Protein 5KLP (pdb70)

Solvent-accessible surface area: 39748 Å² total

InterPro domains:
  IPR005083 Serine/Threonine acetyltransferase YopJ-like [PF03421] (74-362)

B-factor: mean 31.84, std 14.3, range [10.34, 129.45]

Secondary structure (DSSP, 8-state):
----HHHHHHHHHHHHHH--SHHHHHHHHHHHHHHT---HHHHHHHHTT--HHHHHHSTT--EEE-SSHHHHHHHHTSS--SEEEEE---B-TTT--B------EEE------EEEEEESS-SS-TTSHHHHHHHHHHHHHHHTT--GGGEEEEE----SSSTT---HHHHHHHHHHTHHHHHHHHHHHHTT--TTHHHHGGGSHHHHHHHHH-S---TT-EEEEHHHHS-GGGGTT-S-HHHHHH---TT----B-S-TTSSS--BHHHHHHHTEE---EE-HHHHHHHHHHHHHHHHHT-/---HHHHHHHHHHHHHH--THHHHHHHHHHHHHH----HHHHHHHHTT--HHHHHHSTT--EEE-SSHHHHHHHHTS---SEEEEE---B-TTT--B------EEEEETTEEEEEEEEESS-SS-TTSHHHHHHHHHHHHHHHTT--GGGEEEEE----SSSTT---HHHHHHHHHHTHHHHHHHHHHHHTT--TTHHHHGGGSHHHHHHHHH-S---TT-EEEEHHHHS-GGGGTT-S-HHHHHH---TT------S-TTSSS---HHHHHHHTEEE--EEE-HHHHHHHHHHHHHHHHHH-/-B----HHHHHHHHHHHHHH--THHHHHHHHHHHHHHT----S-HHHHHHHHS---HHHHHHSTT--EEE-SSHHHHHHHHTS---SEEEEE---B-TTT--B------EEE----EEEEEESS-SS-TTSHHHHHHHHHHHHHHHTT--GGGEEEEE----SSSTT---HHHHHHHHHHTHHHHHHHHHHHHTT--TTHHHHGGGSHHHHHHHHH-S---TT-EEEEHHHHS-GGGGTT-S-HHHHHH---TT----B-S-TTSSS--BHHHHHHHTEE-B-----EE-HHHHHHHHHHHHHHHHT-

Organism: Pseudomonas syringae pv. syringae (NCBI:txid321)

Structure (mmCIF, N/CA/C/O backbone):
data_5KLP
#
_entry.id   5KLP
#
_cell.length_a   71.153
_cell.length_b   99.777
_cell.length_c   71.915
_cell.angle_alpha   90.00
_cell.angle_beta   103.44
_cell.angle_gamma   90.00
#
_symmetry.space_group_name_H-M   'P 1 21 1'
#
loop_
_entity.id
_entity.type
_entity.pdbx_description
1 polymer Orf34
2 non-polymer 'INOSITOL HEXAKISPHOSPHATE'
3 non-polymer 'CITRIC ACID'
4 water water
#
loop_
_atom_site.group_PDB
_atom_site.id
_atom_site.type_symbol
_atom_site.label_atom_id
_atom_site.label_alt_id
_atom_site.label_comp_id
_atom_site.label_asym_id
_atom_site.label_entity_id
_atom_site.label_seq_id
_atom_site.pdbx_PDB_ins_code
_atom_site.Cartn_x
_atom_site.Cartn_y
_atom_site.Cartn_z
_atom_site.occupancy
_atom_site.B_iso_or_equiv
_atom_site.auth_seq_id
_atom_site.auth_comp_id
_atom_site.auth_asym_id
_atom_site.auth_atom_id
_atom_site.pdbx_PDB_model_num
ATOM 1 N N . THR A 1 18 ? 13.109 -0.552 -32.524 1.00 80.06 45 THR A N 1
ATOM 2 C CA . THR A 1 18 ? 12.779 -1.881 -32.035 1.00 75.88 45 THR A CA 1
ATOM 3 C C . THR A 1 18 ? 11.337 -2.162 -32.377 1.00 74.72 45 THR A C 1
ATOM 4 O O . THR A 1 18 ? 10.607 -2.742 -31.565 1.00 74.85 45 THR A O 1
ATOM 6 N N . GLN A 1 19 ? 10.938 -1.699 -33.566 1.00 68.45 46 GLN A N 1
ATOM 7 C CA . GLN A 1 19 ? 9.564 -1.770 -34.065 1.00 66.28 46 GLN A CA 1
ATOM 8 C C . GLN A 1 19 ? 8.649 -0.823 -33.270 1.00 59.50 46 GLN A C 1
ATOM 9 O O . GLN A 1 19 ? 7.547 -0.483 -33.701 1.00 60.82 46 GLN A O 1
ATOM 15 N N . SER A 1 20 ? 9.145 -0.390 -32.115 1.00 48.76 47 SER A N 1
ATOM 16 C CA . SER A 1 20 ? 8.450 0.498 -31.200 1.00 38.25 47 SER A CA 1
ATOM 17 C C . SER A 1 20 ? 9.368 1.692 -30.921 1.00 37.96 47 SER A C 1
ATOM 18 O O . SER A 1 20 ? 10.425 1.530 -30.304 1.00 34.66 47 SER A O 1
ATOM 29 N N . ARG A 1 22 ? 9.111 4.236 -28.885 1.00 33.73 49 ARG A N 1
ATOM 30 C CA . ARG A 1 22 ? 9.298 4.487 -27.452 1.00 31.24 49 ARG A CA 1
ATOM 31 C C . ARG A 1 22 ? 10.342 3.560 -26.846 1.00 35.19 49 ARG A C 1
ATOM 32 O O . ARG A 1 22 ? 11.176 3.983 -26.035 1.00 33.07 49 ARG A O 1
ATOM 40 N N . LEU A 1 23 ? 10.297 2.300 -27.256 1.00 30.47 50 LEU A N 1
ATOM 41 C CA . LEU A 1 23 ? 11.244 1.310 -26.768 1.00 30.84 50 LEU A CA 1
ATOM 42 C C . LEU A 1 23 ? 12.638 1.574 -27.323 1.00 30.35 50 LEU A C 1
ATOM 43 O O . LEU A 1 23 ? 13.620 1.500 -26.592 1.00 30.83 50 LEU A O 1
ATOM 48 N N . GLN A 1 24 ? 12.709 1.925 -28.605 1.00 28.81 51 GLN A N 1
ATOM 49 C CA . GLN A 1 24 ? 13.978 2.219 -29.260 1.00 30.14 51 GLN A CA 1
ATOM 50 C C . GLN A 1 24 ? 14.687 3.393 -28.592 1.00 34.10 51 GLN A C 1
ATOM 51 O O . GLN A 1 24 ? 15.916 3.422 -28.505 1.00 36.83 51 GLN A O 1
ATOM 57 N N . GLN A 1 25 ? 13.915 4.364 -28.122 1.00 27.93 52 GLN A N 1
ATOM 58 C CA . GLN A 1 25 ? 14.500 5.516 -27.453 1.00 32.05 52 GLN A CA 1
ATOM 59 C C . GLN A 1 25 ? 15.118 5.061 -26.127 1.00 35.42 52 GLN A C 1
ATOM 60 O O . GLN A 1 25 ? 16.184 5.533 -25.718 1.00 32.12 52 GLN A O 1
ATOM 66 N N . LYS A 1 26 ? 14.456 4.126 -25.455 1.00 24.44 53 LYS A N 1
ATOM 67 C CA . LYS A 1 26 ? 15.020 3.601 -24.218 1.00 28.01 53 LYS A CA 1
ATOM 68 C C . LYS A 1 26 ? 16.264 2.761 -24.510 1.00 28.85 53 LYS A C 1
ATOM 69 O O . LYS A 1 26 ? 17.213 2.772 -23.736 1.00 26.57 53 LYS A O 1
ATOM 75 N N . ILE A 1 27 ? 16.257 2.050 -25.633 1.00 29.73 54 ILE A N 1
ATOM 76 C CA . ILE A 1 27 ? 17.438 1.319 -26.086 1.00 29.73 54 ILE A CA 1
ATOM 77 C C . ILE A 1 27 ? 18.594 2.294 -26.354 1.00 31.01 54 ILE A C 1
ATOM 78 O O . ILE A 1 27 ? 19.713 2.101 -25.869 1.00 29.74 54 ILE A O 1
ATOM 83 N N . ASN A 1 28 ? 18.322 3.337 -27.131 1.00 28.18 55 ASN A N 1
ATOM 84 C CA . ASN A 1 28 ? 19.352 4.319 -27.468 1.00 31.47 55 ASN A CA 1
ATOM 85 C C . ASN A 1 28 ? 19.911 5.067 -26.246 1.00 28.21 55 ASN A C 1
ATOM 86 O O . ASN A 1 28 ? 21.092 5.410 -26.200 1.00 31.08 55 ASN A O 1
ATOM 91 N N . ASP A 1 29 ? 19.055 5.334 -25.268 1.00 30.22 56 ASP A N 1
ATOM 92 C CA . ASP A 1 29 ? 19.486 5.993 -24.044 1.00 35.82 56 ASP A CA 1
ATOM 93 C C . ASP A 1 29 ? 20.421 5.100 -23.225 1.00 37.51 56 ASP A C 1
ATOM 94 O O . ASP A 1 29 ? 21.351 5.591 -22.588 1.00 28.65 56 ASP A O 1
ATOM 99 N N . LEU A 1 30 ? 20.174 3.793 -23.233 1.00 23.45 57 LEU A N 1
ATOM 100 C CA . LEU A 1 30 ? 20.945 2.897 -22.388 1.00 25.30 57 LEU A CA 1
ATOM 101 C C . LEU A 1 30 ? 22.276 2.516 -23.036 1.00 30.97 57 LEU A C 1
ATOM 102 O O . LEU A 1 30 ? 23.291 2.385 -22.348 1.00 30.45 57 LEU A O 1
ATOM 107 N N . LYS A 1 31 ? 22.270 2.380 -24.361 1.00 25.13 58 LYS A N 1
ATOM 108 C CA . LYS A 1 31 ? 23.410 1.851 -25.098 1.00 34.68 58 LYS A CA 1
ATOM 109 C C . LYS A 1 31 ? 24.794 2.435 -24.748 1.00 33.56 58 LYS A C 1
ATOM 110 O O . LYS A 1 31 ? 25.726 1.667 -24.507 1.00 33.45 58 LYS A O 1
ATOM 116 N N . PRO A 1 32 ? 24.942 3.775 -24.711 1.00 31.33 59 PRO A N 1
ATOM 117 C CA . PRO A 1 32 ? 26.281 4.291 -24.381 1.00 38.13 59 PRO A CA 1
ATOM 118 C C . PRO A 1 32 ? 26.738 3.904 -22.975 1.00 32.86 59 PRO A C 1
ATOM 119 O O . PRO A 1 32 ? 27.931 3.697 -22.764 1.00 32.42 59 PRO A O 1
ATOM 123 N N . TYR A 1 33 ? 25.811 3.817 -22.026 1.00 34.59 60 TYR A N 1
ATOM 124 C CA . TYR A 1 33 ? 26.189 3.413 -20.676 1.00 33.14 60 TYR A CA 1
ATOM 125 C C . TYR A 1 33 ? 26.714 1.990 -20.678 1.00 33.74 60 TYR A C 1
ATOM 126 O O . TYR A 1 33 ? 27.713 1.687 -20.019 1.00 28.16 60 TYR A O 1
ATOM 135 N N . VAL A 1 34 ? 26.048 1.124 -21.437 1.00 29.83 61 VAL A N 1
ATOM 136 C CA . VAL A 1 34 ? 26.460 -0.267 -21.533 1.00 30.93 61 VAL A CA 1
ATOM 137 C C . VAL A 1 34 ? 27.837 -0.346 -22.196 1.00 35.29 61 VAL A C 1
ATOM 138 O O . VAL A 1 34 ? 28.683 -1.150 -21.806 1.00 38.81 61 VAL A O 1
ATOM 142 N N . ARG A 1 35 ? 28.071 0.518 -23.177 1.00 29.08 62 ARG A N 1
ATOM 143 C CA . ARG A 1 35 ? 29.349 0.532 -23.858 1.00 34.97 62 ARG A CA 1
ATOM 144 C C . ARG A 1 35 ? 30.478 0.924 -22.913 1.00 35.11 62 ARG A C 1
ATOM 145 O O . ARG A 1 35 ? 31.551 0.349 -22.965 1.00 32.77 62 ARG A O 1
ATOM 153 N N . HIS A 1 36 ? 30.203 1.828 -21.982 1.00 30.79 63 HIS A N 1
ATOM 154 C CA . HIS A 1 36 ? 31.241 2.272 -21.061 1.00 34.56 63 HIS A CA 1
ATOM 155 C C . HIS A 1 36 ? 31.332 1.385 -19.821 1.00 37.98 63 HIS A C 1
ATOM 156 O O . HIS A 1 36 ? 32.289 1.478 -19.060 1.00 37.50 63 HIS A O 1
ATOM 163 N N . ALA A 1 37 ? 30.341 0.522 -19.626 1.00 35.35 64 ALA A N 1
ATOM 164 C CA . ALA A 1 37 ? 30.317 -0.362 -18.464 1.00 39.85 64 ALA A CA 1
ATOM 165 C C . ALA A 1 37 ? 31.289 -1.534 -18.600 1.00 42.39 64 ALA A C 1
ATOM 166 O O . ALA A 1 37 ? 31.762 -1.833 -19.695 1.00 41.30 64 ALA A O 1
ATOM 168 N N . ARG A 1 38 ? 31.576 -2.189 -17.477 1.00 40.00 65 ARG A N 1
ATOM 169 C CA . ARG A 1 38 ? 32.423 -3.374 -17.465 1.00 47.02 65 ARG A CA 1
ATOM 170 C C . ARG A 1 38 ? 31.852 -4.436 -16.531 1.00 47.89 65 ARG A C 1
ATOM 171 O O . ARG A 1 38 ? 31.115 -4.125 -15.596 1.00 48.54 65 ARG A O 1
ATOM 173 N N . GLY A 1 39 ? 32.201 -5.690 -16.791 1.00 48.08 66 GLY A N 1
ATOM 174 C CA . GLY A 1 39 ? 31.837 -6.781 -15.909 1.00 53.70 66 GLY A CA 1
ATOM 175 C C . GLY A 1 39 ? 30.389 -7.226 -16.027 1.00 50.89 66 GLY A C 1
ATOM 176 O O . GLY A 1 39 ? 29.723 -6.917 -17.015 1.00 47.52 66 GLY A O 1
ATOM 177 N N . PRO A 1 40 ? 29.895 -7.951 -15.009 1.00 45.77 67 PRO A N 1
ATOM 178 C CA . PRO A 1 40 ? 28.549 -8.541 -14.991 1.00 42.87 67 PRO A CA 1
ATOM 179 C C . PRO A 1 40 ? 27.432 -7.564 -15.349 1.00 36.32 67 PRO A C 1
ATOM 180 O O . PRO A 1 40 ? 26.508 -7.941 -16.067 1.00 36.13 67 PRO A O 1
ATOM 184 N N . ILE A 1 41 ? 27.510 -6.333 -14.865 1.00 31.77 68 ILE A N 1
ATOM 185 C CA . ILE A 1 41 ? 26.454 -5.374 -15.156 1.00 35.14 68 ILE A CA 1
ATOM 186 C C . ILE A 1 41 ? 26.425 -5.013 -16.649 1.00 34.21 68 ILE A C 1
ATOM 187 O O . ILE A 1 41 ? 25.360 -4.762 -17.200 1.00 26.93 68 ILE A O 1
ATOM 192 N N . LYS A 1 42 ? 27.587 -5.008 -17.301 1.00 28.97 69 LYS A N 1
ATOM 193 C CA . LYS A 1 42 ? 27.642 -4.762 -18.739 1.00 28.11 69 LYS A CA 1
ATOM 194 C C . LYS A 1 42 ? 26.935 -5.885 -19.488 1.00 31.17 69 LYS A C 1
ATOM 195 O O . LYS A 1 42 ? 26.176 -5.633 -20.425 1.00 32.28 69 LYS A O 1
ATOM 197 N N . ALA A 1 43 ? 27.207 -7.124 -19.089 1.00 27.46 70 ALA A N 1
ATOM 198 C CA . ALA A 1 43 ? 26.581 -8.284 -19.715 1.00 29.11 70 ALA A CA 1
ATOM 199 C C . ALA A 1 43 ? 25.069 -8.232 -19.510 1.00 29.73 70 ALA A C 1
ATOM 200 O O . ALA A 1 43 ? 24.294 -8.493 -20.423 1.00 28.84 70 ALA A O 1
ATOM 202 N N . TYR A 1 44 ? 24.664 -7.868 -18.300 1.00 33.87 71 TYR A N 1
ATOM 203 C CA . TYR A 1 44 ? 23.256 -7.729 -17.981 1.00 32.07 71 TYR A CA 1
ATOM 204 C C . TYR A 1 44 ? 22.608 -6.688 -18.880 1.00 28.43 71 TYR A C 1
ATOM 205 O O . TYR A 1 44 ? 21.526 -6.907 -19.421 1.00 27.41 71 TYR A O 1
ATOM 214 N N . GLY A 1 45 ? 23.267 -5.547 -19.019 1.00 28.91 72 GLY A N 1
ATOM 215 C CA . GLY A 1 45 ? 22.791 -4.504 -19.905 1.00 30.87 72 GLY A CA 1
ATOM 216 C C . GLY A 1 45 ? 22.649 -4.957 -21.344 1.00 24.75 72 GLY A C 1
ATOM 217 O O . GLY A 1 45 ? 21.659 -4.653 -21.999 1.00 24.63 72 GLY A O 1
ATOM 218 N N . GLN A 1 46 ? 23.629 -5.706 -21.839 1.00 30.99 73 GLN A N 1
ATOM 219 C CA . GLN A 1 46 ? 23.593 -6.137 -23.229 1.00 32.98 73 GLN A CA 1
ATOM 220 C C . GLN A 1 46 ? 22.468 -7.133 -23.457 1.00 33.52 73 GLN A C 1
ATOM 221 O O . GLN A 1 46 ? 21.775 -7.069 -24.475 1.00 31.85 73 GLN A O 1
ATOM 227 N N . ALA A 1 47 ? 22.280 -8.044 -22.502 1.00 29.81 74 ALA A N 1
ATOM 228 C CA . ALA A 1 47 ? 21.194 -9.021 -22.581 1.00 30.75 74 ALA A CA 1
ATOM 229 C C . ALA A 1 47 ? 19.841 -8.317 -22.614 1.00 28.57 74 ALA A C 1
ATOM 230 O O . ALA A 1 47 ? 18.957 -8.680 -23.393 1.00 28.80 74 ALA A O 1
ATOM 232 N N . ALA A 1 48 ? 19.681 -7.319 -21.749 1.00 29.90 75 ALA A N 1
ATOM 233 C CA . ALA A 1 48 ? 18.429 -6.564 -21.681 1.00 34.29 75 ALA A CA 1
ATOM 234 C C . ALA A 1 48 ? 18.194 -5.789 -22.972 1.00 29.83 75 ALA A C 1
ATOM 235 O O . ALA A 1 48 ? 17.060 -5.666 -23.431 1.00 25.82 75 ALA A O 1
ATOM 237 N N . LEU A 1 49 ? 19.278 -5.262 -23.541 1.00 25.97 76 LEU A N 1
ATOM 238 C CA . LEU A 1 49 ? 19.209 -4.544 -24.808 1.00 27.23 76 LEU A CA 1
ATOM 239 C C . LEU A 1 49 ? 18.780 -5.486 -25.920 1.00 28.96 76 LEU A C 1
ATOM 240 O O . LEU A 1 49 ? 17.883 -5.168 -26.697 1.00 29.41 76 LEU A O 1
ATOM 245 N N . ASP A 1 50 ? 19.416 -6.654 -25.968 1.00 28.68 77 ASP A N 1
ATOM 246 C CA . ASP A 1 50 ? 19.080 -7.678 -26.940 1.00 30.46 77 ASP A CA 1
ATOM 247 C C . ASP A 1 50 ? 17.614 -8.077 -26.825 1.00 32.16 77 ASP A C 1
ATOM 248 O O . ASP A 1 50 ? 16.925 -8.224 -27.832 1.00 32.31 77 ASP A O 1
ATOM 253 N N . ARG A 1 51 ? 17.136 -8.242 -25.595 1.00 33.30 78 ARG A N 1
ATOM 254 C CA . ARG A 1 51 ? 15.739 -8.621 -25.370 1.00 30.32 78 ARG A CA 1
ATOM 255 C C . ARG A 1 51 ? 14.770 -7.567 -25.876 1.00 29.33 78 ARG A C 1
ATOM 256 O O . ARG A 1 51 ? 13.773 -7.886 -26.524 1.00 32.06 78 ARG A O 1
ATOM 264 N N . ALA A 1 52 ? 15.050 -6.307 -25.567 1.00 27.81 79 ALA A N 1
ATOM 265 C CA . ALA A 1 52 ? 14.177 -5.230 -26.014 1.00 33.34 79 ALA A CA 1
ATOM 266 C C . ALA A 1 52 ? 14.255 -5.096 -27.537 1.00 35.35 79 ALA A C 1
ATOM 267 O O . ALA A 1 52 ? 13.325 -4.598 -28.158 1.00 38.54 79 ALA A O 1
ATOM 269 N N . SER A 1 53 ? 15.374 -5.521 -28.123 1.00 34.61 80 SER A N 1
ATOM 270 C CA . SER A 1 53 ? 15.581 -5.421 -29.571 1.00 40.89 80 SER A CA 1
ATOM 271 C C . SER A 1 53 ? 14.944 -6.576 -30.329 1.00 49.85 80 SER A C 1
ATOM 272 O O . SER A 1 53 ? 14.828 -6.529 -31.548 1.00 53.08 80 SER A O 1
ATOM 275 N N . GLY A 1 54 ? 14.557 -7.618 -29.603 1.00 50.88 81 GLY A N 1
ATOM 276 C CA . GLY A 1 54 ? 14.021 -8.821 -30.212 1.00 59.44 81 GLY A CA 1
ATOM 277 C C . GLY A 1 54 ? 15.078 -9.876 -30.486 1.00 67.37 81 GLY A C 1
ATOM 278 O O . GLY A 1 54 ? 15.193 -10.375 -31.604 1.00 71.08 81 GLY A O 1
ATOM 279 N N . ALA A 1 55 ? 15.851 -10.218 -29.460 1.00 68.13 82 ALA A N 1
ATOM 280 C CA . ALA A 1 55 ? 16.855 -11.269 -29.566 1.00 71.03 82 ALA A CA 1
ATOM 281 C C . ALA A 1 55 ? 16.597 -12.358 -28.528 1.00 75.16 82 ALA A C 1
ATOM 282 O O . ALA A 1 55 ? 17.485 -13.152 -28.200 1.00 77.95 82 ALA A O 1
ATOM 284 N N . VAL A 1 59 ? 19.583 -15.295 -20.736 1.00 67.32 86 VAL A N 1
ATOM 285 C CA . VAL A 1 59 ? 18.526 -16.001 -21.457 1.00 68.62 86 VAL A CA 1
ATOM 286 C C . VAL A 1 59 ? 17.243 -16.024 -20.634 1.00 66.31 86 VAL A C 1
ATOM 287 O O . VAL A 1 59 ? 16.201 -15.556 -21.091 1.00 66.05 86 VAL A O 1
ATOM 289 N N . SER A 1 60 ? 17.317 -16.572 -19.425 1.00 67.96 87 SER A N 1
ATOM 290 C CA . SER A 1 60 ? 16.185 -16.511 -18.505 1.00 67.78 87 SER A CA 1
ATOM 291 C C . SER A 1 60 ? 16.340 -15.264 -17.658 1.00 59.57 87 SER A C 1
ATOM 292 O O . SER A 1 60 ? 17.278 -15.156 -16.861 1.00 59.90 87 SER A O 1
ATOM 295 N N . PHE A 1 61 ? 15.417 -14.324 -17.806 1.00 37.92 88 PHE A N 1
ATOM 296 C CA . PHE A 1 61 ? 15.593 -13.063 -17.111 1.00 29.31 88 PHE A CA 1
ATOM 297 C C . PHE A 1 61 ? 15.232 -13.100 -15.650 1.00 26.46 88 PHE A C 1
ATOM 298 O O . PHE A 1 61 ? 15.741 -12.282 -14.883 1.00 30.91 88 PHE A O 1
ATOM 306 N N . ALA A 1 62 ? 14.394 -14.047 -15.243 1.00 25.22 89 ALA A N 1
ATOM 307 C CA . ALA A 1 62 ? 14.096 -14.173 -13.818 1.00 27.51 89 ALA A CA 1
ATOM 308 C C . ALA A 1 62 ? 15.395 -14.328 -13.028 1.00 19.87 89 ALA A C 1
ATOM 309 O O . ALA A 1 62 ? 15.591 -13.656 -12.025 1.00 25.12 89 ALA A O 1
ATOM 311 N N . GLU A 1 63 ? 16.298 -15.183 -13.497 1.00 22.43 90 GLU A N 1
ATOM 312 C CA . GLU A 1 63 ? 17.557 -15.384 -12.784 1.00 30.17 90 GLU A CA 1
ATOM 313 C C . GLU A 1 63 ? 18.484 -14.167 -12.949 1.00 30.26 90 GLU A C 1
ATOM 314 O O . GLU A 1 63 ? 19.074 -13.704 -11.972 1.00 27.25 90 GLU A O 1
ATOM 320 N N . LEU A 1 64 ? 18.603 -13.642 -14.169 1.00 25.44 91 LEU A N 1
ATOM 321 C CA . LEU A 1 64 ? 19.434 -12.466 -14.411 1.00 24.90 91 LEU A CA 1
ATOM 322 C C . LEU A 1 64 ? 18.951 -11.223 -13.658 1.00 24.84 91 LEU A C 1
ATOM 323 O O . LEU A 1 64 ? 19.754 -10.515 -13.049 1.00 29.86 91 LEU A O 1
ATOM 328 N N . ASP A 1 65 ? 17.656 -10.937 -13.722 1.00 17.42 92 ASP A N 1
ATOM 329 C CA . ASP A 1 65 ? 17.122 -9.806 -12.976 1.00 16.97 92 ASP A CA 1
ATOM 330 C C . ASP A 1 65 ? 17.432 -9.965 -11.490 1.00 19.26 92 ASP A C 1
ATOM 331 O O . ASP A 1 65 ? 17.872 -9.017 -10.830 1.00 21.88 92 ASP A O 1
ATOM 336 N N . ALA A 1 66 ? 17.211 -11.175 -10.978 1.00 16.96 93 ALA A N 1
ATOM 337 C CA . ALA A 1 66 ? 17.363 -11.445 -9.555 1.00 19.32 93 ALA A CA 1
ATOM 338 C C . ALA A 1 66 ? 18.809 -11.250 -9.108 1.00 19.16 93 ALA A C 1
ATOM 339 O O . ALA A 1 66 ? 19.063 -10.747 -8.017 1.00 17.99 93 ALA A O 1
ATOM 341 N N . THR A 1 67 ? 19.743 -11.646 -9.968 1.00 19.72 94 THR A N 1
ATOM 342 C CA . THR A 1 67 ? 21.174 -11.494 -9.714 1.00 28.53 94 THR A CA 1
ATOM 343 C C . THR A 1 67 ? 21.581 -10.033 -9.553 1.00 31.80 94 THR A C 1
ATOM 344 O O . THR A 1 67 ? 22.435 -9.697 -8.732 1.00 29.83 94 THR A O 1
ATOM 348 N N . HIS A 1 68 ? 20.955 -9.152 -10.320 1.00 23.14 95 HIS A N 1
ATOM 349 C CA . HIS A 1 68 ? 21.369 -7.763 -10.288 1.00 19.58 95 HIS A CA 1
ATOM 350 C C . HIS A 1 68 ? 20.392 -6.888 -9.516 1.00 26.33 95 HIS A C 1
ATOM 351 O O . HIS A 1 68 ? 20.549 -5.662 -9.485 1.00 23.45 95 HIS A O 1
ATOM 358 N N . LEU A 1 69 ? 19.409 -7.516 -8.868 1.00 19.52 96 LEU A N 1
ATOM 359 C CA . LEU A 1 69 ? 18.366 -6.758 -8.170 1.00 17.15 96 LEU A CA 1
ATOM 360 C C . LEU A 1 69 ? 18.911 -5.899 -7.030 1.00 18.00 96 LEU A C 1
ATOM 361 O O . LEU A 1 69 ? 18.485 -4.748 -6.853 1.00 24.87 96 LEU A O 1
ATOM 366 N N . ASP A 1 70 ? 19.852 -6.433 -6.260 1.00 24.80 97 ASP A N 1
ATOM 367 C CA . ASP A 1 70 ? 20.419 -5.666 -5.151 1.00 24.36 97 ASP A CA 1
ATOM 368 C C . ASP A 1 70 ? 20.958 -4.314 -5.632 1.00 25.63 97 ASP A C 1
ATOM 369 O O . ASP A 1 70 ? 20.801 -3.301 -4.952 1.00 30.02 97 ASP A O 1
ATOM 374 N N . ALA A 1 71 ? 21.580 -4.295 -6.806 1.00 24.11 98 ALA A N 1
ATOM 375 C CA . ALA A 1 71 ? 22.155 -3.052 -7.319 1.00 26.10 98 ALA A CA 1
ATOM 376 C C . ALA A 1 71 ? 21.058 -2.047 -7.655 1.00 25.87 98 ALA A C 1
ATOM 377 O O . ALA A 1 71 ? 21.174 -0.857 -7.357 1.00 22.85 98 ALA A O 1
ATOM 387 N N . VAL A 1 73 ? 17.976 -2.067 -6.398 1.00 18.82 100 VAL A N 1
ATOM 388 C CA . VAL A 1 73 ? 17.314 -1.680 -5.151 1.00 19.88 100 VAL A CA 1
ATOM 389 C C . VAL A 1 73 ? 18.097 -0.590 -4.430 1.00 24.78 100 VAL A C 1
ATOM 390 O O . VAL A 1 73 ? 17.534 0.406 -3.958 1.00 23.00 100 VAL A O 1
ATOM 394 N N . TYR A 1 74 ? 19.410 -0.791 -4.355 1.00 21.98 101 TYR A N 1
ATOM 395 C CA . TYR A 1 74 ? 20.321 0.158 -3.719 1.00 24.05 101 TYR A CA 1
ATOM 396 C C . TYR A 1 74 ? 20.208 1.552 -4.373 1.00 22.47 101 TYR A C 1
ATOM 397 O O . TYR A 1 74 ? 20.198 2.575 -3.691 1.00 25.70 101 TYR A O 1
ATOM 406 N N . ILE A 1 75 ? 20.155 1.587 -5.701 1.00 23.70 102 ILE A N 1
ATOM 407 C CA . ILE A 1 75 ? 20.044 2.846 -6.440 1.00 24.73 102 ILE A CA 1
ATOM 408 C C . ILE A 1 75 ? 18.678 3.518 -6.213 1.00 20.95 102 ILE A C 1
ATOM 409 O O . ILE A 1 75 ? 18.575 4.719 -5.963 1.00 22.26 102 ILE A O 1
ATOM 414 N N . GLU A 1 76 ? 17.625 2.722 -6.259 1.00 20.01 103 GLU A N 1
ATOM 415 C CA . GLU A 1 76 ? 16.283 3.282 -6.143 1.00 25.45 103 GLU A CA 1
ATOM 416 C C . GLU A 1 76 ? 16.018 3.800 -4.728 1.00 20.88 103 GLU A C 1
ATOM 417 O O . GLU A 1 76 ? 15.339 4.809 -4.549 1.00 22.85 103 GLU A O 1
ATOM 423 N N . ASN A 1 77 ? 16.600 3.147 -3.724 1.00 20.03 104 ASN A N 1
ATOM 424 C CA . ASN A 1 77 ? 16.469 3.634 -2.359 1.00 20.51 104 ASN A CA 1
ATOM 425 C C . ASN A 1 77 ? 17.086 5.015 -2.191 1.00 29.65 104 ASN A C 1
ATOM 426 O O . ASN A 1 77 ? 16.622 5.824 -1.381 1.00 26.53 104 ASN A O 1
ATOM 431 N N . GLN A 1 78 ? 18.139 5.268 -2.958 1.00 34.76 105 GLN A N 1
ATOM 432 C CA . GLN A 1 78 ? 18.800 6.561 -2.966 1.00 37.93 105 GLN A CA 1
ATOM 433 C C . GLN A 1 78 ? 18.031 7.593 -3.765 1.00 34.57 105 GLN A C 1
ATOM 434 O O . GLN A 1 78 ? 17.924 8.727 -3.332 1.00 28.63 105 GLN A O 1
ATOM 440 N N . ARG A 1 79 ? 17.517 7.205 -4.932 1.00 22.81 106 ARG A N 1
ATOM 441 C CA . ARG A 1 79 ? 16.763 8.136 -5.771 1.00 36.22 106 ARG A CA 1
ATOM 442 C C . ARG A 1 79 ? 15.511 8.623 -5.040 1.00 36.96 106 ARG A C 1
ATOM 443 O O . ARG A 1 79 ? 15.095 9.769 -5.197 1.00 34.84 106 ARG A O 1
ATOM 451 N N . ASN A 1 80 ? 14.903 7.732 -4.263 1.00 31.44 107 ASN A N 1
ATOM 452 C CA . ASN A 1 80 ? 13.645 8.024 -3.570 1.00 34.96 107 ASN A CA 1
ATOM 453 C C . ASN A 1 80 ? 13.732 7.658 -2.096 1.00 30.45 107 ASN A C 1
ATOM 454 O O . ASN A 1 80 ? 13.230 6.612 -1.699 1.00 30.51 107 ASN A O 1
ATOM 459 N N . PRO A 1 81 ? 14.371 8.501 -1.282 1.00 34.51 108 PRO A N 1
ATOM 460 C CA . PRO A 1 81 ? 14.492 8.186 0.148 1.00 36.70 108 PRO A CA 1
ATOM 461 C C . PRO A 1 81 ? 13.115 7.919 0.755 1.00 31.65 108 PRO A C 1
ATOM 462 O O . PRO A 1 81 ? 12.139 8.568 0.377 1.00 28.73 108 PRO A O 1
ATOM 466 N N . GLY A 1 82 ? 13.018 6.896 1.593 1.00 28.00 109 GLY A N 1
ATOM 467 C CA . GLY A 1 82 ? 11.734 6.489 2.138 1.00 24.17 109 GLY A CA 1
ATOM 468 C C . GLY A 1 82 ? 11.159 5.291 1.397 1.00 28.23 109 GLY A C 1
ATOM 469 O O . GLY A 1 82 ? 10.224 4.660 1.879 1.00 24.65 109 GLY A O 1
ATOM 470 N N . LEU A 1 83 ? 11.702 4.981 0.220 1.00 26.49 110 LEU A N 1
ATOM 471 C CA . LEU A 1 83 ? 11.297 3.776 -0.510 1.00 19.78 110 LEU A CA 1
ATOM 472 C C . LEU A 1 83 ? 11.509 2.548 0.379 1.00 25.76 110 LEU A C 1
ATOM 473 O O . LEU A 1 83 ? 10.667 1.653 0.418 1.00 22.01 110 LEU A O 1
ATOM 478 N N . ASN A 1 84 ? 12.637 2.523 1.094 1.00 19.83 111 ASN A N 1
ATOM 479 C CA . ASN A 1 84 ? 12.926 1.463 2.063 1.00 20.03 111 ASN A CA 1
ATOM 480 C C . ASN A 1 84 ? 12.717 0.070 1.481 1.00 20.19 111 ASN A C 1
ATOM 481 O O . ASN A 1 84 ? 11.995 -0.756 2.045 1.00 20.11 111 ASN A O 1
ATOM 486 N N . LEU A 1 85 ? 13.297 -0.155 0.314 1.00 20.23 112 LEU A N 1
ATOM 487 C CA . LEU A 1 85 ? 13.112 -1.409 -0.384 1.00 21.21 112 LEU A CA 1
ATOM 488 C C . LEU A 1 85 ? 14.234 -2.393 -0.051 1.00 24.49 112 LEU A C 1
ATOM 489 O O . LEU A 1 85 ? 15.408 -2.031 -0.018 1.00 20.71 112 LEU A O 1
ATOM 494 N N . LYS A 1 86 ? 13.861 -3.638 0.205 1.00 23.70 113 LYS A N 1
ATOM 495 C CA . LYS A 1 86 ? 14.834 -4.686 0.485 1.00 28.69 113 LYS A CA 1
ATOM 496 C C . LYS A 1 86 ? 14.606 -5.880 -0.423 1.00 16.81 113 LYS A C 1
ATOM 497 O O . LYS A 1 86 ? 13.476 -6.211 -0.764 1.00 17.33 113 LYS A O 1
ATOM 503 N N . HIS A 1 87 ? 15.692 -6.506 -0.835 1.00 17.73 114 HIS A N 1
ATOM 504 C CA . HIS A 1 87 ? 15.630 -7.765 -1.557 1.00 17.56 114 HIS A CA 1
ATOM 505 C C . HIS A 1 87 ? 15.894 -8.885 -0.563 1.00 22.94 114 HIS A C 1
ATOM 506 O O . HIS A 1 87 ? 16.969 -8.936 0.020 1.00 25.80 114 HIS A O 1
ATOM 513 N N . PHE A 1 88 ? 14.921 -9.765 -0.349 1.00 19.69 115 PHE A N 1
ATOM 514 C CA . PHE A 1 88 ? 15.152 -10.915 0.529 1.00 21.77 115 PHE A CA 1
ATOM 515 C C . PHE A 1 88 ? 15.272 -12.159 -0.332 1.00 24.51 115 PHE A C 1
ATOM 516 O O . PHE A 1 88 ? 14.574 -12.290 -1.342 1.00 19.01 115 PHE A O 1
ATOM 524 N N . ARG A 1 89 ? 16.176 -13.063 0.037 1.00 18.74 116 ARG A N 1
ATOM 525 C CA . ARG A 1 89 ? 16.413 -14.249 -0.783 1.00 25.10 116 ARG A CA 1
ATOM 526 C C . ARG A 1 89 ? 15.359 -15.324 -0.536 1.00 21.94 116 ARG A C 1
ATOM 527 O O . ARG A 1 89 ? 15.256 -16.295 -1.283 1.00 23.51 116 ARG A O 1
ATOM 529 N N . ASP A 1 90 ? 14.555 -15.124 0.500 1.00 17.68 117 ASP A N 1
ATOM 530 C CA . ASP A 1 90 ? 13.482 -16.048 0.857 1.00 21.01 117 ASP A CA 1
ATOM 531 C C . ASP A 1 90 ? 12.509 -15.287 1.761 1.00 20.84 117 ASP A C 1
ATOM 532 O O . ASP A 1 90 ? 12.931 -14.357 2.441 1.00 18.78 117 ASP A O 1
ATOM 537 N N . HIS A 1 91 ? 11.222 -15.651 1.783 1.00 15.08 118 HIS A N 1
ATOM 538 C CA . HIS A 1 91 ? 10.283 -14.925 2.647 1.00 18.17 118 HIS A CA 1
ATOM 539 C C . HIS A 1 91 ? 10.591 -15.135 4.135 1.00 25.05 118 HIS A C 1
ATOM 540 O O . HIS A 1 91 ? 10.151 -14.364 4.982 1.00 21.17 118 HIS A O 1
ATOM 547 N N . TYR A 1 92 ? 11.372 -16.164 4.441 1.00 21.61 119 TYR A N 1
ATOM 548 C CA . TYR A 1 92 ? 11.896 -16.360 5.784 1.00 21.93 119 TYR A CA 1
ATOM 549 C C . TYR A 1 92 ? 12.546 -15.088 6.337 1.00 25.89 119 TYR A C 1
ATOM 550 O O . TYR A 1 92 ? 12.374 -14.752 7.518 1.00 22.25 119 TYR A O 1
ATOM 559 N N . TYR A 1 93 ? 13.296 -14.386 5.484 1.00 21.54 120 TYR A N 1
ATOM 560 C CA . TYR A 1 93 ? 14.013 -13.187 5.915 1.00 25.30 120 TYR A CA 1
ATOM 561 C C . TYR A 1 93 ? 13.095 -11.971 6.010 1.00 26.03 120 TYR A C 1
ATOM 562 O O . TYR A 1 93 ? 13.399 -11.011 6.727 1.00 26.64 120 TYR A O 1
ATOM 571 N N . LEU A 1 94 ? 11.965 -12.023 5.311 1.00 18.36 121 LEU A N 1
ATOM 572 C CA . LEU A 1 94 ? 10.913 -11.031 5.519 1.00 18.91 121 LEU A CA 1
ATOM 573 C C . LEU A 1 94 ? 10.397 -11.158 6.939 1.00 25.41 121 LEU A C 1
ATOM 574 O O . LEU A 1 94 ? 10.241 -10.164 7.656 1.00 22.57 121 LEU A O 1
ATOM 579 N N . ILE A 1 95 ? 10.159 -12.394 7.361 1.00 21.92 122 ILE A N 1
ATOM 580 C CA . ILE A 1 95 ? 9.646 -12.618 8.712 1.00 25.42 122 ILE A CA 1
ATOM 581 C C . ILE A 1 95 ? 10.628 -12.121 9.763 1.00 27.73 122 ILE A C 1
ATOM 582 O O . ILE A 1 95 ? 10.247 -11.455 10.726 1.00 31.85 122 ILE A O 1
ATOM 587 N N . GLN A 1 96 ? 11.900 -12.429 9.556 1.00 27.60 123 GLN A N 1
ATOM 588 C CA . GLN A 1 96 ? 12.962 -11.941 10.424 1.00 28.70 123 GLN A CA 1
ATOM 589 C C . GLN A 1 96 ? 12.959 -10.415 10.473 1.00 29.11 123 GLN A C 1
ATOM 590 O O . GLN A 1 96 ? 13.181 -9.824 11.524 1.00 30.61 123 GLN A O 1
ATOM 596 N N . ALA A 1 97 ? 12.696 -9.773 9.340 1.00 31.44 124 ALA A N 1
ATOM 597 C CA . ALA A 1 97 ? 12.699 -8.314 9.314 1.00 34.12 124 ALA A CA 1
ATOM 598 C C . ALA A 1 97 ? 11.519 -7.749 10.125 1.00 34.66 124 ALA A C 1
ATOM 599 O O . ALA A 1 97 ? 11.594 -6.654 10.665 1.00 34.63 124 ALA A O 1
ATOM 601 N N . LEU A 1 98 ? 10.439 -8.515 10.225 1.00 32.30 125 LEU A N 1
ATOM 602 C CA . LEU A 1 98 ? 9.303 -8.117 11.054 1.00 38.65 125 LEU A CA 1
ATOM 603 C C . LEU A 1 98 ? 9.663 -8.174 12.532 1.00 40.10 125 LEU A C 1
ATOM 604 O O . LEU A 1 98 ? 8.969 -7.594 13.368 1.00 40.33 125 LEU A O 1
ATOM 609 N N . GLN A 1 99 ? 10.727 -8.905 12.855 1.00 38.97 126 GLN A N 1
ATOM 610 C CA . GLN A 1 99 ? 11.137 -9.048 14.244 1.00 51.73 126 GLN A CA 1
ATOM 611 C C . GLN A 1 99 ? 12.356 -8.185 14.550 1.00 59.97 126 GLN A C 1
ATOM 612 O O . GLN A 1 99 ? 13.114 -8.489 15.473 1.00 67.14 126 GLN A O 1
ATOM 618 N N . SER A 1 100 ? 12.532 -7.097 13.805 1.00 57.34 127 SER A N 1
ATOM 619 C CA . SER A 1 100 ? 13.688 -6.224 14.017 1.00 59.70 127 SER A CA 1
ATOM 620 C C . SER A 1 100 ? 13.346 -4.741 14.114 1.00 60.40 127 SER A C 1
ATOM 621 O O . SER A 1 100 ? 12.215 -4.328 13.875 1.00 63.63 127 SER A O 1
ATOM 624 N N . ASP A 1 101 ? 14.356 -3.959 14.479 1.00 62.05 128 ASP A N 1
ATOM 625 C CA . ASP A 1 101 ? 14.219 -2.541 14.789 1.00 63.91 128 ASP A CA 1
ATOM 626 C C . ASP A 1 101 ? 14.174 -1.591 13.575 1.00 63.73 128 ASP A C 1
ATOM 627 O O . ASP A 1 101 ? 14.416 -0.391 13.718 1.00 66.98 128 ASP A O 1
ATOM 629 N N . GLY A 1 102 ? 13.876 -2.117 12.390 1.00 57.83 129 GLY A N 1
ATOM 630 C CA . GLY A 1 102 ? 13.791 -1.297 11.186 1.00 52.34 129 GLY A CA 1
ATOM 631 C C . GLY A 1 102 ? 12.622 -0.317 11.106 1.00 46.88 129 GLY A C 1
ATOM 632 O O . GLY A 1 102 ? 11.920 -0.088 12.095 1.00 43.13 129 GLY A O 1
ATOM 633 N N . PRO A 1 103 ? 12.403 0.264 9.912 1.00 39.11 130 PRO A N 1
ATOM 634 C CA . PRO A 1 103 ? 11.408 1.319 9.683 1.00 34.31 130 PRO A CA 1
ATOM 635 C C . PRO A 1 103 ? 9.979 0.820 9.797 1.00 32.54 130 PRO A C 1
ATOM 636 O O . PRO A 1 103 ? 9.719 -0.355 9.553 1.00 33.36 130 PRO A O 1
ATOM 640 N N . SER A 1 104 ? 9.063 1.727 10.118 1.00 29.87 131 SER A N 1
ATOM 641 C CA . SER A 1 104 ? 7.655 1.396 10.251 1.00 37.39 131 SER A CA 1
ATOM 642 C C . SER A 1 104 ? 7.024 1.074 8.901 1.00 38.02 131 SER A C 1
ATOM 643 O O . SER A 1 104 ? 6.025 0.369 8.845 1.00 36.84 131 SER A O 1
ATOM 646 N N . ALA A 1 105 ? 7.569 1.644 7.829 1.00 29.41 132 ALA A N 1
ATOM 647 C CA . ALA A 1 105 ? 7.094 1.351 6.480 1.00 26.96 132 ALA A CA 1
ATOM 648 C C . ALA A 1 105 ? 8.249 0.843 5.608 1.00 31.31 132 ALA A C 1
ATOM 649 O O . ALA A 1 105 ? 9.261 1.528 5.461 1.00 28.48 132 ALA A O 1
ATOM 651 N N . PHE A 1 106 ? 8.111 -0.342 5.019 1.00 24.22 133 PHE A N 1
ATOM 652 C CA . PHE A 1 106 ? 9.124 -0.790 4.067 1.00 21.82 133 PHE A CA 1
ATOM 653 C C . PHE A 1 106 ? 8.539 -1.711 3.009 1.00 24.00 133 PHE A C 1
ATOM 654 O O . PHE A 1 106 ? 7.393 -2.165 3.118 1.00 20.63 133 PHE A O 1
ATOM 662 N N . ARG A 1 107 ? 9.329 -1.963 1.972 1.00 17.83 134 ARG A N 1
ATOM 663 C CA . ARG A 1 107 ? 8.895 -2.817 0.881 1.00 16.83 134 ARG A CA 1
ATOM 664 C C . ARG A 1 107 ? 9.904 -3.951 0.738 1.00 24.90 134 ARG A C 1
ATOM 665 O O . ARG A 1 107 ? 11.088 -3.786 1.053 1.00 23.35 134 ARG A O 1
ATOM 673 N N . ALA A 1 108 ? 9.436 -5.102 0.272 1.00 15.84 135 ALA A N 1
ATOM 674 C CA . ALA A 1 108 ? 10.292 -6.269 0.149 1.00 21.69 135 ALA A CA 1
ATOM 675 C C . ALA A 1 108 ? 10.007 -7.000 -1.161 1.00 30.69 135 ALA A C 1
ATOM 676 O O . ALA A 1 108 ? 8.845 -7.157 -1.542 1.00 24.33 135 ALA A O 1
ATOM 678 N N . ILE A 1 109 ? 11.065 -7.446 -1.836 1.00 14.78 136 ILE A N 1
ATOM 679 C CA . ILE A 1 109 ? 10.940 -8.315 -2.996 1.00 14.38 136 ILE A CA 1
ATOM 680 C C . ILE A 1 109 ? 11.589 -9.651 -2.676 1.00 19.05 136 ILE A C 1
ATOM 681 O O . ILE A 1 109 ? 12.704 -9.703 -2.162 1.00 20.38 136 ILE A O 1
ATOM 686 N N . PHE A 1 110 ? 10.895 -10.742 -2.962 1.00 16.25 137 PHE A N 1
ATOM 687 C CA . PHE A 1 110 ? 11.448 -12.046 -2.636 1.00 17.48 137 PHE A CA 1
ATOM 688 C C . PHE A 1 110 ? 10.881 -13.078 -3.589 1.00 16.45 137 PHE A C 1
ATOM 689 O O . PHE A 1 110 ? 9.775 -12.912 -4.099 1.00 17.43 137 PHE A O 1
ATOM 697 N N . PRO A 1 111 ? 11.646 -14.141 -3.844 1.00 16.32 138 PRO A N 1
ATOM 698 C CA . PRO A 1 111 ? 11.159 -15.219 -4.700 1.00 19.12 138 PRO A CA 1
ATOM 699 C C . PRO A 1 111 ? 10.243 -16.141 -3.903 1.00 16.42 138 PRO A C 1
ATOM 700 O O . PRO A 1 111 ? 10.205 -16.028 -2.672 1.00 16.20 138 PRO A O 1
ATOM 704 N N . GLN A 1 112 ? 9.514 -17.016 -4.587 1.00 19.93 139 GLN A N 1
ATOM 705 C CA . GLN A 1 112 ? 8.716 -18.033 -3.914 1.00 22.13 139 GLN A CA 1
ATOM 706 C C . GLN A 1 112 ? 9.581 -19.230 -3.548 1.00 22.69 139 GLN A C 1
ATOM 707 O O . GLN A 1 112 ? 10.610 -19.469 -4.175 1.00 20.13 139 GLN A O 1
ATOM 713 N N . THR A 1 113 ? 9.147 -19.996 -2.553 1.00 22.53 140 THR A N 1
ATOM 714 C CA . THR A 1 113 ? 9.892 -21.180 -2.130 1.00 19.64 140 THR A CA 1
ATOM 715 C C . THR A 1 113 ? 9.060 -22.463 -2.290 1.00 19.43 140 THR A C 1
ATOM 716 O O . THR A 1 113 ? 7.866 -22.488 -2.006 1.00 18.55 140 THR A O 1
ATOM 720 N N . CYS A 1 114 ? 9.689 -23.523 -2.771 1.00 22.13 141 CYS A N 1
ATOM 721 C CA . CYS A 1 114 ? 9.065 -24.831 -2.816 1.00 16.44 141 CYS A CA 1
ATOM 722 C C . CYS A 1 114 ? 9.076 -25.460 -1.421 1.00 19.56 141 CYS A C 1
ATOM 723 O O . CYS A 1 114 ? 10.131 -25.651 -0.841 1.00 18.84 141 CYS A O 1
ATOM 726 N N . PRO A 1 115 ? 7.894 -25.772 -0.877 1.00 19.16 142 PRO A N 1
ATOM 727 C CA . PRO A 1 115 ? 7.705 -26.323 0.471 1.00 24.24 142 PRO A CA 1
ATOM 728 C C . PRO A 1 115 ? 8.442 -27.637 0.692 1.00 23.47 142 PRO A C 1
ATOM 729 O O . PRO A 1 115 ? 8.926 -27.895 1.796 1.00 22.83 142 PRO A O 1
ATOM 733 N N . GLU A 1 116 ? 8.522 -28.459 -0.351 1.00 22.96 143 GLU A N 1
ATOM 734 C CA . GLU A 1 116 ? 9.107 -29.790 -0.221 1.00 27.44 143 GLU A CA 1
ATOM 735 C C . GLU A 1 116 ? 10.635 -29.784 -0.228 1.00 26.28 143 GLU A C 1
ATOM 736 O O . GLU A 1 116 ? 11.255 -30.703 0.309 1.00 28.75 143 GLU A O 1
ATOM 742 N N . THR A 1 117 ? 11.241 -28.760 -0.831 1.00 21.93 144 THR A N 1
ATOM 743 C CA . THR A 1 117 ? 12.699 -28.725 -0.981 1.00 20.99 144 THR A CA 1
ATOM 744 C C . THR A 1 117 ? 13.399 -27.531 -0.331 1.00 19.58 144 THR A C 1
ATOM 745 O O . THR A 1 117 ? 14.617 -27.540 -0.145 1.00 21.56 144 THR A O 1
ATOM 749 N N . GLY A 1 118 ? 12.651 -26.479 -0.041 1.00 18.92 145 GLY A N 1
ATOM 750 C CA . GLY A 1 118 ? 13.265 -25.246 0.425 1.00 19.09 145 GLY A CA 1
ATOM 751 C C . GLY A 1 118 ? 13.940 -24.485 -0.706 1.00 22.57 145 GLY A C 1
ATOM 752 O O . GLY A 1 118 ? 14.563 -23.443 -0.481 1.00 22.10 145 GLY A O 1
ATOM 753 N N . GLN A 1 119 ? 13.824 -24.988 -1.932 1.00 16.62 146 GLN A N 1
ATOM 754 C CA . GLN A 1 119 ? 14.433 -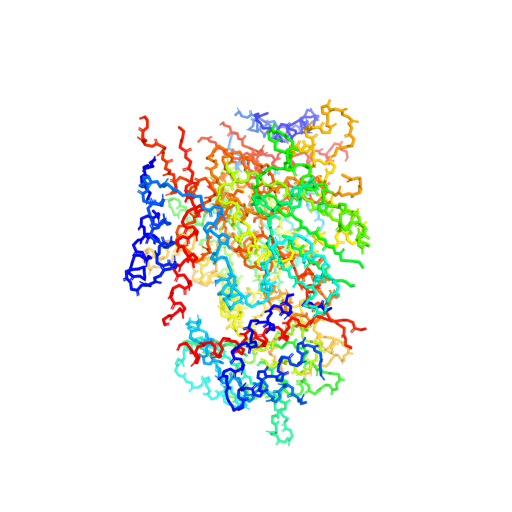24.283 -3.062 1.00 20.29 146 GLN A CA 1
ATOM 755 C C . GLN A 1 119 ? 13.629 -23.029 -3.432 1.00 17.46 146 GLN A C 1
ATOM 756 O O . GLN A 1 119 ? 12.398 -23.074 -3.502 1.00 19.42 146 GLN A O 1
ATOM 762 N N . THR A 1 120 ? 14.312 -21.910 -3.656 1.00 15.61 147 THR A N 1
ATOM 763 C CA . THR A 1 120 ? 13.618 -20.714 -4.144 1.00 16.88 147 THR A CA 1
ATOM 764 C C . THR A 1 120 ? 13.470 -20.822 -5.656 1.00 24.03 147 THR A C 1
ATOM 765 O O . THR A 1 120 ? 14.353 -21.324 -6.342 1.00 20.66 147 THR A O 1
ATOM 769 N N . LEU A 1 121 ? 12.331 -20.366 -6.164 1.00 21.87 148 LEU A N 1
ATOM 770 C CA . LEU A 1 121 ? 11.948 -20.664 -7.530 1.00 22.97 148 LEU A CA 1
ATOM 771 C C . LEU A 1 121 ? 11.566 -19.425 -8.318 1.00 25.80 148 LEU A C 1
ATOM 772 O O . LEU A 1 121 ? 10.719 -19.505 -9.216 1.00 23.71 148 LEU A O 1
ATOM 777 N N . LYS A 1 122 ? 12.199 -18.296 -8.010 1.00 19.26 149 LYS A N 1
ATOM 778 C CA . LYS A 1 122 ? 11.865 -17.053 -8.690 1.00 24.29 149 LYS A CA 1
ATOM 779 C C . LYS A 1 122 ? 10.367 -16.728 -8.470 1.00 28.02 149 LYS A C 1
ATOM 780 O O . LYS A 1 122 ? 9.886 -16.756 -7.329 1.00 24.12 149 LYS A O 1
ATOM 786 N N . HIS A 1 123 ? 9.627 -16.465 -9.547 1.00 20.78 150 HIS A N 1
ATOM 787 C CA . HIS A 1 123 ? 8.210 -16.067 -9.416 1.00 16.74 150 HIS A CA 1
ATOM 788 C C . HIS A 1 123 ? 7.993 -14.988 -8.349 1.00 20.32 150 HIS A C 1
ATOM 789 O O . HIS A 1 123 ? 7.083 -15.085 -7.512 1.00 23.76 150 HIS A O 1
ATOM 796 N N . HIS A 1 124 ? 8.835 -13.971 -8.392 1.00 17.75 151 HIS A N 1
ATOM 797 C CA . HIS A 1 124 ? 8.881 -12.938 -7.364 1.00 14.66 151 HIS A CA 1
ATOM 798 C C . HIS A 1 124 ? 7.584 -12.170 -7.145 1.00 13.61 151 HIS A C 1
ATOM 799 O O . HIS A 1 124 ? 6.788 -11.980 -8.063 1.00 15.84 151 HIS A O 1
ATOM 806 N N . VAL A 1 125 ? 7.393 -11.713 -5.916 1.00 16.05 152 VAL A N 1
ATOM 807 C CA . VAL A 1 125 ? 6.319 -10.781 -5.609 1.00 15.53 152 VAL A CA 1
ATOM 808 C C . VAL A 1 125 ? 6.899 -9.642 -4.796 1.00 16.03 152 VAL A C 1
ATOM 809 O O . VAL A 1 125 ? 8.061 -9.690 -4.389 1.00 15.29 152 VAL A O 1
ATOM 821 N N . ALA A 1 127 ? 6.170 -7.210 -1.393 1.00 19.43 154 ALA A N 1
ATOM 822 C CA . ALA A 1 127 ? 5.358 -6.987 -0.200 1.00 22.91 154 ALA A CA 1
ATOM 823 C C . ALA A 1 127 ? 5.573 -5.583 0.332 1.00 21.20 154 ALA A C 1
ATOM 824 O O . ALA A 1 127 ? 6.711 -5.144 0.518 1.00 22.09 154 ALA A O 1
ATOM 826 N N . ASP A 1 128 ? 4.459 -4.892 0.556 1.00 16.42 155 ASP A N 1
ATOM 827 C CA . ASP A 1 128 ? 4.435 -3.559 1.141 1.00 17.10 155 ASP A CA 1
ATOM 828 C C . ASP A 1 128 ? 3.981 -3.676 2.603 1.00 20.47 155 ASP A C 1
ATOM 829 O O . ASP A 1 128 ? 2.900 -4.187 2.877 1.00 22.07 155 ASP A O 1
ATOM 834 N N . VAL A 1 129 ? 4.812 -3.220 3.536 1.00 19.45 156 VAL A N 1
ATOM 835 C CA . VAL A 1 129 ? 4.625 -3.542 4.945 1.00 23.55 156 VAL A CA 1
ATOM 836 C C . VAL A 1 129 ? 4.460 -2.294 5.809 1.00 22.11 156 VAL A C 1
ATOM 837 O O . VAL A 1 129 ? 5.077 -1.271 5.539 1.00 22.74 156 VAL A O 1
ATOM 841 N N . ARG A 1 130 ? 3.606 -2.383 6.827 1.00 20.78 157 ARG A N 1
ATOM 842 C CA . ARG A 1 130 ? 3.582 -1.408 7.912 1.00 23.73 157 ARG A CA 1
ATOM 843 C C . ARG A 1 130 ? 3.729 -2.086 9.266 1.00 27.96 157 ARG A C 1
ATOM 844 O O . ARG A 1 130 ? 3.039 -3.069 9.554 1.00 26.36 157 ARG A O 1
ATOM 852 N N . LEU A 1 131 ? 4.648 -1.575 10.079 1.00 28.78 158 LEU A N 1
ATOM 853 C CA . LEU A 1 131 ? 4.742 -1.973 11.480 1.00 35.57 158 LEU A CA 1
ATOM 854 C C . LEU A 1 131 ? 3.815 -1.083 12.275 1.00 38.74 158 LEU A C 1
ATOM 855 O O . LEU A 1 131 ? 3.590 0.064 11.894 1.00 46.01 158 LEU A O 1
ATOM 860 N N . HIS A 1 132 ? 3.250 -1.610 13.359 1.00 37.52 159 HIS A N 1
ATOM 861 C CA . HIS A 1 132 ? 2.255 -0.870 14.127 1.00 43.08 159 HIS A CA 1
ATOM 862 C C . HIS A 1 132 ? 2.553 -0.904 15.627 1.00 49.56 159 HIS A C 1
ATOM 863 O O . HIS A 1 132 ? 3.109 -1.877 16.141 1.00 48.99 159 HIS A O 1
ATOM 870 N N . GLN A 1 133 ? 2.173 0.162 16.319 1.00 51.99 160 GLN A N 1
ATOM 871 C CA . GLN A 1 133 ? 2.345 0.261 17.765 1.00 58.87 160 GLN A CA 1
ATOM 872 C C . GLN A 1 133 ? 1.510 -0.798 18.493 1.00 64.70 160 GLN A C 1
ATOM 873 O O . GLN A 1 133 ? 0.276 -0.756 18.432 1.00 63.05 160 GLN A O 1
ATOM 875 N N . GLY A 1 134 ? 2.166 -1.739 19.178 1.00 63.66 161 GLY A N 1
ATOM 876 C CA . GLY A 1 134 ? 3.615 -1.825 19.241 1.00 61.46 161 GLY A CA 1
ATOM 877 C C . GLY A 1 134 ? 4.179 -3.079 18.597 1.00 62.58 161 GLY A C 1
ATOM 878 O O . GLY A 1 134 ? 5.311 -3.086 18.106 1.00 62.30 161 GLY A O 1
ATOM 879 N N . ALA A 1 136 ? 2.021 -6.215 15.678 1.00 54.79 163 ALA A N 1
ATOM 880 C CA . ALA A 1 136 ? 0.983 -6.668 14.750 1.00 47.48 163 ALA A CA 1
ATOM 881 C C . ALA A 1 136 ? 1.038 -5.939 13.400 1.00 37.29 163 ALA A C 1
ATOM 882 O O . ALA A 1 136 ? 0.224 -5.053 13.139 1.00 35.10 163 ALA A O 1
ATOM 884 N N . PRO A 1 137 ? 1.992 -6.312 12.533 1.00 34.60 164 PRO A N 1
ATOM 885 C CA . PRO A 1 137 ? 2.136 -5.622 11.242 1.00 31.52 164 PRO A CA 1
ATOM 886 C C . PRO A 1 137 ? 0.994 -5.909 10.279 1.00 25.42 164 PRO A C 1
ATOM 887 O O . PRO A 1 137 ? 0.257 -6.877 10.465 1.00 30.62 164 PRO A O 1
ATOM 891 N N . THR A 1 138 ? 0.851 -5.070 9.262 1.00 20.89 165 THR A N 1
ATOM 892 C CA . THR A 1 138 ? -0.069 -5.339 8.166 1.00 20.52 165 THR A CA 1
ATOM 893 C C . THR A 1 138 ? 0.775 -5.483 6.915 1.00 21.26 165 THR A C 1
ATOM 894 O O . THR A 1 138 ? 1.825 -4.850 6.800 1.00 22.50 165 THR A O 1
ATOM 898 N N . ILE A 1 139 ? 0.342 -6.355 6.008 1.00 18.22 166 ILE A N 1
ATOM 899 C CA . ILE A 1 139 ? 1.163 -6.748 4.868 1.00 19.29 166 ILE A CA 1
ATOM 900 C C . ILE A 1 139 ? 0.305 -6.876 3.621 1.00 17.75 166 ILE A C 1
ATOM 901 O O . ILE A 1 139 ? -0.695 -7.579 3.609 1.00 16.82 166 ILE A O 1
ATOM 906 N N . ILE A 1 140 ? 0.701 -6.160 2.584 1.00 19.23 167 ILE A N 1
ATOM 907 C CA . ILE A 1 140 ? 0.065 -6.244 1.278 1.00 14.10 167 ILE A CA 1
ATOM 908 C C . ILE A 1 140 ? 1.036 -6.899 0.314 1.00 20.94 167 ILE A C 1
ATOM 909 O O . ILE A 1 140 ? 2.075 -6.338 0.019 1.00 21.13 167 ILE A O 1
ATOM 914 N N . ILE A 1 141 ? 0.707 -8.082 -0.169 1.00 16.22 168 ILE A N 1
ATOM 915 C CA . ILE A 1 141 ? 1.549 -8.736 -1.161 1.00 15.03 168 ILE A CA 1
ATOM 916 C C . ILE A 1 141 ? 0.955 -8.528 -2.535 1.00 19.50 168 ILE A C 1
ATOM 917 O O . ILE A 1 141 ? -0.186 -8.923 -2.788 1.00 22.49 168 ILE A O 1
ATOM 922 N N . THR A 1 142 ? 1.702 -7.885 -3.422 1.00 15.48 169 THR A N 1
ATOM 923 C CA . THR A 1 142 ? 1.213 -7.685 -4.790 1.00 15.37 169 THR A CA 1
ATOM 924 C C . THR A 1 142 ? 1.782 -8.782 -5.671 1.00 18.69 169 THR A C 1
ATOM 925 O O . THR A 1 142 ? 3.007 -8.916 -5.824 1.00 18.69 169 THR A O 1
ATOM 929 N N . GLU A 1 143 ? 0.871 -9.571 -6.222 1.00 17.12 170 GLU A N 1
ATOM 930 C CA . GLU A 1 143 ? 1.170 -10.662 -7.140 1.00 10.34 170 GLU A CA 1
ATOM 931 C C . GLU A 1 143 ? 0.966 -10.150 -8.563 1.00 17.90 170 GLU A C 1
ATOM 932 O O . GLU A 1 143 ? -0.167 -9.932 -8.979 1.00 18.78 170 GLU A O 1
ATOM 938 N N . PRO A 1 144 ? 2.058 -9.923 -9.306 1.00 17.36 171 PRO A N 1
ATOM 939 C CA . PRO A 1 144 ? 1.941 -9.386 -10.668 1.00 16.92 171 PRO A CA 1
ATOM 940 C C . PRO A 1 144 ? 1.351 -10.372 -11.669 1.00 16.84 171 PRO A C 1
ATOM 941 O O . PRO A 1 144 ? 0.884 -9.957 -12.732 1.00 15.05 171 PRO A O 1
ATOM 945 N N . ALA A 1 145 ? 1.408 -11.663 -11.372 1.00 13.86 172 ALA A N 1
ATOM 946 C CA . ALA A 1 145 ? 0.822 -12.647 -12.291 1.00 16.57 172 ALA A CA 1
ATOM 947 C C . ALA A 1 145 ? -0.478 -13.184 -11.689 1.00 14.50 172 ALA A C 1
ATOM 948 O O . ALA A 1 145 ? -1.449 -12.433 -11.558 1.00 17.70 172 ALA A O 1
ATOM 950 N N . VAL A 1 146 ? -0.502 -14.454 -11.283 1.00 15.26 173 VAL A N 1
ATOM 951 C CA . VAL A 1 146 ? -1.720 -15.026 -10.707 1.00 14.29 173 VAL A CA 1
ATOM 952 C C . VAL A 1 146 ? -1.421 -15.733 -9.393 1.00 19.21 173 VAL A C 1
ATOM 953 O O . VAL A 1 146 ? -0.319 -16.254 -9.191 1.00 19.70 173 VAL A O 1
ATOM 957 N N . ILE A 1 147 ? -2.397 -15.736 -8.492 1.00 15.85 174 ILE A N 1
ATOM 958 C CA . ILE A 1 147 ? -2.224 -16.372 -7.195 1.00 17.21 174 ILE A CA 1
ATOM 959 C C . ILE A 1 147 ? -2.122 -17.890 -7.315 1.00 20.23 174 ILE A C 1
ATOM 960 O O . ILE A 1 147 ? -1.272 -18.524 -6.680 1.00 19.87 174 ILE A O 1
ATOM 965 N N . VAL A 1 148 ? -2.968 -18.474 -8.153 1.00 14.68 175 VAL A N 1
ATOM 966 C CA . VAL A 1 148 ? -3.113 -19.925 -8.143 1.00 20.35 175 VAL A CA 1
ATOM 967 C C . VAL A 1 148 ? -2.087 -20.637 -9.010 1.00 20.66 175 VAL A C 1
ATOM 968 O O . VAL A 1 148 ? -1.346 -21.487 -8.515 1.00 19.99 175 VAL A O 1
ATOM 972 N N . GLY A 1 149 ? -2.034 -20.288 -10.294 1.00 23.16 176 GLY A N 1
ATOM 973 C CA . GLY A 1 149 ? -1.078 -20.890 -11.204 1.00 21.95 176 GLY A CA 1
ATOM 974 C C . GLY A 1 149 ? -1.644 -22.089 -11.933 1.00 26.83 176 GLY A C 1
ATOM 975 O O . GLY A 1 149 ? -2.414 -22.864 -11.369 1.00 26.13 176 GLY A O 1
ATOM 976 N N . ALA A 1 150 ? -1.230 -22.252 -13.185 1.00 27.13 177 ALA A N 1
ATOM 977 C CA . ALA A 1 150 ? -1.802 -23.262 -14.073 1.00 34.24 177 ALA A CA 1
ATOM 978 C C . ALA A 1 150 ? -1.664 -24.680 -13.523 1.00 31.84 177 ALA A C 1
ATOM 979 O O . ALA A 1 150 ? -2.473 -25.547 -13.834 1.00 30.52 177 ALA A O 1
ATOM 981 N N . ARG A 1 151 ? -0.654 -24.915 -12.691 1.00 26.50 178 ARG A N 1
ATOM 982 C CA . ARG A 1 151 ? -0.499 -26.222 -12.056 1.00 27.72 178 ARG A CA 1
ATOM 983 C C . ARG A 1 151 ? -0.622 -26.106 -10.522 1.00 30.32 178 ARG A C 1
ATOM 984 O O . ARG A 1 151 ? -0.124 -26.957 -9.777 1.00 24.94 178 ARG A O 1
ATOM 992 N N . TYR A 1 152 ? -1.321 -25.059 -10.071 1.00 26.06 179 TYR A N 1
ATOM 993 C CA . TYR A 1 152 ? -1.566 -24.784 -8.644 1.00 27.49 179 TYR A CA 1
ATOM 994 C C . TYR A 1 152 ? -0.285 -24.621 -7.831 1.00 23.05 179 TYR A C 1
ATOM 995 O O . TYR A 1 152 ? -0.310 -24.724 -6.608 1.00 21.74 179 TYR A O 1
ATOM 1004 N N . GLN A 1 153 ? 0.835 -24.371 -8.504 1.00 25.47 180 GLN A N 1
ATOM 1005 C CA . GLN A 1 153 ? 2.106 -24.235 -7.798 1.00 25.98 180 GLN A CA 1
ATOM 1006 C C . GLN A 1 153 ? 2.224 -22.892 -7.065 1.00 22.95 180 GLN A C 1
ATOM 1007 O O . GLN A 1 153 ? 2.665 -22.851 -5.909 1.00 19.10 180 GLN A O 1
ATOM 1013 N N . GLN A 1 154 ? 1.850 -21.790 -7.715 1.00 21.50 181 GLN A N 1
ATOM 1014 C CA . GLN A 1 154 ? 1.939 -20.490 -7.037 1.00 21.89 181 GLN A CA 1
ATOM 1015 C C . GLN A 1 154 ? 1.080 -20.481 -5.772 1.00 20.58 181 GLN A C 1
ATOM 1016 O O . GLN A 1 154 ? 1.463 -19.894 -4.760 1.00 18.95 181 GLN A O 1
ATOM 1022 N N . LEU A 1 155 ? -0.082 -21.131 -5.832 1.00 19.68 182 LEU A N 1
ATOM 1023 C CA . LEU A 1 155 ? -0.961 -21.188 -4.671 1.00 18.75 182 LEU A CA 1
ATOM 1024 C C . LEU A 1 155 ? -0.271 -21.865 -3.494 1.00 19.72 182 LEU A C 1
ATOM 1025 O O . LEU A 1 155 ? -0.344 -21.380 -2.374 1.00 20.17 182 LEU A O 1
ATOM 1030 N N . GLN A 1 156 ? 0.395 -22.991 -3.759 1.00 16.66 183 GLN A N 1
ATOM 1031 C CA . GLN A 1 156 ? 1.114 -23.718 -2.712 1.00 25.83 183 GLN A CA 1
ATOM 1032 C C . GLN A 1 156 ? 2.251 -22.861 -2.120 1.00 23.28 183 GLN A C 1
ATOM 1033 O O . GLN A 1 156 ? 2.497 -22.871 -0.907 1.00 20.28 183 GLN A O 1
ATOM 1039 N N . ARG A 1 157 ? 2.912 -22.092 -2.980 1.00 20.39 184 ARG A N 1
ATOM 1040 C CA . ARG A 1 157 ? 4.007 -21.220 -2.558 1.00 18.27 184 ARG A CA 1
ATOM 1041 C C . ARG A 1 157 ? 3.492 -20.045 -1.708 1.00 17.89 184 ARG A C 1
ATOM 1042 O O . ARG A 1 157 ? 4.115 -19.674 -0.704 1.00 21.97 184 ARG A O 1
ATOM 1050 N N . HIS A 1 158 ? 2.372 -19.448 -2.117 1.00 14.67 185 HIS A N 1
ATOM 1051 C CA . HIS A 1 158 ? 1.739 -18.380 -1.321 1.00 13.43 185 HIS A CA 1
ATOM 1052 C C . HIS A 1 158 ? 1.264 -18.906 0.042 1.00 18.69 185 HIS A C 1
ATOM 1053 O O . HIS A 1 158 ? 1.421 -18.241 1.065 1.00 20.49 185 HIS A O 1
ATOM 1060 N N . ASN A 1 159 ? 0.687 -20.103 0.053 1.00 20.55 186 ASN A N 1
ATOM 1061 C CA . ASN A 1 159 ? 0.271 -20.727 1.310 1.00 22.33 186 ASN A CA 1
ATOM 1062 C C . ASN A 1 159 ? 1.446 -20.964 2.255 1.00 21.58 186 ASN A C 1
ATOM 1063 O O . ASN A 1 159 ? 1.302 -20.841 3.477 1.00 21.28 186 ASN A O 1
ATOM 1068 N N . LEU A 1 160 ? 2.606 -21.317 1.702 1.00 20.34 187 LEU A N 1
ATOM 1069 C CA . LEU A 1 160 ? 3.792 -21.477 2.537 1.00 19.28 187 LEU A CA 1
ATOM 1070 C C . LEU A 1 160 ? 4.130 -20.149 3.236 1.00 20.20 187 LEU A C 1
ATOM 1071 O O . LEU A 1 160 ? 4.371 -20.116 4.437 1.00 18.36 187 LEU A O 1
ATOM 1076 N N . THR A 1 161 ? 4.135 -19.058 2.479 1.00 18.45 188 THR A N 1
ATOM 1077 C CA . THR A 1 161 ? 4.383 -17.733 3.042 1.00 23.70 188 THR A CA 1
ATOM 1078 C C . THR A 1 161 ? 3.376 -17.398 4.145 1.00 20.51 188 THR A C 1
ATOM 1079 O O . THR A 1 161 ? 3.751 -16.973 5.242 1.00 19.38 188 THR A O 1
ATOM 1083 N N . LEU A 1 162 ? 2.097 -17.618 3.861 1.00 20.18 189 LEU A N 1
ATOM 1084 C CA . LEU A 1 162 ? 1.050 -17.347 4.842 1.00 22.26 189 LEU A CA 1
ATOM 1085 C C . LEU A 1 162 ? 1.235 -18.207 6.089 1.00 22.92 189 LEU A C 1
ATOM 1086 O O . LEU A 1 162 ? 1.071 -17.741 7.227 1.00 23.23 189 LEU A O 1
ATOM 1091 N N . GLU A 1 163 ? 1.562 -19.470 5.872 1.00 20.20 190 GLU A N 1
ATOM 1092 C CA . GLU A 1 163 ? 1.741 -20.388 6.992 1.00 23.27 190 GLU A CA 1
ATOM 1093 C C . GLU A 1 163 ? 2.870 -19.914 7.901 1.00 26.06 190 GLU A C 1
ATOM 1094 O O . GLU A 1 163 ? 2.744 -19.892 9.134 1.00 21.88 190 GLU A O 1
ATOM 1100 N N . ASP A 1 164 ? 3.978 -19.528 7.284 1.00 19.99 191 ASP A N 1
ATOM 1101 C CA . ASP A 1 164 ? 5.131 -19.071 8.037 1.00 25.23 191 ASP A CA 1
ATOM 1102 C C . ASP A 1 164 ? 4.828 -17.753 8.751 1.00 25.04 191 ASP A C 1
ATOM 1103 O O . ASP A 1 164 ? 5.182 -17.589 9.910 1.00 28.85 191 ASP A O 1
ATOM 1108 N N . LEU A 1 165 ? 4.158 -16.832 8.070 1.00 21.07 192 LEU A N 1
ATOM 1109 C CA . LEU A 1 165 ? 3.747 -15.578 8.695 1.00 26.28 192 LEU A CA 1
ATOM 1110 C C . LEU A 1 165 ? 2.916 -15.844 9.952 1.00 30.14 192 LEU A C 1
ATOM 1111 O O . LEU A 1 165 ? 3.183 -15.286 11.022 1.00 28.90 192 LEU A O 1
ATOM 1116 N N . SER A 1 166 ? 1.937 -16.732 9.814 1.00 27.79 193 SER A N 1
ATOM 1117 C CA . SER A 1 166 ? 1.021 -17.070 10.897 1.00 30.92 193 SER A CA 1
ATOM 1118 C C . SER A 1 166 ? 1.762 -17.679 12.093 1.00 31.16 193 SER A C 1
ATOM 1119 O O . SER A 1 166 ? 1.591 -17.248 13.245 1.00 24.93 193 SER A O 1
ATOM 1122 N N . GLU A 1 167 ? 2.600 -18.670 11.809 1.00 28.83 194 GLU A N 1
ATOM 1123 C CA . GLU A 1 167 ? 3.373 -19.347 12.842 1.00 29.10 194 GLU A CA 1
ATOM 1124 C C . GLU A 1 167 ? 4.319 -18.386 13.552 1.00 34.62 194 GLU A C 1
ATOM 1125 O O . GLU A 1 167 ? 4.684 -18.616 14.705 1.00 31.44 194 GLU A O 1
ATOM 1131 N N . SER A 1 168 ? 4.719 -17.309 12.878 1.00 24.95 195 SER A N 1
ATOM 1132 C CA . SER A 1 168 ? 5.590 -16.320 13.516 1.00 24.62 195 SER A CA 1
ATOM 1133 C C . SER A 1 168 ? 4.796 -15.306 14.361 1.00 30.21 195 SER A C 1
ATOM 1134 O O . SER A 1 168 ? 5.384 -14.463 15.051 1.00 32.24 195 SER A O 1
ATOM 1137 N N . GLY A 1 169 ? 3.469 -15.408 14.323 1.00 30.22 196 GLY A N 1
ATOM 1138 C CA . GLY A 1 169 ? 2.610 -14.545 15.117 1.00 30.33 196 GLY A CA 1
ATOM 1139 C C . GLY A 1 169 ? 1.905 -13.423 14.369 1.00 34.56 196 GLY A C 1
ATOM 1140 O O . GLY A 1 169 ? 1.310 -12.545 14.981 1.00 33.79 196 GLY A O 1
ATOM 1141 N N . VAL A 1 170 ? 1.955 -13.440 13.045 1.00 31.79 197 VAL A N 1
ATOM 1142 C CA . VAL A 1 170 ? 1.196 -12.461 12.267 1.00 31.78 197 VAL A CA 1
ATOM 1143 C C . VAL A 1 170 ? -0.199 -12.984 11.978 1.00 29.30 197 VAL A C 1
ATOM 1144 O O . VAL A 1 170 ? -0.340 -14.014 11.322 1.00 29.27 197 VAL A O 1
ATOM 1148 N N . PRO A 1 171 ? -1.242 -12.290 12.479 1.00 27.34 198 PRO A N 1
ATOM 1149 C CA . PRO A 1 171 ? -2.604 -12.720 12.134 1.00 31.96 198 PRO A CA 1
ATOM 1150 C C . PRO A 1 171 ? -2.853 -12.544 10.638 1.00 27.46 198 PRO A C 1
ATOM 1151 O O . PRO A 1 171 ? -2.619 -11.462 10.095 1.00 24.74 198 PRO A O 1
ATOM 1155 N N . LEU A 1 172 ? -3.301 -13.603 9.976 1.00 26.04 199 LEU A N 1
ATOM 1156 C CA . LEU A 1 172 ? -3.474 -13.556 8.527 1.00 25.77 199 LEU A CA 1
ATOM 1157 C C . LEU A 1 172 ? -4.608 -12.613 8.144 1.00 24.06 199 LEU A C 1
ATOM 1158 O O . LEU A 1 172 ? -4.749 -12.250 6.978 1.00 22.33 199 LEU A O 1
ATOM 1163 N N . SER A 1 173 ? -5.431 -12.225 9.117 1.00 21.51 200 SER A N 1
ATOM 1164 C CA . SER A 1 173 ? -6.495 -11.269 8.830 1.00 26.16 200 SER A CA 1
ATOM 1165 C C . SER A 1 173 ? -5.909 -9.884 8.568 1.00 24.08 200 SER A C 1
ATOM 1166 O O . SER A 1 173 ? -6.619 -8.969 8.161 1.00 25.88 200 SER A O 1
ATOM 1169 N N . GLN A 1 174 ? -4.608 -9.731 8.812 1.00 21.41 201 GLN A N 1
ATOM 1170 C CA . GLN A 1 174 ? -3.935 -8.472 8.533 1.00 25.83 201 GLN A CA 1
ATOM 1171 C C . GLN A 1 174 ? -3.064 -8.594 7.285 1.00 25.37 201 GLN A C 1
ATOM 1172 O O . GLN A 1 174 ? -2.223 -7.734 7.011 1.00 19.67 201 GLN A O 1
ATOM 1178 N N . VAL A 1 175 ? -3.281 -9.664 6.524 1.00 21.06 202 VAL A N 1
ATOM 1179 C CA . VAL A 1 175 ? -2.507 -9.901 5.304 1.00 21.59 202 VAL A CA 1
ATOM 1180 C C . VAL A 1 175 ? -3.414 -9.969 4.082 1.00 20.43 202 VAL A C 1
ATOM 1181 O O . VAL A 1 175 ? -4.471 -10.608 4.126 1.00 19.32 202 VAL A O 1
ATOM 1185 N N . ALA A 1 176 ? -2.989 -9.316 2.997 1.00 16.48 203 ALA A N 1
ATOM 1186 C CA . ALA A 1 176 ? -3.706 -9.358 1.730 1.00 18.69 203 ALA A CA 1
ATOM 1187 C C . ALA A 1 176 ? -2.790 -9.739 0.575 1.00 24.23 203 ALA A C 1
ATOM 1188 O O . ALA A 1 176 ? -1.643 -9.287 0.486 1.00 19.06 203 ALA A O 1
ATOM 1190 N N . ILE A 1 177 ? -3.305 -10.566 -0.322 1.00 20.72 204 ILE A N 1
ATOM 1191 C CA . ILE A 1 177 ? -2.594 -10.844 -1.553 1.00 19.21 204 ILE A CA 1
ATOM 1192 C C . ILE A 1 177 ? -3.407 -10.249 -2.685 1.00 18.68 204 ILE A C 1
ATOM 1193 O O . ILE A 1 177 ? -4.550 -10.644 -2.924 1.00 21.11 204 ILE A O 1
ATOM 1198 N N . ILE A 1 178 ? -2.816 -9.284 -3.369 1.00 12.81 205 ILE A N 1
ATOM 1199 C CA . ILE A 1 178 ? -3.493 -8.601 -4.452 1.00 13.12 205 ILE A CA 1
ATOM 1200 C C . ILE A 1 178 ? -2.967 -9.102 -5.791 1.00 16.06 205 ILE A C 1
ATOM 1201 O O . ILE A 1 178 ? -1.786 -8.968 -6.123 1.00 16.28 205 ILE A O 1
ATOM 1206 N N . GLU A 1 179 ? -3.864 -9.719 -6.546 1.00 15.90 206 GLU A N 1
ATOM 1207 C CA . GLU A 1 179 ? -3.503 -10.333 -7.814 1.00 18.59 206 GLU A CA 1
ATOM 1208 C C . GLU A 1 179 ? -3.746 -9.344 -8.950 1.00 17.58 206 GLU A C 1
ATOM 1209 O O . GLU A 1 179 ? -4.883 -8.988 -9.202 1.00 20.40 206 GLU A O 1
ATOM 1215 N N . THR A 1 180 ? -2.704 -8.907 -9.654 1.00 13.14 207 THR A N 1
ATOM 1216 C CA . THR A 1 180 ? -2.952 -7.906 -10.696 1.00 12.86 207 THR A CA 1
ATOM 1217 C C . THR A 1 180 ? -3.137 -8.511 -12.098 1.00 16.12 207 THR A C 1
ATOM 1218 O O . THR A 1 180 ? -3.875 -7.956 -12.905 1.00 20.32 207 THR A O 1
ATOM 1222 N N . GLN A 1 181 ? -2.516 -9.663 -12.362 1.00 17.74 208 GLN A N 1
ATOM 1223 C CA . GLN A 1 181 ? -2.498 -10.282 -13.710 1.00 13.16 208 GLN A CA 1
ATOM 1224 C C . GLN A 1 181 ? -1.878 -9.383 -14.771 1.00 19.45 208 GLN A C 1
ATOM 1225 O O . GLN A 1 181 ? -2.192 -9.507 -15.964 1.00 19.32 208 GLN A O 1
ATOM 1231 N N . ALA A 1 182 ? -0.999 -8.471 -14.360 1.00 16.09 209 ALA A N 1
ATOM 1232 C CA . ALA A 1 182 ? -0.366 -7.601 -15.341 1.00 20.59 209 ALA A CA 1
ATOM 1233 C C . ALA A 1 182 ? 0.681 -8.379 -16.160 1.00 19.57 209 ALA A C 1
ATOM 1234 O O . ALA A 1 182 ? 0.844 -8.134 -17.351 1.00 20.15 209 ALA A O 1
ATOM 1236 N N . ALA A 1 183 ? 1.373 -9.319 -15.519 1.00 17.97 210 ALA A N 1
ATOM 1237 C CA . ALA A 1 183 ? 2.438 -10.086 -16.178 1.00 24.67 210 ALA A CA 1
ATOM 1238 C C . ALA A 1 183 ? 1.853 -11.251 -16.960 1.00 29.19 210 ALA A C 1
ATOM 1239 O O . ALA A 1 183 ? 1.075 -12.037 -16.416 1.00 28.71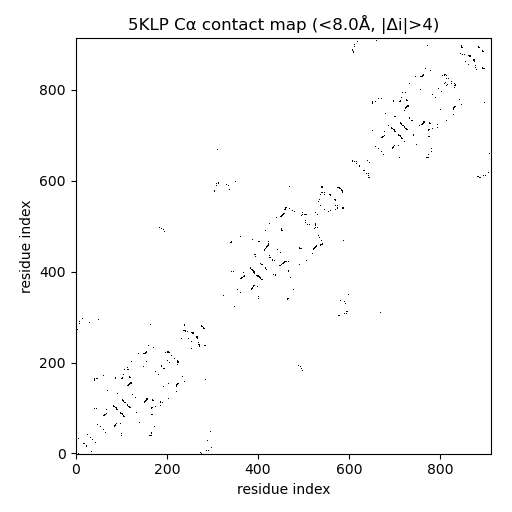 210 ALA A O 1
ATOM 1241 N N . ALA A 1 184 ? 2.256 -11.380 -18.217 1.00 30.13 211 ALA A N 1
ATOM 1242 C CA . ALA A 1 184 ? 1.767 -12.455 -19.077 1.00 38.18 211 ALA A CA 1
ATOM 1243 C C . ALA A 1 184 ? 2.536 -13.750 -18.843 1.00 42.15 211 ALA A C 1
ATOM 1244 O O . ALA A 1 184 ? 2.041 -14.835 -19.127 1.00 45.88 211 ALA A O 1
ATOM 1246 N N . THR A 1 185 ? 3.764 -13.625 -18.350 1.00 35.55 212 THR A N 1
ATOM 1247 C CA . THR A 1 185 ? 4.579 -14.784 -17.993 1.00 32.52 212 THR A CA 1
ATOM 1248 C C . THR A 1 185 ? 5.227 -14.534 -16.645 1.00 34.12 212 THR A C 1
ATOM 1249 O O . THR A 1 185 ? 5.030 -13.487 -16.040 1.00 35.64 212 THR A O 1
ATOM 1253 N N . SER A 1 186 ? 6.007 -15.487 -16.163 1.00 26.82 213 SER A N 1
ATOM 1254 C CA . SER A 1 186 ? 6.707 -15.259 -14.909 1.00 27.34 213 SER A CA 1
ATOM 1255 C C . SER A 1 186 ? 8.169 -14.890 -15.156 1.00 24.40 213 SER A C 1
ATOM 1256 O O . SER A 1 186 ? 8.942 -14.723 -14.215 1.00 29.74 213 SER A O 1
ATOM 1259 N N . ASP A 1 187 ? 8.537 -14.705 -16.419 1.00 20.61 214 ASP A N 1
ATOM 1260 C CA . ASP A 1 187 ? 9.939 -14.399 -16.746 1.00 23.36 214 ASP A CA 1
ATOM 1261 C C . ASP A 1 187 ? 10.386 -12.994 -16.336 1.00 22.78 214 ASP A C 1
ATOM 1262 O O . ASP A 1 187 ? 11.584 -12.748 -16.144 1.00 22.75 214 ASP A O 1
ATOM 1267 N N . ASP A 1 188 ? 9.431 -12.078 -16.196 1.00 18.22 215 ASP A N 1
ATOM 1268 C CA . ASP A 1 188 ? 9.752 -10.688 -15.867 1.00 17.81 215 ASP A CA 1
ATOM 1269 C C . ASP A 1 188 ? 9.316 -10.276 -14.463 1.00 17.27 215 ASP A C 1
ATOM 1270 O O . ASP A 1 188 ? 9.280 -9.088 -14.145 1.00 18.28 215 ASP A O 1
ATOM 1275 N N . CYS A 1 189 ? 9.026 -11.251 -13.610 1.00 17.69 216 CYS A N 1
ATOM 1276 C CA . CYS A 1 189 ? 8.392 -10.953 -12.335 1.00 17.20 216 CYS A CA 1
ATOM 1277 C C . CYS A 1 189 ? 9.264 -10.105 -11.421 1.00 16.79 216 CYS A C 1
ATOM 1278 O O . CYS A 1 189 ? 8.750 -9.336 -10.618 1.00 18.78 216 CYS A O 1
ATOM 1281 N N . VAL A 1 190 ? 10.579 -10.208 -11.561 1.00 15.08 217 VAL A N 1
ATOM 1282 C CA . VAL A 1 190 ? 11.442 -9.347 -10.783 1.00 17.92 217 VAL A CA 1
ATOM 1283 C C . VAL A 1 190 ? 11.236 -7.886 -11.177 1.00 18.66 217 VAL A C 1
ATOM 1284 O O . VAL A 1 190 ? 11.198 -7.021 -10.313 1.00 17.57 217 VAL A O 1
ATOM 1296 N N . TYR A 1 192 ? 8.511 -6.548 -12.618 1.00 14.00 219 TYR A N 1
ATOM 1297 C CA . TYR A 1 192 ? 7.187 -6.102 -12.153 1.00 16.22 219 TYR A CA 1
ATOM 1298 C C . TYR A 1 192 ? 7.237 -5.802 -10.660 1.00 13.22 219 TYR A C 1
ATOM 1299 O O . TYR A 1 192 ? 6.699 -4.804 -10.199 1.00 15.13 219 TYR A O 1
ATOM 1308 N N . SER A 1 193 ? 7.896 -6.675 -9.906 1.00 11.56 220 SER A N 1
ATOM 1309 C CA . SER A 1 193 ? 7.968 -6.498 -8.463 1.00 17.22 220 SER A CA 1
ATOM 1310 C C . SER A 1 193 ? 8.737 -5.230 -8.093 1.00 17.93 220 SER A C 1
ATOM 1311 O O . SER A 1 193 ? 8.350 -4.512 -7.170 1.00 16.99 220 SER A O 1
ATOM 1314 N N . LEU A 1 194 ? 9.843 -4.976 -8.793 1.00 20.52 221 LEU A N 1
ATOM 1315 C CA . LEU A 1 194 ? 10.626 -3.761 -8.556 1.00 16.30 221 LEU A CA 1
ATOM 1316 C C . LEU A 1 194 ? 9.798 -2.535 -8.918 1.00 16.45 221 LEU A C 1
ATOM 1317 O O . LEU A 1 194 ? 9.725 -1.570 -8.155 1.00 19.30 221 LEU A O 1
ATOM 1322 N N . ASN A 1 195 ? 9.163 -2.572 -10.082 1.00 17.23 222 ASN A N 1
ATOM 1323 C CA . ASN A 1 195 ? 8.316 -1.455 -10.482 1.00 16.28 222 ASN A CA 1
ATOM 1324 C C . ASN A 1 195 ? 7.202 -1.235 -9.477 1.00 18.09 222 ASN A C 1
ATOM 1325 O O . ASN A 1 195 ? 6.879 -0.100 -9.129 1.00 17.90 222 ASN A O 1
ATOM 1330 N N . TYR A 1 196 ? 6.629 -2.333 -9.001 1.00 16.45 223 TYR A N 1
ATOM 1331 C CA . TYR A 1 196 ? 5.527 -2.271 -8.056 1.00 18.34 223 TYR A CA 1
ATOM 1332 C C . TYR A 1 196 ? 5.938 -1.648 -6.725 1.00 15.65 223 TYR A C 1
ATOM 1333 O O . TYR A 1 196 ? 5.157 -0.915 -6.102 1.00 16.82 223 TYR A O 1
ATOM 1342 N N . ALA A 1 197 ? 7.159 -1.937 -6.286 1.00 13.93 224 ALA A N 1
ATOM 1343 C CA . ALA A 1 197 ? 7.684 -1.342 -5.053 1.00 21.98 224 ALA A CA 1
ATOM 1344 C C . ALA A 1 197 ? 7.745 0.170 -5.195 1.00 18.64 224 ALA A C 1
ATOM 1345 O O . ALA A 1 197 ? 7.307 0.906 -4.309 1.00 18.90 224 ALA A O 1
ATOM 1347 N N . ILE A 1 198 ? 8.294 0.631 -6.314 1.00 18.44 225 ILE A N 1
ATOM 1348 C CA . ILE A 1 198 ? 8.364 2.072 -6.589 1.00 21.42 225 ILE A CA 1
ATOM 1349 C C . ILE A 1 198 ? 6.958 2.689 -6.637 1.00 25.51 225 ILE A C 1
ATOM 1350 O O . ILE A 1 198 ? 6.734 3.782 -6.098 1.00 22.47 225 ILE A O 1
ATOM 1355 N N . LYS A 1 199 ? 6.017 2.006 -7.297 1.00 14.47 226 LYS A N 1
ATOM 1356 C CA . LYS A 1 199 ? 4.649 2.542 -7.391 1.00 15.65 226 LYS A CA 1
ATOM 1357 C C . LYS A 1 199 ? 3.958 2.563 -6.032 1.00 18.37 226 LYS A C 1
ATOM 1358 O O . LYS A 1 199 ? 3.165 3.458 -5.742 1.00 21.08 226 LYS A O 1
ATOM 1364 N N . ALA A 1 200 ? 4.266 1.579 -5.198 1.00 17.25 227 ALA A N 1
ATOM 1365 C CA . ALA A 1 200 ? 3.685 1.501 -3.860 1.00 17.25 227 ALA A CA 1
ATOM 1366 C C . ALA A 1 200 ? 4.161 2.677 -3.025 1.00 21.92 227 ALA A C 1
ATOM 1367 O O . ALA A 1 200 ? 3.422 3.223 -2.221 1.00 21.94 227 ALA A O 1
ATOM 1369 N N . HIS A 1 201 ? 5.423 3.043 -3.224 1.00 22.34 228 HIS A N 1
ATOM 1370 C CA . HIS A 1 201 ? 5.999 4.206 -2.573 1.00 19.93 228 HIS A CA 1
ATOM 1371 C C . HIS A 1 201 ? 5.351 5.476 -3.094 1.00 19.07 228 HIS A C 1
ATOM 1372 O O . HIS A 1 201 ? 4.947 6.329 -2.313 1.00 19.63 228 HIS A O 1
ATOM 1379 N N . LYS A 1 202 ? 5.244 5.601 -4.416 1.00 19.93 229 LYS A N 1
ATOM 1380 C CA . LYS A 1 202 ? 4.645 6.801 -4.992 1.00 22.86 229 LYS A CA 1
ATOM 1381 C C . LYS A 1 202 ? 3.190 6.970 -4.563 1.00 23.42 229 LYS A C 1
ATOM 1382 O O . LYS A 1 202 ? 2.702 8.088 -4.431 1.00 21.82 229 LYS A O 1
ATOM 1388 N N . ASN A 1 203 ? 2.517 5.856 -4.309 1.00 22.57 230 ASN A N 1
ATOM 1389 C CA . ASN A 1 203 ? 1.121 5.893 -3.889 1.00 24.09 230 ASN A CA 1
ATOM 1390 C C . ASN A 1 203 ? 0.983 5.486 -2.426 1.00 23.54 230 ASN A C 1
ATOM 1391 O O . ASN A 1 203 ? 0.031 4.814 -2.047 1.00 25.11 230 ASN A O 1
ATOM 1396 N N . ALA A 1 204 ? 1.937 5.915 -1.608 1.00 18.80 231 ALA A N 1
ATOM 1397 C CA . ALA A 1 204 ? 2.006 5.478 -0.216 1.00 21.22 231 ALA A CA 1
ATOM 1398 C C . ALA A 1 204 ? 0.727 5.820 0.564 1.00 25.93 231 ALA A C 1
ATOM 1399 O O . ALA A 1 204 ? 0.333 5.085 1.471 1.00 26.00 231 ALA A O 1
ATOM 1401 N N . ALA A 1 205 ? 0.079 6.926 0.205 1.00 24.47 232 ALA A N 1
ATOM 1402 C CA . ALA A 1 205 ? -1.122 7.360 0.921 1.00 32.74 232 ALA A CA 1
ATOM 1403 C C . ALA A 1 205 ? -2.243 6.345 0.703 1.00 29.74 232 ALA A C 1
ATOM 1404 O O . ALA A 1 205 ? -2.946 5.965 1.645 1.00 29.99 232 ALA A O 1
ATOM 1406 N N . GLN A 1 206 ? -2.392 5.884 -0.532 1.00 31.36 233 GLN A N 1
ATOM 1407 C CA . GLN A 1 206 ? -3.429 4.910 -0.830 1.00 30.92 233 GLN A CA 1
ATOM 1408 C C . GLN A 1 206 ? -3.091 3.571 -0.185 1.00 31.52 233 GLN A C 1
ATOM 1409 O O . GLN A 1 206 ? -3.984 2.858 0.281 1.00 30.48 233 GLN A O 1
ATOM 1415 N N . PHE A 1 207 ? -1.807 3.229 -0.139 1.00 20.81 234 PHE A N 1
ATOM 1416 C CA . PHE A 1 207 ? -1.420 1.994 0.528 1.00 19.64 234 PHE A CA 1
ATOM 1417 C C . PHE A 1 207 ? -1.646 2.122 2.035 1.00 19.44 234 PHE A C 1
ATOM 1418 O O . PHE A 1 207 ? -2.102 1.169 2.673 1.00 20.92 234 PHE A O 1
ATOM 1426 N N . ASP A 1 208 ? -1.356 3.303 2.587 1.00 20.19 235 ASP A N 1
ATOM 1427 C CA . ASP A 1 208 ? -1.591 3.582 4.006 1.00 25.50 235 ASP A CA 1
ATOM 1428 C C . ASP A 1 208 ? -3.028 3.278 4.389 1.00 30.68 235 ASP A C 1
ATOM 1429 O O . ASP A 1 208 ? -3.299 2.722 5.451 1.00 26.62 235 ASP A O 1
ATOM 1434 N N . ASP A 1 209 ? -3.948 3.662 3.515 1.00 27.66 236 ASP A N 1
ATOM 1435 C CA . ASP A 1 209 ? -5.360 3.456 3.781 1.00 29.91 236 ASP A CA 1
ATOM 1436 C C . ASP A 1 209 ? -5.699 1.965 3.767 1.00 21.74 236 ASP A C 1
ATOM 1437 O O . ASP A 1 209 ? -6.490 1.499 4.587 1.00 21.84 236 ASP A O 1
ATOM 1442 N N . ILE A 1 210 ? -5.098 1.213 2.848 1.00 21.02 237 ILE A N 1
ATOM 1443 C CA . ILE A 1 210 ? -5.341 -0.221 2.808 1.00 20.06 237 ILE A CA 1
ATOM 1444 C C . ILE A 1 210 ? -4.786 -0.874 4.069 1.00 20.86 237 ILE A C 1
ATOM 1445 O O . ILE A 1 210 ? -5.434 -1.730 4.669 1.00 22.25 237 ILE A O 1
ATOM 1450 N N . HIS A 1 211 ? -3.605 -0.432 4.496 1.00 18.78 238 HIS A N 1
ATOM 1451 C CA . HIS A 1 211 ? -3.022 -0.931 5.737 1.00 23.37 238 HIS A CA 1
ATOM 1452 C C . HIS A 1 211 ? -3.916 -0.626 6.953 1.00 22.10 238 HIS A C 1
ATOM 1453 O O . HIS A 1 211 ? -4.116 -1.486 7.818 1.00 24.07 238 HIS A O 1
ATOM 1460 N N . HIS A 1 212 ? -4.460 0.587 7.019 1.00 22.70 239 HIS A N 1
ATOM 1461 C CA . HIS A 1 212 ? -5.383 0.936 8.099 1.00 27.31 239 HIS A CA 1
ATOM 1462 C C . HIS A 1 212 ? -6.563 -0.030 8.156 1.00 27.60 239 HIS A C 1
ATOM 1463 O O . HIS A 1 212 ? -6.969 -0.458 9.239 1.00 32.55 239 HIS A O 1
ATOM 1470 N N . GLY A 1 213 ? -7.116 -0.377 7.000 1.00 28.87 240 GLY A N 1
ATOM 1471 C CA . GLY A 1 213 ? -8.201 -1.340 6.971 1.00 20.83 240 GLY A CA 1
ATOM 1472 C C . GLY A 1 213 ? -7.741 -2.686 7.496 1.00 23.75 240 GLY A C 1
ATOM 1473 O O . GLY A 1 213 ? -8.426 -3.316 8.300 1.00 23.41 240 GLY A O 1
ATOM 1474 N N . LEU A 1 214 ? -6.551 -3.104 7.067 1.00 20.20 241 LEU A N 1
ATOM 1475 C CA . LEU A 1 214 ? -5.981 -4.391 7.466 1.00 17.70 241 LEU A CA 1
ATOM 1476 C C . LEU A 1 214 ? -5.726 -4.473 8.966 1.00 19.93 241 LEU A C 1
ATOM 1477 O O . LEU A 1 214 ? -5.773 -5.555 9.539 1.00 23.81 241 LEU A O 1
ATOM 1482 N N . GLN A 1 215 ? -5.458 -3.339 9.605 1.00 19.64 242 GLN A N 1
ATOM 1483 C CA . GLN A 1 215 ? -5.377 -3.317 11.065 1.00 26.09 242 GLN A CA 1
ATOM 1484 C C . GLN A 1 215 ? -6.696 -3.764 11.688 1.00 28.90 242 GLN A C 1
ATOM 1485 O O . GLN A 1 215 ? -6.729 -4.232 12.822 1.00 26.10 242 GLN A O 1
ATOM 1491 N N . HIS A 1 216 ? -7.789 -3.597 10.954 1.00 23.32 243 HIS A N 1
ATOM 1492 C CA . HIS A 1 216 ? -9.095 -4.021 11.448 1.00 22.11 243 HIS A CA 1
ATOM 1493 C C . HIS A 1 216 ? -9.583 -5.272 10.750 1.00 21.32 243 HIS A C 1
ATOM 1494 O O . HIS A 1 216 ? -10.760 -5.570 10.779 1.00 23.25 243 HIS A O 1
ATOM 1501 N N . GLY A 1 217 ? -8.670 -5.996 10.116 1.00 20.28 244 GLY A N 1
ATOM 1502 C CA . GLY A 1 217 ? -9.005 -7.273 9.523 1.00 27.35 244 GLY A CA 1
ATOM 1503 C C . GLY A 1 217 ? -9.876 -7.167 8.291 1.00 25.98 244 GLY A C 1
ATOM 1504 O O . GLY A 1 217 ? -10.628 -8.089 7.990 1.00 28.94 244 GLY A O 1
ATOM 1505 N N . THR A 1 218 ? -9.788 -6.049 7.576 1.00 20.50 245 THR A N 1
ATOM 1506 C CA . THR A 1 218 ? -10.642 -5.877 6.411 1.00 26.85 245 THR A CA 1
ATOM 1507 C C . THR A 1 218 ? -9.888 -5.330 5.194 1.00 26.89 245 THR A C 1
ATOM 1508 O O . THR A 1 218 ? -8.924 -4.579 5.322 1.00 27.76 245 THR A O 1
ATOM 1512 N N . LEU A 1 219 ? -10.350 -5.734 4.016 1.00 27.17 246 LEU A N 1
ATOM 1513 C CA . LEU A 1 219 ? -9.827 -5.265 2.730 1.00 24.70 246 LEU A CA 1
ATOM 1514 C C . L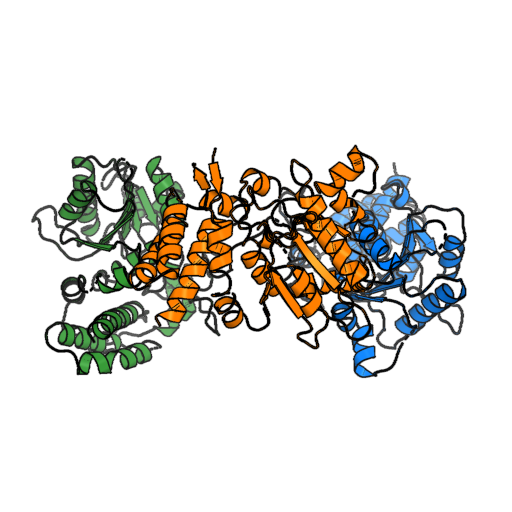EU A 1 219 ? -10.967 -4.748 1.854 1.00 29.81 246 LEU A C 1
ATOM 1515 O O . LEU A 1 219 ? -11.927 -5.475 1.566 1.00 25.17 246 LEU A O 1
ATOM 1520 N N . SER A 1 220 ? -10.873 -3.493 1.436 1.00 24.18 247 SER A N 1
ATOM 1521 C CA . SER A 1 220 ? -11.949 -2.898 0.659 1.00 28.31 247 SER A CA 1
ATOM 1522 C C . SER A 1 220 ? -12.173 -3.669 -0.651 1.00 25.07 247 SER A C 1
ATOM 1523 O O . SER A 1 220 ? -11.222 -4.180 -1.257 1.00 27.33 247 SER A O 1
ATOM 1526 N N . THR A 1 221 ? -13.450 -3.783 -1.021 1.00 22.46 248 THR A N 1
ATOM 1527 C CA . THR A 1 221 ? -13.950 -4.429 -2.247 1.00 28.64 248 THR A CA 1
ATOM 1528 C C . THR A 1 221 ? -13.838 -5.953 -2.236 1.00 25.52 248 THR A C 1
ATOM 1529 O O . THR A 1 221 ? -14.287 -6.610 -3.179 1.00 22.07 248 THR A O 1
ATOM 1533 N N . GLU A 1 222 ? -13.283 -6.519 -1.171 1.00 25.57 249 GLU A N 1
ATOM 1534 C CA . GLU A 1 222 ? -12.964 -7.943 -1.189 1.00 30.73 249 GLU A CA 1
ATOM 1535 C C . GLU A 1 222 ? -14.179 -8.813 -1.461 1.00 31.65 249 GLU A C 1
ATOM 1536 O O . GLU A 1 222 ? -14.076 -9.810 -2.176 1.00 31.94 249 GLU A O 1
ATOM 1542 N N . SER A 1 223 ? -15.328 -8.413 -0.924 1.00 34.32 250 SER A N 1
ATOM 1543 C CA . SER A 1 223 ? -16.564 -9.172 -1.092 1.00 40.16 250 SER A CA 1
ATOM 1544 C C . SER A 1 223 ? -16.941 -9.425 -2.561 1.00 36.13 250 SER A C 1
ATOM 1545 O O . SER A 1 223 ? -17.600 -10.418 -2.856 1.00 46.90 250 SER A O 1
ATOM 1548 N N . GLU A 1 224 ? -16.549 -8.536 -3.474 1.00 28.85 251 GLU A N 1
ATOM 1549 C CA . GLU A 1 224 ? -16.744 -8.776 -4.917 1.00 32.30 251 GLU A CA 1
ATOM 1550 C C . GLU A 1 224 ? -15.429 -9.079 -5.654 1.00 29.63 251 GLU A C 1
ATOM 1551 O O . GLU A 1 224 ? -15.412 -9.828 -6.632 1.00 27.69 251 GLU A O 1
ATOM 1557 N N . SER A 1 225 ? -14.336 -8.471 -5.202 1.00 22.23 252 SER A N 1
ATOM 1558 C CA . SER A 1 225 ? -13.087 -8.500 -5.959 1.00 23.99 252 SER A CA 1
ATOM 1559 C C . SER A 1 225 ? -12.390 -9.859 -5.896 1.00 23.03 252 SER A C 1
ATOM 1560 O O . SER A 1 225 ? -11.790 -10.299 -6.875 1.00 24.99 252 SER A O 1
ATOM 1563 N N . ARG A 1 226 ? -12.468 -10.518 -4.744 1.00 27.97 253 ARG A N 1
ATOM 1564 C CA . ARG A 1 226 ? -11.790 -11.802 -4.553 1.00 20.74 253 ARG A CA 1
ATOM 1565 C C . ARG A 1 226 ? -12.278 -12.840 -5.565 1.00 22.36 253 ARG A C 1
ATOM 1566 O O . ARG A 1 226 ? -11.496 -13.636 -6.082 1.00 18.82 253 ARG A O 1
ATOM 1574 N N . ALA A 1 227 ? -13.578 -12.807 -5.858 1.00 19.36 254 ALA A N 1
ATOM 1575 C CA . ALA A 1 227 ? -14.188 -13.740 -6.802 1.00 18.92 254 ALA A CA 1
ATOM 1576 C C . ALA A 1 227 ? -13.672 -13.536 -8.236 1.00 21.98 254 ALA A C 1
ATOM 1577 O O . ALA A 1 227 ? -13.802 -14.424 -9.076 1.00 23.19 254 ALA A O 1
ATOM 1579 N N . ARG A 1 228 ? -13.100 -12.364 -8.512 1.00 17.20 255 ARG A N 1
ATOM 1580 C CA . ARG A 1 228 ? -12.591 -12.045 -9.843 1.00 22.84 255 ARG A CA 1
ATOM 1581 C C . ARG A 1 228 ? -11.151 -12.541 -10.061 1.00 20.16 255 ARG A C 1
ATOM 1582 O O . ARG A 1 228 ? -10.616 -12.455 -11.160 1.00 24.95 255 ARG A O 1
ATOM 1590 N N . THR A 1 229 ? -10.537 -13.055 -9.007 1.00 19.27 256 THR A N 1
ATOM 1591 C CA . THR A 1 229 ? -9.157 -13.538 -9.070 1.00 16.10 256 THR A CA 1
ATOM 1592 C C . THR A 1 229 ? -9.148 -15.031 -9.338 1.00 20.57 256 THR A C 1
ATOM 1593 O O . THR A 1 229 ? -10.170 -15.708 -9.178 1.00 20.70 256 THR A O 1
ATOM 1597 N N . THR A 1 230 ? -7.989 -15.548 -9.733 1.00 21.95 257 THR A N 1
ATOM 1598 C CA . THR A 1 230 ? -7.842 -16.980 -9.947 1.00 21.58 257 THR A CA 1
ATOM 1599 C C . THR A 1 230 ? -8.120 -17.744 -8.662 1.00 18.87 257 THR A C 1
ATOM 1600 O O . THR A 1 230 ? -8.633 -18.857 -8.697 1.00 20.09 257 THR A O 1
ATOM 1604 N N . LEU A 1 231 ? -7.785 -17.140 -7.529 1.00 18.71 258 LEU A N 1
ATOM 1605 C CA . LEU A 1 231 ? -8.090 -17.728 -6.229 1.00 18.33 258 LEU A CA 1
ATOM 1606 C C . LEU A 1 231 ? -9.605 -17.822 -6.039 1.00 22.17 258 LEU A C 1
ATOM 1607 O O . LEU A 1 231 ? -10.139 -18.859 -5.620 1.00 21.78 258 LEU A O 1
ATOM 1612 N N . GLY A 1 232 ? -10.292 -16.734 -6.359 1.00 25.22 259 GLY A N 1
ATOM 1613 C CA . GLY A 1 232 ? -11.738 -16.684 -6.231 1.00 20.53 259 GLY A CA 1
ATOM 1614 C C . GLY A 1 232 ? -12.433 -17.715 -7.093 1.00 23.38 259 GLY A C 1
ATOM 1615 O O . GLY A 1 232 ? -13.411 -18.343 -6.659 1.00 27.40 259 GLY A O 1
ATOM 1616 N N . ALA A 1 233 ? -11.935 -17.886 -8.316 1.00 28.01 260 ALA A N 1
ATOM 1617 C CA . ALA A 1 233 ? -12.477 -18.883 -9.228 1.00 30.43 260 ALA A CA 1
ATOM 1618 C C . ALA A 1 233 ? -12.344 -20.266 -8.619 1.00 30.35 260 ALA A C 1
ATOM 1619 O O . ALA A 1 233 ? -13.287 -21.055 -8.626 1.00 25.17 260 ALA A O 1
ATOM 1621 N N . LEU A 1 234 ? -11.167 -20.550 -8.075 1.00 25.42 261 LEU A N 1
ATOM 1622 C CA . LEU A 1 234 ? -10.907 -21.868 -7.512 1.00 23.46 261 LEU A CA 1
ATOM 1623 C C . LEU A 1 234 ? -11.786 -22.112 -6.283 1.00 25.98 261 LEU A C 1
ATOM 1624 O O . LEU A 1 234 ? -12.329 -23.207 -6.096 1.00 23.25 261 LEU A O 1
ATOM 1629 N N . GLU A 1 235 ? -11.933 -21.085 -5.453 1.00 20.17 262 GLU A N 1
ATOM 1630 C CA . GLU A 1 235 ? -12.793 -21.187 -4.281 1.00 26.33 262 GLU A CA 1
ATOM 1631 C C . GLU A 1 235 ? -14.248 -21.446 -4.659 1.00 28.63 262 GLU A C 1
ATOM 1632 O O . GLU A 1 235 ? -14.915 -22.291 -4.045 1.00 26.19 262 GLU A O 1
ATOM 1638 N N . ALA A 1 236 ? -14.735 -20.746 -5.680 1.00 28.17 263 ALA A N 1
ATOM 1639 C CA . ALA A 1 236 ? -16.131 -20.915 -6.095 1.00 34.63 263 ALA A CA 1
ATOM 1640 C C . ALA A 1 236 ? -16.348 -22.277 -6.737 1.00 37.83 263 ALA A C 1
ATOM 1641 O O . ALA A 1 236 ? -17.363 -22.926 -6.512 1.00 43.19 263 ALA A O 1
ATOM 1643 N N . SER A 1 237 ? -15.388 -22.703 -7.546 1.00 37.45 264 SER A N 1
ATOM 1644 C CA . SER A 1 237 ? -15.478 -23.992 -8.217 1.00 44.24 264 SER A CA 1
ATOM 1645 C C . SER A 1 237 ? -15.444 -25.169 -7.244 1.00 40.20 264 SER A C 1
ATOM 1646 O O . SER A 1 237 ? -16.179 -26.136 -7.420 1.00 43.52 264 SER A O 1
ATOM 1649 N N . SER A 1 238 ? -14.590 -25.103 -6.228 1.00 31.15 265 SER A N 1
ATOM 1650 C CA . SER A 1 238 ? -14.368 -26.275 -5.384 1.00 34.57 265 SER A CA 1
ATOM 1651 C C . SER A 1 238 ? -15.144 -26.270 -4.073 1.00 33.71 265 SER A C 1
ATOM 1652 O O . SER A 1 238 ? -15.263 -27.309 -3.421 1.00 37.15 265 SER A O 1
ATOM 1655 N N . SER A 1 239 ? -15.622 -25.098 -3.664 1.00 32.51 266 SER A N 1
ATOM 1656 C CA . SER A 1 239 ? -16.292 -24.938 -2.372 1.00 33.02 266 SER A CA 1
ATOM 1657 C C . SER A 1 239 ? -15.398 -25.373 -1.210 1.00 38.59 266 SER A C 1
ATOM 1658 O O . SER A 1 239 ? -15.890 -25.704 -0.126 1.00 38.74 266 SER A O 1
ATOM 1661 N N . TYR A 1 240 ? -14.089 -25.387 -1.449 1.00 37.74 267 TYR A N 1
ATOM 1662 C CA . TYR A 1 240 ? -13.098 -25.695 -0.418 1.00 43.04 267 TYR A CA 1
ATOM 1663 C C . TYR A 1 240 ? -12.332 -24.445 -0.017 1.00 43.17 267 TYR A C 1
ATOM 1664 O O . TYR A 1 240 ? -12.194 -23.507 -0.807 1.00 40.36 267 TYR A O 1
ATOM 1673 N N . SER A 1 241 ? -11.846 -24.422 1.218 1.00 41.90 268 SER A N 1
ATOM 1674 C CA . SER A 1 241 ? -10.855 -23.427 1.595 1.00 43.67 268 SER A CA 1
ATOM 1675 C C . SER A 1 241 ? -9.502 -23.853 1.004 1.00 35.25 268 SER A C 1
ATOM 1676 O O . SER A 1 241 ? -8.962 -24.899 1.362 1.00 40.83 268 SER A O 1
ATOM 1679 N N . VAL A 1 242 ? -8.963 -23.073 0.074 1.00 28.11 269 VAL A N 1
ATOM 1680 C CA . VAL A 1 242 ? -7.723 -23.486 -0.588 1.00 25.70 269 VAL A CA 1
ATOM 1681 C C . VAL A 1 242 ? -6.552 -22.571 -0.238 1.00 28.62 269 VAL A C 1
ATOM 1682 O O . VAL A 1 242 ? -5.401 -22.882 -0.541 1.00 26.24 269 VAL A O 1
ATOM 1694 N N . HIS A 1 244 ? -4.970 -20.342 3.211 1.00 22.28 271 HIS A N 1
ATOM 1695 C CA . HIS A 1 244 ? -5.080 -20.370 4.668 1.00 27.62 271 HIS A CA 1
ATOM 1696 C C . HIS A 1 244 ? -6.068 -19.328 5.141 1.00 25.17 271 HIS A C 1
ATOM 1697 O O . HIS A 1 244 ? -6.120 -18.215 4.610 1.00 22.96 271 HIS A O 1
ATOM 1704 N N . GLU A 1 245 ? -6.878 -19.710 6.117 1.00 24.81 272 GLU A N 1
ATOM 1705 C CA . GLU A 1 245 ? -8.019 -18.891 6.510 1.00 30.63 272 GLU A CA 1
ATOM 1706 C C . GLU A 1 245 ? -7.569 -17.556 7.078 1.00 28.98 272 GLU A C 1
ATOM 1707 O O . GLU A 1 245 ? -6.531 -17.474 7.736 1.00 32.13 272 GLU A O 1
ATOM 1709 N N . GLY A 1 246 ? -8.341 -16.510 6.800 1.00 25.17 273 GLY A N 1
ATOM 1710 C CA . GLY A 1 246 ? -8.023 -15.180 7.291 1.00 26.45 273 GLY A CA 1
ATOM 1711 C C . GLY A 1 246 ? -7.385 -14.230 6.291 1.00 26.80 273 GLY A C 1
ATOM 1712 O O . GLY A 1 246 ? -7.675 -13.033 6.305 1.00 24.83 273 GLY A O 1
ATOM 1713 N N . ALA A 1 247 ? -6.496 -14.746 5.439 1.00 21.08 274 ALA A N 1
ATOM 1714 C CA . ALA A 1 247 ? -5.807 -13.903 4.470 1.00 27.01 274 ALA A CA 1
ATOM 1715 C C . ALA A 1 247 ? -6.786 -13.337 3.452 1.00 21.57 274 ALA A C 1
ATOM 1716 O O . ALA A 1 247 ? -7.729 -14.007 3.049 1.00 22.72 274 ALA A O 1
ATOM 1718 N N . HIS A 1 248 ? -6.577 -12.083 3.070 1.00 18.49 275 HIS A N 1
ATOM 1719 C CA . HIS A 1 248 ? -7.434 -11.441 2.089 1.00 21.01 275 HIS A CA 1
ATOM 1720 C C . HIS A 1 248 ? -6.847 -11.521 0.688 1.00 21.95 275 HIS A C 1
ATOM 1721 O O . HIS A 1 248 ? -5.634 -11.700 0.498 1.00 16.61 275 HIS A O 1
ATOM 1728 N N . ALA A 1 249 ? -7.720 -11.357 -0.294 1.00 21.15 276 ALA A N 1
ATOM 1729 C CA . ALA A 1 249 ? -7.290 -11.296 -1.675 1.00 20.41 276 ALA A CA 1
ATOM 1730 C C . ALA A 1 249 ? -8.242 -10.440 -2.499 1.00 17.28 276 ALA A C 1
ATOM 1731 O O . ALA A 1 249 ? -9.448 -10.403 -2.246 1.00 19.86 276 ALA A O 1
ATOM 1733 N N . ALA A 1 250 ? -7.696 -9.767 -3.502 1.00 17.92 277 ALA A N 1
ATOM 1734 C CA . ALA A 1 250 ? -8.505 -8.969 -4.409 1.00 22.89 277 ALA A CA 1
ATOM 1735 C C . ALA A 1 250 ? -7.791 -8.815 -5.733 1.00 20.39 277 ALA A C 1
ATOM 1736 O O . ALA A 1 250 ? -6.586 -9.078 -5.851 1.00 20.66 277 ALA A O 1
ATOM 1738 N N . PHE A 1 251 ? -8.551 -8.403 -6.736 1.00 16.98 278 PHE A N 1
ATOM 1739 C CA . PHE A 1 251 ? -7.994 -8.142 -8.048 1.00 17.07 278 PHE A CA 1
ATOM 1740 C C . PHE A 1 251 ? -7.416 -6.742 -8.080 1.00 21.77 278 PHE A C 1
ATOM 1741 O O . PHE A 1 251 ? -8.016 -5.805 -7.534 1.00 17.42 278 PHE A O 1
ATOM 1749 N N . GLY A 1 252 ? -6.249 -6.610 -8.705 1.00 19.46 279 GLY A N 1
ATOM 1750 C CA . GLY A 1 252 ? -5.494 -5.365 -8.700 1.00 15.87 279 GLY A CA 1
ATOM 1751 C C . GLY A 1 252 ? -6.268 -4.111 -9.088 1.00 19.52 279 GLY A C 1
ATOM 1752 O O . GLY A 1 252 ? -6.209 -3.109 -8.378 1.00 17.08 279 GLY A O 1
ATOM 1753 N N . ALA A 1 253 ? -7.001 -4.165 -10.200 1.00 17.83 280 ALA A N 1
ATOM 1754 C CA . ALA A 1 253 ? -7.717 -2.990 -10.697 1.00 21.83 280 ALA A CA 1
ATOM 1755 C C . ALA A 1 253 ? -8.775 -2.484 -9.722 1.00 19.27 280 ALA A C 1
ATOM 1756 O O . ALA A 1 253 ? -9.132 -1.308 -9.759 1.00 20.28 280 ALA A O 1
ATOM 1758 N N . ASP A 1 254 ? -9.269 -3.359 -8.849 1.00 19.88 281 ASP A N 1
ATOM 1759 C CA . ASP A 1 254 ? -10.299 -2.964 -7.890 1.00 22.59 281 ASP A CA 1
ATOM 1760 C C . ASP A 1 254 ? -9.765 -2.130 -6.732 1.00 26.80 281 ASP A C 1
ATOM 1761 O O . ASP A 1 254 ? -10.498 -1.316 -6.183 1.00 23.40 281 ASP A O 1
ATOM 1766 N N . VAL A 1 255 ? -8.498 -2.321 -6.369 1.00 18.41 282 VAL A N 1
ATOM 1767 C CA . VAL A 1 255 ? -7.972 -1.701 -5.154 1.00 22.99 282 VAL A CA 1
ATOM 1768 C C . VAL A 1 255 ? -6.665 -0.916 -5.323 1.00 21.79 282 VAL A C 1
ATOM 1769 O O . VAL A 1 255 ? -6.232 -0.241 -4.395 1.00 24.66 282 VAL A O 1
ATOM 1773 N N . LEU A 1 256 ? -6.035 -1.021 -6.488 1.00 18.49 283 LEU A N 1
ATOM 1774 C CA . LEU A 1 256 ? -4.766 -0.341 -6.750 1.00 18.78 283 LEU A CA 1
ATOM 1775 C C . LEU A 1 256 ? -4.950 0.700 -7.852 1.00 23.42 283 LEU A C 1
ATOM 1776 O O . LEU A 1 256 ? -5.854 0.573 -8.669 1.00 19.78 283 LEU A O 1
ATOM 1781 N N . PRO A 1 257 ? -4.085 1.728 -7.881 1.00 22.55 284 PRO A N 1
ATOM 1782 C CA . PRO A 1 257 ? -4.137 2.744 -8.938 1.00 23.09 284 PRO A CA 1
ATOM 1783 C C . PRO A 1 257 ? -3.687 2.208 -10.294 1.00 21.58 284 PRO A C 1
ATOM 1784 O O . PRO A 1 257 ? -3.035 1.166 -10.364 1.00 20.34 284 PRO A O 1
ATOM 1788 N N . VAL A 1 258 ? -4.017 2.935 -11.356 1.00 22.14 285 VAL A N 1
ATOM 1789 C CA . VAL A 1 258 ? -3.718 2.511 -12.725 1.00 24.77 285 VAL A CA 1
ATOM 1790 C C . VAL A 1 258 ? -2.210 2.311 -12.947 1.00 23.19 285 VAL A C 1
ATOM 1791 O O . VAL A 1 258 ? -1.794 1.562 -13.835 1.00 21.99 285 VAL A O 1
ATOM 1795 N N . ASP A 1 259 ? -1.403 2.955 -12.104 1.00 23.26 286 ASP A N 1
ATOM 1796 C CA . ASP A 1 259 ? 0.059 2.792 -12.099 1.00 21.32 286 ASP A CA 1
ATOM 1797 C C . ASP A 1 259 ? 0.465 1.343 -12.269 1.00 20.04 286 ASP A C 1
ATOM 1798 O O . ASP A 1 259 ? 1.435 1.029 -12.960 1.00 20.16 286 ASP A O 1
ATOM 1803 N N . PHE A 1 260 ? -0.288 0.454 -11.625 1.00 16.54 287 PHE A N 1
ATOM 1804 C CA . PHE A 1 260 ? 0.106 -0.954 -11.552 1.00 17.06 287 PHE A CA 1
ATOM 1805 C C . PHE A 1 260 ? -0.206 -1.720 -12.830 1.00 15.78 287 PHE A C 1
ATOM 1806 O O . PHE A 1 260 ? 0.098 -2.907 -12.938 1.00 18.89 287 PHE A O 1
ATOM 1814 N N . TYR A 1 261 ? -0.770 -1.036 -13.824 1.00 20.73 288 TYR A N 1
ATOM 1815 C CA . TYR A 1 261 ? -1.098 -1.701 -15.079 1.00 14.85 288 TYR A CA 1
ATOM 1816 C C . TYR A 1 261 ? -0.355 -1.123 -16.274 1.00 17.25 288 TYR A C 1
ATOM 1817 O O . TYR A 1 261 ? -0.529 -1.587 -17.396 1.00 16.80 288 TYR A O 1
ATOM 1826 N N . LYS A 1 262 ? 0.495 -0.132 -16.030 1.00 16.77 289 LYS A N 1
ATOM 1827 C CA . LYS A 1 262 ? 1.243 0.513 -17.102 1.00 19.17 289 LYS A CA 1
ATOM 1828 C C . LYS A 1 262 ? 2.151 -0.439 -17.905 1.00 22.20 289 LYS A C 1
ATOM 1829 O O . LYS A 1 262 ? 2.401 -0.212 -19.093 1.00 19.89 289 LYS A O 1
ATOM 1835 N N . HIS A 1 263 ? 2.659 -1.488 -17.261 1.00 18.54 290 HIS A N 1
ATOM 1836 C CA . HIS A 1 263 ? 3.551 -2.435 -17.944 1.00 17.04 290 HIS A CA 1
ATOM 1837 C C . HIS A 1 263 ? 2.868 -3.751 -18.286 1.00 17.31 290 HIS A C 1
ATOM 1838 O O . HIS A 1 263 ? 3.536 -4.740 -18.597 1.00 18.75 290 HIS A O 1
ATOM 1845 N N . GLY A 1 264 ? 1.538 -3.746 -18.227 1.00 17.55 291 GLY A N 1
ATOM 1846 C CA . GLY A 1 264 ? 0.741 -4.901 -18.586 1.00 20.47 291 GLY A CA 1
ATOM 1847 C C . GLY A 1 264 ? 1.058 -5.327 -20.007 1.00 23.17 291 GLY A C 1
ATOM 1848 O O . GLY A 1 264 ? 1.124 -4.499 -20.918 1.00 20.29 291 GLY A O 1
ATOM 1849 N N . ALA A 1 265 ? 1.255 -6.622 -20.200 1.00 17.90 292 ALA A N 1
ATOM 1850 C CA . ALA A 1 265 ? 1.607 -7.134 -21.520 1.00 25.49 292 ALA A CA 1
ATOM 1851 C C . ALA A 1 265 ? 0.422 -7.078 -22.473 1.00 21.09 292 ALA A C 1
ATOM 1852 O O . ALA A 1 265 ? 0.585 -6.781 -23.652 1.00 24.90 292 ALA A O 1
ATOM 1854 N N . SER A 1 266 ? -0.776 -7.329 -21.954 1.00 18.24 293 SER A N 1
ATOM 1855 C CA . SER A 1 266 ? -1.928 -7.564 -22.816 1.00 21.99 293 SER A CA 1
ATOM 1856 C C . SER A 1 266 ? -2.641 -6.291 -23.294 1.00 24.91 293 SER A C 1
ATOM 1857 O O . SER A 1 266 ? -3.132 -5.480 -22.496 1.00 19.29 293 SER A O 1
ATOM 1860 N N . LEU A 1 267 ? -2.714 -6.142 -24.608 1.00 20.76 294 LEU A N 1
ATOM 1861 C CA . LEU A 1 267 ? -3.488 -5.064 -25.207 1.00 23.16 294 LEU A CA 1
ATOM 1862 C C . LEU A 1 267 ? -4.983 -5.191 -24.860 1.00 24.21 294 LEU A C 1
ATOM 1863 O O . LEU A 1 267 ? -5.657 -4.204 -24.563 1.00 21.80 294 LEU A O 1
ATOM 1868 N N . THR A 1 268 ? -5.511 -6.406 -24.888 1.00 21.60 295 THR A N 1
ATOM 1869 C CA . THR A 1 268 ? -6.945 -6.555 -24.659 1.00 26.26 295 THR A CA 1
ATOM 1870 C C . THR A 1 268 ? -7.291 -6.301 -23.188 1.00 25.31 295 THR A C 1
ATOM 1871 O O . THR A 1 268 ? -8.339 -5.732 -22.885 1.00 21.23 295 THR A O 1
ATOM 1875 N N . GLN A 1 269 ? -6.415 -6.714 -22.278 1.00 20.07 296 GLN A N 1
ATOM 1876 C CA . GLN A 1 269 ? -6.624 -6.400 -20.862 1.00 21.63 296 GLN A CA 1
ATOM 1877 C C . GLN A 1 269 ? -6.790 -4.889 -20.667 1.00 22.25 296 GLN A C 1
ATOM 1878 O O . GLN A 1 269 ? -7.747 -4.431 -20.031 1.00 25.12 296 GLN A O 1
ATOM 1884 N N . ALA A 1 270 ? -5.869 -4.129 -21.253 1.00 22.61 297 ALA A N 1
ATOM 1885 C CA . ALA A 1 270 ? -5.902 -2.672 -21.186 1.00 22.73 297 ALA A CA 1
ATOM 1886 C C . ALA A 1 270 ? -7.232 -2.146 -21.694 1.00 24.44 297 ALA A C 1
ATOM 1887 O O . ALA A 1 270 ? -7.817 -1.254 -21.085 1.00 26.38 297 ALA A O 1
ATOM 1889 N N . TYR A 1 271 ? -7.702 -2.705 -22.806 1.00 21.82 298 TYR A N 1
ATOM 1890 C CA . TYR A 1 271 ? -8.983 -2.307 -23.366 1.00 24.60 298 TYR A CA 1
ATOM 1891 C C . TYR A 1 271 ? -10.120 -2.526 -22.360 1.00 25.67 298 TYR A C 1
ATOM 1892 O O . TYR A 1 271 ? -10.911 -1.613 -22.112 1.00 23.38 298 TYR A O 1
ATOM 1901 N N . TYR A 1 272 ? -10.206 -3.721 -21.776 1.00 21.94 299 TYR A N 1
ATOM 1902 C CA . TYR A 1 272 ? -11.295 -4.017 -20.840 1.00 23.96 299 TYR A CA 1
ATOM 1903 C C . TYR A 1 272 ? -11.183 -3.244 -19.519 1.00 24.88 299 TYR A C 1
ATOM 1904 O O . TYR A 1 272 ? -12.194 -2.872 -18.926 1.00 26.02 299 TYR A O 1
ATOM 1913 N N . LEU A 1 273 ? -9.964 -3.001 -19.059 1.00 22.86 300 LEU A N 1
ATOM 1914 C CA . LEU A 1 273 ? -9.776 -2.223 -17.841 1.00 21.89 300 LEU A CA 1
ATOM 1915 C C . LEU A 1 273 ? -10.330 -0.806 -18.014 1.00 23.02 300 LEU A C 1
ATOM 1916 O O . LEU A 1 273 ? -10.976 -0.273 -17.115 1.00 23.57 300 LEU A O 1
ATOM 1929 N N . LYS A 1 275 ? -12.728 0.037 -19.774 1.00 33.40 302 LYS A N 1
ATOM 1930 C CA . LYS A 1 275 ? -14.175 -0.039 -19.954 1.00 32.42 302 LYS A CA 1
ATOM 1931 C C . LYS A 1 275 ? -14.899 -0.096 -18.621 1.00 28.90 302 LYS A C 1
ATOM 1932 O O . LYS A 1 275 ? -16.116 0.024 -18.564 1.00 29.29 302 LYS A O 1
ATOM 1938 N N . ARG A 1 276 ? -14.144 -0.288 -17.546 1.00 35.06 303 ARG A N 1
ATOM 1939 C CA . ARG A 1 276 ? -14.730 -0.390 -16.218 1.00 32.92 303 ARG A CA 1
ATOM 1940 C C . ARG A 1 276 ? -15.489 0.888 -15.872 1.00 39.50 303 ARG A C 1
ATOM 1941 O O . ARG A 1 276 ? -14.979 1.991 -16.052 1.00 46.94 303 ARG A O 1
ATOM 1949 N N . PRO A 1 277 ? -16.731 0.731 -15.397 1.00 34.38 304 PRO A N 1
ATOM 1950 C CA . PRO A 1 277 ? -17.663 1.810 -15.051 1.00 42.22 304 PRO A CA 1
ATOM 1951 C C . PRO A 1 277 ? -17.077 2.841 -14.093 1.00 40.21 304 PRO A C 1
ATOM 1952 O O . PRO A 1 277 ? -17.396 4.024 -14.220 1.00 39.25 304 PRO A O 1
ATOM 1956 N N . ASP A 1 278 ? -16.251 2.405 -13.145 1.00 37.16 305 ASP A N 1
ATOM 1957 C CA . ASP A 1 278 ? -15.718 3.330 -12.150 1.00 41.23 305 ASP A CA 1
ATOM 1958 C C . ASP A 1 278 ? -14.678 4.279 -12.756 1.00 32.22 305 ASP A C 1
ATOM 1959 O O . ASP A 1 278 ? -14.242 5.221 -12.107 1.00 33.26 305 ASP A O 1
ATOM 1964 N N . GLY A 1 279 ? -14.286 4.017 -14.000 1.00 31.04 306 GLY A N 1
ATOM 1965 C CA . GLY A 1 279 ? -13.353 4.863 -14.728 1.00 30.92 306 GLY A CA 1
ATOM 1966 C C . GLY A 1 279 ? -11.950 4.943 -14.145 1.00 33.30 306 GLY A C 1
ATOM 1967 O O . GLY A 1 279 ? -11.117 5.729 -14.606 1.00 28.94 306 GLY A O 1
ATOM 1968 N N . ARG A 1 280 ? -11.667 4.130 -13.135 1.00 32.86 307 ARG A N 1
ATOM 1969 C CA . ARG A 1 280 ? -10.407 4.275 -12.411 1.00 33.30 307 ARG A CA 1
ATOM 1970 C C . ARG A 1 280 ? -9.187 3.891 -13.237 1.00 24.80 307 ARG A C 1
ATOM 1971 O O . ARG A 1 280 ? -8.080 4.365 -12.970 1.00 25.52 307 ARG A O 1
ATOM 1987 N N . ALA A 1 282 ? -9.038 4.430 -16.523 1.00 28.45 309 ALA A N 1
ATOM 1988 C CA . ALA A 1 282 ? -9.272 5.051 -17.826 1.00 28.39 309 ALA A CA 1
ATOM 1989 C C . ALA A 1 282 ? -8.649 6.438 -17.986 1.00 29.54 309 ALA A C 1
ATOM 1990 O O . ALA A 1 282 ? -8.837 7.086 -19.014 1.00 32.92 309 ALA A O 1
ATOM 1992 N N . GLY A 1 283 ? -7.943 6.911 -16.965 1.00 28.10 310 GLY A N 1
ATOM 1993 C CA . GLY A 1 283 ? -7.363 8.241 -17.019 1.00 33.04 310 GLY A CA 1
ATOM 1994 C C . GLY A 1 283 ? -5.963 8.282 -17.598 1.00 39.93 310 GLY A C 1
ATOM 1995 O O . GLY A 1 283 ? -5.481 7.309 -18.171 1.00 34.55 310 GLY A O 1
ATOM 1996 N N . ARG A 1 284 ? -5.307 9.423 -17.426 1.00 40.10 311 ARG A N 1
ATOM 1997 C CA . ARG A 1 284 ? -3.939 9.626 -17.886 1.00 38.78 311 ARG A CA 1
ATOM 1998 C C . ARG A 1 284 ? -2.951 8.772 -17.096 1.00 34.29 311 ARG A C 1
ATOM 1999 O O . ARG A 1 284 ? -3.036 8.692 -15.875 1.00 38.74 311 ARG A O 1
ATOM 2007 N N . VAL A 1 285 ? -2.001 8.141 -17.781 1.00 34.36 312 VAL A N 1
ATOM 2008 C CA . VAL A 1 285 ? -1.022 7.320 -17.072 1.00 30.65 312 VAL A CA 1
ATOM 2009 C C . VAL A 1 285 ? 0.404 7.872 -17.152 1.00 29.79 312 VAL A C 1
ATOM 2010 O O . VAL A 1 285 ? 1.282 7.397 -16.445 1.00 30.43 312 VAL A O 1
ATOM 2014 N N . ASN A 1 286 ? 0.634 8.891 -17.974 1.00 33.66 313 ASN A N 1
ATOM 2015 C CA . ASN A 1 286 ? 1.942 9.538 -17.983 1.00 33.34 313 ASN A CA 1
ATOM 2016 C C . ASN A 1 286 ? 1.913 10.854 -17.214 1.00 38.26 313 ASN A C 1
ATOM 2017 O O . ASN A 1 286 ? 0.849 11.414 -16.997 1.00 43.22 313 ASN A O 1
ATOM 2022 N N . SER A 1 287 ? 3.075 11.348 -16.796 1.00 39.54 314 SER A N 1
ATOM 2023 C CA . SER A 1 287 ? 3.100 12.553 -15.971 1.00 47.34 314 SER A CA 1
ATOM 2024 C C . SER A 1 287 ? 2.638 13.771 -16.774 1.00 54.61 314 SER A C 1
ATOM 2025 O O . SER A 1 287 ? 2.709 13.785 -18.007 1.00 51.95 314 SER A O 1
ATOM 2028 N N . GLU A 1 288 ? 2.172 14.792 -16.062 1.00 58.43 315 GLU A N 1
ATOM 2029 C CA . GLU A 1 288 ? 1.550 15.953 -16.692 1.00 63.38 315 GLU A CA 1
ATOM 2030 C C . GLU A 1 288 ? 2.554 16.819 -17.448 1.00 66.30 315 GLU A C 1
ATOM 2031 O O . GLU A 1 288 ? 2.171 17.632 -18.294 1.00 70.75 315 GLU A O 1
ATOM 2037 N N . GLY A 1 289 ? 3.835 16.644 -17.138 1.00 64.07 316 GLY A N 1
ATOM 2038 C CA . GLY A 1 289 ? 4.897 17.375 -17.806 1.00 62.76 316 GLY A CA 1
ATOM 2039 C C . GLY A 1 289 ? 4.895 17.141 -19.301 1.00 63.03 316 GLY A C 1
ATOM 2040 O O . GLY A 1 289 ? 5.360 17.989 -20.068 1.00 65.96 316 GLY A O 1
ATOM 2041 N N . HIS A 1 290 ? 4.407 15.970 -19.708 1.00 58.47 317 HIS A N 1
ATOM 2042 C CA . HIS A 1 290 ? 4.313 15.624 -21.122 1.00 59.10 317 HIS A CA 1
ATOM 2043 C C . HIS A 1 290 ? 3.246 16.485 -21.781 1.00 61.90 317 HIS A C 1
ATOM 2044 O O . HIS A 1 290 ? 2.202 16.767 -21.181 1.00 64.56 317 HIS A O 1
ATOM 2051 N N . SER A 1 291 ? 3.500 16.896 -23.016 1.00 62.53 318 SER A N 1
ATOM 2052 C CA . SER A 1 291 ? 2.517 17.687 -23.748 1.00 71.22 318 SER A CA 1
ATOM 2053 C C . SER A 1 291 ? 1.213 16.905 -23.985 1.00 70.26 318 SER A C 1
ATOM 2054 O O . SER A 1 291 ? 0.147 17.312 -23.504 1.00 74.08 318 SER A O 1
ATOM 2057 N N . GLU A 1 292 ? 1.293 15.781 -24.700 1.00 62.40 319 GLU A N 1
ATOM 2058 C CA . GLU A 1 292 ? 0.101 14.994 -24.989 1.00 60.56 319 GLU A CA 1
ATOM 2059 C C . GLU A 1 292 ? -0.092 13.881 -23.954 1.00 60.01 319 GLU A C 1
ATOM 2060 O O . GLU A 1 292 ? 0.822 13.100 -23.659 1.00 58.77 319 GLU A O 1
ATOM 2066 N N . ALA A 1 293 ? -1.297 13.829 -23.395 1.00 56.36 320 ALA A N 1
ATOM 2067 C CA . ALA A 1 293 ? -1.660 12.792 -22.444 1.00 48.90 320 ALA A CA 1
ATOM 2068 C C . ALA A 1 293 ? -1.685 11.418 -23.092 1.00 46.13 320 ALA A C 1
ATOM 2069 O O . ALA A 1 293 ? -1.860 11.278 -24.303 1.00 45.26 320 ALA A O 1
ATOM 2071 N N . GLU A 1 294 ? -1.528 10.401 -22.259 1.00 42.51 321 GLU A N 1
ATOM 2072 C CA . GLU A 1 294 ? -1.473 9.029 -22.721 1.00 34.05 321 GLU A CA 1
ATOM 2073 C C . GLU A 1 294 ? -2.272 8.174 -21.750 1.00 33.87 321 GLU A C 1
ATOM 2074 O O . GLU A 1 294 ? -2.077 8.264 -20.536 1.00 38.80 321 GLU A O 1
ATOM 2080 N N . ASN A 1 295 ? -3.204 7.382 -22.269 1.00 34.65 322 ASN A N 1
ATOM 2081 C CA . ASN A 1 295 ? -3.936 6.455 -21.418 1.00 33.87 322 ASN A CA 1
ATOM 2082 C C . ASN A 1 295 ? -3.369 5.048 -21.561 1.00 36.43 322 ASN A C 1
ATOM 2083 O O . ASN A 1 295 ? -2.453 4.814 -22.346 1.00 25.21 322 ASN A O 1
ATOM 2088 N N . LEU A 1 296 ? -3.933 4.116 -20.804 1.00 32.63 323 LEU A N 1
ATOM 2089 C CA . LEU A 1 296 ? -3.426 2.753 -20.742 1.00 33.78 323 LEU A CA 1
ATOM 2090 C C . LEU A 1 296 ? -3.381 2.058 -22.112 1.00 32.09 323 LEU A C 1
ATOM 2091 O O . LEU A 1 296 ? -2.407 1.388 -22.441 1.00 27.33 323 LEU A O 1
ATOM 2096 N N . VAL A 1 297 ? -4.434 2.199 -22.910 1.00 29.07 324 VAL A N 1
ATOM 2097 C CA . VAL A 1 297 ? -4.416 1.564 -24.223 1.00 31.74 324 VAL A CA 1
ATOM 2098 C C . VAL A 1 297 ? -3.373 2.209 -25.153 1.00 31.68 324 VAL A C 1
ATOM 2099 O O . VAL A 1 297 ? -2.658 1.515 -25.872 1.00 28.47 324 VAL A O 1
ATOM 2103 N N . GLN A 1 298 ? -3.263 3.530 -25.114 1.00 26.21 325 GLN A N 1
ATOM 2104 C CA . GLN A 1 298 ? -2.299 4.219 -25.962 1.00 32.09 325 GLN A CA 1
ATOM 2105 C C . GLN A 1 298 ? -0.881 3.829 -25.580 1.00 33.15 325 GLN A C 1
ATOM 2106 O O . GLN A 1 298 ? -0.024 3.645 -26.444 1.00 27.80 325 GLN A O 1
ATOM 2112 N N . ARG A 1 299 ? -0.638 3.691 -24.281 1.00 31.25 326 ARG A N 1
ATOM 2113 C CA . ARG A 1 299 ? 0.677 3.286 -23.822 1.00 26.95 326 ARG A CA 1
ATOM 2114 C C . ARG A 1 299 ? 1.007 1.890 -24.323 1.00 26.12 326 ARG A C 1
ATOM 2115 O O . ARG A 1 299 ? 2.088 1.663 -24.888 1.00 29.60 326 ARG A O 1
ATOM 2123 N N . ASN A 1 300 ? 0.058 0.972 -24.151 1.00 23.66 327 ASN A N 1
ATOM 2124 C CA . ASN A 1 300 ? 0.241 -0.405 -24.578 1.00 22.16 327 ASN A CA 1
ATOM 2125 C C . ASN A 1 300 ? 0.592 -0.478 -26.055 1.00 26.59 327 ASN A C 1
ATOM 2126 O O . ASN A 1 300 ? 1.519 -1.195 -26.447 1.00 28.14 327 ASN A O 1
ATOM 2131 N N . GLN A 1 301 ? -0.127 0.285 -26.872 1.00 25.49 328 GLN A N 1
ATOM 2132 C CA . GLN A 1 301 ? 0.152 0.315 -28.306 1.00 35.88 328 GLN A CA 1
ATOM 2133 C C . GLN A 1 301 ? 1.503 0.947 -28.638 1.00 37.23 328 GLN A C 1
ATOM 2134 O O . GLN A 1 301 ? 2.156 0.547 -29.600 1.00 41.60 328 GLN A O 1
ATOM 2140 N N . ALA A 1 302 ? 1.927 1.927 -27.850 1.00 32.08 329 ALA A N 1
ATOM 2141 C CA . ALA A 1 302 ? 3.205 2.580 -28.111 1.00 32.53 329 ALA A CA 1
ATOM 2142 C C . ALA A 1 302 ? 4.364 1.605 -27.897 1.00 36.50 329 ALA A C 1
ATOM 2143 O O . ALA A 1 302 ? 5.428 1.742 -28.508 1.00 40.16 329 ALA A O 1
ATOM 2145 N N . PHE A 1 303 ? 4.147 0.613 -27.039 1.00 29.91 330 PHE A N 1
ATOM 2146 C CA . PHE A 1 303 ? 5.172 -0.374 -26.732 1.00 27.73 330 PHE A CA 1
ATOM 2147 C C . PHE A 1 303 ? 4.904 -1.734 -27.376 1.00 32.46 330 PHE A C 1
ATOM 2148 O O . PHE A 1 303 ? 5.536 -2.731 -27.017 1.00 27.98 330 PHE A O 1
ATOM 2156 N N . ARG A 1 304 ? 3.979 -1.772 -28.331 1.00 33.70 331 ARG A N 1
ATOM 2157 C CA . ARG A 1 304 ? 3.618 -3.028 -28.995 1.00 39.65 331 ARG A CA 1
ATOM 2158 C C . ARG A 1 304 ? 4.748 -3.548 -29.875 1.00 43.91 331 ARG A C 1
ATOM 2159 O O . ARG A 1 304 ? 5.335 -2.791 -30.648 1.00 47.22 331 ARG A O 1
ATOM 2161 N N . VAL A 1 305 ? 5.049 -4.841 -29.746 1.00 46.63 332 VAL A N 1
ATOM 2162 C CA . VAL A 1 305 ? 6.056 -5.506 -30.580 1.00 50.19 332 VAL A CA 1
ATOM 2163 C C . VAL A 1 305 ? 5.602 -6.898 -31.016 1.00 57.32 332 VAL A C 1
ATOM 2164 O O . VAL A 1 305 ? 4.653 -7.453 -30.460 1.00 58.43 332 VAL A O 1
ATOM 2168 N N . LYS A 1 306 ? 6.280 -7.449 -32.022 1.00 66.61 333 LYS A N 1
ATOM 2169 C CA . LYS A 1 306 ? 5.978 -8.787 -32.539 1.00 67.69 333 LYS A CA 1
ATOM 2170 C C . LYS A 1 306 ? 7.185 -9.719 -32.424 1.00 68.30 333 LYS A C 1
ATOM 2171 O O . LYS A 1 306 ? 7.131 -10.748 -31.745 1.00 66.23 333 LYS A O 1
ATOM 2173 N N . THR A 1 319 ? 0.145 -13.047 -30.926 1.00 77.51 346 THR A N 1
ATOM 2174 C CA . THR A 1 319 ? 1.589 -12.914 -31.105 1.00 74.74 346 THR A CA 1
ATOM 2175 C C . THR A 1 319 ? 2.088 -11.499 -30.773 1.00 68.79 346 THR A C 1
ATOM 2176 O O . THR A 1 319 ? 3.289 -11.280 -30.610 1.00 70.37 346 THR A O 1
ATOM 2180 N N . GLN A 1 320 ? 1.170 -10.536 -30.726 1.00 64.86 347 GLN A N 1
ATOM 2181 C CA . GLN A 1 320 ? 1.509 -9.162 -30.345 1.00 63.12 347 GLN A CA 1
ATOM 2182 C C . GLN A 1 320 ? 1.350 -8.924 -28.844 1.00 57.38 347 GLN A C 1
ATOM 2183 O O . GLN A 1 320 ? 0.396 -9.414 -28.233 1.00 54.51 347 GLN A O 1
ATOM 2189 N N . PHE A 1 321 ? 2.258 -8.139 -28.266 1.00 47.12 348 PHE A N 1
ATOM 2190 C CA . PHE A 1 321 ? 2.201 -7.797 -26.847 1.00 44.38 348 PHE A CA 1
ATOM 2191 C C . PHE A 1 321 ? 2.973 -6.507 -26.581 1.00 39.16 348 PHE A C 1
ATOM 2192 O O . PHE A 1 321 ? 3.794 -6.084 -27.397 1.00 41.77 348 PHE A O 1
ATOM 2200 N N . SER A 1 322 ? 2.712 -5.886 -25.437 1.00 31.72 349 SER A N 1
ATOM 2201 C CA . SER A 1 322 ? 3.453 -4.701 -25.034 1.00 29.15 349 SER A CA 1
ATOM 2202 C C . SER A 1 322 ? 4.778 -5.102 -24.383 1.00 26.91 349 SER A C 1
ATOM 2203 O O . SER A 1 322 ? 4.795 -5.885 -23.430 1.00 23.34 349 SER A O 1
ATOM 2206 N N . ALA A 1 323 ? 5.885 -4.565 -24.892 1.00 23.67 350 ALA A N 1
ATOM 2207 C CA . ALA A 1 323 ? 7.190 -4.818 -24.282 1.00 27.01 350 ALA A CA 1
ATOM 2208 C C . ALA A 1 323 ? 7.564 -3.702 -23.310 1.00 24.79 350 ALA A C 1
ATOM 2209 O O . ALA A 1 323 ? 8.737 -3.491 -23.021 1.00 20.02 350 ALA A O 1
ATOM 2211 N N . SER A 1 324 ? 6.558 -3.007 -22.792 1.00 21.71 351 SER A N 1
ATOM 2212 C CA . SER A 1 324 ? 6.786 -1.937 -21.822 1.00 26.89 351 SER A CA 1
ATOM 2213 C C . SER A 1 324 ? 7.676 -2.337 -20.626 1.00 23.50 351 SER A C 1
ATOM 2214 O O . SER A 1 324 ? 8.519 -1.547 -20.194 1.00 18.37 351 SER A O 1
ATOM 2217 N N . ILE A 1 325 ? 7.489 -3.545 -20.088 1.00 18.40 352 ILE A N 1
ATOM 2218 C CA . ILE A 1 325 ? 8.254 -3.971 -18.910 1.00 18.83 352 ILE A CA 1
ATOM 2219 C C . ILE A 1 325 ? 9.735 -4.130 -19.267 1.00 17.95 352 ILE A C 1
ATOM 2220 O O . ILE A 1 325 ? 10.613 -3.905 -18.436 1.00 17.72 352 ILE A O 1
ATOM 2225 N N . ASP A 1 326 ? 10.002 -4.477 -20.517 1.00 17.93 353 ASP A N 1
ATOM 2226 C CA . ASP A 1 326 ? 11.382 -4.602 -20.996 1.00 21.43 353 ASP A CA 1
ATOM 2227 C C . ASP A 1 326 ? 12.010 -3.215 -21.098 1.00 25.73 353 ASP A C 1
ATOM 2228 O O . ASP A 1 326 ? 13.215 -3.042 -20.889 1.00 21.23 353 ASP A O 1
ATOM 2233 N N . GLY A 1 327 ? 11.172 -2.219 -21.372 1.00 19.28 354 GLY A N 1
ATOM 2234 C CA . GLY A 1 327 ? 11.595 -0.831 -21.338 1.00 19.89 354 GLY A CA 1
ATOM 2235 C C . GLY A 1 327 ? 11.931 -0.386 -19.920 1.00 20.78 354 GLY A C 1
ATOM 2236 O O . GLY A 1 327 ? 12.902 0.338 -19.700 1.00 21.54 354 GLY A O 1
ATOM 2237 N N . PHE A 1 328 ? 11.121 -0.815 -18.956 1.00 18.34 355 PHE A N 1
ATOM 2238 C CA . PHE A 1 328 ? 11.394 -0.505 -17.559 1.00 23.00 355 PHE A CA 1
ATOM 2239 C C . PHE A 1 328 ? 12.763 -1.075 -17.136 1.00 17.68 355 PHE A C 1
ATOM 2240 O O . PHE A 1 328 ? 13.514 -0.425 -16.416 1.00 20.89 355 PHE A O 1
ATOM 2248 N N . ARG A 1 329 ? 13.090 -2.279 -17.600 1.00 19.06 356 ARG A N 1
ATOM 2249 C CA . ARG A 1 329 ? 14.378 -2.882 -17.256 1.00 24.99 356 ARG A CA 1
ATOM 2250 C C . ARG A 1 329 ? 15.538 -2.033 -17.781 1.00 21.66 356 ARG A C 1
ATOM 2251 O O . ARG A 1 329 ? 16.512 -1.832 -17.071 1.00 19.26 356 ARG A O 1
ATOM 2259 N N . LEU A 1 330 ? 15.425 -1.550 -19.017 1.00 19.09 357 LEU A N 1
ATOM 2260 C CA . LEU A 1 330 ? 16.429 -0.670 -19.605 1.00 23.14 357 LEU A CA 1
ATOM 2261 C C . LEU A 1 330 ? 16.589 0.601 -18.762 1.00 23.89 357 LEU A C 1
ATOM 2262 O O . LEU A 1 330 ? 17.697 1.087 -18.539 1.00 22.52 357 LEU A O 1
ATOM 2267 N N . GLN A 1 331 ? 15.464 1.141 -18.308 1.00 20.01 358 GLN A N 1
ATOM 2268 C CA . GLN A 1 331 ? 15.458 2.323 -17.457 1.00 27.18 358 GLN A CA 1
ATOM 2269 C C . GLN A 1 331 ? 16.212 2.086 -16.150 1.00 25.24 358 GLN A C 1
ATOM 2270 O O . GLN A 1 331 ? 16.992 2.940 -15.705 1.00 21.90 358 GLN A O 1
ATOM 2276 N N . GLU A 1 332 ? 15.987 0.923 -15.541 1.00 20.25 359 GLU A N 1
ATOM 2277 C CA . GLU A 1 332 ? 16.623 0.608 -14.265 1.00 20.12 359 GLU A CA 1
ATOM 2278 C C . GLU A 1 332 ? 18.137 0.412 -14.402 1.00 19.96 359 GLU A C 1
ATOM 2279 O O . GLU A 1 332 ? 18.904 0.874 -13.568 1.00 21.38 359 GLU A O 1
ATOM 2285 N N . ILE A 1 333 ? 18.551 -0.276 -15.457 1.00 19.03 360 ILE A N 1
ATOM 2286 C CA . ILE A 1 333 ? 19.979 -0.507 -15.696 1.00 21.54 360 ILE A CA 1
ATOM 2287 C C . ILE A 1 333 ? 20.674 0.823 -15.946 1.00 23.90 360 ILE A C 1
ATOM 2288 O O . ILE A 1 333 ? 21.742 1.105 -15.376 1.00 22.86 360 ILE A O 1
ATOM 2293 N N . LYS A 1 334 ? 20.030 1.664 -16.751 1.00 22.47 361 LYS A N 1
ATOM 2294 C CA . LYS A 1 334 ? 20.514 3.022 -16.979 1.00 26.32 361 LYS A CA 1
ATOM 2295 C C . LYS A 1 334 ? 20.679 3.786 -15.655 1.00 22.44 361 LYS A C 1
ATOM 2296 O O . LYS A 1 334 ? 21.699 4.426 -15.421 1.00 26.07 361 LYS A O 1
ATOM 2302 N N . ARG A 1 335 ? 19.691 3.705 -14.777 1.00 22.22 362 ARG A N 1
ATOM 2303 C CA . ARG A 1 335 ? 19.812 4.384 -13.494 1.00 26.10 362 ARG A CA 1
ATOM 2304 C C . ARG A 1 335 ? 21.009 3.857 -12.694 1.00 25.64 362 ARG A C 1
ATOM 2305 O O . ARG A 1 335 ? 21.722 4.628 -12.055 1.00 24.83 362 ARG A O 1
ATOM 2313 N N . VAL A 1 336 ? 21.230 2.546 -12.734 1.00 22.58 363 VAL A N 1
ATOM 2314 C CA . VAL A 1 336 ? 22.378 1.975 -12.031 1.00 24.31 363 VAL A CA 1
ATOM 2315 C C . VAL A 1 336 ? 23.695 2.454 -12.646 1.00 28.17 363 VAL A C 1
ATOM 2316 O O . VAL A 1 336 ? 24.583 2.939 -11.933 1.00 28.00 363 VAL A O 1
ATOM 2320 N N . LEU A 1 337 ? 23.804 2.363 -13.970 1.00 25.22 364 LEU A N 1
ATOM 2321 C CA . LEU A 1 337 ? 25.055 2.709 -14.644 1.00 29.39 364 LEU A CA 1
ATOM 2322 C C . LEU A 1 337 ? 25.327 4.204 -14.550 1.00 28.75 364 LEU A C 1
ATOM 2323 O O . LEU A 1 337 ? 26.490 4.636 -14.524 1.00 26.60 364 LEU A O 1
ATOM 2328 N N . ALA A 1 338 ? 24.260 4.993 -14.494 1.00 24.65 365 ALA A N 1
ATOM 2329 C CA . ALA A 1 338 ? 24.399 6.446 -14.387 1.00 31.54 365 ALA A CA 1
ATOM 2330 C C . ALA A 1 338 ? 25.115 6.814 -13.082 1.00 31.84 365 ALA A C 1
ATOM 2331 O O . ALA A 1 338 ? 25.950 7.727 -13.047 1.00 30.84 365 ALA A O 1
ATOM 2333 N N . ALA A 1 339 ? 24.785 6.115 -12.003 1.00 30.18 366 ALA A N 1
ATOM 2334 C CA . ALA A 1 339 ? 25.497 6.335 -10.746 1.00 36.54 366 ALA A CA 1
ATOM 2335 C C . ALA A 1 339 ? 26.966 5.916 -10.875 1.00 34.43 366 ALA A C 1
ATOM 2336 O O . ALA A 1 339 ? 27.864 6.575 -10.350 1.00 34.69 366 ALA A O 1
ATOM 2338 N N . ALA A 1 340 ? 27.209 4.813 -11.576 1.00 32.98 367 ALA A N 1
ATOM 2339 C CA . ALA A 1 340 ? 28.567 4.294 -11.696 1.00 34.49 367 ALA A CA 1
ATOM 2340 C C . ALA A 1 340 ? 29.420 5.149 -12.637 1.00 33.45 367 ALA A C 1
ATOM 2341 O O . ALA A 1 340 ? 30.658 5.136 -12.558 1.00 31.21 367 ALA A O 1
ATOM 2343 N N . GLN A 1 341 ? 28.760 5.900 -13.516 1.00 27.70 368 GLN A N 1
ATOM 2344 C CA . GLN A 1 341 ? 29.467 6.660 -14.550 1.00 29.24 368 GLN A CA 1
ATOM 2345 C C . GLN A 1 341 ? 29.326 8.168 -14.423 1.00 37.64 368 GLN A C 1
ATOM 2346 O O . GLN A 1 341 ? 29.608 8.892 -15.379 1.00 39.97 368 GLN A O 1
ATOM 2352 N N . ARG A 1 342 ? 28.821 8.628 -13.280 1.00 41.71 369 ARG A N 1
ATOM 2353 C CA . ARG A 1 342 ? 28.825 10.056 -12.953 1.00 58.17 369 ARG A CA 1
ATOM 2354 C C . ARG A 1 342 ? 28.516 10.257 -11.478 1.00 58.10 369 ARG A C 1
ATOM 2355 O O . ARG A 1 342 ? 27.371 10.134 -11.055 1.00 56.06 369 ARG A O 1
ATOM 2357 N N . GLN B 1 19 ? -31.524 35.476 -14.259 1.00 65.20 46 GLN B N 1
ATOM 2358 C CA . GLN B 1 19 ? -32.077 34.300 -13.596 1.00 66.71 46 GLN B CA 1
ATOM 2359 C C . GLN B 1 19 ? -31.474 33.075 -14.320 1.00 65.90 46 GLN B C 1
ATOM 2360 O O . GLN B 1 19 ? -30.559 33.227 -15.139 1.00 70.13 46 GLN B O 1
ATOM 2366 N N . SER B 1 20 ? -32.001 31.883 -14.070 1.00 53.11 47 SER B N 1
ATOM 2367 C CA . SER B 1 20 ? -31.403 30.656 -14.569 1.00 43.20 47 SER B CA 1
ATOM 2368 C C . SER B 1 20 ? -32.322 29.900 -15.528 1.00 39.21 47 SER B C 1
ATOM 2369 O O . SER B 1 20 ? -33.456 29.562 -15.190 1.00 38.55 47 SER B O 1
ATOM 2380 N N . ARG B 1 22 ? -32.071 26.861 -16.702 1.00 32.29 49 ARG B N 1
ATOM 2381 C CA . ARG B 1 22 ? -32.309 25.504 -16.223 1.00 30.80 49 ARG B CA 1
ATOM 2382 C C . ARG B 1 22 ? -33.417 25.521 -15.180 1.00 29.38 49 ARG B C 1
ATOM 2383 O O . ARG B 1 22 ? -34.313 24.674 -15.189 1.00 29.86 49 ARG B O 1
ATOM 2391 N N . LEU B 1 23 ? -33.375 26.520 -14.305 1.00 26.32 50 LEU B N 1
ATOM 2392 C CA . LEU B 1 23 ? -34.359 26.625 -13.237 1.00 26.92 50 LEU B CA 1
ATOM 2393 C C . LEU B 1 23 ? -35.707 27.024 -13.839 1.00 25.91 50 LEU B C 1
ATOM 2394 O O . LEU B 1 23 ? -36.758 26.508 -13.462 1.00 28.15 50 LEU B O 1
ATOM 2399 N N . GLN B 1 24 ? -35.665 27.926 -14.808 1.00 27.31 51 GLN B N 1
ATOM 2400 C CA . GLN B 1 24 ? -36.879 28.354 -15.483 1.00 24.10 51 GLN B CA 1
ATOM 2401 C C . GLN B 1 24 ? -37.568 27.164 -16.169 1.00 24.58 51 GLN B C 1
ATOM 2402 O O . GLN B 1 24 ? -38.803 27.081 -16.194 1.00 26.48 51 GLN B O 1
ATOM 2408 N N . GLN B 1 25 ? -36.787 26.235 -16.720 1.00 25.18 52 GLN B N 1
ATOM 2409 C CA . GLN B 1 25 ? -37.396 25.073 -17.375 1.00 25.60 52 GLN B CA 1
ATOM 2410 C C . GLN B 1 25 ? -38.087 24.165 -16.366 1.00 23.47 52 GLN B C 1
ATOM 2411 O O . GLN B 1 25 ? -39.130 23.582 -16.659 1.00 29.09 52 GLN B O 1
ATOM 2417 N N . LYS B 1 26 ? -37.510 24.042 -15.179 1.00 22.51 53 LYS B N 1
ATOM 2418 C CA . LYS B 1 26 ? -38.145 23.240 -14.141 1.00 21.57 53 LYS B CA 1
ATOM 2419 C C . LYS B 1 26 ? -39.435 23.917 -13.678 1.00 25.20 53 LYS B C 1
ATOM 2420 O O . LYS B 1 26 ? -40.420 23.250 -13.382 1.00 21.52 53 LYS B O 1
ATOM 2426 N N . ILE B 1 27 ? -39.435 25.245 -13.649 1.00 25.05 54 ILE B N 1
ATOM 2427 C CA . ILE B 1 27 ? -40.647 25.987 -13.347 1.00 22.74 54 ILE B CA 1
ATOM 2428 C C . ILE B 1 27 ? -41.705 25.712 -14.414 1.00 23.06 54 ILE B C 1
ATOM 2429 O O . ILE B 1 27 ? -42.831 25.327 -14.089 1.00 22.27 54 ILE B O 1
ATOM 2434 N N . ASN B 1 28 ? -41.330 25.867 -15.686 1.00 26.44 55 ASN B N 1
ATOM 2435 C CA . ASN B 1 28 ? -42.273 25.656 -16.787 1.00 26.85 55 ASN B CA 1
ATOM 2436 C C . ASN B 1 28 ? -42.844 24.240 -16.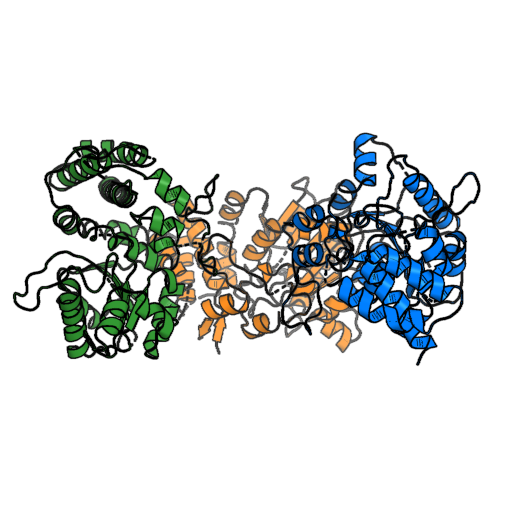805 1.00 27.87 55 ASN B C 1
ATOM 2437 O O . ASN B 1 28 ? -44.011 24.044 -17.132 1.00 24.93 55 ASN B O 1
ATOM 2442 N N . ASP B 1 29 ? -42.018 23.261 -16.449 1.00 29.53 56 ASP B N 1
ATOM 2443 C CA . ASP B 1 29 ? -42.457 21.872 -16.392 1.00 30.76 56 ASP B CA 1
ATOM 2444 C C . ASP B 1 29 ? -43.473 21.627 -15.286 1.00 33.42 56 ASP B C 1
ATOM 2445 O O . ASP B 1 29 ? -44.397 20.844 -15.462 1.00 27.34 56 ASP B O 1
ATOM 2450 N N . LEU B 1 30 ? -43.300 22.290 -14.146 1.00 21.87 57 LEU B N 1
ATOM 2451 C CA . LEU B 1 30 ? -44.138 22.008 -12.982 1.00 21.20 57 LEU B CA 1
ATOM 2452 C C . LEU B 1 30 ? -45.491 22.760 -12.998 1.00 26.27 57 LEU B C 1
ATOM 2453 O O . LEU B 1 30 ? -46.505 22.219 -12.559 1.00 24.91 57 LEU B O 1
ATOM 2458 N N . LYS B 1 31 ? -45.501 23.991 -13.508 1.00 22.33 58 LYS B N 1
ATOM 2459 C CA . LYS B 1 31 ? -46.699 24.840 -13.474 1.00 33.15 58 LYS B CA 1
ATOM 2460 C C . LYS B 1 31 ? -48.012 24.170 -13.928 1.00 34.00 58 LYS B C 1
ATOM 2461 O O . LYS B 1 31 ? -49.026 24.300 -13.233 1.00 24.03 58 LYS B O 1
ATOM 2467 N N . PRO B 1 32 ? -48.014 23.472 -15.090 1.00 32.47 59 PRO B N 1
ATOM 2468 C CA . PRO B 1 32 ? -49.291 22.869 -15.501 1.00 29.14 59 PRO B CA 1
ATOM 2469 C C . PRO B 1 32 ? -49.804 21.827 -14.496 1.00 26.63 59 PRO B C 1
ATOM 2470 O O . PRO B 1 32 ? -51.018 21.698 -14.317 1.00 28.29 59 PRO B O 1
ATOM 2474 N N . TYR B 1 33 ? -48.901 21.077 -13.873 1.00 23.92 60 TYR B N 1
ATOM 2475 C CA . TYR B 1 33 ? -49.315 20.106 -12.864 1.00 28.69 60 TYR B CA 1
ATOM 2476 C C . TYR B 1 33 ? -49.878 20.788 -11.614 1.00 27.72 60 TYR B C 1
ATOM 2477 O O . TYR B 1 33 ? -50.863 20.316 -11.042 1.00 24.20 60 TYR B O 1
ATOM 2486 N N . VAL B 1 34 ? -49.250 21.892 -11.200 1.00 22.46 61 VAL B N 1
ATOM 2487 C CA . VAL B 1 34 ? -49.713 22.652 -10.039 1.00 23.93 61 VAL B CA 1
ATOM 2488 C C . VAL B 1 34 ? -51.111 23.227 -10.314 1.00 26.23 61 VAL B C 1
ATOM 2489 O O . VAL B 1 34 ? -51.969 23.222 -9.438 1.00 25.68 61 VAL B O 1
ATOM 2493 N N . ARG B 1 35 ? -51.361 23.647 -11.552 1.00 25.94 62 ARG B N 1
ATOM 2494 C CA . ARG B 1 35 ? -52.667 24.214 -11.898 1.00 31.50 62 ARG B CA 1
ATOM 2495 C C . ARG B 1 35 ? -53.804 23.189 -11.735 1.00 34.42 62 ARG B C 1
ATOM 2496 O O . ARG B 1 35 ? -54.933 23.553 -11.376 1.00 33.20 62 ARG B O 1
ATOM 2504 N N . HIS B 1 36 ? -53.493 21.912 -11.967 1.00 33.71 63 HIS B N 1
ATOM 2505 C CA . HIS B 1 36 ? -54.483 20.841 -11.856 1.00 33.66 63 HIS B CA 1
ATOM 2506 C C . HIS B 1 36 ? -54.533 20.250 -10.453 1.00 35.43 63 HIS B C 1
ATOM 2507 O O . HIS B 1 36 ? -55.462 19.520 -10.120 1.00 42.61 63 HIS B O 1
ATOM 2514 N N . ALA B 1 37 ? -53.548 20.572 -9.622 1.00 28.57 64 ALA B N 1
ATOM 2515 C CA . ALA B 1 37 ? -53.533 20.064 -8.259 1.00 27.04 64 ALA B CA 1
ATOM 2516 C C . ALA B 1 37 ? -54.533 20.819 -7.389 1.00 35.53 64 ALA B C 1
ATOM 2517 O O . ALA B 1 37 ? -55.019 21.894 -7.767 1.00 34.37 64 ALA B O 1
ATOM 2519 N N . ARG B 1 38 ? -54.847 20.243 -6.231 1.00 31.42 65 ARG B N 1
ATOM 2520 C CA . ARG B 1 38 ? -55.741 20.864 -5.259 1.00 31.12 65 ARG B CA 1
ATOM 2521 C C . ARG B 1 38 ? -55.214 20.659 -3.836 1.00 27.42 65 ARG B C 1
ATOM 2522 O O . ARG B 1 38 ? -54.504 19.699 -3.570 1.00 32.64 65 ARG B O 1
ATOM 2530 N N . GLY B 1 39 ? -55.580 21.548 -2.915 1.00 37.15 66 GLY B N 1
ATOM 2531 C CA . GLY B 1 39 ? -55.252 21.360 -1.509 1.00 31.32 66 GLY B CA 1
ATOM 2532 C C . GLY B 1 39 ? -53.804 21.657 -1.146 1.00 30.43 66 GLY B C 1
ATOM 2533 O O . GLY B 1 39 ? -53.125 22.391 -1.859 1.00 30.23 66 GLY B O 1
ATOM 2534 N N . PRO B 1 40 ? -53.343 21.121 -0.003 1.00 32.48 67 PRO B N 1
ATOM 2535 C CA . PRO B 1 40 ? -51.990 21.328 0.529 1.00 31.89 67 PRO B CA 1
ATOM 2536 C C . PRO B 1 40 ? -50.878 21.093 -0.491 1.00 29.46 67 PRO B C 1
ATOM 2537 O O . PRO B 1 40 ? -49.932 21.874 -0.535 1.00 32.61 67 PRO B O 1
ATOM 2541 N N . ILE B 1 41 ? -50.990 20.060 -1.317 1.00 27.81 68 ILE B N 1
ATOM 2542 C CA . ILE B 1 41 ? -49.933 19.790 -2.282 1.00 27.84 68 ILE B CA 1
ATOM 2543 C C . ILE B 1 41 ? -49.842 20.915 -3.333 1.00 26.65 68 ILE B C 1
ATOM 2544 O O . ILE B 1 41 ? -48.764 21.245 -3.813 1.00 24.85 68 ILE B O 1
ATOM 2549 N N . LYS B 1 42 ? -50.976 21.509 -3.679 1.00 24.66 69 LYS B N 1
ATOM 2550 C CA . LYS B 1 42 ? -51.001 22.614 -4.627 1.00 22.63 69 LYS B CA 1
ATOM 2551 C C . LYS B 1 42 ? -50.297 23.821 -4.029 1.00 29.82 69 LYS B C 1
ATOM 2552 O O . LYS B 1 42 ? -49.497 24.490 -4.697 1.00 27.08 69 LYS B O 1
ATOM 2558 N N . ALA B 1 43 ? -50.605 24.097 -2.764 1.00 26.11 70 ALA B N 1
ATOM 2559 C CA . ALA B 1 43 ? -50.000 25.208 -2.046 1.00 21.98 70 ALA B CA 1
ATOM 2560 C C . ALA B 1 43 ? -48.495 25.014 -1.965 1.00 20.92 70 ALA B C 1
ATOM 2561 O O . ALA B 1 43 ? -47.728 25.950 -2.146 1.00 24.04 70 ALA B O 1
ATOM 2563 N N . TYR B 1 44 ? -48.086 23.783 -1.687 1.00 23.74 71 TYR B N 1
ATOM 2564 C CA . TYR B 1 44 ? -46.673 23.435 -1.615 1.00 25.46 71 TYR B CA 1
ATOM 2565 C C . TYR B 1 44 ? -45.997 23.684 -2.970 1.00 27.03 71 TYR B C 1
ATOM 2566 O O . TYR B 1 44 ? -44.939 24.308 -3.047 1.00 23.88 71 TYR B O 1
ATOM 2575 N N . GLY B 1 45 ? -46.623 23.197 -4.036 1.00 26.39 72 GLY B N 1
ATOM 2576 C CA . GLY B 1 45 ? -46.134 23.431 -5.382 1.00 27.33 72 GLY B CA 1
ATOM 2577 C C . GLY B 1 45 ? -46.008 24.909 -5.727 1.00 27.48 72 GLY B C 1
ATOM 2578 O O . GLY B 1 45 ? -45.022 25.321 -6.337 1.00 23.97 72 GLY B O 1
ATOM 2579 N N . GLN B 1 46 ? -47.001 25.709 -5.345 1.00 22.81 73 GLN B N 1
ATOM 2580 C CA . GLN B 1 46 ? -46.961 27.131 -5.658 1.00 23.66 73 GLN B CA 1
ATOM 2581 C C . GLN B 1 46 ? -45.864 27.785 -4.832 1.00 25.19 73 GLN B C 1
ATOM 2582 O O . GLN B 1 46 ? -45.142 28.648 -5.327 1.00 25.29 73 GLN B O 1
ATOM 2588 N N . ALA B 1 47 ? -45.732 27.372 -3.571 1.00 20.89 74 ALA B N 1
ATOM 2589 C CA . ALA B 1 47 ? -44.685 27.924 -2.722 1.00 28.43 74 ALA B CA 1
ATOM 2590 C C . ALA B 1 47 ? -43.309 27.615 -3.312 1.00 26.14 74 ALA B C 1
ATOM 2591 O O . ALA B 1 47 ? -42.432 28.485 -3.372 1.00 25.54 74 ALA B O 1
ATOM 2593 N N . ALA B 1 48 ? -43.127 26.375 -3.749 1.00 20.51 75 ALA B N 1
ATOM 2594 C CA . ALA B 1 48 ? -41.849 25.954 -4.318 1.00 22.88 75 ALA B CA 1
ATOM 2595 C C . ALA B 1 48 ? -41.546 26.715 -5.605 1.00 21.29 75 ALA B C 1
ATOM 2596 O O . ALA B 1 48 ? -40.400 27.065 -5.870 1.00 24.38 75 ALA B O 1
ATOM 2598 N N . LEU B 1 49 ? -42.582 26.970 -6.395 1.00 19.85 76 LEU B N 1
ATOM 2599 C CA . LEU B 1 49 ? -42.454 27.761 -7.618 1.00 20.36 76 LEU B CA 1
ATOM 2600 C C . LEU B 1 49 ? -42.034 29.189 -7.255 1.00 23.38 76 LEU B C 1
ATOM 2601 O O . LEU B 1 49 ? -41.095 29.742 -7.837 1.00 24.77 76 LEU B O 1
ATOM 2606 N N . ASP B 1 50 ? -42.713 29.776 -6.273 1.00 22.71 77 ASP B N 1
ATOM 2607 C CA . ASP B 1 50 ? -42.378 31.127 -5.822 1.00 25.68 77 ASP B CA 1
ATOM 2608 C C . ASP B 1 50 ? -40.930 31.228 -5.357 1.00 27.50 77 ASP B C 1
ATOM 2609 O O . ASP B 1 50 ? -40.252 32.217 -5.643 1.00 26.33 77 ASP B O 1
ATOM 2614 N N . ARG B 1 51 ? -40.465 30.223 -4.621 1.00 27.96 78 ARG B N 1
ATOM 2615 C CA . ARG B 1 51 ? -39.078 30.200 -4.158 1.00 25.80 78 ARG B CA 1
ATOM 2616 C C . ARG B 1 51 ? -38.092 30.127 -5.329 1.00 24.35 78 ARG B C 1
ATOM 2617 O O . ARG B 1 51 ? -37.074 30.819 -5.347 1.00 26.34 78 ARG B O 1
ATOM 2625 N N . ALA B 1 52 ? -38.379 29.275 -6.304 1.00 21.01 79 ALA B N 1
ATOM 2626 C CA . ALA B 1 52 ? -37.489 29.148 -7.454 1.00 27.65 79 ALA B CA 1
ATOM 2627 C C . ALA B 1 52 ? -37.485 30.425 -8.281 1.00 31.86 79 ALA B C 1
ATOM 2628 O O . ALA B 1 52 ? -36.506 30.735 -8.946 1.00 32.37 79 ALA B O 1
ATOM 2630 N N . SER B 1 53 ? -38.596 31.153 -8.249 1.00 35.89 80 SER B N 1
ATOM 2631 C CA . SER B 1 53 ? -38.737 32.390 -9.011 1.00 38.64 80 SER B CA 1
ATOM 2632 C C . SER B 1 53 ? -38.175 33.578 -8.263 1.00 42.39 80 SER B C 1
ATOM 2633 O O . SER B 1 53 ? -38.030 34.658 -8.825 1.00 45.00 80 SER B O 1
ATOM 2636 N N . GLY B 1 54 ? -37.887 33.376 -6.982 1.00 45.39 81 GLY B N 1
ATOM 2637 C CA . GLY B 1 54 ? -37.467 34.458 -6.113 1.00 54.41 81 GLY B CA 1
ATOM 2638 C C . GLY B 1 54 ? -38.664 35.063 -5.394 1.00 66.81 81 GLY B C 1
ATOM 2639 O O . GLY B 1 54 ? -39.402 35.863 -5.975 1.00 73.60 81 GLY B O 1
ATOM 2640 N N . ALA B 1 55 ? -38.869 34.671 -4.137 1.00 67.76 82 ALA B N 1
ATOM 2641 C CA . ALA B 1 55 ? -39.947 35.227 -3.317 1.00 67.82 82 ALA B CA 1
ATOM 2642 C C . ALA B 1 55 ? -39.736 34.917 -1.837 1.00 73.06 82 ALA B C 1
ATOM 2643 O O . ALA B 1 55 ? -40.057 35.732 -0.968 1.00 75.87 82 ALA B O 1
ATOM 2645 N N . VAL B 1 59 ? -42.755 31.511 4.413 1.00 62.77 86 VAL B N 1
ATOM 2646 C CA . VAL B 1 59 ? -42.797 30.225 5.105 1.00 62.11 86 VAL B CA 1
ATOM 2647 C C . VAL B 1 59 ? -41.410 29.573 5.199 1.00 59.86 86 VAL B C 1
ATOM 2648 O O . VAL B 1 59 ? -40.499 29.902 4.438 1.00 58.98 86 VAL B O 1
ATOM 2650 N N . SER B 1 60 ? -41.271 28.646 6.143 1.00 55.50 87 SER B N 1
ATOM 2651 C CA . SER B 1 60 ? -40.054 27.854 6.316 1.00 49.93 87 SER B CA 1
ATOM 2652 C C . SER B 1 60 ? -40.132 26.566 5.512 1.00 42.46 87 SER B C 1
ATOM 2653 O O . SER B 1 60 ? -41.035 25.749 5.716 1.00 37.87 87 SER B O 1
ATOM 2656 N N . PHE B 1 61 ? -39.196 26.369 4.592 1.00 38.91 88 PHE B N 1
ATOM 2657 C CA . PHE B 1 61 ? -39.296 25.192 3.744 1.00 29.02 88 PHE B CA 1
ATOM 2658 C C . PHE B 1 61 ? -38.924 23.910 4.464 1.00 26.48 88 PHE B C 1
ATOM 2659 O O . PHE B 1 61 ? -39.366 22.834 4.075 1.00 24.30 88 PHE B O 1
ATOM 2667 N N . ALA B 1 62 ? -38.140 24.016 5.526 1.00 27.47 89 ALA B N 1
ATOM 2668 C CA . ALA B 1 62 ? -37.872 22.843 6.344 1.00 26.19 89 ALA B CA 1
ATOM 2669 C C . ALA B 1 62 ? -39.213 22.267 6.800 1.00 24.97 89 ALA B C 1
ATOM 2670 O O . ALA B 1 62 ? -39.450 21.069 6.708 1.00 23.91 89 ALA B O 1
ATOM 2672 N N . GLU B 1 63 ? -40.112 23.138 7.240 1.00 22.50 90 GLU B N 1
ATOM 2673 C CA . GLU B 1 63 ? -41.427 22.684 7.692 1.00 31.41 90 GLU B CA 1
ATOM 2674 C C . GLU B 1 63 ? -42.304 22.199 6.537 1.00 23.51 90 GLU B C 1
ATOM 2675 O O . GLU B 1 63 ? -42.928 21.142 6.627 1.00 26.15 90 GLU B O 1
ATOM 2681 N N . LEU B 1 64 ? -42.350 22.971 5.455 1.00 24.17 91 LEU B N 1
ATOM 2682 C CA . LEU B 1 64 ? -43.145 22.594 4.282 1.00 26.55 91 LEU B CA 1
ATOM 2683 C C . LEU B 1 64 ? -42.656 21.290 3.673 1.00 27.08 91 LEU B C 1
ATOM 2684 O O . LEU B 1 64 ? -43.463 20.398 3.389 1.00 22.82 91 LEU B O 1
ATOM 2689 N N . ASP B 1 65 ? -41.340 21.187 3.459 1.00 18.90 92 ASP B N 1
ATOM 2690 C CA . ASP B 1 65 ? -40.749 19.959 2.920 1.00 18.22 92 ASP B CA 1
ATOM 2691 C C . ASP B 1 65 ? -41.066 18.742 3.808 1.00 19.17 92 ASP B C 1
ATOM 2692 O O . ASP B 1 65 ? -41.426 17.680 3.305 1.00 22.16 92 ASP B O 1
ATOM 2697 N N . ALA B 1 66 ? -40.918 18.890 5.122 1.00 19.44 93 ALA B N 1
ATOM 2698 C CA . ALA B 1 66 ? -41.143 17.762 6.029 1.00 21.77 93 ALA B CA 1
ATOM 2699 C C . ALA B 1 66 ? -42.598 17.326 5.983 1.00 21.00 93 ALA B C 1
ATOM 2700 O O . ALA B 1 66 ? -42.910 16.139 6.054 1.00 24.35 93 ALA B O 1
ATOM 2702 N N . THR B 1 67 ? -43.491 18.299 5.877 1.00 20.44 94 THR B N 1
ATOM 2703 C CA . THR B 1 67 ? -44.922 18.006 5.795 1.00 21.03 94 THR B CA 1
ATOM 2704 C C . THR B 1 67 ? -45.263 17.188 4.547 1.00 23.55 94 THR B C 1
ATOM 2705 O O . THR B 1 67 ? -46.143 16.340 4.576 1.00 21.28 94 THR B O 1
ATOM 2709 N N . HIS B 1 68 ? -44.564 17.445 3.445 1.00 20.98 95 HIS B N 1
ATOM 2710 C CA . HIS B 1 68 ? -44.907 16.769 2.197 1.00 19.86 95 HIS B CA 1
ATOM 2711 C C . HIS B 1 68 ? -43.924 15.673 1.802 1.00 24.30 95 HIS B C 1
ATOM 2712 O O . HIS B 1 68 ? -44.048 15.085 0.731 1.00 22.99 95 HIS B O 1
ATOM 2719 N N . LEU B 1 69 ? -42.980 15.361 2.688 1.00 18.45 96 LEU B N 1
ATOM 2720 C CA . LEU B 1 69 ? -41.932 14.403 2.351 1.00 19.42 96 LEU B CA 1
ATOM 2721 C C . LEU B 1 69 ? -42.489 13.002 2.046 1.00 20.69 96 LEU B C 1
ATOM 2722 O O . LEU B 1 69 ? -42.040 12.348 1.099 1.00 19.21 96 LEU B O 1
ATOM 2727 N N . ASP B 1 70 ? -43.489 12.563 2.816 1.00 24.23 97 ASP B N 1
ATOM 2728 C CA . ASP B 1 70 ? -44.071 11.221 2.621 1.00 23.52 97 ASP B CA 1
ATOM 2729 C C . ASP B 1 70 ? -44.525 10.994 1.183 1.00 25.77 97 ASP B C 1
ATOM 2730 O O . ASP B 1 70 ? -44.373 9.895 0.644 1.00 23.82 97 ASP B O 1
ATOM 2735 N N . ALA B 1 71 ? -45.090 12.025 0.562 1.00 23.95 98 ALA B N 1
ATOM 2736 C CA . ALA B 1 71 ? -45.559 11.891 -0.818 1.00 28.91 98 ALA B CA 1
ATOM 2737 C C . ALA B 1 71 ? -44.374 11.701 -1.781 1.00 24.92 98 ALA B C 1
ATOM 2738 O O . ALA B 1 71 ? -44.428 10.892 -2.721 1.00 25.38 98 ALA B O 1
ATOM 2748 N N . VAL B 1 73 ? -41.446 10.526 -0.888 1.00 18.57 100 VAL B N 1
ATOM 2749 C CA . VAL B 1 73 ? -40.830 9.243 -0.539 1.00 23.69 100 VAL B CA 1
ATOM 2750 C C . VAL B 1 73 ? -41.568 8.118 -1.255 1.00 26.23 100 VAL B C 1
ATOM 2751 O O . VAL B 1 73 ? -40.955 7.206 -1.814 1.00 24.16 100 VAL B O 1
ATOM 2755 N N . TYR B 1 74 ? -42.895 8.189 -1.227 1.00 20.19 101 TYR B N 1
ATOM 2756 C CA . TYR B 1 74 ? -43.723 7.221 -1.930 1.00 21.30 101 TYR B CA 1
ATOM 2757 C C . TYR B 1 74 ? -43.353 7.097 -3.407 1.00 27.92 101 TYR B C 1
ATOM 2758 O O . TYR B 1 74 ? -43.172 5.996 -3.912 1.00 25.93 101 TYR B O 1
ATOM 2767 N N . ILE B 1 75 ? -43.216 8.223 -4.095 1.00 23.15 102 ILE B N 1
ATOM 2768 C CA . ILE B 1 75 ? -42.916 8.174 -5.524 1.00 24.55 102 ILE B CA 1
ATOM 2769 C C . ILE B 1 75 ? -41.493 7.666 -5.807 1.00 27.26 102 ILE B C 1
ATOM 2770 O O . ILE B 1 75 ? -41.276 6.875 -6.725 1.00 26.16 102 ILE B O 1
ATOM 2775 N N . GLU B 1 76 ? -40.530 8.088 -4.999 1.00 20.44 103 GLU B N 1
ATOM 2776 C CA . GLU B 1 76 ? -39.150 7.723 -5.285 1.00 20.58 103 GLU B CA 1
ATOM 2777 C C . GLU B 1 76 ? -38.948 6.240 -5.029 1.00 25.21 103 GLU B C 1
ATOM 2778 O O . GLU B 1 76 ? -38.174 5.590 -5.741 1.00 22.47 103 GLU B O 1
ATOM 2784 N N . ASN B 1 77 ? -39.672 5.699 -4.048 1.00 20.28 104 ASN B N 1
ATOM 2785 C CA . ASN B 1 77 ? -39.635 4.256 -3.807 1.00 20.96 104 ASN B CA 1
ATOM 2786 C C . ASN B 1 77 ? -40.199 3.476 -5.001 1.00 22.16 104 ASN B C 1
ATOM 2787 O O . ASN B 1 77 ? -39.750 2.367 -5.272 1.00 26.41 104 ASN B O 1
ATOM 2792 N N . GLN B 1 78 ? -41.167 4.059 -5.714 1.00 22.55 105 GLN B N 1
ATOM 2793 C CA . GLN B 1 78 ? -41.715 3.444 -6.942 1.00 24.31 105 GLN B CA 1
ATOM 2794 C C . GLN B 1 78 ? -40.760 3.580 -8.114 1.00 30.48 105 GLN B C 1
ATOM 2795 O O . GLN B 1 78 ? -40.575 2.644 -8.896 1.00 30.52 105 GLN B O 1
ATOM 2801 N N . ARG B 1 79 ? -40.184 4.770 -8.254 1.00 26.82 106 ARG B N 1
ATOM 2802 C CA . ARG B 1 79 ? -39.240 5.038 -9.325 1.00 30.48 106 ARG B CA 1
ATOM 2803 C C . ARG B 1 79 ? -37.991 4.172 -9.230 1.00 32.30 106 ARG B C 1
ATOM 2804 O O . ARG B 1 79 ? -37.432 3.774 -10.252 1.00 28.58 106 ARG B O 1
ATOM 2812 N N . ASN B 1 80 ? -37.565 3.885 -8.001 1.00 25.04 107 ASN B N 1
ATOM 2813 C CA . ASN B 1 80 ? -36.313 3.171 -7.762 1.00 28.04 107 ASN B CA 1
ATOM 2814 C C . ASN B 1 80 ? -36.479 1.980 -6.834 1.00 25.60 107 ASN B C 1
ATOM 2815 O O . ASN B 1 80 ? -36.157 2.083 -5.653 1.00 28.07 107 ASN B O 1
ATOM 2820 N N . PRO B 1 81 ? -36.991 0.856 -7.345 1.00 28.81 108 PRO B N 1
ATOM 2821 C CA . PRO B 1 81 ? -37.171 -0.304 -6.467 1.00 27.60 108 PRO B CA 1
ATOM 2822 C C . PRO B 1 81 ? -35.876 -0.686 -5.733 1.00 31.67 108 PRO B C 1
ATOM 2823 O O . PRO B 1 81 ? -34.817 -0.808 -6.352 1.00 32.55 108 PRO B O 1
ATOM 2827 N N . GLY B 1 82 ? -35.972 -0.878 -4.421 1.00 26.32 109 GLY B N 1
ATOM 2828 C CA . GLY B 1 82 ? -34.793 -1.124 -3.608 1.00 27.01 109 GLY B CA 1
ATOM 2829 C C . GLY B 1 82 ? -34.307 0.109 -2.853 1.00 25.92 109 GLY B C 1
ATOM 2830 O O . GLY B 1 82 ? -33.485 -0.001 -1.947 1.00 26.28 109 GLY B O 1
ATOM 2831 N N . LEU B 1 83 ? -34.808 1.286 -3.222 1.00 22.23 110 LEU B N 1
ATOM 2832 C CA . LEU B 1 83 ? -34.469 2.499 -2.498 1.00 26.27 110 LEU B CA 1
ATOM 2833 C C . LEU B 1 83 ? -34.833 2.335 -1.025 1.00 23.28 110 LEU B C 1
ATOM 2834 O O . LEU B 1 83 ? -34.049 2.703 -0.156 1.00 19.01 110 LEU B O 1
ATOM 2839 N N . ASN B 1 84 ? -36.002 1.749 -0.761 1.00 20.30 111 ASN B N 1
ATOM 2840 C CA . ASN B 1 84 ? -36.440 1.425 0.600 1.00 20.42 111 ASN B CA 1
ATOM 2841 C C . ASN B 1 84 ? -36.295 2.596 1.559 1.00 22.29 111 ASN B C 1
ATOM 2842 O O . ASN B 1 84 ? -35.788 2.454 2.681 1.00 20.31 111 ASN B O 1
ATOM 2847 N N . LEU B 1 85 ? -36.770 3.749 1.119 1.00 18.89 112 LEU B N 1
ATOM 2848 C CA . LEU B 1 85 ? -36.604 4.973 1.876 1.00 19.35 112 LEU B CA 1
ATOM 2849 C C . LEU B 1 85 ? -37.771 5.151 2.835 1.00 21.44 112 LEU B C 1
ATOM 2850 O O . LEU B 1 85 ? -38.935 4.904 2.489 1.00 18.93 112 LEU B O 1
ATOM 2855 N N . LYS B 1 86 ? -37.442 5.566 4.055 1.00 21.69 113 LYS B N 1
ATOM 2856 C CA . LYS B 1 86 ? -38.438 5.769 5.095 1.00 25.55 113 LYS B CA 1
ATOM 2857 C C . LYS B 1 86 ? -38.303 7.176 5.675 1.00 27.08 113 LYS B C 1
ATOM 2858 O O . LYS B 1 86 ? -37.196 7.671 5.863 1.00 20.94 113 LYS B O 1
ATOM 2864 N N . HIS B 1 87 ? -39.429 7.820 5.954 1.00 17.63 114 HIS B N 1
ATOM 2865 C CA . HIS B 1 87 ? -39.417 9.084 6.678 1.00 21.75 114 HIS B CA 1
ATOM 2866 C C . HIS B 1 87 ? -39.715 8.804 8.143 1.00 21.44 114 HIS B C 1
ATOM 2867 O O . HIS B 1 87 ? -40.786 8.306 8.463 1.00 18.29 114 HIS B O 1
ATOM 2874 N N . PHE B 1 88 ? -38.776 9.105 9.029 1.00 17.09 115 PHE B N 1
ATOM 2875 C CA . PHE B 1 88 ? -39.035 8.937 10.458 1.00 20.22 115 PHE B CA 1
ATOM 2876 C C . PHE B 1 88 ? -39.196 10.294 11.124 1.00 21.60 115 PHE B C 1
ATOM 2877 O O . PHE B 1 88 ? -38.455 11.226 10.813 1.00 18.66 115 PHE B O 1
ATOM 2885 N N . ARG B 1 89 ? -40.144 10.393 12.055 1.00 21.79 116 ARG B N 1
ATOM 2886 C CA . ARG B 1 89 ? -40.442 11.668 12.707 1.00 24.16 116 ARG B CA 1
ATOM 2887 C C . ARG B 1 89 ? -39.445 11.987 13.809 1.00 20.96 116 ARG B C 1
ATOM 2888 O O . ARG B 1 89 ? -39.401 13.106 14.311 1.00 19.71 116 ARG B O 1
ATOM 2896 N N . ASP B 1 90 ? -38.638 10.998 14.173 1.00 20.11 117 ASP B N 1
ATOM 2897 C CA . ASP B 1 90 ? -37.612 11.175 15.197 1.00 19.09 117 ASP B CA 1
ATOM 2898 C C . ASP B 1 90 ? -36.620 10.025 15.052 1.00 18.01 117 ASP B C 1
ATOM 2899 O O . ASP B 1 90 ? -37.019 8.949 14.615 1.00 19.02 117 ASP B O 1
ATOM 2904 N N . HIS B 1 91 ? -35.351 10.211 15.412 1.00 16.99 118 HIS B N 1
ATOM 2905 C CA . HIS B 1 91 ? -34.413 9.094 15.273 1.00 21.33 118 HIS B CA 1
ATOM 2906 C C . HIS B 1 91 ? -34.767 7.940 16.221 1.00 21.42 118 HIS B C 1
ATOM 2907 O O . HIS B 1 91 ? -34.302 6.818 16.031 1.00 21.54 118 HIS B O 1
ATOM 2914 N N . TYR B 1 92 ? -35.604 8.209 17.222 1.00 21.65 119 TYR B N 1
ATOM 2915 C CA . TYR B 1 92 ? -36.165 7.145 18.058 1.00 19.20 119 TYR B CA 1
ATOM 2916 C C . TYR B 1 92 ? -36.766 6.047 17.169 1.00 21.10 119 TYR B C 1
ATOM 2917 O O . TYR B 1 92 ? -36.594 4.852 17.433 1.00 22.75 119 TYR B O 1
ATOM 2926 N N . TYR B 1 93 ? -37.448 6.454 16.102 1.00 20.70 120 TYR B N 1
ATOM 2927 C CA . TYR B 1 93 ? -38.117 5.495 15.227 1.00 21.24 120 TYR B CA 1
ATOM 2928 C C . TYR B 1 93 ? -37.165 4.822 14.239 1.00 26.14 120 TYR B C 1
ATOM 2929 O O . TYR B 1 93 ? -37.446 3.719 13.753 1.00 25.11 120 TYR B O 1
ATOM 2938 N N . LEU B 1 94 ? -36.032 5.461 13.957 1.00 19.72 121 LEU B N 1
ATOM 2939 C CA . LEU B 1 94 ? -34.985 4.780 13.200 1.00 22.29 121 LEU B CA 1
ATOM 2940 C C . LEU B 1 94 ? -34.473 3.615 14.019 1.00 28.54 121 LEU B C 1
ATOM 2941 O O . LEU B 1 94 ? -34.301 2.503 13.509 1.00 30.19 121 LEU B O 1
ATOM 2946 N N . ILE B 1 95 ? -34.250 3.873 15.302 1.00 19.26 122 ILE B N 1
ATOM 2947 C CA . ILE B 1 95 ? -33.719 2.840 16.185 1.00 23.76 122 ILE B CA 1
ATOM 2948 C C . ILE B 1 95 ? -34.676 1.665 16.286 1.00 25.74 122 ILE B C 1
ATOM 2949 O O . ILE B 1 95 ? -34.264 0.498 16.220 1.00 30.75 122 ILE B O 1
ATOM 2954 N N . GLN B 1 96 ? -35.959 1.975 16.424 1.00 24.91 123 GLN B N 1
ATOM 2955 C CA . GLN B 1 96 ? -36.994 0.948 16.430 1.00 27.95 123 GLN B CA 1
ATOM 2956 C C . GLN B 1 96 ? -36.955 0.131 15.131 1.00 26.50 123 GLN B C 1
ATOM 2957 O O . GLN B 1 96 ? -37.134 -1.085 15.146 1.00 30.05 123 GLN B O 1
ATOM 2963 N N . ALA B 1 97 ? -36.688 0.805 14.013 1.00 23.34 124 ALA B N 1
ATOM 2964 C CA . ALA B 1 97 ? -36.627 0.144 12.718 1.00 27.11 124 ALA B CA 1
ATOM 2965 C C . ALA B 1 97 ? -35.414 -0.782 12.619 1.00 29.97 124 ALA B C 1
ATOM 2966 O O . ALA B 1 97 ? -35.443 -1.762 11.876 1.00 33.75 124 ALA B O 1
ATOM 2968 N N . LEU B 1 98 ? -34.355 -0.493 13.373 1.00 21.90 125 LEU B N 1
ATOM 2969 C CA . LEU B 1 98 ? -33.196 -1.390 13.398 1.00 32.72 125 LEU B CA 1
ATOM 2970 C C . LEU B 1 98 ? -33.530 -2.719 14.072 1.00 41.01 125 LEU B C 1
ATOM 2971 O O . LEU B 1 98 ? -32.840 -3.724 13.877 1.00 41.21 125 LEU B O 1
ATOM 2976 N N . GLN B 1 99 ? -34.613 -2.718 14.838 1.00 38.76 126 GLN B N 1
ATOM 2977 C CA . GLN B 1 99 ? -35.035 -3.881 15.616 1.00 55.23 126 GLN B CA 1
ATOM 2978 C C . GLN B 1 99 ? -36.130 -4.614 14.843 1.00 64.72 126 GLN B C 1
ATOM 2979 O O . GLN B 1 99 ? -37.111 -5.096 15.405 1.00 67.05 126 GLN B O 1
ATOM 2985 N N . SER B 1 100 ? -35.932 -4.672 13.531 1.00 69.00 127 SER B N 1
ATOM 2986 C CA . SER B 1 100 ? -36.858 -5.290 12.592 1.00 75.43 127 SER B CA 1
ATOM 2987 C C . SER B 1 100 ? -36.156 -6.342 11.743 1.00 77.65 127 SER B C 1
ATOM 2988 O O . SER B 1 100 ? -34.938 -6.501 11.822 1.00 77.39 127 SER B O 1
ATOM 2991 N N . ASP B 1 101 ? -36.929 -7.072 10.944 1.00 81.44 128 ASP B N 1
ATOM 2992 C CA . ASP B 1 101 ? -36.379 -8.180 10.173 1.00 85.41 128 ASP B CA 1
ATOM 2993 C C . ASP B 1 101 ? -35.638 -7.602 8.971 1.00 83.16 128 ASP B C 1
ATOM 2994 O O . ASP B 1 101 ? -34.429 -7.387 9.025 1.00 81.81 128 ASP B O 1
ATOM 2999 N N . GLY B 1 102 ? -36.360 -7.384 7.878 1.00 79.44 129 GLY B N 1
ATOM 3000 C CA . GLY B 1 102 ? -35.787 -6.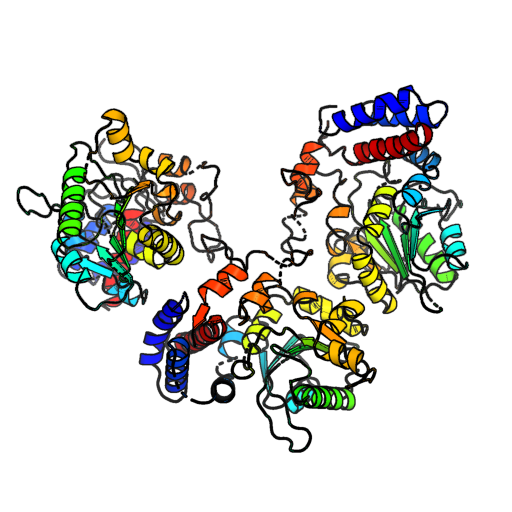753 6.704 1.00 67.15 129 GLY B CA 1
ATOM 3001 C C . GLY B 1 102 ? -36.277 -5.321 6.626 1.00 60.69 129 GLY B C 1
ATOM 3002 O O . GLY B 1 102 ? -36.890 -4.831 7.579 1.00 60.86 129 GLY B O 1
ATOM 3003 N N . PRO B 1 103 ? -36.007 -4.639 5.499 1.00 56.73 130 PRO B N 1
ATOM 3004 C CA . PRO B 1 103 ? -35.069 -5.092 4.465 1.00 49.32 130 PRO B CA 1
ATOM 3005 C C . PRO B 1 103 ? -33.645 -5.001 4.992 1.00 37.91 130 PRO B C 1
ATOM 3006 O O . PRO B 1 103 ? -33.419 -4.256 5.939 1.00 36.38 130 PRO B O 1
ATOM 3010 N N . SER B 1 104 ? -32.711 -5.740 4.414 1.00 36.92 131 SER B N 1
ATOM 3011 C CA . SER B 1 104 ? -31.333 -5.683 4.885 1.00 43.58 131 SER B CA 1
ATOM 3012 C C . SER B 1 104 ? -30.715 -4.321 4.564 1.00 36.26 131 SER B C 1
ATOM 3013 O O . SER B 1 104 ? -29.824 -3.868 5.267 1.00 40.32 131 SER B O 1
ATOM 3016 N N . ALA B 1 105 ? -31.194 -3.674 3.505 1.00 29.04 132 ALA B N 1
ATOM 3017 C CA . ALA B 1 105 ? -30.713 -2.348 3.124 1.00 32.23 132 ALA B CA 1
ATOM 3018 C C . ALA B 1 105 ? -31.869 -1.351 3.094 1.00 31.29 132 ALA B C 1
ATOM 3019 O O . ALA B 1 105 ? -32.870 -1.598 2.433 1.00 28.14 132 ALA B O 1
ATOM 3021 N N . PHE B 1 106 ? -31.754 -0.250 3.832 1.00 24.47 133 PHE B N 1
ATOM 3022 C CA . PHE B 1 106 ? -32.743 0.814 3.709 1.00 19.53 133 PHE B CA 1
ATOM 3023 C C . PHE B 1 106 ? -32.160 2.162 4.045 1.00 25.10 133 PHE B C 1
ATOM 3024 O O . PHE B 1 106 ? -31.038 2.275 4.552 1.00 24.15 133 PHE B O 1
ATOM 3032 N N . ARG B 1 107 ? -32.921 3.197 3.721 1.00 24.21 134 ARG B N 1
ATOM 3033 C CA . ARG B 1 107 ? -32.512 4.553 4.011 1.00 20.34 134 ARG B CA 1
ATOM 3034 C C . ARG B 1 107 ? -33.578 5.320 4.771 1.00 22.81 134 ARG B C 1
ATOM 3035 O O . ARG B 1 107 ? -34.769 5.068 4.619 1.00 17.92 134 ARG B O 1
ATOM 3043 N N . ALA B 1 108 ? -33.127 6.266 5.585 1.00 18.76 135 ALA B N 1
ATOM 3044 C CA . ALA B 1 108 ? -34.015 6.981 6.480 1.00 21.33 135 ALA B CA 1
ATOM 3045 C C . ALA B 1 108 ? -33.734 8.472 6.475 1.00 16.53 135 ALA B C 1
ATOM 3046 O O . ALA B 1 108 ? -32.578 8.901 6.427 1.00 18.61 135 ALA B O 1
ATOM 3048 N N . ILE B 1 109 ? -34.805 9.252 6.502 1.00 15.58 136 ILE B N 1
ATOM 3049 C CA . ILE B 1 109 ? -34.696 10.693 6.683 1.00 15.25 136 ILE B CA 1
ATOM 3050 C C . ILE B 1 109 ? -35.386 11.098 7.977 1.00 16.36 136 ILE B C 1
ATOM 3051 O O . ILE B 1 109 ? -36.541 10.720 8.228 1.00 17.80 136 ILE B O 1
ATOM 3056 N N . PHE B 1 110 ? -34.697 11.877 8.797 1.00 16.04 137 PHE B N 1
ATOM 3057 C CA . PHE B 1 110 ? -35.269 12.254 10.078 1.00 16.32 137 PHE B CA 1
ATOM 3058 C C . PHE B 1 110 ? -34.711 13.590 10.558 1.00 16.46 137 PHE B C 1
ATOM 3059 O O . PHE B 1 110 ? -33.594 13.969 10.203 1.00 17.13 137 PHE B O 1
ATOM 3067 N N . PRO B 1 111 ? -35.506 14.322 11.344 1.00 17.49 138 PRO B N 1
ATOM 3068 C CA . PRO B 1 111 ? -35.016 15.578 11.904 1.00 18.56 138 PRO B CA 1
ATOM 3069 C C . PRO B 1 111 ? -34.146 15.301 13.118 1.00 20.69 138 PRO B C 1
ATOM 3070 O O . PRO B 1 111 ? -34.163 14.188 13.648 1.00 20.04 138 PRO B O 1
ATOM 3074 N N . GLN B 1 112 ? -33.415 16.320 13.553 1.00 19.71 139 GLN B N 1
ATOM 3075 C CA . GLN B 1 112 ? -32.664 16.282 14.794 1.00 22.39 139 GLN B CA 1
ATOM 3076 C C . GLN B 1 112 ? -33.596 16.538 15.964 1.00 24.32 139 GLN B C 1
ATOM 3077 O O . GLN B 1 112 ? -34.651 17.162 15.808 1.00 19.31 139 GLN B O 1
ATOM 3083 N N . THR B 1 113 ? -33.193 16.079 17.139 1.00 18.47 140 THR B N 1
ATOM 3084 C CA . THR B 1 113 ? -33.981 16.282 18.347 1.00 19.68 140 THR B CA 1
ATOM 3085 C C . THR B 1 113 ? -33.185 17.074 19.374 1.00 22.73 140 THR B C 1
ATOM 3086 O O . THR B 1 113 ? -31.994 16.846 19.543 1.00 22.66 140 THR B O 1
ATOM 3090 N N . CYS B 1 114 ? -33.844 18.016 20.039 1.00 20.84 141 CYS B N 1
ATOM 3091 C CA . CYS B 1 114 ? -33.259 18.732 21.165 1.00 20.00 141 CYS B CA 1
ATOM 3092 C C . CYS B 1 114 ? -33.266 17.834 22.387 1.00 23.47 141 CYS B C 1
ATOM 3093 O O . CYS B 1 114 ? -34.325 17.390 22.821 1.00 23.99 141 CYS B O 1
ATOM 3096 N N . PRO B 1 115 ? -32.074 17.540 22.930 1.00 24.27 142 PRO B N 1
ATOM 3097 C CA . PRO B 1 115 ? -31.914 16.639 24.073 1.00 24.45 142 PRO B CA 1
ATOM 3098 C C . PRO B 1 115 ? -32.669 17.090 25.311 1.00 23.70 142 PRO B C 1
ATOM 3099 O O . PRO B 1 115 ? -33.191 16.254 26.037 1.00 28.81 142 PRO B O 1
ATOM 3103 N N . GLU B 1 116 ? -32.729 18.394 25.547 1.00 24.91 143 GLU B N 1
ATOM 3104 C CA . GLU B 1 116 ? -33.333 18.901 26.770 1.00 27.11 143 GLU B CA 1
ATOM 3105 C C . GLU B 1 116 ? -34.860 18.923 26.715 1.00 35.34 143 GLU B C 1
ATOM 3106 O O . GLU B 1 116 ? -35.513 18.888 27.757 1.00 33.92 143 GLU B O 1
ATOM 3112 N N . THR B 1 117 ? -35.430 18.975 25.513 1.00 22.28 144 THR B N 1
ATOM 3113 C CA . THR B 1 117 ? -36.884 19.118 25.381 1.00 22.63 144 THR B CA 1
ATOM 3114 C C . THR B 1 117 ? -37.592 17.980 24.646 1.00 31.21 144 THR B C 1
ATOM 3115 O O . THR B 1 117 ? -38.816 17.867 24.734 1.00 27.25 144 THR B O 1
ATOM 3119 N N . GLY B 1 118 ? -36.853 17.172 23.885 1.00 27.37 145 GLY B N 1
ATOM 3120 C CA . GLY B 1 118 ? -37.487 16.174 23.033 1.00 22.54 145 GLY B CA 1
ATOM 3121 C C . GLY B 1 118 ? -38.171 16.743 21.787 1.00 25.39 145 GLY B C 1
ATOM 3122 O O . GLY B 1 118 ? -38.790 16.013 21.004 1.00 22.16 145 GLY B O 1
ATOM 3123 N N . GLN B 1 119 ? -38.063 18.051 21.581 1.00 24.04 146 GLN B N 1
ATOM 3124 C CA . GLN B 1 119 ? -38.646 18.664 20.388 1.00 23.71 146 GLN B CA 1
ATOM 3125 C C . GLN B 1 119 ? -37.787 18.345 19.164 1.00 25.46 146 GLN B C 1
ATOM 3126 O O . GLN B 1 119 ? -36.557 18.402 19.229 1.00 20.91 146 GLN B O 1
ATOM 3132 N N . THR B 1 120 ? -38.423 17.969 18.060 1.00 18.95 147 THR B N 1
ATOM 3133 C CA . THR B 1 120 ? -37.686 17.799 16.815 1.00 19.92 147 THR B CA 1
ATOM 3134 C C . THR B 1 120 ? -37.541 19.164 16.158 1.00 24.59 147 THR B C 1
ATOM 3135 O O . THR B 1 120 ? -38.457 19.984 16.196 1.00 22.77 147 THR B O 1
ATOM 3139 N N . LEU B 1 121 ? -36.384 19.397 15.558 1.00 26.90 148 LEU B N 1
ATOM 3140 C CA . LEU B 1 121 ? -35.993 20.735 15.160 1.00 31.29 148 LEU B CA 1
ATOM 3141 C C . LEU B 1 121 ? -35.542 20.805 13.716 1.00 27.78 148 LEU B C 1
ATOM 3142 O O . LEU B 1 121 ? -34.635 21.575 13.387 1.00 27.25 148 LEU B O 1
ATOM 3147 N N . LYS B 1 122 ? -36.146 19.986 12.860 1.00 23.91 149 LYS B N 1
ATOM 3148 C CA . LYS B 1 122 ? -35.736 19.934 11.455 1.00 33.67 149 LYS B CA 1
ATOM 3149 C C . LYS B 1 122 ? -34.239 19.573 11.343 1.00 31.49 149 LYS B C 1
ATOM 3150 O O . LYS B 1 122 ? -33.763 18.612 11.969 1.00 27.49 149 LYS B O 1
ATOM 3156 N N . HIS B 1 123 ? -33.495 20.386 10.596 1.00 21.54 150 HIS B N 1
ATOM 3157 C CA . HIS B 1 123 ? -32.074 20.123 10.362 1.00 18.79 150 HIS B CA 1
ATOM 3158 C C . HIS B 1 123 ? -31.862 18.666 9.973 1.00 25.94 150 HIS B C 1
ATOM 3159 O O . HIS B 1 123 ? -30.973 17.994 10.503 1.00 27.30 150 HIS B O 1
ATOM 3166 N N . HIS B 1 124 ? -32.695 18.186 9.055 1.00 15.61 151 HIS B N 1
ATOM 3167 C CA . HIS B 1 124 ? -32.749 16.776 8.692 1.00 17.70 151 HIS B CA 1
ATOM 3168 C C . HIS B 1 124 ? -31.423 16.230 8.185 1.00 16.34 151 HIS B C 1
ATOM 3169 O O . HIS B 1 124 ? -30.613 16.956 7.621 1.00 16.03 151 HIS B O 1
ATOM 3176 N N . VAL B 1 125 ? -31.217 14.937 8.411 1.00 11.84 152 VAL B N 1
ATOM 3177 C CA . VAL B 1 125 ? -30.114 14.218 7.816 1.00 11.45 152 VAL B CA 1
ATOM 3178 C C . VAL B 1 125 ? -30.663 12.929 7.207 1.00 15.26 152 VAL B C 1
ATOM 3179 O O . VAL B 1 125 ? -31.837 12.598 7.386 1.00 15.72 152 VAL B O 1
ATOM 3191 N N . ALA B 1 127 ? -29.894 8.762 6.825 1.00 15.59 154 ALA B N 1
ATOM 3192 C CA . ALA B 1 127 ? -29.109 7.602 7.251 1.00 20.31 154 ALA B CA 1
ATOM 3193 C C . ALA B 1 127 ? -29.251 6.455 6.261 1.00 19.30 154 ALA B C 1
ATOM 3194 O O . ALA B 1 127 ? -30.362 6.085 5.874 1.00 18.48 154 ALA B O 1
ATOM 3196 N N . ASP B 1 128 ? -28.114 5.912 5.844 1.00 14.49 155 ASP B N 1
ATOM 3197 C CA . ASP B 1 128 ? -28.074 4.749 4.969 1.00 16.99 155 ASP B CA 1
ATOM 3198 C C . ASP B 1 128 ? -27.672 3.530 5.803 1.00 21.27 155 ASP B C 1
ATOM 3199 O O . ASP B 1 128 ? -26.605 3.524 6.404 1.00 18.92 155 ASP B O 1
ATOM 3204 N N . VAL B 1 129 ? -28.515 2.503 5.828 1.00 18.74 156 VAL B N 1
ATOM 3205 C CA . VAL B 1 129 ? -28.373 1.417 6.797 1.00 21.10 156 VAL B CA 1
ATOM 3206 C C . VAL B 1 129 ? -28.211 0.043 6.139 1.00 21.07 156 VAL B C 1
ATOM 3207 O O . VAL B 1 129 ? -28.827 -0.232 5.111 1.00 25.20 156 VAL B O 1
ATOM 3211 N N . ARG B 1 130 ? -27.395 -0.817 6.749 1.00 18.40 157 ARG B N 1
ATOM 3212 C CA . ARG B 1 130 ? -27.400 -2.245 6.440 1.00 19.64 157 ARG B CA 1
ATOM 3213 C C . ARG B 1 130 ? -27.631 -3.022 7.725 1.00 22.13 157 ARG B C 1
ATOM 3214 O O . ARG B 1 130 ? -26.955 -2.787 8.730 1.00 22.43 157 ARG B O 1
ATOM 3222 N N . LEU B 1 131 ? -28.600 -3.929 7.693 1.00 21.89 158 LEU B N 1
ATOM 3223 C CA . LEU B 1 131 ? -28.785 -4.892 8.769 1.00 30.98 158 LEU B CA 1
ATOM 3224 C C . LEU B 1 131 ? -27.886 -6.083 8.444 1.00 34.15 158 LEU B C 1
ATOM 3225 O O . LEU B 1 131 ? -27.620 -6.347 7.273 1.00 35.90 158 LEU B O 1
ATOM 3230 N N . HIS B 1 132 ? -27.388 -6.782 9.459 1.00 31.89 159 HIS B N 1
ATOM 3231 C CA . HIS B 1 132 ? -26.427 -7.849 9.214 1.00 38.03 159 HIS B CA 1
ATOM 3232 C C . HIS B 1 132 ? -26.840 -9.132 9.919 1.00 41.69 159 HIS B C 1
ATOM 3233 O O . HIS B 1 132 ? -27.423 -9.098 11.001 1.00 40.95 159 HIS B O 1
ATOM 3240 N N . GLN B 1 133 ? -26.506 -10.263 9.306 1.00 46.25 160 GLN B N 1
ATOM 3241 C CA . GLN B 1 133 ? -26.850 -11.570 9.854 1.00 53.95 160 GLN B CA 1
ATOM 3242 C C . GLN B 1 133 ? -26.172 -11.813 11.201 1.00 55.87 160 GLN B C 1
ATOM 3243 O O . GLN B 1 133 ? -26.842 -12.020 12.213 1.00 58.65 160 GLN B O 1
ATOM 3245 N N . GLY B 1 134 ? -24.845 -11.754 11.221 1.00 54.69 161 GLY B N 1
ATOM 3246 C CA . GLY B 1 134 ? -24.110 -12.057 12.434 1.00 58.25 161 GLY B CA 1
ATOM 3247 C C . GLY B 1 134 ? -23.426 -10.831 12.994 1.00 58.38 161 GLY B C 1
ATOM 3248 O O . GLY B 1 134 ? -22.200 -10.783 13.113 1.00 62.82 161 GLY B O 1
ATOM 3249 N N . GLY B 1 135 ? -24.232 -9.832 13.336 1.00 55.92 162 GLY B N 1
ATOM 3250 C CA . GLY B 1 135 ? -23.722 -8.601 13.903 1.00 53.67 162 GLY B CA 1
ATOM 3251 C C . GLY B 1 135 ? -24.720 -7.460 13.885 1.00 49.87 162 GLY B C 1
ATOM 3252 O O . GLY B 1 135 ? -25.703 -7.475 13.143 1.00 53.30 162 GLY B O 1
ATOM 3253 N N . ALA B 1 136 ? -24.450 -6.463 14.717 1.00 45.18 163 ALA B N 1
ATOM 3254 C CA . ALA B 1 136 ? -25.247 -5.250 14.796 1.00 38.49 163 ALA B CA 1
ATOM 3255 C C . ALA B 1 136 ? -25.226 -4.496 13.464 1.00 32.58 163 ALA B C 1
ATOM 3256 O O . ALA B 1 136 ? -24.383 -4.765 12.608 1.00 28.24 163 ALA B O 1
ATOM 3258 N N . PRO B 1 137 ? -26.156 -3.549 13.281 1.00 29.28 164 PRO B N 1
ATOM 3259 C CA . PRO B 1 137 ? -26.181 -2.825 12.006 1.00 24.00 164 PRO B CA 1
ATOM 3260 C C . PRO B 1 137 ? -24.988 -1.900 11.815 1.00 23.24 164 PRO B C 1
ATOM 3261 O O . PRO B 1 137 ? -24.256 -1.598 12.757 1.00 20.26 164 PRO B O 1
ATOM 3265 N N . THR B 1 138 ? -24.791 -1.482 10.574 1.00 20.17 165 THR B N 1
ATOM 3266 C CA . THR B 1 138 ? -23.837 -0.444 10.237 1.00 19.00 165 THR B CA 1
ATOM 3267 C C . THR B 1 138 ? -24.643 0.715 9.669 1.00 20.62 165 THR B C 1
ATOM 3268 O O . THR B 1 138 ? -25.669 0.501 9.036 1.00 19.43 165 THR B O 1
ATOM 3272 N N . ILE B 1 139 ? -24.204 1.938 9.945 1.00 16.04 166 ILE B N 1
ATOM 3273 C CA . ILE B 1 139 ? -25.017 3.126 9.664 1.00 17.16 166 ILE B CA 1
ATOM 3274 C C . ILE B 1 139 ? -24.147 4.259 9.150 1.00 17.11 166 ILE B C 1
ATOM 3275 O O . ILE B 1 139 ? -23.147 4.624 9.772 1.00 17.32 166 ILE B O 1
ATOM 3280 N N . ILE B 1 140 ? -24.510 4.785 7.993 1.00 19.26 167 ILE B N 1
ATOM 3281 C CA . ILE B 1 140 ? -23.835 5.945 7.435 1.00 13.94 167 ILE B CA 1
ATOM 3282 C C . ILE B 1 140 ? -24.814 7.101 7.497 1.00 19.67 167 ILE B C 1
ATOM 3283 O O . ILE B 1 140 ? -25.846 7.075 6.834 1.00 21.78 167 ILE B O 1
ATOM 3288 N N . ILE B 1 141 ? -24.507 8.096 8.317 1.00 15.69 168 ILE B N 1
ATOM 3289 C CA . ILE B 1 141 ? -25.327 9.301 8.383 1.00 14.85 168 ILE B CA 1
ATOM 3290 C C . ILE B 1 141 ? -24.700 10.409 7.536 1.00 18.86 168 ILE B C 1
ATOM 3291 O O . ILE B 1 141 ? -23.562 10.826 7.777 1.00 18.16 168 ILE B O 1
ATOM 3296 N N . THR B 1 142 ? -25.421 10.874 6.524 1.00 13.08 169 THR B N 1
ATOM 3297 C CA . THR B 1 142 ? -24.888 11.958 5.719 1.00 12.24 169 THR B CA 1
ATOM 3298 C C . THR B 1 142 ? -25.448 13.287 6.202 1.00 18.11 169 THR B C 1
ATOM 3299 O O . THR B 1 142 ? -26.671 13.503 6.213 1.00 17.85 169 THR B O 1
ATOM 3303 N N . GLU B 1 143 ? -24.541 14.155 6.630 1.00 16.95 170 GLU B N 1
ATOM 3304 C CA . GLU B 1 143 ? -24.871 15.507 7.085 1.00 15.87 170 GLU B CA 1
ATOM 3305 C C . GLU B 1 143 ? -24.647 16.481 5.918 1.00 19.00 170 GLU B C 1
ATOM 3306 O O . GLU B 1 143 ? -23.500 16.757 5.549 1.00 16.43 170 GLU B O 1
ATOM 3312 N N . PRO B 1 144 ? -25.740 16.989 5.313 1.00 14.82 171 PRO B N 1
ATOM 3313 C CA . PRO B 1 144 ? -25.572 17.868 4.152 1.00 16.79 171 PRO B CA 1
ATOM 3314 C C . PRO B 1 144 ? -24.978 19.221 4.533 1.00 14.45 171 PRO B C 1
ATOM 3315 O O . PRO B 1 144 ? -24.439 19.922 3.681 1.00 14.56 171 PRO B O 1
ATOM 3319 N N . ALA B 1 145 ? -25.099 19.606 5.796 1.00 12.19 172 ALA B N 1
ATOM 3320 C CA . ALA B 1 145 ? -24.519 20.882 6.194 1.00 14.06 172 ALA B CA 1
ATOM 3321 C C . ALA B 1 145 ? -23.252 20.608 7.014 1.00 16.91 172 ALA B C 1
ATOM 3322 O O . ALA B 1 145 ? -22.277 20.095 6.473 1.00 21.78 172 ALA B O 1
ATOM 3324 N N . VAL B 1 146 ? -23.272 20.919 8.312 1.00 13.16 173 VAL B N 1
ATOM 3325 C CA . VAL B 1 146 ? -22.092 20.692 9.150 1.00 12.72 173 VAL B CA 1
ATOM 3326 C C . VAL B 1 146 ? -22.449 19.942 10.420 1.00 19.55 173 VAL B C 1
ATOM 3327 O O . VAL B 1 146 ? -23.559 20.076 10.946 1.00 13.96 173 VAL B O 1
ATOM 3331 N N . ILE B 1 147 ? -21.493 19.159 10.909 1.00 14.28 174 ILE B N 1
ATOM 3332 C CA . ILE B 1 147 ? -21.669 18.367 12.117 1.00 18.70 174 ILE B CA 1
ATOM 3333 C C . ILE B 1 147 ? -21.799 19.235 13.372 1.00 19.79 174 ILE B C 1
ATOM 3334 O O . ILE B 1 147 ? -22.670 19.002 14.218 1.00 19.55 174 ILE B O 1
ATOM 3339 N N . VAL B 1 148 ? -20.967 20.264 13.483 1.00 16.36 175 VAL B N 1
ATOM 3340 C CA . VAL B 1 148 ? -20.870 20.991 14.752 1.00 16.78 175 VAL B CA 1
ATOM 3341 C C . VAL B 1 148 ? -21.916 22.092 14.904 1.00 19.83 175 VAL B C 1
ATOM 3342 O O . VAL B 1 148 ? -22.657 22.112 15.891 1.00 19.76 175 VAL B O 1
ATOM 3346 N N . GLY B 1 149 ? -21.955 23.015 13.942 1.00 19.22 176 GLY B N 1
ATOM 3347 C CA . GLY B 1 149 ? -22.886 24.127 13.985 1.00 21.26 176 GLY B CA 1
ATOM 3348 C C . GLY B 1 149 ? -22.257 25.337 14.647 1.00 27.47 176 GLY B C 1
ATOM 3349 O O . GLY B 1 149 ? -21.461 25.201 15.574 1.00 27.45 176 GLY B O 1
ATOM 3350 N N . ALA B 1 150 ? -22.618 26.529 14.177 1.00 32.39 177 ALA B N 1
ATOM 3351 C CA . ALA B 1 150 ? -21.974 27.760 14.639 1.00 34.58 177 ALA B CA 1
ATOM 3352 C C . ALA B 1 150 ? -22.108 27.961 16.155 1.00 35.00 177 ALA B C 1
ATOM 3353 O O . ALA B 1 150 ? -21.256 28.622 16.756 1.00 34.40 177 ALA B O 1
ATOM 3355 N N . ARG B 1 151 ? -23.158 27.400 16.774 1.00 25.61 178 ARG B N 1
ATOM 3356 C CA . ARG B 1 151 ? -23.276 27.454 18.240 1.00 29.76 178 ARG B CA 1
ATOM 3357 C C . ARG B 1 151 ? -23.269 26.061 18.873 1.00 31.32 178 ARG B C 1
ATOM 3358 O O . ARG B 1 151 ? -23.783 25.851 19.978 1.00 30.22 178 ARG B O 1
ATOM 3366 N N . TYR B 1 152 ? -22.634 25.129 18.175 1.00 27.71 179 TYR B N 1
ATOM 3367 C CA . TYR B 1 152 ? -22.466 23.762 18.647 1.00 23.44 179 TYR B CA 1
ATOM 3368 C C . TYR B 1 152 ? -23.784 23.031 18.872 1.00 21.36 179 TYR B C 1
ATOM 3369 O O . TYR B 1 152 ? -23.807 22.025 19.578 1.00 24.03 179 TYR B O 1
ATOM 3378 N N . GLN B 1 153 ? -24.878 23.516 18.286 1.00 18.03 180 GLN B N 1
ATOM 3379 C CA . GLN B 1 153 ? -26.163 22.849 18.497 1.00 24.30 180 GLN B CA 1
ATOM 3380 C C . GLN B 1 153 ? -26.253 21.532 17.715 1.00 22.80 180 GLN B C 1
ATOM 3381 O O . GLN B 1 153 ? -26.689 20.517 18.268 1.00 23.16 180 GLN B O 1
ATOM 3387 N N . GLN B 1 154 ? -25.847 21.537 16.446 1.00 18.17 181 GLN B N 1
ATOM 3388 C CA . GLN B 1 154 ? -25.903 20.303 15.641 1.00 16.09 181 GLN B CA 1
ATOM 3389 C C . GLN B 1 154 ? -25.072 19.191 16.279 1.00 16.09 181 GLN B C 1
ATOM 3390 O O . GLN B 1 154 ? -25.445 18.027 16.217 1.00 16.79 181 GLN B O 1
ATOM 3396 N N . LEU B 1 155 ? -23.933 19.554 16.869 1.00 17.02 182 LEU B N 1
ATOM 3397 C CA . LEU B 1 155 ? -23.074 18.573 17.522 1.00 16.87 182 LEU B CA 1
ATOM 3398 C C . LEU B 1 155 ? -23.802 17.869 18.672 1.00 18.53 182 LEU B C 1
ATOM 3399 O O . LEU B 1 155 ? -23.723 16.650 18.795 1.00 18.64 182 LEU B O 1
ATOM 3404 N N . GLN B 1 156 ? -24.504 18.640 19.503 1.00 17.91 183 GLN B N 1
ATOM 3405 C CA . GLN B 1 156 ? -25.264 18.077 20.614 1.00 22.45 183 GLN B CA 1
ATOM 3406 C C . GLN B 1 156 ? -26.360 17.165 20.103 1.00 20.43 183 GLN B C 1
ATOM 3407 O O . GLN B 1 156 ? -26.627 16.113 20.680 1.00 19.04 183 GLN B O 1
ATOM 3413 N N . ARG B 1 157 ? -26.978 17.564 18.998 1.00 19.05 184 ARG B N 1
ATOM 3414 C CA . ARG B 1 157 ? -28.052 16.778 18.419 1.00 19.81 184 ARG B CA 1
ATOM 3415 C C . ARG B 1 157 ? -27.527 15.471 17.832 1.00 20.33 184 ARG B C 1
ATOM 3416 O O . ARG B 1 157 ? -28.157 14.424 17.994 1.00 19.88 184 ARG B O 1
ATOM 3424 N N . HIS B 1 158 ? -26.392 15.544 17.138 1.00 19.99 185 HIS B N 1
ATOM 3425 C CA . HIS B 1 158 ? -25.743 14.346 16.618 1.00 16.85 185 HIS B CA 1
ATOM 3426 C C . HIS B 1 158 ? -25.303 13.446 17.759 1.00 16.58 185 HIS B C 1
ATOM 3427 O O . HIS B 1 158 ? -25.445 12.231 17.660 1.00 18.28 185 HIS B O 1
ATOM 3434 N N . ASN B 1 159 ? -24.767 14.029 18.833 1.00 13.69 186 ASN B N 1
ATOM 3435 C CA . ASN B 1 159 ? -24.391 13.226 19.998 1.00 22.67 186 ASN B CA 1
ATOM 3436 C C . ASN B 1 159 ? -25.573 12.484 20.646 1.00 21.68 186 ASN B C 1
ATOM 3437 O O . ASN B 1 159 ? -25.422 11.343 21.100 1.00 20.57 186 ASN B O 1
ATOM 3442 N N . LEU B 1 160 ? -26.736 13.130 20.689 1.00 17.25 187 LEU B N 1
ATOM 3443 C CA . LEU B 1 160 ? -27.961 12.498 21.188 1.00 16.26 187 LEU B CA 1
ATOM 3444 C C . LEU B 1 160 ? -28.286 11.264 20.343 1.00 15.12 187 LEU B C 1
ATOM 3445 O O . LEU B 1 160 ? -28.563 10.185 20.881 1.00 22.83 187 LEU B O 1
ATOM 3450 N N . THR B 1 161 ? -28.238 11.418 19.022 1.00 21.00 188 THR B N 1
ATOM 3451 C CA . THR B 1 161 ? -28.467 10.283 18.123 1.00 19.86 188 THR B CA 1
ATOM 3452 C C . THR B 1 161 ? -27.481 9.153 18.428 1.00 16.68 188 THR B C 1
ATOM 3453 O O . THR B 1 161 ? -27.862 7.990 18.548 1.00 18.12 188 THR B O 1
ATOM 3457 N N . LEU B 1 162 ? -26.206 9.499 18.557 1.00 17.60 189 LEU B N 1
ATOM 3458 C CA . LEU B 1 162 ? -25.184 8.488 18.842 1.00 19.06 189 LEU B CA 1
ATOM 3459 C C . LEU B 1 162 ? -25.427 7.801 20.185 1.00 20.13 189 LEU B C 1
ATOM 3460 O O . LEU B 1 162 ? -25.292 6.580 20.318 1.00 21.87 189 LEU B O 1
ATOM 3465 N N . GLU B 1 163 ? -25.772 8.599 21.183 1.00 22.40 190 GLU B N 1
ATOM 3466 C CA . GLU B 1 163 ? -26.024 8.088 22.521 1.00 25.66 190 GLU B CA 1
ATOM 3467 C C . GLU B 1 163 ? -27.172 7.091 22.501 1.00 29.29 190 GLU B C 1
ATOM 3468 O O . GLU B 1 163 ? -27.097 6.016 23.095 1.00 22.29 190 GLU B O 1
ATOM 3474 N N . ASP B 1 164 ? -28.247 7.451 21.812 1.00 24.42 191 ASP B N 1
ATOM 3475 C CA . ASP B 1 164 ? -29.397 6.567 21.736 1.00 22.31 191 ASP B CA 1
ATOM 3476 C C . ASP B 1 164 ? -29.061 5.298 20.953 1.00 22.71 191 ASP B C 1
ATOM 3477 O O . ASP B 1 164 ? -29.483 4.211 21.339 1.00 22.57 191 ASP B O 1
ATOM 3482 N N . LEU B 1 165 ? -28.322 5.444 19.847 1.00 16.55 192 LEU B N 1
ATOM 3483 C CA . LEU B 1 165 ? -27.868 4.279 19.068 1.00 22.19 192 LEU B CA 1
ATOM 3484 C C . LEU B 1 165 ? -27.050 3.341 19.938 1.00 27.71 192 LEU B C 1
ATOM 3485 O O . LEU B 1 165 ? -27.274 2.127 19.945 1.00 24.33 192 LEU B O 1
ATOM 3490 N N . SER B 1 166 ? -26.109 3.916 20.676 1.00 24.06 193 SER B N 1
ATOM 3491 C CA . SER B 1 166 ? -25.238 3.143 21.553 1.00 25.11 193 SER B CA 1
ATOM 3492 C C . SER B 1 166 ? -26.023 2.374 22.625 1.00 29.40 193 SER B C 1
ATOM 3493 O O . SER B 1 166 ? -25.814 1.173 22.826 1.00 24.81 193 SER B O 1
ATOM 3496 N N . GLU B 1 167 ? -26.914 3.076 23.321 1.00 26.84 194 GLU B N 1
ATOM 3497 C CA . GLU B 1 167 ? -27.727 2.467 24.375 1.00 29.33 194 GLU B CA 1
ATOM 3498 C C . GLU B 1 167 ? -28.656 1.385 23.824 1.00 28.44 194 GLU B C 1
ATOM 3499 O O . GLU B 1 167 ? -29.045 0.471 24.540 1.00 28.57 194 GLU B O 1
ATOM 3505 N N . SER B 1 168 ? -28.997 1.476 22.544 1.00 29.75 195 SER B N 1
ATOM 3506 C CA . SER B 1 168 ? -29.862 0.471 21.932 1.00 31.48 195 SER B CA 1
ATOM 3507 C C . SER B 1 168 ? -29.084 -0.773 21.484 1.00 34.33 195 SER B C 1
ATOM 3508 O O . SER B 1 168 ? -29.682 -1.734 20.995 1.00 31.45 195 SER B O 1
ATOM 3511 N N . GLY B 1 169 ? -27.761 -0.743 21.638 1.00 31.58 196 GLY B N 1
ATOM 3512 C CA . GLY B 1 169 ? -26.921 -1.887 21.310 1.00 29.14 196 GLY B CA 1
ATOM 3513 C C . GLY B 1 169 ? -26.142 -1.805 20.004 1.00 32.39 196 GLY B C 1
ATOM 3514 O O . GLY B 1 169 ? -25.551 -2.791 19.559 1.00 33.15 196 GLY B O 1
ATOM 3515 N N . VAL B 1 170 ? -26.133 -0.635 19.377 1.00 32.59 197 VAL B N 1
ATOM 3516 C CA . VAL B 1 170 ? -25.303 -0.435 18.197 1.00 27.15 197 VAL B CA 1
ATOM 3517 C C . VAL B 1 170 ? -23.924 0.074 18.615 1.00 24.79 197 VAL B C 1
ATOM 3518 O O . VAL B 1 170 ? -23.815 1.158 19.170 1.00 26.99 197 VAL B O 1
ATOM 3522 N N . PRO B 1 171 ? -22.863 -0.703 18.354 1.00 23.24 198 PRO B N 1
ATOM 3523 C CA . PRO B 1 171 ? -21.525 -0.172 18.645 1.00 21.78 198 PRO B CA 1
ATOM 3524 C C . PRO B 1 171 ? -21.227 1.027 17.747 1.00 21.13 198 PRO B C 1
ATOM 3525 O O . PRO B 1 171 ? -21.422 0.938 16.536 1.00 21.76 198 PRO B O 1
ATOM 3529 N N . LEU B 1 172 ? -20.791 2.141 18.333 1.00 17.40 199 LEU B N 1
ATOM 3530 C CA . LEU B 1 172 ? -20.593 3.373 17.569 1.00 17.78 199 LEU B CA 1
ATOM 3531 C C . LEU B 1 172 ? -19.439 3.252 16.566 1.00 20.91 199 LEU B C 1
ATOM 3532 O O . LEU B 1 172 ? -19.328 4.049 15.637 1.00 17.33 199 LEU B O 1
ATOM 3537 N N . SER B 1 173 ? -18.601 2.235 16.729 1.00 22.86 200 SER B N 1
ATOM 3538 C CA . SER B 1 173 ? -17.523 2.016 15.777 1.00 24.15 200 SER B CA 1
ATOM 3539 C C . SER B 1 173 ? -18.089 1.541 14.443 1.00 20.64 200 SER B C 1
ATOM 3540 O O . SER B 1 173 ? -17.363 1.456 13.462 1.00 18.64 200 SER B O 1
ATOM 3543 N N . GLN B 1 174 ? -19.389 1.238 14.413 1.00 19.52 201 GLN B N 1
ATOM 3544 C CA . GLN B 1 174 ? -20.058 0.827 13.176 1.00 18.90 201 GLN B CA 1
ATOM 3545 C C . GLN B 1 174 ? -20.917 1.952 12.605 1.00 18.19 201 GLN B C 1
ATOM 3546 O O . GLN B 1 174 ? -21.729 1.741 11.707 1.00 18.08 201 GLN B O 1
ATOM 3552 N N . VAL B 1 175 ? -20.719 3.157 13.125 1.00 17.61 202 VAL B N 1
ATOM 3553 C CA . VAL B 1 175 ? -21.458 4.327 12.657 1.00 13.79 202 VAL B CA 1
ATOM 3554 C C . VAL B 1 175 ? -20.508 5.394 12.135 1.00 23.93 202 VAL B C 1
ATOM 3555 O O . VAL B 1 175 ? -19.472 5.658 12.747 1.00 21.73 202 VAL B O 1
ATOM 3559 N N . ALA B 1 176 ? -20.863 6.004 11.006 1.00 15.84 203 ALA B N 1
ATOM 3560 C CA . ALA B 1 176 ? -20.096 7.110 10.458 1.00 19.05 203 ALA B CA 1
ATOM 3561 C C . ALA B 1 176 ? -21.012 8.284 10.172 1.00 19.33 203 ALA B C 1
ATOM 3562 O O . ALA B 1 176 ? -22.145 8.104 9.736 1.00 20.88 203 ALA B O 1
ATOM 3564 N N . ILE B 1 177 ? -20.530 9.483 10.460 1.00 19.93 204 ILE B N 1
ATOM 3565 C CA . ILE B 1 177 ? -21.236 10.702 10.073 1.00 14.66 204 ILE B CA 1
ATOM 3566 C C . ILE B 1 177 ? -20.390 11.413 9.044 1.00 19.87 204 ILE B C 1
ATOM 3567 O O . ILE B 1 177 ? -19.252 11.808 9.313 1.00 18.96 204 ILE B O 1
ATOM 3572 N N . ILE B 1 178 ? -20.935 11.535 7.847 1.00 14.89 205 ILE B N 1
ATOM 3573 C CA . ILE B 1 178 ? -20.196 12.129 6.756 1.00 12.21 205 ILE B CA 1
ATOM 3574 C C . ILE B 1 178 ? -20.728 13.523 6.509 1.00 19.61 205 ILE B C 1
ATOM 3575 O O . ILE B 1 178 ? -21.902 13.716 6.140 1.00 15.38 205 ILE B O 1
ATOM 3580 N N . GLU B 1 179 ? -19.851 14.496 6.723 1.00 17.60 206 GLU B N 1
ATOM 3581 C CA . GLU B 1 179 ? -20.201 15.903 6.593 1.00 18.14 206 GLU B CA 1
ATOM 3582 C C . GLU B 1 179 ? -19.880 16.386 5.183 1.00 18.47 206 GLU B C 1
ATOM 3583 O O . GLU B 1 179 ? -18.722 16.401 4.790 1.00 19.55 206 GLU B O 1
ATOM 3589 N N . THR B 1 180 ? -20.890 16.790 4.418 1.00 16.25 207 THR B N 1
ATOM 3590 C CA . THR B 1 180 ? -20.621 17.188 3.030 1.00 14.43 207 THR B CA 1
ATOM 3591 C C . THR B 1 180 ? -20.420 18.694 2.833 1.00 12.70 207 THR B C 1
ATOM 3592 O O . THR B 1 180 ? -19.751 19.105 1.874 1.00 19.18 207 THR B O 1
ATOM 3596 N N . GLN B 1 181 ? -21.001 19.507 3.717 1.00 14.21 208 GLN B N 1
ATOM 3597 C CA . GLN B 1 181 ? -20.984 20.969 3.571 1.00 17.50 208 GLN B CA 1
ATOM 3598 C C . GLN B 1 181 ? -21.573 21.446 2.243 1.00 17.57 208 GLN B C 1
ATOM 3599 O O . GLN B 1 181 ? -21.249 22.537 1.781 1.00 17.19 208 GLN B O 1
ATOM 3605 N N . ALA B 1 182 ? -22.444 20.644 1.633 1.00 16.45 209 ALA B N 1
ATOM 3606 C CA . ALA B 1 182 ? -23.074 21.054 0.378 1.00 16.46 209 ALA B CA 1
ATOM 3607 C C . ALA B 1 182 ? -24.142 22.137 0.622 1.00 14.23 209 ALA B C 1
ATOM 3608 O O . ALA B 1 182 ? -24.307 23.061 -0.171 1.00 17.46 209 ALA B O 1
ATOM 3610 N N . ALA B 1 183 ? -24.846 22.033 1.739 1.00 16.63 210 ALA B N 1
ATOM 3611 C CA . ALA B 1 183 ? -25.936 22.963 2.033 1.00 17.34 210 ALA B CA 1
ATOM 3612 C C . ALA B 1 183 ? -25.406 24.246 2.645 1.00 18.11 210 ALA B C 1
ATOM 3613 O O . ALA B 1 183 ? -24.618 24.203 3.584 1.00 24.76 210 ALA B O 1
ATOM 3615 N N . ALA B 1 184 ? -25.856 25.379 2.122 1.00 24.21 211 ALA B N 1
ATOM 3616 C CA . ALA B 1 184 ? -25.442 26.683 2.634 1.00 35.20 211 ALA B CA 1
ATOM 3617 C C . ALA B 1 184 ? -26.252 27.121 3.850 1.00 38.81 211 ALA B C 1
ATOM 3618 O O . ALA B 1 184 ? -25.793 27.958 4.629 1.00 33.15 211 ALA B O 1
ATOM 3620 N N . THR B 1 185 ? -27.474 26.602 3.972 1.00 30.63 212 THR B N 1
ATOM 3621 C CA . THR B 1 185 ? -28.331 26.879 5.127 1.00 35.71 212 THR B CA 1
ATOM 3622 C C . THR B 1 185 ? -28.990 25.583 5.599 1.00 31.27 212 THR B C 1
ATOM 3623 O O . THR B 1 185 ? -28.788 24.523 5.016 1.00 31.23 212 THR B O 1
ATOM 3627 N N . SER B 1 186 ? -29.800 25.662 6.642 1.00 29.31 213 SER B N 1
ATOM 3628 C CA . SER B 1 186 ? -30.505 24.468 7.073 1.00 26.64 213 SER B CA 1
ATOM 3629 C C . SER B 1 186 ? -31.958 24.457 6.605 1.00 24.60 213 SER B C 1
ATOM 3630 O O . SER B 1 186 ? -32.707 23.548 6.942 1.00 39.10 213 SER B O 1
ATOM 3633 N N . ASP B 1 187 ? -32.363 25.449 5.817 1.00 20.35 214 ASP B N 1
ATOM 3634 C CA . ASP B 1 187 ? -33.750 25.481 5.365 1.00 20.58 214 ASP B CA 1
ATOM 3635 C C . ASP B 1 187 ? -34.092 24.469 4.238 1.00 25.03 214 ASP B C 1
ATOM 3636 O O . ASP B 1 187 ? -35.271 24.190 4.010 1.00 26.54 214 ASP B O 1
ATOM 3641 N N . ASP B 1 188 ? -33.085 23.958 3.521 1.00 17.30 215 ASP B N 1
ATOM 3642 C CA . ASP B 1 188 ? -33.324 23.001 2.428 1.00 22.54 215 ASP B CA 1
ATOM 3643 C C . ASP B 1 188 ? -32.879 21.578 2.771 1.00 20.15 215 ASP B C 1
ATOM 3644 O O . ASP B 1 188 ? -32.733 20.730 1.888 1.00 16.56 215 ASP B O 1
ATOM 3649 N N . CYS B 1 189 ? -32.662 21.316 4.054 1.00 15.55 216 CYS B N 1
ATOM 3650 C CA . CYS B 1 189 ? -32.032 20.063 4.455 1.00 16.55 216 CYS B CA 1
ATOM 3651 C C . CYS B 1 189 ? -32.895 18.836 4.181 1.00 18.20 216 CYS B C 1
ATOM 3652 O O . CYS B 1 189 ? -32.370 17.733 4.019 1.00 16.49 216 CYS B O 1
ATOM 3655 N N . VAL B 1 190 ? -34.212 19.006 4.147 1.00 17.57 217 VAL B N 1
ATOM 3656 C CA . VAL B 1 190 ? -35.083 17.889 3.777 1.00 21.61 217 VAL B CA 1
ATOM 3657 C C . VAL B 1 190 ? -34.836 17.489 2.322 1.00 13.93 217 VAL B C 1
ATOM 3658 O O . VAL B 1 190 ? -34.782 16.308 1.999 1.00 16.04 217 VAL B O 1
ATOM 3670 N N . TYR B 1 192 ? -32.032 18.116 0.515 1.00 13.47 219 TYR B N 1
ATOM 3671 C CA . TYR B 1 192 ? -30.707 17.505 0.432 1.00 12.99 219 TYR B CA 1
ATOM 3672 C C . TYR B 1 192 ? -30.760 16.063 0.931 1.00 16.68 219 TYR B C 1
ATOM 3673 O O . TYR B 1 192 ? -30.197 15.169 0.299 1.00 14.79 219 TYR B O 1
ATOM 3682 N N . SER B 1 193 ? -31.452 15.832 2.052 1.00 13.98 220 SER B N 1
ATOM 3683 C CA . SER B 1 193 ? -31.549 14.486 2.612 1.00 13.78 220 SER B CA 1
ATOM 3684 C C . SER B 1 193 ? -32.284 13.532 1.667 1.00 17.15 220 SER B C 1
ATOM 3685 O O . SER B 1 193 ? -31.873 12.394 1.502 1.00 17.12 220 SER B O 1
ATOM 3688 N N . LEU B 1 194 ? -33.376 13.994 1.059 1.00 15.19 221 LEU B N 1
ATOM 3689 C CA . LEU B 1 194 ? -34.086 13.180 0.082 1.00 18.14 221 LEU B CA 1
ATOM 3690 C C . LEU B 1 194 ? -33.210 12.885 -1.126 1.00 18.25 221 LEU B C 1
ATOM 3691 O O . LEU B 1 194 ? -33.122 11.734 -1.594 1.00 15.31 221 LEU B O 1
ATOM 3696 N N . ASN B 1 195 ? -32.562 13.924 -1.643 1.00 14.60 222 ASN B N 1
ATOM 3697 C CA . ASN B 1 195 ? -31.682 13.733 -2.788 1.00 13.99 222 ASN B CA 1
ATOM 3698 C C . ASN B 1 195 ? -30.566 12.759 -2.453 1.00 13.60 222 ASN B C 1
ATOM 3699 O O . ASN B 1 195 ? -30.237 11.866 -3.241 1.00 15.70 222 ASN B O 1
ATOM 3704 N N . TYR B 1 196 ? -30.026 12.898 -1.249 1.00 12.98 223 TYR B N 1
ATOM 3705 C CA . TYR B 1 196 ? -28.937 12.036 -0.814 1.00 15.90 223 TYR B CA 1
ATOM 3706 C C . TYR B 1 196 ? -29.355 10.570 -0.722 1.00 15.66 223 TYR B C 1
ATOM 3707 O O . TYR B 1 196 ? -28.561 9.674 -1.020 1.00 13.90 223 TYR B O 1
ATOM 3716 N N . ALA B 1 197 ? -30.590 10.320 -0.293 1.00 13.39 224 ALA B N 1
ATOM 3717 C CA . ALA B 1 197 ? -31.097 8.952 -0.225 1.00 13.97 224 ALA B CA 1
ATOM 3718 C C . ALA B 1 197 ? -31.091 8.313 -1.623 1.00 14.99 224 ALA B C 1
ATOM 3719 O O . ALA B 1 197 ? -30.665 7.168 -1.806 1.00 18.04 224 ALA B O 1
ATOM 3721 N N . ILE B 1 198 ? -31.592 9.053 -2.601 1.00 15.34 225 ILE B N 1
ATOM 3722 C CA . ILE B 1 198 ? -31.609 8.573 -3.971 1.00 15.41 225 ILE B CA 1
ATOM 3723 C C . ILE B 1 198 ? -30.174 8.324 -4.451 1.00 19.41 225 ILE B C 1
ATOM 3724 O O . ILE B 1 198 ? -29.891 7.285 -5.043 1.00 20.92 225 ILE B O 1
ATOM 3729 N N . LYS B 1 199 ? -29.268 9.257 -4.167 1.00 15.52 226 LYS B N 1
ATOM 3730 C CA . LYS B 1 199 ? -27.876 9.093 -4.609 1.00 17.27 226 LYS B CA 1
ATOM 3731 C C . LYS B 1 199 ? -27.196 7.911 -3.918 1.00 21.36 226 LYS B C 1
ATOM 3732 O O . LYS B 1 199 ? -26.326 7.253 -4.507 1.00 19.36 226 LYS B O 1
ATOM 3738 N N . ALA B 1 200 ? -27.577 7.651 -2.671 1.00 17.13 227 ALA B N 1
ATOM 3739 C CA . ALA B 1 200 ? -27.013 6.523 -1.925 1.00 17.41 227 ALA B CA 1
ATOM 3740 C C . ALA B 1 200 ? -27.439 5.202 -2.540 1.00 18.71 227 ALA B C 1
ATOM 3741 O O . ALA B 1 200 ? -26.662 4.256 -2.595 1.00 18.99 227 ALA B O 1
ATOM 3743 N N . HIS B 1 201 ? -28.693 5.138 -2.982 1.00 19.99 228 HIS B N 1
ATOM 3744 C CA . HIS B 1 201 ? -29.199 3.968 -3.672 1.00 19.02 228 HIS B CA 1
ATOM 3745 C C . HIS B 1 201 ? -28.493 3.811 -5.023 1.00 20.69 228 HIS B C 1
ATOM 3746 O O . HIS B 1 201 ? -28.080 2.713 -5.402 1.00 22.01 228 HIS B O 1
ATOM 3753 N N . LYS B 1 202 ? -28.391 4.912 -5.765 1.00 17.34 229 LYS B N 1
ATOM 3754 C CA . LYS B 1 202 ? -27.780 4.873 -7.087 1.00 22.81 229 LYS B CA 1
ATOM 3755 C C . LYS B 1 202 ? -26.313 4.466 -6.990 1.00 25.51 229 LYS B C 1
ATOM 3756 O O . LYS B 1 202 ? -25.780 3.846 -7.897 1.00 22.34 229 LYS B O 1
ATOM 3762 N N . ASN B 1 203 ? -25.675 4.787 -5.870 1.00 20.28 230 ASN B N 1
ATOM 3763 C CA . ASN B 1 203 ? -24.279 4.413 -5.667 1.00 23.33 230 ASN B CA 1
ATOM 3764 C C . ASN B 1 203 ? -24.129 3.336 -4.601 1.00 25.62 230 ASN B C 1
ATOM 3765 O O . ASN B 1 203 ? -23.184 3.372 -3.805 1.00 21.10 230 ASN B O 1
ATOM 3770 N N . ALA B 1 204 ? -25.060 2.383 -4.601 1.00 19.06 231 ALA B N 1
ATOM 3771 C CA . ALA B 1 204 ? -25.152 1.366 -3.554 1.00 28.68 231 ALA B CA 1
ATOM 3772 C C . ALA B 1 204 ? -23.874 0.543 -3.374 1.00 27.02 231 ALA B C 1
ATOM 3773 O O . ALA B 1 204 ? -23.559 0.127 -2.258 1.00 25.31 231 ALA B O 1
ATOM 3775 N N . ALA B 1 205 ? -23.140 0.318 -4.460 1.00 30.48 232 ALA B N 1
ATOM 3776 C CA . ALA B 1 205 ? -21.936 -0.507 -4.394 1.00 32.25 232 ALA B CA 1
ATOM 3777 C C . ALA B 1 205 ? -20.872 0.160 -3.532 1.00 30.90 232 ALA B C 1
ATOM 3778 O O . ALA B 1 205 ? -20.201 -0.498 -2.736 1.00 29.65 232 ALA B O 1
ATOM 3780 N N . GLN B 1 206 ? -20.718 1.470 -3.693 1.00 28.94 233 GLN B N 1
ATOM 3781 C CA . GLN B 1 206 ? -19.733 2.218 -2.916 1.00 27.86 233 GLN B CA 1
ATOM 3782 C C . GLN B 1 206 ? -20.136 2.300 -1.456 1.00 24.99 233 GLN B C 1
ATOM 3783 O O . GLN B 1 206 ? -19.286 2.214 -0.563 1.00 24.29 233 GLN B O 1
ATOM 3789 N N . PHE B 1 207 ? -21.434 2.433 -1.213 1.00 17.36 234 PHE B N 1
ATOM 3790 C CA . PHE B 1 207 ? -21.950 2.447 0.157 1.00 16.89 234 PHE B CA 1
ATOM 3791 C C . PHE B 1 207 ? -21.798 1.060 0.769 1.00 17.89 234 PHE B C 1
ATOM 3792 O O . PHE B 1 207 ? -21.469 0.941 1.949 1.00 20.57 234 PHE B O 1
ATOM 3800 N N . ASP B 1 208 ? -22.020 0.026 -0.046 1.00 19.06 235 ASP B N 1
ATOM 3801 C CA . ASP B 1 208 ? -21.800 -1.349 0.392 1.00 27.60 235 ASP B CA 1
ATOM 3802 C C . ASP B 1 208 ? -20.388 -1.501 0.945 1.00 27.03 235 ASP B C 1
ATOM 3803 O O . ASP B 1 208 ? -20.180 -2.116 1.997 1.00 22.32 235 ASP B O 1
ATOM 3808 N N . ASP B 1 209 ? -19.423 -0.920 0.240 1.00 24.61 236 ASP B N 1
ATOM 3809 C CA . ASP B 1 209 ? -18.030 -1.047 0.647 1.00 21.59 236 ASP B CA 1
ATOM 3810 C C . ASP B 1 209 ? -17.760 -0.315 1.951 1.00 18.60 236 ASP B C 1
ATOM 3811 O O . ASP B 1 209 ? -17.024 -0.802 2.803 1.00 24.25 236 ASP B O 1
ATOM 3816 N N . ILE B 1 210 ? -18.361 0.853 2.120 1.00 17.65 237 ILE B N 1
ATOM 3817 C CA . ILE B 1 210 ? -18.199 1.576 3.374 1.00 22.03 237 ILE B CA 1
ATOM 3818 C C . ILE B 1 210 ? -18.839 0.802 4.537 1.00 22.94 237 ILE B C 1
ATOM 3819 O O . ILE B 1 210 ? -18.279 0.733 5.636 1.00 22.62 237 ILE B O 1
ATOM 3824 N N . HIS B 1 211 ? -20.007 0.211 4.291 1.00 21.31 238 HIS B N 1
ATOM 3825 C CA . HIS B 1 211 ? -20.656 -0.611 5.313 1.00 20.07 238 HIS B CA 1
ATOM 3826 C C . HIS B 1 211 ? -19.783 -1.811 5.686 1.00 21.43 238 HIS B C 1
ATOM 3827 O O . HIS B 1 211 ? -19.655 -2.148 6.870 1.00 21.44 238 HIS B O 1
ATOM 3834 N N . HIS B 1 212 ? -19.188 -2.451 4.681 1.00 19.16 239 HIS B N 1
ATOM 3835 C CA . HIS B 1 212 ? -18.266 -3.558 4.929 1.00 23.23 239 HIS B CA 1
ATOM 3836 C C . HIS B 1 212 ? -17.121 -3.131 5.851 1.00 25.34 239 HIS B C 1
ATOM 3837 O O . HIS B 1 212 ? -16.763 -3.863 6.774 1.00 22.54 239 HIS B O 1
ATOM 3844 N N . GLY B 1 213 ? -16.547 -1.954 5.609 1.00 19.28 240 GLY B N 1
ATOM 3845 C CA . GLY B 1 213 ? -15.526 -1.433 6.500 1.00 24.61 240 GLY B CA 1
ATOM 3846 C C . GLY B 1 213 ? -16.060 -1.167 7.902 1.00 24.22 240 GLY B C 1
ATOM 3847 O O . GLY B 1 213 ? -15.429 -1.519 8.901 1.00 22.09 240 GLY B O 1
ATOM 3848 N N . LEU B 1 214 ? -17.241 -0.563 7.979 1.00 17.60 241 LEU B N 1
ATOM 3849 C CA . LEU B 1 214 ? -17.851 -0.263 9.267 1.00 22.16 241 LEU B CA 1
ATOM 3850 C C . LEU B 1 214 ? -18.157 -1.518 10.092 1.00 25.15 241 LEU B C 1
ATOM 3851 O O . LEU B 1 214 ? -18.121 -1.467 11.319 1.00 21.34 241 LEU B O 1
ATOM 3856 N N . GLN B 1 215 ? -18.438 -2.641 9.426 1.00 19.15 242 GLN B N 1
ATOM 3857 C CA . GLN B 1 215 ? -18.601 -3.914 10.126 1.00 20.42 242 GLN B CA 1
ATOM 3858 C C . GLN B 1 215 ? -17.333 -4.276 10.903 1.00 29.53 242 GLN B C 1
ATOM 3859 O O . GLN B 1 215 ? -17.377 -5.010 11.884 1.00 24.70 242 GLN B O 1
ATOM 3865 N N . HIS B 1 216 ? -16.198 -3.762 10.450 1.00 20.94 243 HIS B N 1
ATOM 3866 C CA . HIS B 1 216 ? -14.936 -4.027 11.112 1.00 22.71 243 HIS B CA 1
ATOM 3867 C C . HIS B 1 216 ? -14.422 -2.806 11.861 1.00 25.18 243 HIS B C 1
ATOM 3868 O O . HIS B 1 216 ? -13.235 -2.713 12.181 1.00 26.00 243 HIS B O 1
ATOM 3875 N N . GLY B 1 217 ? -15.318 -1.864 12.114 1.00 21.87 244 GLY B N 1
ATOM 3876 C CA . GLY B 1 217 ? -15.001 -0.694 12.909 1.00 19.71 244 GLY B CA 1
ATOM 3877 C C . GLY B 1 217 ? -14.076 0.315 12.248 1.00 23.71 244 GLY B C 1
ATOM 3878 O O . GLY B 1 217 ? -13.370 1.055 12.938 1.00 23.48 244 GLY B O 1
ATOM 3879 N N . THR B 1 218 ? -14.072 0.372 10.920 1.00 21.61 245 THR B N 1
ATOM 3880 C CA . THR B 1 218 ? -13.156 1.288 10.252 1.00 23.69 245 THR B CA 1
ATOM 3881 C C . THR B 1 218 ? -13.820 2.069 9.123 1.00 24.16 245 THR B C 1
ATOM 3882 O O . THR B 1 218 ? -14.765 1.589 8.495 1.00 23.54 245 THR B O 1
ATOM 3886 N N . LEU B 1 219 ? -13.329 3.289 8.901 1.00 22.95 246 LEU B N 1
ATOM 3887 C CA . LEU B 1 219 ? -13.778 4.146 7.801 1.00 20.68 246 LEU B CA 1
ATOM 3888 C C . LEU B 1 219 ? -12.576 4.615 6.992 1.00 28.05 246 LEU B C 1
ATOM 3889 O O . LEU B 1 219 ? -11.677 5.260 7.528 1.00 24.67 246 LEU B O 1
ATOM 3894 N N . SER B 1 220 ? -12.560 4.292 5.703 1.00 29.29 247 SER B N 1
ATOM 3895 C CA . SER B 1 220 ? -11.435 4.634 4.853 1.00 28.87 247 SER B CA 1
ATOM 3896 C C . SER B 1 220 ? -11.214 6.147 4.812 1.00 25.35 247 SER B C 1
ATOM 3897 O O . SER B 1 220 ? -12.178 6.912 4.796 1.00 21.45 247 SER B O 1
ATOM 3900 N N . THR B 1 221 ? -9.942 6.544 4.815 1.00 18.86 248 THR B N 1
ATOM 3901 C CA . THR B 1 221 ? -9.472 7.939 4.738 1.00 27.55 248 THR B CA 1
ATOM 3902 C C . THR B 1 221 ? -9.707 8.743 6.012 1.00 26.69 248 THR B C 1
ATOM 3903 O O . THR B 1 221 ? -9.353 9.920 6.060 1.00 21.56 248 THR B O 1
ATOM 3907 N N . GLU B 1 222 ? -10.305 8.136 7.034 1.00 22.35 249 GLU B N 1
ATOM 3908 C CA . GLU B 1 222 ? -10.734 8.918 8.200 1.00 21.90 249 GLU B CA 1
ATOM 3909 C C . GLU B 1 222 ? -9.576 9.669 8.879 1.00 21.99 249 GLU B C 1
ATOM 3910 O O . GLU B 1 222 ? -9.748 10.801 9.335 1.00 22.09 249 GLU B O 1
ATOM 3916 N N . SER B 1 223 ? -8.409 9.030 8.940 1.00 26.30 250 SER B N 1
ATOM 3917 C CA . SER B 1 223 ? -7.215 9.611 9.556 1.00 37.47 250 SER B CA 1
ATOM 3918 C C . SER B 1 223 ? -6.790 10.945 8.925 1.00 41.23 250 SER B C 1
ATOM 3919 O O . SER B 1 223 ? -6.133 11.757 9.573 1.00 45.76 250 SER B O 1
ATOM 3922 N N . GLU B 1 224 ? -7.147 11.168 7.663 1.00 33.23 251 GLU B N 1
ATOM 3923 C CA . GLU B 1 224 ? -6.893 12.461 7.027 1.00 27.46 251 GLU B CA 1
ATOM 3924 C C . GLU B 1 224 ? -8.175 13.291 6.862 1.00 29.64 251 GLU B C 1
ATOM 3925 O O . GLU B 1 224 ? -8.146 14.517 6.943 1.00 30.36 251 GLU B O 1
ATOM 3931 N N . SER B 1 225 ? -9.291 12.621 6.589 1.00 19.47 252 SER B N 1
ATOM 3932 C CA . SER B 1 225 ? -10.526 13.308 6.224 1.00 19.65 252 SER B CA 1
ATOM 3933 C C . SER B 1 225 ? -11.245 13.935 7.429 1.00 24.09 252 SER B C 1
ATOM 3934 O O . SER B 1 225 ? -11.823 15.008 7.311 1.00 24.97 252 SER B O 1
ATOM 3937 N N . ARG B 1 226 ? -11.209 13.272 8.579 1.00 17.49 253 ARG B N 1
ATOM 3938 C CA . ARG B 1 226 ? -11.930 13.762 9.753 1.00 20.58 253 ARG B CA 1
ATOM 3939 C C . ARG B 1 226 ? -11.477 15.176 10.133 1.00 17.58 253 ARG B C 1
ATOM 3940 O O . ARG B 1 226 ? -12.292 16.034 10.484 1.00 19.09 253 ARG B O 1
ATOM 3948 N N . ALA B 1 227 ? -10.179 15.422 9.995 1.00 17.82 254 ALA B N 1
ATOM 3949 C CA . ALA B 1 227 ? -9.591 16.711 10.338 1.00 20.77 254 ALA B CA 1
ATOM 3950 C C . ALA B 1 227 ? -10.122 17.819 9.438 1.00 22.22 254 ALA B C 1
ATOM 3951 O O . ALA B 1 227 ? -10.070 18.991 9.794 1.00 23.44 254 ALA B O 1
ATOM 3953 N N . ARG B 1 228 ? -10.647 17.446 8.275 1.00 21.37 255 ARG B N 1
ATOM 3954 C CA . ARG B 1 228 ? -11.168 18.427 7.317 1.00 21.43 255 ARG B CA 1
ATOM 3955 C C . ARG B 1 228 ? -12.617 18.815 7.617 1.00 24.25 255 ARG B C 1
ATOM 3956 O O . ARG B 1 228 ? -13.204 19.630 6.902 1.00 23.43 255 ARG B O 1
ATOM 3964 N N . THR B 1 229 ? -13.209 18.191 8.629 1.00 17.25 256 THR B N 1
ATOM 3965 C CA . THR B 1 229 ? -14.598 18.486 8.965 1.00 15.88 256 THR B CA 1
ATOM 3966 C C . THR B 1 229 ? -14.632 19.512 10.084 1.00 19.73 256 THR B C 1
ATOM 3967 O O . THR B 1 229 ? -13.627 19.709 10.763 1.00 19.04 256 THR B O 1
ATOM 3971 N N . THR B 1 230 ? -15.786 20.151 10.281 1.00 16.02 257 THR B N 1
ATOM 3972 C CA . THR B 1 230 ? -15.952 21.058 11.406 1.00 17.74 257 THR B CA 1
ATOM 3973 C C . THR B 1 230 ? -15.751 20.292 12.716 1.00 14.75 257 THR B C 1
ATOM 3974 O O . THR B 1 230 ? -15.259 20.853 13.690 1.00 18.40 257 THR B O 1
ATOM 3978 N N . LEU B 1 231 ? -16.118 19.015 12.735 1.00 14.05 258 LEU B N 1
ATOM 3979 C CA . LEU B 1 231 ? -15.859 18.194 13.922 1.00 14.13 258 LEU B CA 1
ATOM 3980 C C . LEU B 1 231 ? -14.341 18.085 14.180 1.00 18.52 258 LEU B C 1
ATOM 3981 O O . LEU B 1 231 ? -13.867 18.276 15.305 1.00 19.65 258 LEU B O 1
ATOM 3986 N N . GLY B 1 232 ? -13.590 17.793 13.127 1.00 19.30 259 GLY B N 1
ATOM 3987 C CA . GLY B 1 232 ? -12.140 17.674 13.229 1.00 22.73 259 GLY B CA 1
ATOM 3988 C C . GLY B 1 232 ? -11.467 18.955 13.685 1.00 20.00 259 GLY B C 1
ATOM 3989 O O . GLY B 1 232 ? -10.573 18.932 14.535 1.00 23.11 259 GLY B O 1
ATOM 3990 N N . ALA B 1 233 ? -11.924 20.081 13.151 1.00 20.27 260 ALA B N 1
ATOM 3991 C CA . ALA B 1 233 ? -11.388 21.379 13.543 1.00 28.45 260 ALA B CA 1
ATOM 3992 C C . ALA B 1 233 ? -11.582 21.609 15.036 1.00 27.20 260 ALA B C 1
ATOM 3993 O O . ALA B 1 233 ? -10.664 22.071 15.716 1.00 26.11 260 ALA B O 1
ATOM 3995 N N . LEU B 1 234 ? -12.774 21.291 15.541 1.00 22.60 261 LEU B N 1
ATOM 3996 C CA . LEU B 1 234 ? -13.080 21.487 16.956 1.00 23.27 261 LEU B CA 1
ATOM 3997 C C . LEU B 1 234 ? -12.226 20.574 17.830 1.00 20.16 261 LEU B C 1
ATOM 3998 O O . LEU B 1 234 ? -11.731 20.988 18.884 1.00 21.00 261 LEU B O 1
ATOM 4003 N N . GLU B 1 235 ? -12.066 19.331 17.385 1.00 21.03 262 GLU B N 1
ATOM 4004 C CA . GLU B 1 235 ? -11.221 18.371 18.086 1.00 29.14 262 GLU B CA 1
ATOM 4005 C C . GLU B 1 235 ? -9.774 18.868 18.154 1.00 28.44 262 GLU B C 1
ATOM 4006 O O . GLU B 1 235 ? -9.131 18.761 19.197 1.00 31.78 262 GLU B O 1
ATOM 4012 N N . ALA B 1 236 ? -9.282 19.431 17.051 1.00 24.97 263 ALA B N 1
ATOM 4013 C CA . ALA B 1 236 ? -7.916 19.970 16.986 1.00 23.23 263 ALA B CA 1
ATOM 4014 C C . ALA B 1 236 ? -7.773 21.253 17.804 1.00 28.53 263 ALA B C 1
ATOM 4015 O O . ALA B 1 236 ? -6.777 21.451 18.497 1.00 29.42 263 ALA B O 1
ATOM 4017 N N . SER B 1 237 ? -8.777 22.118 17.721 1.00 34.22 264 SER B N 1
ATOM 4018 C CA . SER B 1 237 ? -8.788 23.392 18.436 1.00 34.47 264 SER B CA 1
ATOM 4019 C C . SER B 1 237 ? -8.797 23.222 19.952 1.00 35.08 264 SER B C 1
ATOM 4020 O O . SER B 1 237 ? -8.070 23.913 20.677 1.00 33.98 264 SER B O 1
ATOM 4023 N N . SER B 1 238 ? -9.624 22.297 20.428 1.00 29.91 265 SER B N 1
ATOM 4024 C CA . SER B 1 238 ? -9.871 22.168 21.861 1.00 32.00 265 SER B CA 1
ATOM 4025 C C . SER B 1 238 ? -9.113 21.037 22.517 1.00 30.46 265 SER B C 1
ATOM 4026 O O . SER B 1 238 ? -8.964 21.021 23.748 1.00 28.67 265 SER B O 1
ATOM 4029 N N . SER B 1 239 ? -8.638 20.095 21.703 1.00 28.44 266 SER B N 1
ATOM 4030 C CA . SER B 1 239 ? -7.995 18.873 22.206 1.00 31.60 266 SER B CA 1
ATOM 4031 C C . SER B 1 239 ? -8.919 18.050 23.100 1.00 33.39 266 SER B C 1
ATOM 4032 O O . SER B 1 239 ? -8.459 17.241 23.902 1.00 37.91 266 SER B O 1
ATOM 4035 N N . TYR B 1 240 ? -10.224 18.253 22.968 1.00 24.62 267 TYR B N 1
ATOM 4036 C CA . TYR B 1 240 ? -11.167 17.454 23.733 1.00 32.08 267 TYR B CA 1
ATOM 4037 C C . TYR B 1 240 ? -11.886 16.463 22.836 1.00 30.57 267 TYR B C 1
ATOM 4038 O O . TYR B 1 240 ? -12.091 16.715 21.647 1.00 28.55 267 TYR B O 1
ATOM 4047 N N . SER B 1 241 ? -12.278 15.342 23.424 1.00 28.46 268 SER B N 1
ATOM 4048 C CA . SER B 1 241 ? -13.220 14.446 22.792 1.00 32.30 268 SER B CA 1
ATOM 4049 C C . SER B 1 241 ? -14.596 15.124 22.877 1.00 29.51 268 SER B C 1
ATOM 4050 O O . SER B 1 241 ? -15.114 15.351 23.968 1.00 38.79 268 SER B O 1
ATOM 4053 N N . VAL B 1 242 ? -15.165 15.503 21.739 1.00 24.33 269 VAL B N 1
ATOM 4054 C CA . VAL B 1 242 ? -16.432 16.236 21.762 1.00 24.23 269 VAL B CA 1
ATOM 4055 C C . VAL B 1 242 ? -17.565 15.439 21.120 1.00 25.33 269 VAL B C 1
ATOM 4056 O O . VAL B 1 242 ? -18.750 15.771 21.267 1.00 22.31 269 VAL B O 1
ATOM 4068 N N . HIS B 1 244 ? -19.167 11.455 20.865 1.00 21.40 271 HIS B N 1
ATOM 4069 C CA . HIS B 1 244 ? -19.100 10.166 21.561 1.00 24.53 271 HIS B CA 1
ATOM 4070 C C . HIS B 1 244 ? -18.079 9.225 20.907 1.00 24.15 271 HIS B C 1
ATOM 4071 O O . HIS B 1 244 ? -17.989 9.135 19.676 1.00 21.47 271 HIS B O 1
ATOM 4078 N N . GLU B 1 245 ? -17.310 8.541 21.744 1.00 23.61 272 GLU B N 1
ATOM 4079 C CA . GLU B 1 245 ? -16.156 7.787 21.273 1.00 31.00 272 GLU B CA 1
ATOM 4080 C C . GLU B 1 245 ? -16.572 6.605 20.412 1.00 27.13 272 GLU B C 1
ATOM 4081 O O . GLU B 1 245 ? -17.614 5.989 20.638 1.00 28.22 272 GLU B O 1
ATOM 4087 N N . GLY B 1 246 ? -15.762 6.315 19.401 1.00 23.02 273 GLY B N 1
ATOM 4088 C CA . GLY B 1 246 ? -16.025 5.206 18.510 1.00 22.95 273 GLY B CA 1
ATOM 4089 C C . GLY B 1 246 ? -16.625 5.604 17.180 1.00 24.49 273 GLY B C 1
ATOM 4090 O O . GLY B 1 246 ? -16.294 5.009 16.156 1.00 21.62 273 GLY B O 1
ATOM 4091 N N . ALA B 1 247 ? -17.531 6.584 17.191 1.00 21.07 274 ALA B N 1
ATOM 4092 C CA . ALA B 1 247 ? -18.196 7.012 15.959 1.00 20.03 274 ALA B CA 1
ATOM 4093 C C . ALA B 1 247 ? -17.180 7.636 15.005 1.00 19.51 274 ALA B C 1
ATOM 4094 O O . ALA B 1 247 ? -16.288 8.361 15.432 1.00 21.55 274 ALA B O 1
ATOM 4096 N N . HIS B 1 248 ? -17.323 7.347 13.716 1.00 19.02 275 HIS B N 1
ATOM 4097 C CA . HIS B 1 248 ? -16.426 7.873 12.696 1.00 18.63 275 HIS B CA 1
ATOM 4098 C C . HIS B 1 248 ? -16.991 9.126 12.039 1.00 22.11 275 HIS B C 1
ATOM 4099 O O . HIS B 1 248 ? -18.202 9.354 12.055 1.00 17.35 275 HIS B O 1
ATOM 4106 N N . ALA B 1 249 ? -16.113 9.917 11.429 1.00 18.38 276 ALA B N 1
ATOM 4107 C CA . ALA B 1 249 ? -16.531 11.079 10.640 1.00 21.10 276 ALA B CA 1
ATOM 4108 C C . ALA B 1 249 ? -15.532 11.360 9.532 1.00 24.37 276 ALA B C 1
ATOM 4109 O O . ALA B 1 249 ? -14.340 11.074 9.667 1.00 22.76 276 ALA B O 1
ATOM 4111 N N . ALA B 1 250 ? -16.031 11.902 8.430 1.00 16.25 277 ALA B N 1
ATOM 4112 C CA . ALA B 1 250 ? -15.181 12.266 7.309 1.00 19.60 277 ALA B CA 1
ATOM 4113 C C . ALA B 1 250 ? -15.851 13.342 6.480 1.00 21.75 277 ALA B C 1
ATOM 4114 O O . ALA B 1 250 ? -17.068 13.570 6.595 1.00 17.51 277 ALA B O 1
ATOM 4116 N N . PHE B 1 251 ? -15.053 14.000 5.646 1.00 15.88 278 PHE B N 1
ATOM 4117 C CA . PHE B 1 251 ? -15.581 15.000 4.724 1.00 17.47 278 PHE B CA 1
ATOM 4118 C C . PHE B 1 251 ? -16.133 14.327 3.462 1.00 20.29 278 PHE B C 1
ATOM 4119 O O . PHE B 1 251 ? -15.537 13.388 2.944 1.00 20.17 278 PHE B O 1
ATOM 4127 N N . GLY B 1 252 ? -17.278 14.810 2.987 1.00 22.09 279 GLY B N 1
ATOM 4128 C CA . GLY B 1 252 ? -17.997 14.194 1.880 1.00 22.61 279 GLY B CA 1
ATOM 4129 C C . GLY B 1 252 ? -17.191 13.896 0.621 1.00 22.93 279 GLY B C 1
ATOM 4130 O O . GLY B 1 252 ? -17.254 12.790 0.089 1.00 18.80 279 GLY B O 1
ATOM 4131 N N . ALA B 1 253 ? -16.431 14.865 0.129 1.00 15.71 280 ALA B N 1
ATOM 4132 C CA . ALA B 1 253 ? -15.705 14.641 -1.121 1.00 18.94 280 ALA B CA 1
ATOM 4133 C C . ALA B 1 253 ? -14.671 13.524 -0.995 1.00 21.90 280 ALA B C 1
ATOM 4134 O O . ALA B 1 253 ? -14.331 12.871 -1.990 1.00 21.76 280 ALA B O 1
ATOM 4136 N N . ASP B 1 254 ? -14.200 13.269 0.221 1.00 18.84 281 ASP B N 1
ATOM 4137 C CA . ASP B 1 254 ? -13.159 12.252 0.401 1.00 20.33 281 ASP B CA 1
ATOM 4138 C C . ASP B 1 254 ? -13.674 10.819 0.270 1.00 20.40 281 ASP B C 1
ATOM 4139 O O . ASP B 1 254 ? -12.923 9.924 -0.103 1.00 20.53 281 ASP B O 1
ATOM 4144 N N . VAL B 1 255 ? -14.946 10.599 0.586 1.00 17.95 282 VAL B N 1
ATOM 4145 C CA . VAL B 1 255 ? -15.471 9.240 0.659 1.00 17.26 282 VAL B CA 1
ATOM 4146 C C . VAL B 1 255 ? -16.752 9.030 -0.161 1.00 21.54 282 VAL B C 1
ATOM 4147 O O . VAL B 1 255 ? -17.181 7.903 -0.338 1.00 22.07 282 VAL B O 1
ATOM 4151 N N . LEU B 1 256 ? -17.360 10.105 -0.651 1.00 17.18 283 LEU B N 1
ATOM 4152 C CA . LEU B 1 256 ? -18.596 9.996 -1.428 1.00 19.09 283 LEU B CA 1
ATOM 4153 C C . LEU B 1 256 ? -18.370 10.472 -2.859 1.00 21.34 283 LEU B C 1
ATOM 4154 O O . LEU B 1 256 ? -17.486 11.302 -3.105 1.00 20.32 283 LEU B O 1
ATOM 4159 N N . PRO B 1 257 ? -19.168 9.956 -3.810 1.00 19.31 284 PRO B N 1
ATOM 4160 C CA . PRO B 1 257 ? -19.030 10.390 -5.210 1.00 22.51 284 PRO B CA 1
ATOM 4161 C C . PRO B 1 257 ? -19.557 11.805 -5.450 1.00 20.65 284 PRO B C 1
ATOM 4162 O O . PRO B 1 257 ? -20.302 12.357 -4.621 1.00 16.55 284 PRO B O 1
ATOM 4166 N N . VAL B 1 258 ? -19.197 12.363 -6.603 1.00 18.15 285 VAL B N 1
ATOM 4167 C CA . VAL B 1 258 ? -19.516 13.746 -6.960 1.00 20.15 285 VAL B CA 1
ATOM 4168 C C . VAL B 1 258 ? -21.021 14.041 -6.949 1.00 19.92 285 VAL B C 1
ATOM 4169 O O . VAL B 1 258 ? -21.441 15.198 -6.787 1.00 21.04 285 VAL B O 1
ATOM 4173 N N . ASP B 1 259 ? -21.820 12.986 -7.105 1.00 20.08 286 ASP B N 1
ATOM 4174 C CA . ASP B 1 259 ? -23.282 13.053 -7.036 1.00 21.26 286 ASP B CA 1
ATOM 4175 C C . ASP B 1 259 ? -23.751 13.929 -5.873 1.00 21.29 286 ASP B C 1
ATOM 4176 O O . ASP B 1 259 ? -24.708 14.716 -5.994 1.00 19.59 286 ASP B O 1
ATOM 4181 N N . PHE B 1 260 ? -23.048 13.801 -4.745 1.00 15.41 287 PHE B N 1
ATOM 4182 C CA . PHE B 1 260 ? -23.470 14.440 -3.506 1.00 16.54 287 PHE B CA 1
ATOM 4183 C C . PHE B 1 260 ? -23.125 15.930 -3.454 1.00 19.46 287 PHE B C 1
ATOM 4184 O O . PHE B 1 260 ? -23.427 16.603 -2.465 1.00 17.92 287 PHE B O 1
ATOM 4192 N N . TYR B 1 261 ? -22.521 16.452 -4.519 1.00 16.29 288 TYR B N 1
ATOM 4193 C CA . TYR B 1 261 ? -22.194 17.883 -4.567 1.00 18.30 288 TYR B CA 1
ATOM 4194 C C . TYR B 1 261 ? -22.921 18.616 -5.701 1.00 19.06 288 TYR B C 1
ATOM 4195 O O . TYR B 1 261 ? -22.749 19.822 -5.875 1.00 20.07 288 TYR B O 1
ATOM 4204 N N . LYS B 1 262 ? -23.743 17.895 -6.457 1.00 17.38 289 LYS B N 1
ATOM 4205 C CA . LYS B 1 262 ? -24.457 18.499 -7.582 1.00 20.71 289 LYS B CA 1
ATOM 4206 C C . LYS B 1 262 ? -25.364 19.668 -7.184 1.00 22.57 289 LYS B C 1
ATOM 4207 O O . LYS B 1 262 ? -25.556 20.605 -7.964 1.00 16.55 289 LYS B O 1
ATOM 4213 N N . HIS B 1 263 ? -25.907 19.622 -5.973 1.00 15.43 290 HIS B N 1
ATOM 4214 C CA . HIS B 1 263 ? -26.812 20.677 -5.503 1.00 15.32 290 HIS B CA 1
ATOM 4215 C C . HIS B 1 263 ? -26.150 21.597 -4.492 1.00 16.24 290 HIS B C 1
ATOM 4216 O O . HIS B 1 263 ? -26.827 22.353 -3.788 1.00 15.08 290 HIS B O 1
ATOM 4223 N N . GLY B 1 264 ? -24.823 21.531 -4.430 1.00 20.98 291 GLY B N 1
ATOM 4224 C CA . GLY B 1 264 ? -24.057 22.410 -3.568 1.00 19.21 291 GLY B CA 1
ATOM 4225 C C . GLY B 1 264 ? -24.363 23.859 -3.893 1.00 20.38 291 GLY B C 1
ATOM 4226 O O . GLY B 1 264 ? -24.424 24.252 -5.059 1.00 17.72 291 GLY B O 1
ATOM 4227 N N . ALA B 1 265 ? -24.562 24.652 -2.848 1.00 21.16 292 ALA B N 1
ATOM 4228 C CA . ALA B 1 265 ? -24.893 26.060 -3.000 1.00 22.82 292 ALA B CA 1
ATOM 4229 C C . ALA B 1 265 ? -23.711 26.882 -3.497 1.00 20.86 292 ALA B C 1
ATOM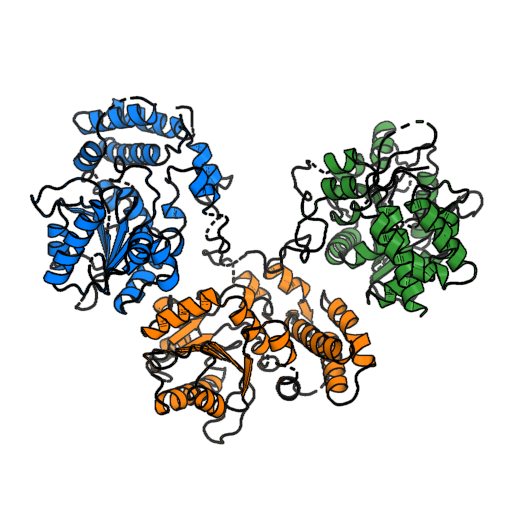 4230 O O . ALA B 1 265 ? -23.880 27.821 -4.280 1.00 20.41 292 ALA B O 1
ATOM 4232 N N . SER B 1 266 ? -22.513 26.540 -3.026 1.00 17.85 293 SER B N 1
ATOM 4233 C CA . SER B 1 266 ? -21.348 27.394 -3.240 1.00 20.06 293 SER B CA 1
ATOM 4234 C C . SER B 1 266 ? -20.628 27.144 -4.567 1.00 22.13 293 SER B C 1
ATOM 4235 O O . SER B 1 266 ? -20.165 26.040 -4.857 1.00 19.69 293 SER B O 1
ATOM 4238 N N . LEU B 1 267 ? -20.530 28.191 -5.364 1.00 18.92 294 LEU B N 1
ATOM 4239 C CA . LEU B 1 267 ? -19.774 28.137 -6.595 1.00 19.85 294 LEU B CA 1
ATOM 4240 C C . LEU B 1 267 ? -18.294 27.895 -6.306 1.00 24.05 294 LEU B C 1
ATOM 4241 O O . LEU B 1 267 ? -17.648 27.112 -6.994 1.00 21.67 294 LEU B O 1
ATOM 4246 N N . THR B 1 268 ? -17.764 28.546 -5.274 1.00 19.86 295 THR B N 1
ATOM 4247 C CA . THR B 1 268 ? -16.336 28.444 -5.022 1.00 20.19 295 THR B CA 1
ATOM 4248 C C . THR B 1 268 ? -16.016 27.047 -4.528 1.00 19.42 295 THR B C 1
ATOM 4249 O O . THR B 1 268 ? -14.992 26.480 -4.909 1.00 21.14 295 THR B O 1
ATOM 4253 N N . GLN B 1 269 ? -16.900 26.478 -3.709 1.00 19.99 296 GLN B N 1
ATOM 4254 C CA . GLN B 1 269 ? -16.705 25.102 -3.259 1.00 18.07 296 GLN B CA 1
ATOM 4255 C C . GLN B 1 269 ? -16.526 24.178 -4.471 1.00 19.30 296 GLN B C 1
ATOM 4256 O O . GLN B 1 269 ? -15.576 23.401 -4.534 1.00 20.89 296 GLN B O 1
ATOM 4262 N N . ALA B 1 270 ? -17.418 24.308 -5.447 1.00 19.49 297 ALA B N 1
ATOM 4263 C CA . ALA B 1 270 ? -17.323 23.511 -6.676 1.00 22.52 297 ALA B CA 1
ATOM 4264 C C . ALA B 1 270 ? -15.956 23.673 -7.351 1.00 19.54 297 ALA B C 1
ATOM 4265 O O . ALA B 1 270 ? -15.349 22.695 -7.781 1.00 24.21 297 ALA B O 1
ATOM 4267 N N . TYR B 1 271 ? -15.480 24.910 -7.431 1.00 21.71 298 TYR B N 1
ATOM 4268 C CA . TYR B 1 271 ? -14.186 25.204 -8.038 1.00 23.96 298 TYR B CA 1
ATOM 4269 C C . TYR B 1 271 ? -13.069 24.450 -7.316 1.00 26.64 298 TYR B C 1
ATOM 4270 O O . TYR B 1 271 ? -12.290 23.735 -7.956 1.00 22.63 298 TYR B O 1
ATOM 4279 N N . TYR B 1 272 ? -13.008 24.576 -5.988 1.00 20.40 299 TYR B N 1
ATOM 4280 C CA . TYR B 1 272 ? -11.924 23.939 -5.238 1.00 28.18 299 TYR B CA 1
ATOM 4281 C C . TYR B 1 272 ? -12.051 22.414 -5.262 1.00 25.36 299 TYR B C 1
ATOM 4282 O O . TYR B 1 272 ? -11.042 21.709 -5.316 1.00 20.29 299 TYR B O 1
ATOM 4291 N N . LEU B 1 273 ? -13.279 21.909 -5.265 1.00 19.19 300 LEU B N 1
ATOM 4292 C CA . LEU B 1 273 ? -13.480 20.460 -5.351 1.00 19.66 300 LEU B CA 1
ATOM 4293 C C . LEU B 1 273 ? -12.926 19.893 -6.650 1.00 24.68 300 LEU B C 1
ATOM 4294 O O . LEU B 1 273 ? -12.292 18.834 -6.652 1.00 24.80 300 LEU B O 1
ATOM 4307 N N . LYS B 1 275 ? -10.444 21.015 -8.246 1.00 26.15 302 LYS B N 1
ATOM 4308 C CA . LYS B 1 275 ? -8.987 21.115 -8.318 1.00 25.76 302 LYS B CA 1
ATOM 4309 C C . LYS B 1 275 ? -8.302 19.997 -7.538 1.00 31.76 302 LYS B C 1
ATOM 4310 O O . LYS B 1 275 ? -7.086 19.882 -7.572 1.00 31.79 302 LYS B O 1
ATOM 4316 N N . ARG B 1 276 ? -9.072 19.195 -6.810 1.00 25.04 303 ARG B N 1
ATOM 4317 C CA . ARG B 1 276 ? -8.488 18.097 -6.030 1.00 31.98 303 ARG B CA 1
ATOM 4318 C C . ARG B 1 276 ? -7.705 17.125 -6.926 1.00 35.46 303 ARG B C 1
ATOM 4319 O O . ARG B 1 276 ? -8.172 16.747 -7.998 1.00 33.24 303 ARG B O 1
ATOM 4327 N N . PRO B 1 277 ? -6.480 16.767 -6.505 1.00 38.84 304 PRO B N 1
ATOM 4328 C CA . PRO B 1 277 ? -5.576 15.902 -7.274 1.00 41.81 304 PRO B CA 1
ATOM 4329 C C . PRO B 1 277 ? -6.194 14.572 -7.713 1.00 39.74 304 PRO B C 1
ATOM 4330 O O . PRO B 1 277 ? -5.923 14.144 -8.832 1.00 39.91 304 PRO B O 1
ATOM 4334 N N . ASP B 1 278 ? -7.022 13.939 -6.886 1.00 30.27 305 ASP B N 1
ATOM 4335 C CA . ASP B 1 278 ? -7.555 12.630 -7.277 1.00 37.99 305 ASP B CA 1
ATOM 4336 C C . ASP B 1 278 ? -8.569 12.726 -8.426 1.00 38.81 305 ASP B C 1
ATOM 4337 O O . ASP B 1 278 ? -8.996 11.707 -8.968 1.00 39.59 305 ASP B O 1
ATOM 4342 N N . GLY B 1 279 ? -8.950 13.949 -8.791 1.00 34.92 306 GLY B N 1
ATOM 4343 C CA . GLY B 1 279 ? -9.851 14.171 -9.914 1.00 31.29 306 GLY B CA 1
ATOM 4344 C C . GLY B 1 279 ? -11.262 13.626 -9.740 1.00 32.18 306 GLY B C 1
ATOM 4345 O O . GLY B 1 279 ? -12.055 13.624 -10.694 1.00 29.03 306 GLY B O 1
ATOM 4346 N N . ARG B 1 280 ? -11.583 13.158 -8.534 1.00 23.22 307 ARG B N 1
ATOM 4347 C CA . ARG B 1 280 ? -12.849 12.458 -8.302 1.00 28.57 307 ARG B CA 1
ATOM 4348 C C . ARG B 1 280 ? -14.068 13.367 -8.392 1.00 29.99 307 ARG B C 1
ATOM 4349 O O . ARG B 1 280 ? -15.191 12.893 -8.618 1.00 26.60 307 ARG B O 1
ATOM 4365 N N . ALA B 1 282 ? -14.119 15.936 -10.541 1.00 21.38 309 ALA B N 1
ATOM 4366 C CA . ALA B 1 282 ? -13.796 16.756 -11.713 1.00 22.36 309 ALA B CA 1
ATOM 4367 C C . ALA B 1 282 ? -14.375 16.261 -13.027 1.00 25.08 309 ALA B C 1
ATOM 4368 O O . ALA B 1 282 ? -14.095 16.840 -14.078 1.00 27.48 309 ALA B O 1
ATOM 4370 N N . GLY B 1 283 ? -15.137 15.173 -12.980 1.00 24.38 310 GLY B N 1
ATOM 4371 C CA . GLY B 1 283 ? -15.711 14.589 -14.182 1.00 27.76 310 GLY B CA 1
ATOM 4372 C C . GLY B 1 283 ? -17.089 15.111 -14.568 1.00 33.71 310 GLY B C 1
ATOM 4373 O O . GLY B 1 283 ? -17.560 16.130 -14.060 1.00 27.02 310 GLY B O 1
ATOM 4374 N N . ARG B 1 284 ? -17.735 14.393 -15.480 1.00 33.46 311 ARG B N 1
ATOM 4375 C CA . ARG B 1 284 ? -19.079 14.714 -15.967 1.00 35.36 311 ARG B CA 1
ATOM 4376 C C . ARG B 1 284 ? -20.099 14.474 -14.844 1.00 30.67 311 ARG B C 1
ATOM 4377 O O . ARG B 1 284 ? -19.997 13.465 -14.144 1.00 29.16 311 ARG B O 1
ATOM 4385 N N . VAL B 1 285 ? -21.057 15.385 -14.642 1.00 23.49 312 VAL B N 1
ATOM 4386 C CA . VAL B 1 285 ? -22.066 15.163 -13.595 1.00 21.77 312 VAL B CA 1
ATOM 4387 C C . VAL B 1 285 ? -23.500 14.996 -14.121 1.00 23.25 312 VAL B C 1
ATOM 4388 O O . VAL B 1 285 ? -24.408 14.679 -13.348 1.00 20.36 312 VAL B O 1
ATOM 4392 N N . ASN B 1 286 ? -23.708 15.209 -15.417 1.00 23.74 313 ASN B N 1
ATOM 4393 C CA . ASN B 1 286 ? -24.998 14.899 -16.032 1.00 25.62 313 ASN B CA 1
ATOM 4394 C C . ASN B 1 286 ? -24.929 13.577 -16.802 1.00 29.83 313 ASN B C 1
ATOM 4395 O O . ASN B 1 286 ? -23.839 13.105 -17.100 1.00 24.24 313 ASN B O 1
ATOM 4400 N N . SER B 1 287 ? -26.081 12.967 -17.082 1.00 29.28 314 SER B N 1
ATOM 4401 C CA . SER B 1 287 ? -26.142 11.642 -17.709 1.00 31.31 314 SER B CA 1
ATOM 4402 C C . SER B 1 287 ? -25.679 11.664 -19.156 1.00 40.12 314 SER B C 1
ATOM 4403 O O . SER B 1 287 ? -25.673 12.719 -19.794 1.00 38.96 314 SER B O 1
ATOM 4406 N N . GLU B 1 288 ? -25.318 10.495 -19.679 1.00 47.12 315 GLU B N 1
ATOM 4407 C CA . GLU B 1 288 ? -24.682 10.396 -20.990 1.00 44.77 315 GLU B CA 1
ATOM 4408 C C . GLU B 1 288 ? -25.603 10.782 -22.150 1.00 49.69 315 GLU B C 1
ATOM 4409 O O . GLU B 1 288 ? -25.125 11.117 -23.230 1.00 53.88 315 GLU B O 1
ATOM 4411 N N . GLY B 1 289 ? -26.913 10.750 -21.923 1.00 48.75 316 GLY B N 1
ATOM 4412 C CA . GLY B 1 289 ? -27.883 11.122 -22.942 1.00 51.10 316 GLY B CA 1
ATOM 4413 C C . GLY B 1 289 ? -27.768 12.544 -23.464 1.00 53.30 316 GLY B C 1
ATOM 4414 O O . GLY B 1 289 ? -28.123 12.830 -24.605 1.00 55.19 316 GLY B O 1
ATOM 4415 N N . HIS B 1 290 ? -27.276 13.445 -22.625 1.00 50.59 317 HIS B N 1
ATOM 4416 C CA . HIS B 1 290 ? -27.147 14.843 -23.010 1.00 47.62 317 HIS B CA 1
ATOM 4417 C C . HIS B 1 290 ? -26.093 15.051 -24.088 1.00 46.24 317 HIS B C 1
ATOM 4418 O O . HIS B 1 290 ? -25.064 14.370 -24.101 1.00 43.19 317 HIS B O 1
ATOM 4425 N N . SER B 1 291 ? -26.350 16.004 -24.981 1.00 48.51 318 SER B N 1
ATOM 4426 C CA . SER B 1 291 ? -25.405 16.345 -26.046 1.00 55.15 318 SER B CA 1
ATOM 4427 C C . SER B 1 291 ? -24.073 16.800 -25.461 1.00 58.88 318 SER B C 1
ATOM 4428 O O . SER B 1 291 ? -23.023 16.206 -25.718 1.00 63.88 318 SER B O 1
ATOM 4431 N N . GLU B 1 292 ? -24.134 17.882 -24.693 1.00 51.11 319 GLU B N 1
ATOM 4432 C CA . GLU B 1 292 ? -22.963 18.449 -24.043 1.00 44.34 319 GLU B CA 1
ATOM 4433 C C . GLU B 1 292 ? -22.783 17.976 -22.598 1.00 42.38 319 GLU B C 1
ATOM 4434 O O . GLU B 1 292 ? -23.715 18.026 -21.781 1.00 34.04 319 GLU B O 1
ATOM 4436 N N . ALA B 1 293 ? -21.571 17.521 -22.297 1.00 39.49 320 ALA B N 1
ATOM 4437 C CA . ALA B 1 293 ? -21.191 17.142 -20.943 1.00 35.29 320 ALA B CA 1
ATOM 4438 C C . ALA B 1 293 ? -21.225 18.370 -20.044 1.00 36.30 320 ALA B C 1
ATOM 4439 O O . ALA B 1 293 ? -21.118 19.503 -20.513 1.00 42.47 320 ALA B O 1
ATOM 4441 N N . GLU B 1 294 ? -21.365 18.136 -18.750 1.00 32.12 321 GLU B N 1
ATOM 4442 C CA . GLU B 1 294 ? -21.468 19.203 -17.768 1.00 28.60 321 GLU B CA 1
ATOM 4443 C C . GLU B 1 294 ? -20.652 18.803 -16.542 1.00 30.98 321 GLU B C 1
ATOM 4444 O O . GLU B 1 294 ? -20.821 17.690 -16.042 1.00 28.06 321 GLU B O 1
ATOM 4450 N N . ASN B 1 295 ? -19.748 19.671 -16.078 1.00 25.02 322 ASN B N 1
ATOM 4451 C CA . ASN B 1 295 ? -19.000 19.371 -14.853 1.00 25.77 322 ASN B CA 1
ATOM 4452 C C . ASN B 1 295 ? -19.607 20.133 -13.672 1.00 28.59 322 ASN B C 1
ATOM 4453 O O . ASN B 1 295 ? -20.545 20.905 -13.863 1.00 28.77 322 ASN B O 1
ATOM 4458 N N . LEU B 1 296 ? -19.081 19.926 -12.464 1.00 24.40 323 LEU B N 1
ATOM 4459 C CA . LEU B 1 296 ? -19.667 20.530 -11.262 1.00 22.50 323 LEU B CA 1
ATOM 4460 C C . LEU B 1 296 ? -19.721 22.059 -11.321 1.00 26.77 323 LEU B C 1
ATOM 4461 O O . LEU B 1 296 ? -20.742 22.665 -10.975 1.00 23.09 323 LEU B O 1
ATOM 4466 N N . VAL B 1 297 ? -18.634 22.682 -11.767 1.00 24.62 324 VAL B N 1
ATOM 4467 C CA . VAL B 1 297 ? -18.614 24.138 -11.840 1.00 26.56 324 VAL B CA 1
ATOM 4468 C C . VAL B 1 297 ? -19.627 24.641 -12.865 1.00 25.23 324 VAL B C 1
ATOM 4469 O O . VAL B 1 297 ? -20.335 25.612 -12.608 1.00 24.56 324 VAL B O 1
ATOM 4473 N N . GLN B 1 298 ? -19.721 23.965 -14.006 1.00 26.42 325 GLN B N 1
ATOM 4474 C CA . GLN B 1 298 ? -20.654 24.388 -15.050 1.00 25.71 325 GLN B CA 1
ATOM 4475 C C . GLN B 1 298 ? -22.092 24.243 -14.585 1.00 27.64 325 GLN B C 1
ATOM 4476 O O . GLN B 1 298 ? -22.920 25.107 -14.858 1.00 25.35 325 GLN B O 1
ATOM 4482 N N . ARG B 1 299 ? -22.381 23.163 -13.869 1.00 24.04 326 ARG B N 1
ATOM 4483 C CA . ARG B 1 299 ? -23.717 22.959 -13.324 1.00 23.78 326 ARG B CA 1
ATOM 4484 C C . ARG B 1 299 ? -24.058 24.047 -12.321 1.00 25.57 326 ARG B C 1
ATOM 4485 O O . ARG B 1 299 ? -25.145 24.625 -12.366 1.00 22.47 326 ARG B O 1
ATOM 4493 N N . ASN B 1 300 ? -23.128 24.312 -11.407 1.00 20.00 327 ASN B N 1
ATOM 4494 C CA . ASN B 1 300 ? -23.335 25.340 -10.402 1.00 23.86 327 ASN B CA 1
ATOM 4495 C C . ASN B 1 300 ? -23.630 26.684 -11.070 1.00 26.64 327 ASN B C 1
ATOM 4496 O O . ASN B 1 300 ? -24.588 27.370 -10.713 1.00 25.74 327 ASN B O 1
ATOM 4501 N N . GLN B 1 301 ? -22.851 27.029 -12.090 1.00 26.99 328 GLN B N 1
ATOM 4502 C CA . GLN B 1 301 ? -23.073 28.289 -12.790 1.00 28.43 328 GLN B CA 1
ATOM 4503 C C . GLN B 1 301 ? -24.442 28.317 -13.485 1.00 28.23 328 GLN B C 1
ATOM 4504 O O . GLN B 1 301 ? -25.082 29.363 -13.557 1.00 30.99 328 GLN B O 1
ATOM 4510 N N . ALA B 1 302 ? -24.902 27.163 -13.959 1.00 28.15 329 ALA B N 1
ATOM 4511 C CA . ALA B 1 302 ? -26.183 27.079 -14.657 1.00 29.14 329 ALA B CA 1
ATOM 4512 C C . ALA B 1 302 ? -27.366 27.388 -13.730 1.00 31.29 329 ALA B C 1
ATOM 4513 O O . ALA B 1 302 ? -28.420 27.851 -14.174 1.00 26.67 329 ALA B O 1
ATOM 4515 N N . PHE B 1 303 ? -27.186 27.133 -12.435 1.00 27.74 330 PHE B N 1
ATOM 4516 C CA . PHE B 1 303 ? -28.232 27.383 -11.455 1.00 24.64 330 PHE B CA 1
ATOM 4517 C C . PHE B 1 303 ? -27.943 28.594 -10.591 1.00 28.47 330 PHE B C 1
ATOM 4518 O O . PHE B 1 303 ? -28.587 28.801 -9.562 1.00 26.14 330 PHE B O 1
ATOM 4526 N N . ARG B 1 304 ? -26.981 29.404 -11.003 1.00 34.62 331 ARG B N 1
ATOM 4527 C CA . ARG B 1 304 ? -26.635 30.578 -10.212 1.00 37.05 331 ARG B CA 1
ATOM 4528 C C . ARG B 1 304 ? -27.762 31.609 -10.275 1.00 36.32 331 ARG B C 1
ATOM 4529 O O . ARG B 1 304 ? -28.278 31.914 -11.344 1.00 31.88 331 ARG B O 1
ATOM 4537 N N . VAL B 1 305 ? -28.148 32.113 -9.106 1.00 35.15 332 VAL B N 1
ATOM 4538 C CA . VAL B 1 305 ? -29.164 33.151 -8.977 1.00 38.90 332 VAL B CA 1
ATOM 4539 C C . VAL B 1 305 ? -28.736 34.144 -7.912 1.00 45.75 332 VAL B C 1
ATOM 4540 O O . VAL B 1 305 ? -27.858 33.841 -7.100 1.00 42.62 332 VAL B O 1
ATOM 4544 N N . LYS B 1 306 ? -29.374 35.310 -7.873 1.00 55.77 333 LYS B N 1
ATOM 4545 C CA . LYS B 1 306 ? -29.014 36.294 -6.859 1.00 65.47 333 LYS B CA 1
ATOM 4546 C C . LYS B 1 306 ? -30.183 36.565 -5.920 1.00 71.32 333 LYS B C 1
ATOM 4547 O O . LYS B 1 306 ? -31.330 36.695 -6.348 1.00 73.97 333 LYS B O 1
ATOM 4549 N N . ARG B 1 307 ? -29.868 36.649 -4.632 1.00 74.00 334 ARG B N 1
ATOM 4550 C CA . ARG B 1 307 ? -30.850 36.958 -3.599 1.00 74.94 334 ARG B CA 1
ATOM 4551 C C . ARG B 1 307 ? -31.198 38.445 -3.599 1.00 76.02 334 ARG B C 1
ATOM 4552 O O . ARG B 1 307 ? -32.270 38.851 -4.053 1.00 77.24 334 ARG B O 1
ATOM 4554 N N . THR B 1 319 ? -24.528 38.870 -3.673 1.00 64.81 346 THR B N 1
ATOM 4555 C CA . THR B 1 319 ? -24.402 37.582 -2.994 1.00 64.37 346 THR B CA 1
ATOM 4556 C C . THR B 1 319 ? -25.128 36.477 -3.775 1.00 65.82 346 THR B C 1
ATOM 4557 O O . THR B 1 319 ? -26.282 36.137 -3.486 1.00 68.28 346 THR B O 1
ATOM 4559 N N . GLN B 1 320 ? -24.431 35.929 -4.769 1.00 54.25 347 GLN B N 1
ATOM 4560 C CA . GLN B 1 320 ? -24.958 34.890 -5.653 1.00 43.54 347 GLN B CA 1
ATOM 4561 C C . GLN B 1 320 ? -24.720 33.456 -5.147 1.00 38.63 347 GLN B C 1
ATOM 4562 O O . GLN B 1 320 ? -23.721 33.177 -4.494 1.00 40.43 347 GLN B O 1
ATOM 4568 N N . PHE B 1 321 ? -25.651 32.553 -5.444 1.00 35.93 348 PHE B N 1
ATOM 4569 C CA . PHE B 1 321 ? -25.560 31.160 -5.006 1.00 30.49 348 PHE B CA 1
ATOM 4570 C C . PHE B 1 321 ? -26.304 30.258 -5.984 1.00 30.87 348 PHE B C 1
ATOM 4571 O O . PHE B 1 321 ? -27.159 30.735 -6.714 1.00 30.81 348 PHE B O 1
ATOM 4579 N N . SER B 1 322 ? -26.007 28.957 -5.976 1.00 24.71 349 SER B N 1
ATOM 4580 C CA . SER B 1 322 ? -26.731 28.009 -6.830 1.00 23.91 349 SER B CA 1
ATOM 4581 C C . SER B 1 322 ? -28.056 27.583 -6.206 1.00 25.45 349 SER B C 1
ATOM 4582 O O . SER B 1 322 ? -28.092 27.079 -5.070 1.00 22.81 349 SER B O 1
ATOM 4585 N N . ALA B 1 323 ? -29.143 27.767 -6.956 1.00 22.89 350 ALA B N 1
ATOM 4586 C CA . ALA B 1 323 ? -30.460 27.331 -6.507 1.00 25.48 350 ALA B CA 1
ATOM 4587 C C . ALA B 1 323 ? -30.814 25.960 -7.077 1.00 21.73 350 ALA B C 1
ATOM 4588 O O . ALA B 1 323 ? -31.989 25.633 -7.239 1.00 21.69 350 ALA B O 1
ATOM 4590 N N . SER B 1 324 ? -29.792 25.172 -7.406 1.00 18.95 351 SER B N 1
ATOM 4591 C CA . SER B 1 324 ? -30.013 23.806 -7.884 1.00 18.67 351 SER B CA 1
ATOM 4592 C C . SER B 1 324 ? -30.929 22.975 -6.958 1.00 19.20 351 SER B C 1
ATOM 4593 O O . SER B 1 324 ? -31.761 22.211 -7.437 1.00 16.37 351 SER B O 1
ATOM 4596 N N . ILE B 1 325 ? -30.776 23.113 -5.643 1.00 15.85 352 ILE B N 1
ATOM 4597 C CA . ILE B 1 325 ? -31.583 22.303 -4.728 1.00 20.14 352 ILE B CA 1
ATOM 4598 C C . ILE B 1 325 ? -33.053 22.731 -4.841 1.00 17.29 352 ILE B C 1
ATOM 4599 O O . ILE B 1 325 ? -33.953 21.908 -4.688 1.00 19.37 352 ILE B O 1
ATOM 4604 N N . ASP B 1 326 ? -33.306 24.001 -5.153 1.00 16.14 353 ASP B N 1
ATOM 4605 C CA . ASP B 1 326 ? -34.695 24.432 -5.319 1.00 21.58 353 ASP B CA 1
ATOM 4606 C C . ASP B 1 326 ? -35.286 23.844 -6.607 1.00 22.94 353 ASP B C 1
ATOM 4607 O O . ASP B 1 326 ? -36.495 23.587 -6.688 1.00 17.63 353 ASP B O 1
ATOM 4612 N N . GLY B 1 327 ? -34.427 23.612 -7.603 1.00 18.36 354 GLY B N 1
ATOM 4613 C CA . GLY B 1 327 ? -34.831 22.920 -8.815 1.00 19.04 354 GLY B CA 1
ATOM 4614 C C . GLY B 1 327 ? -35.160 21.465 -8.528 1.00 18.48 354 GLY B C 1
ATOM 4615 O O . GLY B 1 327 ? -36.110 20.905 -9.080 1.00 19.17 354 GLY B O 1
ATOM 4616 N N . PHE B 1 328 ? -34.360 20.836 -7.669 1.00 18.21 355 PHE B N 1
ATOM 4617 C CA . PHE B 1 328 ? -34.644 19.465 -7.271 1.00 21.70 355 PHE B CA 1
ATOM 4618 C C . PHE B 1 328 ? -36.036 19.368 -6.629 1.00 22.69 355 PHE B C 1
ATOM 4619 O O . PHE B 1 328 ? -36.769 18.406 -6.882 1.00 18.93 355 PHE B O 1
ATOM 4627 N N . ARG B 1 329 ? -36.394 20.357 -5.810 1.00 17.42 356 ARG B N 1
ATOM 4628 C CA . ARG B 1 329 ? -37.724 20.380 -5.189 1.00 20.36 356 ARG B CA 1
ATOM 4629 C C . ARG B 1 329 ? -38.806 20.455 -6.258 1.00 17.80 356 ARG B C 1
ATOM 4630 O O . ARG B 1 329 ? -39.813 19.752 -6.180 1.00 16.67 356 ARG B O 1
ATOM 4638 N N . LEU B 1 330 ? -38.597 21.303 -7.264 1.00 20.44 357 LEU B N 1
ATOM 4639 C CA . LEU B 1 330 ? -39.550 21.378 -8.373 1.00 23.70 357 LEU B CA 1
ATOM 4640 C C . LEU B 1 330 ? -39.690 20.021 -9.060 1.00 28.38 357 LEU B C 1
ATOM 4641 O O . LEU B 1 330 ? -40.800 19.580 -9.380 1.00 19.83 357 LEU B O 1
ATOM 4646 N N . GLN B 1 331 ? -38.559 19.355 -9.265 1.00 17.56 358 GLN B N 1
ATOM 4647 C CA . GLN B 1 331 ? -38.545 18.033 -9.902 1.00 21.31 358 GLN B CA 1
ATOM 4648 C C . GLN B 1 331 ? -39.334 17.013 -9.086 1.00 19.04 358 GLN B C 1
ATOM 4649 O O . GLN B 1 331 ? -40.135 16.256 -9.629 1.00 23.57 358 GLN B O 1
ATOM 4655 N N . GLU B 1 332 ? -39.141 17.024 -7.766 1.00 19.57 359 GLU B N 1
ATOM 4656 C CA . GLU B 1 332 ? -39.822 16.072 -6.897 1.00 16.63 359 GLU B CA 1
ATOM 4657 C C . GLU B 1 332 ? -41.336 16.300 -6.841 1.00 22.02 359 GLU B C 1
ATOM 4658 O O . GLU B 1 332 ? -42.110 15.344 -6.865 1.00 24.75 359 GLU B O 1
ATOM 4664 N N . ILE B 1 333 ? -41.758 17.556 -6.757 1.00 17.21 360 ILE B N 1
ATOM 4665 C CA . ILE B 1 333 ? -43.178 17.856 -6.716 1.00 17.71 360 ILE B CA 1
ATOM 4666 C C . ILE B 1 333 ? -43.810 17.466 -8.053 1.00 23.09 360 ILE B C 1
ATOM 4667 O O . ILE B 1 333 ? -44.887 16.875 -8.081 1.00 22.21 360 ILE B O 1
ATOM 4672 N N . LYS B 1 334 ? -43.124 17.770 -9.155 1.00 22.52 361 LYS B N 1
ATOM 4673 C CA . LYS B 1 334 ? -43.585 17.365 -10.483 1.00 23.49 361 LYS B CA 1
ATOM 4674 C C . LYS B 1 334 ? -43.753 15.861 -10.556 1.00 29.39 361 LYS B C 1
ATOM 4675 O O . LYS B 1 334 ? -44.770 15.371 -11.061 1.00 28.35 361 LYS B O 1
ATOM 4681 N N . ARG B 1 335 ? -42.772 15.126 -10.041 1.00 22.51 362 ARG B N 1
ATOM 4682 C CA . ARG B 1 335 ? -42.882 13.678 -10.028 1.00 21.87 362 ARG B CA 1
ATOM 4683 C C . ARG B 1 335 ? -44.111 13.226 -9.241 1.00 22.30 362 ARG B C 1
ATOM 4684 O O . ARG B 1 335 ? -44.845 12.352 -9.696 1.00 21.84 362 ARG B O 1
ATOM 4692 N N . VAL B 1 336 ? -44.365 13.855 -8.097 1.00 18.68 363 VAL B N 1
ATOM 4693 C CA . VAL B 1 336 ? -45.535 13.492 -7.294 1.00 21.55 363 VAL B CA 1
ATOM 4694 C C . VAL B 1 336 ? -46.834 13.782 -8.054 1.00 24.48 363 VAL B C 1
ATOM 4695 O O . VAL B 1 336 ? -47.730 12.940 -8.141 1.00 23.03 363 VAL B O 1
ATOM 4699 N N . LEU B 1 337 ? -46.931 14.982 -8.607 1.00 19.89 364 LEU B N 1
ATOM 4700 C CA . LEU B 1 337 ? -48.151 15.388 -9.270 1.00 22.55 364 LEU B CA 1
ATOM 4701 C C . LEU B 1 337 ? -48.375 14.637 -10.584 1.00 23.88 364 LEU B C 1
ATOM 4702 O O . LEU B 1 337 ? -49.522 14.339 -10.953 1.00 22.23 364 LEU B O 1
ATOM 4707 N N . ALA B 1 338 ? -47.289 14.322 -11.289 1.00 21.32 365 ALA B N 1
ATOM 4708 C CA . ALA B 1 338 ? -47.401 13.607 -12.565 1.00 26.80 365 ALA B CA 1
ATOM 4709 C C . ALA B 1 338 ? -47.974 12.220 -12.335 1.00 27.62 365 ALA B C 1
ATOM 4710 O O . ALA B 1 338 ? -48.848 11.759 -13.079 1.00 29.23 365 ALA B O 1
ATOM 4712 N N . ALA B 1 339 ? -47.497 11.560 -11.287 1.00 23.60 366 ALA B N 1
ATOM 4713 C CA . ALA B 1 339 ? -48.029 10.248 -10.958 1.00 28.46 366 ALA B CA 1
ATOM 4714 C C . ALA B 1 339 ? -49.492 10.353 -10.559 1.00 25.95 366 ALA B C 1
ATOM 4715 O O . ALA B 1 339 ? -50.300 9.516 -10.946 1.00 28.13 366 ALA B O 1
ATOM 4717 N N . ALA B 1 340 ? -49.843 11.390 -9.811 1.00 28.07 367 ALA B N 1
ATOM 4718 C CA . ALA B 1 340 ? -51.221 11.498 -9.319 1.00 28.81 367 ALA B CA 1
ATOM 4719 C C . ALA B 1 340 ? -52.239 11.869 -10.404 1.00 30.70 367 ALA B C 1
ATOM 4720 O O . ALA B 1 340 ? -53.418 11.541 -10.278 1.00 32.09 367 ALA B O 1
ATOM 4722 N N . GLN B 1 341 ? -51.777 12.490 -11.490 1.00 30.16 368 GLN B N 1
ATOM 4723 C CA . GLN B 1 341 ? -52.682 13.029 -12.502 1.00 30.33 368 GLN B CA 1
ATOM 4724 C C . GLN B 1 341 ? -52.612 12.296 -13.836 1.00 31.94 368 GLN B C 1
ATOM 4725 O O . GLN B 1 341 ? -53.309 12.668 -14.779 1.00 31.32 368 GLN B O 1
ATOM 4731 N N . ARG B 1 342 ? -51.827 11.226 -13.915 1.00 30.04 369 ARG B N 1
ATOM 4732 C CA . ARG B 1 342 ? -51.766 10.456 -15.157 1.00 32.92 369 ARG B CA 1
ATOM 4733 C C . ARG B 1 342 ? -53.088 9.750 -15.479 1.00 36.39 369 ARG B C 1
ATOM 4734 O O . ARG B 1 342 ? -53.846 9.399 -14.575 1.00 40.98 369 ARG B O 1
ATOM 4736 N N . GLU C 1 16 ? -43.470 8.375 -56.617 1.00 66.50 43 GLU C N 1
ATOM 4737 C CA . GLU C 1 16 ? -43.660 7.160 -55.829 1.00 71.55 43 GLU C CA 1
ATOM 4738 C C . GLU C 1 16 ? -42.351 6.692 -55.185 1.00 75.13 43 GLU C C 1
ATOM 4739 O O . GLU C 1 16 ? -41.273 6.837 -55.766 1.00 78.39 43 GLU C O 1
ATOM 4741 N N . ARG C 1 17 ? -42.456 6.133 -53.980 1.00 71.11 44 ARG C N 1
ATOM 4742 C CA . ARG C 1 17 ? -41.285 5.683 -53.229 1.00 63.40 44 ARG C CA 1
ATOM 4743 C C . ARG C 1 17 ? -41.415 4.245 -52.733 1.00 63.98 44 ARG C C 1
ATOM 4744 O O . ARG C 1 17 ? -42.524 3.734 -52.553 1.00 66.39 44 ARG C O 1
ATOM 4752 N N . THR C 1 18 ? -40.270 3.605 -52.502 1.00 57.64 45 THR C N 1
ATOM 4753 C CA . THR C 1 18 ? -40.223 2.313 -51.819 1.00 49.56 45 THR C CA 1
ATOM 4754 C C . THR C 1 18 ? -40.638 2.483 -50.361 1.00 44.17 45 THR C C 1
ATOM 4755 O O . THR C 1 18 ? -40.893 3.604 -49.919 1.00 44.93 45 THR C O 1
ATOM 4759 N N . GLN C 1 19 ? -40.697 1.385 -49.608 1.00 43.75 46 GLN C N 1
ATOM 4760 C CA . GLN C 1 19 ? -41.199 1.447 -48.236 1.00 42.50 46 GLN C CA 1
ATOM 4761 C C . GLN C 1 19 ? -40.183 1.111 -47.140 1.00 45.85 46 GLN C C 1
ATOM 4762 O O . GLN C 1 19 ? -39.244 0.337 -47.332 1.00 50.07 46 GLN C O 1
ATOM 4768 N N . SER C 1 20 ? -40.418 1.730 -45.987 1.00 43.28 47 SER C N 1
ATOM 4769 C CA . SER C 1 20 ? -39.593 1.625 -44.791 1.00 38.14 47 SER C CA 1
ATOM 4770 C C . SER C 1 20 ? -40.432 1.102 -43.631 1.00 36.66 47 SER C C 1
ATOM 4771 O O . SER C 1 20 ? -41.543 1.577 -43.404 1.00 33.41 47 SER C O 1
ATOM 4782 N N . ARG C 1 22 ? -39.898 1.339 -40.282 1.00 33.54 49 ARG C N 1
ATOM 4783 C CA . ARG C 1 22 ? -40.098 2.383 -39.272 1.00 31.20 49 ARG C CA 1
ATOM 4784 C C . ARG C 1 22 ? -41.215 3.328 -39.664 1.00 34.07 49 ARG C C 1
ATOM 4785 O O . ARG C 1 22 ? -42.031 3.733 -38.833 1.00 32.09 49 ARG C O 1
ATOM 4793 N N . LEU C 1 23 ? -41.255 3.667 -40.944 1.00 27.83 50 LEU C N 1
ATOM 4794 C CA . LEU C 1 23 ? -42.256 4.593 -41.442 1.00 26.46 50 LEU C CA 1
ATOM 4795 C C . LEU C 1 23 ? -43.614 3.901 -41.424 1.00 28.47 50 LEU C C 1
ATOM 4796 O O . LEU C 1 23 ? -44.636 4.512 -41.102 1.00 29.73 50 LEU C O 1
ATOM 4801 N N . GLN C 1 24 ? -43.613 2.615 -41.771 1.00 28.78 51 GLN C N 1
ATOM 4802 C CA . GLN C 1 24 ? -44.830 1.826 -41.779 1.00 33.51 51 GLN C CA 1
ATOM 4803 C C . GLN C 1 24 ? -45.457 1.784 -40.383 1.00 34.82 51 GLN C C 1
ATOM 4804 O O . GLN C 1 24 ? -46.680 1.796 -40.251 1.00 34.59 51 GLN C O 1
ATOM 4810 N N . GLN C 1 25 ? -44.631 1.752 -39.341 1.00 29.46 52 GLN C N 1
ATOM 4811 C CA . GLN C 1 25 ? -45.176 1.759 -37.988 1.00 33.12 52 GLN C CA 1
ATOM 4812 C C . GLN C 1 25 ? -45.858 3.093 -37.667 1.00 34.32 52 GLN C C 1
ATOM 4813 O O . GLN C 1 25 ? -46.927 3.123 -37.041 1.00 28.55 52 GLN C O 1
ATOM 4819 N N . LYS C 1 26 ? -45.264 4.186 -38.135 1.00 24.21 53 LYS C N 1
ATOM 4820 C CA . LYS C 1 26 ? -45.855 5.500 -37.928 1.00 25.34 53 LYS C CA 1
ATOM 4821 C C . LYS C 1 26 ? -47.150 5.639 -38.736 1.00 31.13 53 LYS C C 1
ATOM 4822 O O . LYS C 1 26 ? -48.117 6.262 -38.291 1.00 28.22 53 LYS C O 1
ATOM 4828 N N . ILE C 1 27 ? -47.167 5.034 -39.918 1.00 29.58 54 ILE C N 1
ATOM 4829 C CA . ILE C 1 27 ? -48.368 4.987 -40.735 1.00 24.42 54 ILE C CA 1
ATOM 4830 C C . ILE C 1 27 ? -49.468 4.260 -39.979 1.00 26.79 54 ILE C C 1
ATOM 4831 O O . ILE C 1 27 ? -50.581 4.765 -39.858 1.00 27.98 54 ILE C O 1
ATOM 4836 N N . ASN C 1 28 ? -49.146 3.080 -39.461 1.00 27.45 55 ASN C N 1
ATOM 4837 C CA . ASN C 1 28 ? -50.132 2.293 -38.728 1.00 36.99 55 ASN C CA 1
ATOM 4838 C C . ASN C 1 28 ? -50.653 3.034 -37.502 1.00 34.72 55 ASN C C 1
ATOM 4839 O O . ASN C 1 28 ? -51.837 2.947 -37.184 1.00 30.55 55 ASN C O 1
ATOM 4844 N N . ASP C 1 29 ? -49.787 3.799 -36.844 1.00 31.81 56 ASP C N 1
ATOM 4845 C CA . ASP C 1 29 ? -50.206 4.563 -35.673 1.00 31.36 56 ASP C CA 1
ATOM 4846 C C . ASP C 1 29 ? -51.215 5.648 -36.019 1.00 31.84 56 ASP C C 1
ATOM 4847 O O . ASP C 1 29 ? -52.150 5.903 -35.260 1.00 28.18 56 ASP C O 1
ATOM 4852 N N . LEU C 1 30 ? -51.026 6.272 -37.177 1.00 27.85 57 LEU C N 1
ATOM 4853 C CA . LEU C 1 30 ? -51.821 7.430 -37.557 1.00 24.50 57 LEU C CA 1
ATOM 4854 C C . LEU C 1 30 ? -53.171 7.063 -38.191 1.00 26.95 57 LEU C C 1
ATOM 4855 O O . LEU C 1 30 ? -54.166 7.761 -37.974 1.00 27.22 57 LEU C O 1
ATOM 4860 N N . LYS C 1 31 ? -53.206 5.978 -38.963 1.00 26.38 58 LYS C N 1
ATOM 4861 C CA . LYS C 1 31 ? -54.405 5.628 -39.730 1.00 31.00 58 LYS C CA 1
ATOM 4862 C C . LYS C 1 31 ? -55.729 5.673 -38.952 1.00 26.48 58 LYS C C 1
ATOM 4863 O O . LYS C 1 31 ? -56.680 6.278 -39.440 1.00 26.54 58 LYS C O 1
ATOM 4869 N N . PRO C 1 32 ? -55.797 5.069 -37.742 1.00 30.72 59 PRO C N 1
ATOM 4870 C CA . PRO C 1 32 ? -57.103 5.106 -37.062 1.00 28.15 59 PRO C CA 1
ATOM 4871 C C . PRO C 1 32 ? -57.590 6.521 -36.765 1.00 28.07 59 PRO C C 1
ATOM 4872 O O . PRO C 1 32 ? -58.775 6.791 -36.898 1.00 27.73 59 PRO C O 1
ATOM 4876 N N . TYR C 1 33 ? -56.678 7.424 -36.415 1.00 30.98 60 TYR C N 1
ATOM 4877 C CA . TYR C 1 33 ? -57.073 8.798 -36.146 1.00 28.43 60 TYR C CA 1
ATOM 4878 C C . TYR C 1 33 ? -57.595 9.494 -37.393 1.00 32.65 60 TYR C C 1
ATOM 4879 O O . TYR C 1 33 ? -58.565 10.245 -37.332 1.00 31.65 60 TYR C O 1
ATOM 4888 N N . VAL C 1 34 ? -56.947 9.261 -38.525 1.00 24.51 61 VAL C N 1
ATOM 4889 C CA . VAL C 1 34 ? -57.376 9.914 -39.755 1.00 23.81 61 VAL C CA 1
ATOM 4890 C C . VAL C 1 34 ? -58.767 9.406 -40.167 1.00 29.69 61 VAL C C 1
ATOM 4891 O O . VAL C 1 34 ? -59.616 10.173 -40.630 1.00 29.06 61 VAL C O 1
ATOM 4895 N N . ARG C 1 35 ? -59.001 8.114 -39.953 1.00 29.30 62 ARG C N 1
ATOM 4896 C CA . ARG C 1 35 ? -60.266 7.488 -40.298 1.00 35.86 62 ARG C CA 1
ATOM 4897 C C . ARG C 1 35 ? -61.402 8.085 -39.467 1.00 36.04 62 ARG C C 1
ATOM 4898 O O . ARG C 1 35 ? -62.526 8.187 -39.930 1.00 34.05 62 ARG C O 1
ATOM 4906 N N . HIS C 1 36 ? -61.104 8.499 -38.246 1.00 33.78 63 HIS C N 1
ATOM 4907 C CA . HIS C 1 36 ? -62.121 9.120 -37.407 1.00 39.45 63 HIS C CA 1
ATOM 4908 C C . HIS C 1 36 ? -62.176 10.649 -37.532 1.00 35.33 63 HIS C C 1
ATOM 4909 O O . HIS C 1 36 ? -63.104 11.279 -37.039 1.00 37.09 63 HIS C O 1
ATOM 4916 N N . ALA C 1 37 ? -61.185 11.241 -38.187 1.00 29.90 64 ALA C N 1
ATOM 4917 C CA . ALA C 1 37 ? -61.145 12.690 -38.390 1.00 31.97 64 ALA C CA 1
ATOM 4918 C C . ALA C 1 37 ? -62.102 13.141 -39.498 1.00 33.82 64 ALA C C 1
ATOM 4919 O O . ALA C 1 37 ? -62.582 12.323 -40.291 1.00 27.97 64 ALA C O 1
ATOM 4921 N N . ARG C 1 38 ? -62.369 14.444 -39.556 1.00 29.11 65 ARG C N 1
ATOM 4922 C CA . ARG C 1 38 ? -63.226 15.011 -40.600 1.00 29.92 65 ARG C CA 1
ATOM 4923 C C . ARG C 1 38 ? -62.651 16.314 -41.160 1.00 29.55 65 ARG C C 1
ATOM 4924 O O . ARG C 1 38 ? -61.928 17.019 -40.467 1.00 35.48 65 ARG C O 1
ATOM 4932 N N . GLY C 1 39 ? -62.993 16.651 -42.401 1.00 25.76 66 GLY C N 1
ATOM 4933 C CA . GLY C 1 39 ? -62.628 17.945 -42.950 1.00 28.15 66 GLY C CA 1
ATOM 4934 C C . GLY C 1 39 ? -61.171 18.065 -43.364 1.00 31.61 66 GLY C C 1
ATOM 4935 O O . GLY C 1 39 ? -60.519 17.058 -43.619 1.00 23.66 66 GLY C O 1
ATOM 4936 N N . PRO C 1 40 ? -60.666 19.308 -43.448 1.00 25.44 67 PRO C N 1
ATOM 4937 C CA . PRO C 1 40 ? -59.298 19.616 -43.885 1.00 27.48 67 PRO C CA 1
ATOM 4938 C C . PRO C 1 40 ? -58.204 18.788 -43.206 1.00 29.33 67 PRO C C 1
ATOM 4939 O O . PRO C 1 40 ? -57.293 18.316 -43.883 1.00 27.51 67 PRO C O 1
ATOM 4943 N N . ILE C 1 41 ? -58.298 18.590 -41.899 1.00 25.76 68 ILE C N 1
ATOM 4944 C CA . ILE C 1 41 ? -57.260 17.841 -41.206 1.00 25.19 68 ILE C CA 1
ATOM 4945 C C . ILE C 1 41 ? -57.264 16.368 -41.647 1.00 25.11 68 ILE C C 1
ATOM 4946 O O . ILE C 1 41 ? -56.218 15.727 -41.734 1.00 26.38 68 ILE C O 1
ATOM 4951 N N . LYS C 1 42 ? -58.437 15.833 -41.946 1.00 24.99 69 LYS C N 1
ATOM 4952 C CA . LYS C 1 42 ? -58.510 14.466 -42.430 1.00 24.22 69 LYS C CA 1
ATOM 4953 C C . LYS C 1 42 ? -57.809 14.373 -43.785 1.00 26.76 69 LYS C C 1
ATOM 4954 O O . LYS C 1 42 ? -56.997 13.480 -44.022 1.00 27.68 69 LYS C O 1
ATOM 4960 N N . ALA C 1 43 ? -58.106 15.327 -44.660 1.00 24.22 70 ALA C N 1
ATOM 4961 C CA . ALA C 1 43 ? -57.500 15.354 -45.981 1.00 25.40 70 ALA C CA 1
ATOM 4962 C C . ALA C 1 43 ? -55.989 15.488 -45.863 1.00 21.79 70 ALA C C 1
ATOM 4963 O O . ALA C 1 43 ? -55.241 14.834 -46.583 1.00 22.26 70 ALA C O 1
ATOM 4965 N N . TYR C 1 44 ? -55.551 16.344 -44.952 1.00 21.54 71 TYR C N 1
ATOM 4966 C CA . TYR C 1 44 ? -54.135 16.525 -44.690 1.00 23.46 71 TYR C CA 1
ATOM 4967 C C . TYR C 1 44 ? -53.491 15.220 -44.190 1.00 21.47 71 TYR C C 1
ATOM 4968 O O . TYR C 1 44 ? -52.462 14.788 -44.711 1.00 19.82 71 TYR C O 1
ATOM 4977 N N . GLY C 1 45 ? -54.118 14.584 -43.205 1.00 19.73 72 GLY C N 1
ATOM 4978 C CA . GLY C 1 45 ? -53.652 13.296 -42.710 1.00 22.90 72 GLY C CA 1
ATOM 4979 C C . GLY C 1 45 ? -53.548 12.240 -43.805 1.00 20.87 72 GLY C C 1
ATOM 4980 O O . GLY C 1 45 ? -52.565 11.495 -43.870 1.00 25.67 72 GLY C O 1
ATOM 4981 N N . GLN C 1 46 ? -54.533 12.190 -44.693 1.00 21.86 73 GLN C N 1
ATOM 4982 C CA . GLN C 1 46 ? -54.511 11.190 -45.754 1.00 28.36 73 GLN C CA 1
ATOM 4983 C C . GLN C 1 46 ? -53.372 11.466 -46.763 1.00 29.70 73 GLN C C 1
ATOM 4984 O O . GLN C 1 46 ? -52.689 10.542 -47.208 1.00 26.05 73 GLN C O 1
ATOM 4990 N N . ALA C 1 47 ? -53.164 12.737 -47.107 1.00 26.90 74 ALA C N 1
ATOM 4991 C CA . ALA C 1 47 ? -52.079 13.124 -48.013 1.00 25.39 74 ALA C CA 1
ATOM 4992 C C . ALA C 1 47 ? -50.720 12.757 -47.427 1.00 25.78 74 ALA C C 1
ATOM 4993 O O . ALA C 1 47 ? -49.850 12.223 -48.121 1.00 26.21 74 ALA C O 1
ATOM 4995 N N . ALA C 1 48 ? -50.540 13.049 -46.143 1.00 25.27 75 ALA C N 1
ATOM 4996 C CA . ALA C 1 48 ? -49.294 12.739 -45.451 1.00 23.95 75 ALA C CA 1
ATOM 4997 C C . ALA C 1 48 ? -49.081 11.230 -45.390 1.00 23.09 75 ALA C C 1
ATOM 4998 O O . ALA C 1 48 ? -47.950 10.753 -45.467 1.00 24.49 75 ALA C O 1
ATOM 5000 N N . LEU C 1 49 ? -50.171 10.486 -45.211 1.00 21.32 76 LEU C N 1
ATOM 5001 C CA . LEU C 1 49 ? -50.110 9.025 -45.213 1.00 25.68 76 LEU C CA 1
ATOM 5002 C C . LEU C 1 49 ? -49.695 8.514 -46.599 1.00 24.60 76 LEU C C 1
ATOM 5003 O O . LEU C 1 49 ? -48.859 7.614 -46.719 1.00 27.91 76 LEU C O 1
ATOM 5008 N N . ASP C 1 50 ? -50.311 9.067 -47.636 1.00 24.10 77 ASP C N 1
ATOM 5009 C CA . ASP C 1 50 ? -49.970 8.705 -49.011 1.00 27.91 77 ASP C CA 1
ATOM 5010 C C . ASP C 1 50 ? -48.500 8.981 -49.309 1.00 29.76 77 ASP C C 1
ATOM 5011 O O . ASP C 1 50 ? -47.820 8.162 -49.925 1.00 35.61 77 ASP C O 1
ATOM 5016 N N . ARG C 1 51 ? -48.016 10.133 -48.859 1.00 28.40 78 ARG C N 1
ATOM 5017 C CA . ARG C 1 51 ? -46.609 10.494 -49.029 1.00 29.02 78 ARG C CA 1
ATOM 5018 C C . ARG C 1 51 ? -45.665 9.515 -48.336 1.00 31.17 78 ARG C C 1
ATOM 5019 O O . ARG C 1 51 ? -44.700 9.034 -48.934 1.00 26.27 78 ARG C O 1
ATOM 5027 N N . ALA C 1 52 ? -45.958 9.194 -47.083 1.00 23.91 79 ALA C N 1
ATOM 5028 C CA . ALA C 1 52 ? -45.078 8.298 -46.339 1.00 29.38 79 ALA C CA 1
ATOM 5029 C C . ALA C 1 52 ? -45.120 6.866 -46.862 1.00 35.22 79 ALA C C 1
ATOM 5030 O O . ALA C 1 52 ? -44.133 6.134 -46.758 1.00 32.65 79 ALA C O 1
ATOM 5032 N N . SER C 1 53 ? -46.248 6.483 -47.455 1.00 37.29 80 SER C N 1
ATOM 5033 C CA . SER C 1 53 ? -46.447 5.110 -47.899 1.00 37.46 80 SER C CA 1
ATOM 5034 C C . SER C 1 53 ? -45.775 4.868 -49.241 1.00 41.61 80 SER C C 1
ATOM 5035 O O . SER C 1 53 ? -45.667 3.729 -49.696 1.00 40.00 80 SER C O 1
ATOM 5038 N N . GLY C 1 54 ? -45.345 5.947 -49.882 1.00 36.71 81 GLY C N 1
ATOM 5039 C CA . GLY C 1 54 ? -44.739 5.838 -51.190 1.00 43.57 81 GLY C CA 1
ATOM 5040 C C . GLY C 1 54 ? -45.735 6.003 -52.314 1.00 48.46 81 GLY C C 1
ATOM 5041 O O . GLY C 1 54 ? -45.390 5.833 -53.483 1.00 48.84 81 GLY C O 1
ATOM 5042 N N . ALA C 1 55 ? -46.978 6.318 -51.966 1.00 45.97 82 ALA C N 1
ATOM 5043 C CA . ALA C 1 55 ? -47.986 6.569 -52.983 1.00 49.36 82 ALA C CA 1
ATOM 5044 C C . ALA C 1 55 ? -47.675 7.903 -53.646 1.00 50.37 82 ALA C C 1
ATOM 5045 O O . ALA C 1 55 ? -47.035 8.768 -53.041 1.00 45.05 82 ALA C O 1
ATOM 5047 N N . ALA C 1 56 ? -48.097 8.068 -54.895 1.00 53.98 83 ALA C N 1
ATOM 5048 C CA . ALA C 1 56 ? -47.925 9.351 -55.570 1.00 55.93 83 ALA C CA 1
ATOM 5049 C C . ALA C 1 56 ? -48.813 10.392 -54.894 1.00 57.51 83 ALA C C 1
ATOM 5050 O O . ALA C 1 56 ? -49.794 10.050 -54.230 1.00 57.67 83 ALA C O 1
ATOM 5052 N N . THR C 1 57 ? -48.457 11.661 -55.046 1.00 58.99 84 THR C N 1
ATOM 5053 C CA . THR C 1 57 ? -49.227 12.738 -54.440 1.00 59.93 84 THR C CA 1
ATOM 5054 C C . THR C 1 57 ? -49.221 13.948 -55.360 1.00 56.68 84 THR C C 1
ATOM 5055 O O . THR C 1 57 ? -48.184 14.313 -55.918 1.00 52.99 84 THR C O 1
ATOM 5057 N N . SER C 1 58 ? -50.386 14.558 -55.531 1.00 59.77 85 SER C N 1
ATOM 5058 C CA . SER C 1 58 ? -50.510 15.715 -56.412 1.00 68.15 85 SER C CA 1
ATOM 5059 C C . SER C 1 58 ? -50.764 16.985 -55.602 1.00 71.56 85 SER C C 1
ATOM 5060 O O . SER C 1 58 ? -51.728 17.713 -55.847 1.00 72.31 85 SER C O 1
ATOM 5062 N N . VAL C 1 59 ? -49.894 17.247 -54.633 1.00 67.58 86 VAL C N 1
ATOM 5063 C CA . VAL C 1 59 ? -50.073 18.399 -53.765 1.00 62.39 86 VAL C CA 1
ATOM 5064 C C . VAL C 1 59 ? -48.734 18.918 -53.246 1.00 56.77 86 VAL C C 1
ATOM 5065 O O . VAL C 1 59 ? -47.741 18.187 -53.195 1.00 57.26 86 VAL C O 1
ATOM 5069 N N . SER C 1 60 ? -48.726 20.195 -52.877 1.00 50.18 87 SER C N 1
ATOM 5070 C CA . SER C 1 60 ? -47.576 20.840 -52.269 1.00 42.72 87 SER C CA 1
ATOM 5071 C C . SER C 1 60 ? -47.657 20.734 -50.752 1.00 36.57 87 SER C C 1
ATOM 5072 O O . SER C 1 60 ? -48.621 21.202 -50.137 1.00 26.60 87 SER C O 1
ATOM 5075 N N . PHE C 1 61 ? -46.674 20.087 -50.135 1.00 32.19 88 PHE C N 1
ATOM 5076 C CA . PHE C 1 61 ? -46.745 19.948 -48.689 1.00 26.60 88 PHE C CA 1
ATOM 5077 C C . PHE C 1 61 ? -46.362 21.253 -48.006 1.00 24.16 88 PHE C C 1
ATOM 5078 O O . PHE C 1 61 ? -46.776 21.498 -46.879 1.00 21.95 88 PHE C O 1
ATOM 5086 N N . ALA C 1 62 ? -45.593 22.097 -48.697 1.00 25.27 89 ALA C N 1
ATOM 5087 C CA . ALA C 1 62 ? -45.284 23.415 -48.155 1.00 25.08 89 ALA C CA 1
ATOM 5088 C C . ALA C 1 62 ? -46.588 24.152 -47.836 1.00 26.52 89 ALA C C 1
ATOM 5089 O O . ALA C 1 62 ? -46.734 24.718 -46.760 1.00 26.46 89 ALA C O 1
ATOM 5091 N N . GLU C 1 63 ? -47.546 24.105 -48.759 1.00 26.94 90 GLU C N 1
ATOM 5092 C CA . GLU C 1 63 ? -48.824 24.780 -48.552 1.00 25.02 90 GLU C CA 1
ATOM 5093 C C . GLU C 1 63 ? -49.686 24.084 -47.498 1.00 23.16 90 GLU C C 1
ATOM 5094 O O . GLU C 1 63 ? -50.209 24.727 -46.582 1.00 23.19 90 GLU C O 1
ATOM 5096 N N . LEU C 1 64 ? -49.815 22.767 -47.611 1.00 21.92 91 LEU C N 1
ATOM 5097 C CA . LEU C 1 64 ? -50.605 22.000 -46.651 1.00 20.59 91 LEU C CA 1
ATOM 5098 C C . LEU C 1 64 ? -50.023 22.082 -45.246 1.00 21.80 91 LEU C C 1
ATOM 5099 O O . LEU C 1 64 ? -50.758 22.310 -44.280 1.00 17.91 91 LEU C O 1
ATOM 5104 N N . ASP C 1 65 ? -48.707 21.879 -45.123 1.00 18.57 92 ASP C N 1
ATOM 5105 C CA . ASP C 1 65 ? -48.067 21.983 -43.806 1.00 16.95 92 ASP C CA 1
ATOM 5106 C C . ASP C 1 65 ? -48.338 23.353 -43.185 1.00 18.59 92 ASP C C 1
ATOM 5107 O O . ASP C 1 65 ? -48.634 23.460 -41.994 1.00 20.07 92 ASP C O 1
ATOM 5112 N N . ALA C 1 66 ? -48.213 24.397 -43.998 1.00 17.66 93 ALA C N 1
ATOM 5113 C CA . ALA C 1 66 ? -48.368 25.765 -43.513 1.00 18.02 93 ALA C CA 1
ATOM 5114 C C . ALA C 1 66 ? -49.803 26.011 -43.054 1.00 23.14 93 ALA C C 1
ATOM 5115 O O . ALA C 1 66 ? -50.048 26.699 -42.062 1.00 22.70 93 ALA C O 1
ATOM 5117 N N . THR C 1 67 ? -50.748 25.448 -43.791 1.00 20.85 94 THR C N 1
ATOM 5118 C CA . THR C 1 67 ? -52.166 25.580 -43.463 1.00 25.96 94 THR C CA 1
ATOM 5119 C C . THR C 1 67 ? -52.513 24.974 -42.105 1.00 27.58 94 THR C C 1
ATOM 5120 O O . THR C 1 67 ? -53.354 25.489 -41.374 1.00 25.45 94 THR C O 1
ATOM 5124 N N . HIS C 1 68 ? -51.855 23.878 -41.757 1.00 27.17 95 HIS C N 1
ATOM 5125 C CA . HIS C 1 68 ? -52.172 23.188 -40.515 1.00 23.15 95 HIS C CA 1
ATOM 5126 C C . HIS C 1 68 ? -51.126 23.396 -39.414 1.00 26.32 95 HIS C C 1
ATOM 5127 O O . HIS C 1 68 ? -51.198 22.776 -38.352 1.00 18.45 95 HIS C O 1
ATOM 5134 N N . LEU C 1 69 ? -50.174 24.293 -39.652 1.00 16.95 96 LEU C N 1
ATOM 5135 C CA . LEU C 1 69 ? -49.089 24.498 -38.694 1.00 22.91 96 LEU C CA 1
ATOM 5136 C C . LEU C 1 69 ? -49.586 25.002 -37.336 1.00 25.12 96 LEU C C 1
ATOM 5137 O O . LEU C 1 69 ? -49.085 24.568 -36.300 1.00 21.74 96 LEU C O 1
ATOM 5142 N N . ASP C 1 70 ? -50.561 25.912 -37.329 1.00 22.80 97 ASP C N 1
ATOM 5143 C CA . ASP C 1 70 ? -51.060 26.451 -36.062 1.00 18.26 97 ASP C CA 1
ATOM 5144 C C . ASP C 1 70 ? -51.521 25.365 -35.100 1.00 18.78 97 ASP C C 1
ATOM 5145 O O . ASP C 1 70 ? -51.239 25.432 -33.904 1.00 19.01 97 ASP C O 1
ATOM 5150 N N . ALA C 1 71 ? -52.192 24.351 -35.631 1.00 20.97 98 ALA C N 1
ATOM 5151 C CA . ALA C 1 71 ? -52.717 23.277 -34.798 1.00 25.57 98 ALA C CA 1
ATOM 5152 C C . ALA C 1 71 ? -51.565 22.454 -34.207 1.00 27.64 98 ALA C C 1
ATOM 5153 O O . ALA C 1 71 ? -51.597 22.073 -33.035 1.00 22.97 98 ALA C O 1
ATOM 5163 N N . VAL C 1 73 ? -48.431 23.618 -33.836 1.00 21.25 100 VAL C N 1
ATOM 5164 C CA . VAL C 1 73 ? -47.750 24.507 -32.898 1.00 20.35 100 VAL C CA 1
ATOM 5165 C C . VAL C 1 73 ? -48.437 24.517 -31.532 1.00 28.97 100 VAL C C 1
ATOM 5166 O O . VAL C 1 73 ? -47.787 24.464 -30.479 1.00 27.41 100 VAL C O 1
ATOM 5170 N N . TYR C 1 74 ? -49.760 24.595 -31.557 1.00 27.15 101 TYR C N 1
ATOM 5171 C CA . TYR C 1 74 ? -50.540 24.607 -30.339 1.00 26.03 101 TYR C CA 1
ATOM 5172 C C . TYR C 1 74 ? -50.254 23.383 -29.472 1.00 27.92 101 TYR C C 1
ATOM 5173 O O . TYR C 1 74 ? -50.000 23.505 -28.268 1.00 25.42 101 TYR C O 1
ATOM 5182 N N . ILE C 1 75 ? -50.279 22.204 -30.086 1.00 22.96 102 ILE C N 1
ATOM 5183 C CA . ILE C 1 75 ? -50.066 20.982 -29.326 1.00 24.52 102 ILE C CA 1
ATOM 5184 C C . ILE C 1 75 ? -48.618 20.895 -28.828 1.00 28.80 102 ILE C C 1
ATOM 5185 O O . ILE C 1 75 ? -48.381 20.424 -27.721 1.00 31.20 102 ILE C O 1
ATOM 5190 N N . GLU C 1 76 ? -47.654 21.332 -29.634 1.00 21.54 103 GLU C N 1
ATOM 5191 C CA . GLU C 1 76 ? -46.259 21.201 -29.228 1.00 19.08 103 GLU C CA 1
ATOM 5192 C C . GLU C 1 76 ? -45.916 22.145 -28.082 1.00 24.56 103 GLU C C 1
ATOM 5193 O O . GLU C 1 76 ? -45.087 21.810 -27.237 1.00 27.20 103 GLU C O 1
ATOM 5199 N N . ASN C 1 77 ? -46.563 23.311 -28.039 1.00 23.08 104 ASN C N 1
ATOM 5200 C CA . ASN C 1 77 ? -46.390 24.247 -26.922 1.00 22.19 104 ASN C CA 1
ATOM 5201 C C . ASN C 1 77 ? -46.898 23.668 -25.604 1.00 28.11 104 ASN C C 1
ATOM 5202 O O . ASN C 1 77 ? -46.338 23.926 -24.537 1.00 28.65 104 ASN C O 1
ATOM 5207 N N . GLN C 1 78 ? -47.950 22.864 -25.693 1.00 27.58 105 GLN C N 1
ATOM 5208 C CA . GLN C 1 78 ? -48.496 22.176 -24.533 1.00 31.53 105 GLN C CA 1
ATOM 5209 C C . GLN C 1 78 ? -47.610 21.017 -24.137 1.00 32.06 105 GLN C C 1
ATOM 5210 O O . GLN C 1 78 ? -47.330 20.805 -22.963 1.00 29.17 105 GLN C O 1
ATOM 5216 N N . ARG C 1 79 ? -47.185 20.256 -25.137 1.00 26.33 106 ARG C N 1
ATOM 5217 C CA . ARG C 1 79 ? -46.337 19.112 -24.886 1.00 29.29 106 ARG C CA 1
ATOM 5218 C C . ARG C 1 79 ? -45.039 19.563 -24.264 1.00 34.17 106 ARG C C 1
ATOM 5219 O O . ARG C 1 79 ? -44.493 18.875 -23.412 1.00 32.03 106 ARG C O 1
ATOM 5227 N N . ASN C 1 80 ? -44.496 20.703 -24.696 1.00 32.09 107 ASN C N 1
ATOM 5228 C CA . ASN C 1 80 ? -43.200 21.102 -24.122 1.00 33.75 107 ASN C CA 1
ATOM 5229 C C . ASN C 1 80 ? -43.250 22.544 -23.616 1.00 27.20 107 ASN C C 1
ATOM 5230 O O . ASN C 1 80 ? -42.894 23.488 -24.335 1.00 29.32 107 ASN C O 1
ATOM 5235 N N . PRO C 1 81 ? -43.724 22.715 -22.385 1.00 27.73 108 PRO C N 1
ATOM 5236 C CA . PRO C 1 81 ? -43.832 24.034 -21.764 1.00 29.84 108 PRO C CA 1
ATOM 5237 C C . PRO C 1 81 ? -42.495 24.764 -21.892 1.00 32.16 108 PRO C C 1
ATOM 5238 O O . PRO C 1 81 ? -41.436 24.168 -21.640 1.00 27.25 108 PRO C O 1
ATOM 5242 N N . GLY C 1 82 ? -42.539 26.022 -22.320 1.00 27.49 109 GLY C N 1
ATOM 5243 C CA . GLY C 1 82 ? -41.317 26.765 -22.548 1.00 29.36 109 GLY C CA 1
ATOM 5244 C C . GLY C 1 82 ? -40.882 26.785 -24.003 1.00 26.43 109 GLY C C 1
ATOM 5245 O O . GLY C 1 82 ? -40.017 27.577 -24.381 1.00 24.16 109 GLY C O 1
ATOM 5246 N N . LEU C 1 83 ? -41.464 25.910 -24.819 1.00 22.11 110 LEU C N 1
ATOM 5247 C CA . LEU C 1 83 ? -41.176 25.927 -26.253 1.00 26.45 110 LEU C CA 1
ATOM 5248 C C . LEU C 1 83 ? -41.480 27.310 -26.819 1.00 27.04 110 LEU C C 1
ATOM 5249 O O . LEU C 1 83 ? -40.699 27.854 -27.596 1.00 27.55 110 LEU C O 1
ATOM 5254 N N . ASN C 1 84 ? -42.608 27.875 -26.397 1.00 21.00 111 ASN C N 1
ATOM 5255 C CA . ASN C 1 84 ? -42.990 29.234 -26.769 1.00 27.54 111 ASN C CA 1
ATOM 5256 C C . ASN C 1 84 ? -42.898 29.497 -28.269 1.00 30.50 111 ASN C C 1
ATOM 5257 O O . ASN C 1 84 ? -42.372 30.520 -28.694 1.00 27.11 111 ASN C O 1
ATOM 5262 N N . LEU C 1 85 ? -43.444 28.580 -29.061 1.00 32.22 112 LEU C N 1
ATOM 5263 C CA . LEU C 1 85 ? -43.330 28.652 -30.509 1.00 29.42 112 LEU C CA 1
ATOM 5264 C C . LEU C 1 85 ? -44.495 29.420 -31.104 1.00 27.50 112 LEU C C 1
ATOM 5265 O O . LEU C 1 85 ? -45.628 29.283 -30.654 1.00 22.45 112 LEU C O 1
ATOM 5270 N N . LYS C 1 86 ? -44.190 30.256 -32.093 1.00 24.41 113 LYS C N 1
ATOM 5271 C CA . LYS C 1 86 ? -45.198 31.055 -32.774 1.00 25.78 113 LYS C CA 1
ATOM 5272 C C . LYS C 1 86 ? -45.103 30.833 -34.283 1.00 22.57 113 LYS C C 1
ATOM 5273 O O . LYS C 1 86 ? -44.015 30.692 -34.849 1.00 22.03 113 LYS C O 1
ATOM 5279 N N . HIS C 1 87 ? -46.249 30.778 -34.939 1.00 20.67 114 HIS C N 1
ATOM 5280 C CA . HIS C 1 87 ? -46.283 30.766 -36.396 1.00 19.59 114 HIS C CA 1
ATOM 5281 C C . HIS C 1 87 ? -46.586 32.181 -36.876 1.00 22.69 114 HIS C C 1
ATOM 5282 O O . HIS C 1 87 ? -47.642 32.716 -36.582 1.00 20.90 114 HIS C O 1
ATOM 5289 N N . PHE C 1 88 ? -45.655 32.796 -37.594 1.00 19.67 115 PHE C N 1
ATOM 5290 C CA . PHE C 1 88 ? -45.895 34.120 -38.168 1.00 22.25 115 PHE C CA 1
ATOM 5291 C C . PHE C 1 88 ? -46.069 34.022 -39.676 1.00 25.90 115 PHE C C 1
ATOM 5292 O O . PHE C 1 88 ? -45.358 33.286 -40.347 1.00 18.31 115 PHE C O 1
ATOM 5300 N N . ARG C 1 89 ? -47.008 34.786 -40.213 1.00 18.81 116 ARG C N 1
ATOM 5301 C CA . ARG C 1 89 ? -47.306 34.698 -41.628 1.00 22.52 116 ARG C CA 1
ATOM 5302 C C . ARG C 1 89 ? -46.315 35.465 -42.502 1.00 20.84 116 ARG C C 1
ATOM 5303 O O . ARG C 1 89 ? -46.275 35.297 -43.724 1.00 18.78 116 ARG C O 1
ATOM 5311 N N . ASP C 1 90 ? -45.484 36.268 -41.857 1.00 24.69 117 ASP C N 1
ATOM 5312 C CA . ASP C 1 90 ? -44.479 37.048 -42.558 1.00 24.66 117 ASP C CA 1
ATOM 5313 C C . ASP C 1 90 ? -43.470 37.462 -41.514 1.00 24.44 117 ASP C C 1
ATOM 5314 O O . ASP C 1 90 ? -43.829 37.601 -40.352 1.00 20.26 117 ASP C O 1
ATOM 5319 N N . HIS C 1 91 ? -42.206 37.638 -41.892 1.00 21.54 118 HIS C N 1
ATOM 5320 C CA . HIS C 1 91 ? -41.226 38.039 -40.892 1.00 20.65 118 HIS C CA 1
ATOM 5321 C C . HIS C 1 91 ? -41.541 39.443 -40.379 1.00 23.33 118 HIS C C 1
ATOM 5322 O O . HIS C 1 91 ? -41.025 39.850 -39.352 1.00 25.92 118 HIS C O 1
ATOM 5329 N N . TYR C 1 92 ? -42.388 40.180 -41.098 1.00 20.69 119 TYR C N 1
ATOM 5330 C CA . TYR C 1 92 ? -42.907 41.446 -40.583 1.00 22.47 119 TYR C CA 1
ATOM 5331 C C . TYR C 1 92 ? -43.483 41.283 -39.173 1.00 21.19 119 TYR C C 1
ATOM 5332 O O . TYR C 1 92 ? -43.243 42.112 -38.299 1.00 27.47 119 TYR C O 1
ATOM 5341 N N . TYR C 1 93 ? -44.224 40.200 -38.950 1.00 25.11 120 TYR C N 1
ATOM 5342 C CA . TYR C 1 93 ? -44.891 39.984 -37.663 1.00 29.06 120 TYR C CA 1
ATOM 5343 C C . TYR C 1 93 ? -43.959 39.445 -36.579 1.00 29.71 120 TYR C C 1
ATOM 5344 O O . TYR C 1 93 ? -44.254 39.572 -35.391 1.00 27.16 120 TYR C O 1
ATOM 5353 N N . LEU C 1 94 ? -42.846 38.839 -36.987 1.00 26.63 121 LEU C N 1
ATOM 5354 C CA . LEU C 1 94 ? -41.799 38.488 -36.043 1.00 27.97 121 LEU C CA 1
ATOM 5355 C C . LEU C 1 94 ? -41.189 39.751 -35.449 1.00 33.74 121 LEU C C 1
ATOM 5356 O O . LEU C 1 94 ? -40.967 39.849 -34.245 1.00 34.45 121 LEU C O 1
ATOM 5361 N N . ILE C 1 95 ? -40.918 40.714 -36.318 1.00 31.99 122 ILE C N 1
ATOM 5362 C CA . ILE C 1 95 ? -40.311 41.972 -35.915 1.00 29.39 122 ILE C CA 1
ATOM 5363 C C . ILE C 1 95 ? -41.230 42.694 -34.944 1.00 33.89 122 ILE C C 1
ATOM 5364 O O . ILE C 1 95 ? -40.789 43.234 -33.928 1.00 35.65 122 ILE C O 1
ATOM 5369 N N . GLN C 1 96 ? -42.518 42.673 -35.255 1.00 33.34 123 GLN C N 1
ATOM 5370 C CA . GLN C 1 96 ? -43.535 43.219 -34.363 1.00 37.56 123 GLN C CA 1
ATOM 5371 C C . GLN C 1 96 ? -43.462 42.527 -32.990 1.00 38.12 123 GLN C C 1
ATOM 5372 O O . GLN C 1 96 ? -43.543 43.180 -31.950 1.00 40.98 123 GLN C O 1
ATOM 5378 N N . ALA C 1 97 ? -43.226 41.216 -32.998 1.00 38.21 124 ALA C N 1
ATOM 5379 C CA . ALA C 1 97 ? -43.160 40.420 -31.769 1.00 36.22 124 ALA C CA 1
ATOM 5380 C C . ALA C 1 97 ? -41.946 40.743 -30.905 1.00 36.93 124 ALA C C 1
ATOM 5381 O O . ALA C 1 97 ? -41.977 40.531 -29.698 1.00 42.25 124 ALA C O 1
ATOM 5383 N N . LEU C 1 98 ? -40.871 41.236 -31.511 1.00 33.43 125 LEU C N 1
ATOM 5384 C CA . LEU C 1 98 ? -39.713 41.651 -30.721 1.00 40.28 125 LEU C CA 1
ATOM 5385 C C . LEU C 1 98 ? -40.054 42.885 -29.890 1.00 50.52 125 LEU C C 1
ATOM 5386 O O . LEU C 1 98 ? -39.401 43.178 -28.893 1.00 46.60 125 LEU C O 1
ATOM 5391 N N . GLN C 1 99 ? -41.086 43.606 -30.310 1.00 61.17 126 GLN C N 1
ATOM 5392 C CA . GLN C 1 99 ? -41.448 44.854 -29.655 1.00 71.05 126 GLN C CA 1
ATOM 5393 C C . GLN C 1 99 ? -42.683 44.698 -28.780 1.00 73.55 126 GLN C C 1
ATOM 5394 O O . GLN C 1 99 ? -43.400 45.664 -28.524 1.00 77.28 126 GLN C O 1
ATOM 5400 N N . SER C 1 100 ? -42.918 43.483 -28.302 1.00 73.31 127 SER C N 1
ATOM 5401 C CA . SER C 1 100 ? -44.052 43.240 -27.427 1.00 76.84 127 SER C CA 1
ATOM 5402 C C . SER C 1 100 ? -43.552 42.459 -26.223 1.00 77.44 127 SER C C 1
ATOM 5403 O O . SER C 1 100 ? -42.459 41.887 -26.263 1.00 77.26 127 SER C O 1
ATOM 5406 N N . ASP C 1 101 ? -44.355 42.419 -25.164 1.00 76.85 128 ASP C N 1
ATOM 5407 C CA . ASP C 1 101 ? -43.930 41.797 -23.914 1.00 77.85 128 ASP C CA 1
ATOM 5408 C C . ASP C 1 101 ? -44.154 40.294 -23.960 1.00 80.91 128 ASP C C 1
ATOM 5409 O O . ASP C 1 101 ? -45.229 39.810 -23.609 1.00 85.37 128 ASP C O 1
ATOM 5411 N N . GLY C 1 102 ? -43.147 39.562 -24.422 1.00 78.69 129 GLY C N 1
ATOM 5412 C CA . GLY C 1 102 ? -43.221 38.114 -24.471 1.00 72.32 129 GLY C CA 1
ATOM 5413 C C . GLY C 1 102 ? -42.410 37.494 -23.350 1.00 65.06 129 GLY C C 1
ATOM 5414 O O . GLY C 1 102 ? -41.997 38.190 -22.419 1.00 63.10 129 GLY C O 1
ATOM 5415 N N . PRO C 1 103 ? -42.190 36.172 -23.424 1.00 60.41 130 PRO C N 1
ATOM 5416 C CA . PRO C 1 103 ? -41.084 35.574 -22.678 1.00 56.15 130 PRO C CA 1
ATOM 5417 C C . PRO C 1 103 ? -39.789 36.045 -23.319 1.00 44.31 130 PRO C C 1
ATOM 5418 O O . PRO C 1 103 ? -39.813 36.482 -24.469 1.00 42.30 130 PRO C O 1
ATOM 5422 N N . SER C 1 104 ? -38.688 36.002 -22.584 1.00 45.59 131 SER C N 1
ATOM 5423 C CA . SER C 1 104 ? -37.419 36.458 -23.126 1.00 51.52 131 SER C CA 1
ATOM 5424 C C . SER C 1 104 ? -36.954 35.521 -24.227 1.00 44.83 131 SER C C 1
ATOM 5425 O O . SER C 1 104 ? -36.223 35.937 -25.112 1.00 45.60 131 SER C O 1
ATOM 5428 N N . ALA C 1 105 ? -37.377 34.261 -24.159 1.00 35.28 132 ALA C N 1
ATOM 5429 C CA . ALA C 1 105 ? -37.010 33.258 -25.157 1.00 34.48 132 ALA C CA 1
ATOM 5430 C C . ALA C 1 105 ? -38.247 32.684 -25.853 1.00 32.60 132 ALA C C 1
ATOM 5431 O O . ALA C 1 105 ? -39.192 32.243 -25.201 1.00 33.12 132 ALA C O 1
ATOM 5433 N N . PHE C 1 106 ? -38.261 32.744 -27.180 1.00 27.59 133 PHE C N 1
ATOM 5434 C CA . PHE C 1 106 ? -39.320 32.120 -27.966 1.00 26.73 133 PHE C CA 1
ATOM 5435 C C . PHE C 1 106 ? -38.806 31.735 -29.338 1.00 27.09 133 PHE C C 1
ATOM 5436 O O . PHE C 1 106 ? -37.697 32.107 -29.733 1.00 24.49 133 PHE C O 1
ATOM 5444 N N . ARG C 1 107 ? -39.602 30.953 -30.055 1.00 23.79 134 ARG C N 1
ATOM 5445 C CA . ARG C 1 107 ? -39.249 30.585 -31.416 1.00 18.84 134 ARG C CA 1
ATOM 5446 C C . ARG C 1 107 ? -40.352 30.912 -32.395 1.00 25.82 134 ARG C C 1
ATOM 5447 O O . ARG C 1 107 ? -41.529 31.004 -32.040 1.00 23.32 134 ARG C O 1
ATOM 5455 N N . ALA C 1 108 ? -39.944 31.135 -33.634 1.00 22.45 135 ALA C N 1
ATOM 5456 C CA . ALA C 1 108 ? -40.865 31.561 -34.661 1.00 18.97 135 ALA C CA 1
ATOM 5457 C C . ALA C 1 108 ? -40.592 30.816 -35.947 1.00 23.83 135 ALA C C 1
ATOM 5458 O O . ALA C 1 108 ? -39.431 30.561 -36.314 1.00 21.77 135 ALA C O 1
ATOM 5460 N N . ILE C 1 109 ? -41.679 30.435 -36.604 1.00 17.99 136 ILE C N 1
ATOM 5461 C CA . ILE C 1 109 ? -41.628 29.877 -37.945 1.00 15.59 136 ILE C CA 1
ATOM 5462 C C . ILE C 1 109 ? -42.349 30.817 -38.890 1.00 21.39 136 ILE C C 1
ATOM 5463 O O . ILE C 1 109 ? -43.455 31.311 -38.598 1.00 18.56 136 ILE C O 1
ATOM 5468 N N . PHE C 1 110 ? -41.714 31.100 -40.013 1.00 21.83 137 PHE C N 1
ATOM 5469 C CA . PHE C 1 110 ? -42.299 32.026 -40.955 1.00 20.27 137 PHE C CA 1
ATOM 5470 C C . PHE C 1 110 ? -41.794 31.713 -42.350 1.00 21.06 137 PHE C C 1
ATOM 5471 O O . PHE C 1 110 ? -40.698 31.181 -42.517 1.00 22.54 137 PHE C O 1
ATOM 5479 N N . PRO C 1 111 ? -42.602 32.039 -43.361 1.00 16.87 138 PRO C N 1
ATOM 5480 C CA . PRO C 1 111 ? -42.173 31.847 -44.742 1.00 17.64 138 PRO C CA 1
ATOM 5481 C C . PRO C 1 111 ? -41.260 32.986 -45.166 1.00 15.68 138 PRO C C 1
ATOM 5482 O O . PRO C 1 111 ? -41.150 33.988 -44.450 1.00 18.56 138 PRO C O 1
ATOM 5486 N N . GLN C 1 112 ? -40.583 32.812 -46.295 1.00 19.97 139 GLN C N 1
ATOM 5487 C CA . GLN C 1 112 ? -39.807 33.886 -46.896 1.00 21.39 139 GLN C CA 1
ATOM 5488 C C . GLN C 1 112 ? -40.705 34.804 -47.714 1.00 24.06 139 GLN C C 1
ATOM 5489 O O . GLN C 1 112 ? -41.750 34.380 -48.201 1.00 20.57 139 GLN C O 1
ATOM 5495 N N . THR C 1 113 ? -40.273 36.048 -47.885 1.00 19.10 140 THR C N 1
ATOM 5496 C CA . THR C 1 113 ? -41.021 37.048 -48.651 1.00 22.55 140 THR C CA 1
ATOM 5497 C C . THR C 1 113 ? -40.202 37.531 -49.847 1.00 27.03 140 THR C C 1
ATOM 5498 O O . THR C 1 113 ? -39.011 37.769 -49.722 1.00 20.14 140 THR C O 1
ATOM 5502 N N . CYS C 1 114 ? -40.840 37.667 -51.003 1.00 28.90 141 CYS C N 1
ATOM 5503 C CA . CYS C 1 114 ? -40.199 38.278 -52.155 1.00 24.08 141 CYS C CA 1
ATOM 5504 C C . CYS C 1 114 ? -40.184 39.798 -52.016 1.00 23.20 141 CYS C C 1
ATOM 5505 O O . CYS C 1 114 ? -41.245 40.416 -51.919 1.00 20.93 141 CYS C O 1
ATOM 5508 N N . PRO C 1 115 ? -38.985 40.409 -52.020 1.00 25.21 142 PRO C N 1
ATOM 5509 C CA . PRO C 1 115 ? -38.841 41.857 -51.826 1.00 23.61 142 PRO C CA 1
ATOM 5510 C C . PRO C 1 115 ? -39.620 42.692 -52.845 1.00 22.40 142 PRO C C 1
ATOM 5511 O O . PRO C 1 115 ? -40.204 43.712 -52.491 1.00 35.26 142 PRO C O 1
ATOM 5515 N N . GLU C 1 116 ? -39.670 42.233 -54.087 1.00 25.32 143 GLU C N 1
ATOM 5516 C CA . GLU C 1 116 ? -40.288 43.025 -55.154 1.00 34.40 143 GLU C CA 1
ATOM 5517 C C . GLU C 1 116 ? -41.821 42.975 -55.143 1.00 33.66 143 GLU C C 1
ATOM 5518 O O . GLU C 1 116 ? -42.484 43.877 -55.657 1.00 32.15 143 GLU C O 1
ATOM 5524 N N . THR C 1 117 ? -42.390 41.929 -54.561 1.00 27.72 144 THR C N 1
ATOM 5525 C CA . THR C 1 117 ? -43.836 41.764 -54.632 1.00 27.89 144 THR C CA 1
ATOM 5526 C C . THR C 1 117 ? -44.549 41.745 -53.282 1.00 27.12 144 THR C C 1
ATOM 5527 O O . THR C 1 117 ? -45.769 41.872 -53.228 1.00 25.83 144 THR C O 1
ATOM 5531 N N . GLY C 1 118 ? -43.810 41.522 -52.202 1.00 21.71 145 GLY C N 1
ATOM 5532 C CA . GLY C 1 118 ? -44.440 41.323 -50.910 1.00 22.71 145 GLY C CA 1
ATOM 5533 C C . GLY C 1 118 ? -45.087 39.950 -50.769 1.00 22.40 145 GLY C C 1
ATOM 5534 O O . GLY C 1 118 ? -45.710 39.637 -49.756 1.00 24.16 145 GLY C O 1
ATOM 5535 N N . GLN C 1 119 ? -44.930 39.109 -51.780 1.00 20.34 146 GLN C N 1
ATOM 5536 C CA . GLN C 1 119 ? -45.508 37.773 -51.719 1.00 24.65 146 GLN C CA 1
ATOM 5537 C C . GLN C 1 119 ? -44.719 36.841 -50.802 1.00 22.63 146 GLN C C 1
ATOM 5538 O O . GLN C 1 119 ? -43.492 36.758 -50.899 1.00 24.33 146 GLN C O 1
ATOM 5544 N N . THR C 1 120 ? -45.415 36.116 -49.934 1.00 16.36 147 THR C N 1
ATOM 5545 C CA . THR C 1 120 ? -44.734 35.087 -49.154 1.00 25.64 147 THR C CA 1
ATOM 5546 C C . THR C 1 120 ? -44.641 33.830 -50.002 1.00 24.88 147 THR C C 1
ATOM 5547 O O . THR C 1 120 ? -45.582 33.467 -50.698 1.00 25.25 147 THR C O 1
ATOM 5551 N N . LEU C 1 121 ? -43.505 33.153 -49.911 1.00 24.55 148 LEU C N 1
ATOM 5552 C CA . LEU C 1 121 ? -43.150 32.114 -50.857 1.00 25.11 148 LEU C CA 1
ATOM 5553 C C . LEU C 1 121 ? -42.737 30.822 -50.197 1.00 29.97 148 LEU C C 1
ATOM 5554 O O . LEU C 1 121 ? -41.851 30.143 -50.719 1.00 33.97 148 LEU C O 1
ATOM 5559 N N . LYS C 1 122 ? -43.336 30.486 -49.055 1.00 22.17 149 LYS C N 1
ATOM 5560 C CA . LYS C 1 122 ? -42.952 29.252 -48.379 1.00 27.32 149 LYS C CA 1
ATOM 5561 C C . LYS C 1 122 ? -41.460 29.279 -48.025 1.00 27.39 149 LYS C C 1
ATOM 5562 O O . LYS C 1 122 ? -40.970 30.251 -47.438 1.00 28.86 149 LYS C O 1
ATOM 5568 N N . HIS C 1 123 ? -40.738 28.228 -48.411 1.00 16.58 150 HIS C N 1
ATOM 5569 C CA . HIS C 1 123 ? -39.314 28.121 -48.061 1.00 19.39 150 HIS C CA 1
ATOM 5570 C C . HIS C 1 123 ? -39.054 28.495 -46.609 1.00 24.94 150 HIS C C 1
ATOM 5571 O O . HIS C 1 123 ? -38.115 29.239 -46.320 1.00 29.65 150 HIS C O 1
ATOM 5578 N N . HIS C 1 124 ? -39.880 27.979 -45.706 1.00 14.88 151 HIS C N 1
ATOM 5579 C CA . HIS C 1 124 ? -39.864 28.385 -44.301 1.00 17.12 151 HIS C CA 1
ATOM 5580 C C . HIS C 1 124 ? -38.538 28.211 -43.589 1.00 13.99 151 HIS C C 1
ATOM 5581 O O . HIS C 1 124 ? -37.772 27.320 -43.913 1.00 16.55 151 HIS C O 1
ATOM 5588 N N . VAL C 1 125 ? -38.296 29.061 -42.593 1.00 14.95 152 VAL C N 1
ATOM 5589 C CA . VAL C 1 125 ? -37.182 28.860 -41.679 1.00 19.50 152 VAL C CA 1
ATOM 5590 C C . VAL C 1 125 ? -37.660 29.015 -40.241 1.00 24.14 152 VAL C C 1
ATOM 5591 O O . VAL C 1 125 ? -38.812 29.365 -39.992 1.00 18.38 152 VAL C O 1
ATOM 5603 N N . ALA C 1 127 ? -36.711 30.787 -36.473 1.00 18.99 154 ALA C N 1
ATOM 5604 C CA . ALA C 1 127 ? -35.911 31.757 -35.746 1.00 24.01 154 ALA C CA 1
ATOM 5605 C C . ALA C 1 127 ? -36.021 31.503 -34.253 1.00 25.36 154 ALA C C 1
ATOM 5606 O O . ALA C 1 127 ? -37.128 31.414 -33.722 1.00 24.03 154 ALA C O 1
ATOM 5608 N N . ASP C 1 128 ? -34.863 31.388 -33.597 1.00 26.46 155 ASP C N 1
ATOM 5609 C CA . ASP C 1 128 ? -34.745 31.221 -32.147 1.00 20.83 155 ASP C CA 1
ATOM 5610 C C . ASP C 1 128 ? -34.263 32.548 -31.573 1.00 25.46 155 ASP C C 1
ATOM 5611 O O . ASP C 1 128 ? -33.207 33.056 -31.961 1.00 22.54 155 ASP C O 1
ATOM 5616 N N . VAL C 1 129 ? -35.048 33.109 -30.659 1.00 20.75 156 VAL C N 1
ATOM 5617 C CA . VAL C 1 129 ? -34.896 34.497 -30.233 1.00 21.78 156 VAL C CA 1
ATOM 5618 C C . VAL C 1 129 ? -34.629 34.629 -28.731 1.00 29.97 156 VAL C C 1
ATOM 5619 O O . VAL C 1 129 ? -35.167 33.866 -27.941 1.00 25.91 156 VAL C O 1
ATOM 5623 N N . ARG C 1 130 ? -33.794 35.595 -28.345 1.00 33.30 157 ARG C N 1
ATOM 5624 C CA . ARG C 1 130 ? -33.727 36.023 -26.950 1.00 35.05 157 ARG C CA 1
ATOM 5625 C C . ARG C 1 130 ? -33.972 37.510 -26.877 1.00 32.19 157 ARG C C 1
ATOM 5626 O O . ARG C 1 130 ? -33.293 38.293 -27.541 1.00 31.98 157 ARG C O 1
ATOM 5634 N N . LEU C 1 131 ? -34.932 37.909 -26.055 1.00 39.58 158 LEU C N 1
ATOM 5635 C CA . LEU C 1 131 ? -35.105 39.322 -25.768 1.00 43.30 158 LEU C CA 1
ATOM 5636 C C . LEU C 1 131 ? -34.208 39.657 -24.584 1.00 47.77 158 LEU C C 1
ATOM 5637 O O . LEU C 1 131 ? -34.018 38.825 -23.694 1.00 47.62 158 LEU C O 1
ATOM 5642 N N . HIS C 1 132 ? -33.668 40.871 -24.563 1.00 47.73 159 HIS C N 1
ATOM 5643 C CA . HIS C 1 132 ? -32.697 41.240 -23.537 1.00 48.70 159 HIS C CA 1
ATOM 5644 C C . HIS C 1 132 ? -33.079 42.558 -22.871 1.00 49.77 159 HIS C C 1
ATOM 5645 O O . HIS C 1 132 ? -33.285 43.562 -23.553 1.00 52.02 159 HIS C O 1
ATOM 5652 N N . ALA C 1 136 ? -31.411 45.191 -27.138 1.00 36.68 163 ALA C N 1
ATOM 5653 C CA . ALA C 1 136 ? -31.510 44.624 -28.489 1.00 44.58 163 ALA C CA 1
ATOM 5654 C C . ALA C 1 136 ? -31.497 43.104 -28.450 1.00 39.52 163 ALA C C 1
ATOM 5655 O O . ALA C 1 136 ? -30.637 42.504 -27.809 1.00 46.44 163 ALA C O 1
ATOM 5657 N N . PRO C 1 137 ? -32.471 42.472 -29.116 1.00 37.91 164 PRO C N 1
ATOM 5658 C CA . PRO C 1 137 ? -32.556 41.012 -29.090 1.00 35.10 164 PRO C CA 1
ATOM 5659 C C . PRO C 1 137 ? -31.391 40.348 -29.822 1.00 33.41 164 PRO C C 1
ATOM 5660 O O . PRO C 1 137 ? -30.681 40.996 -30.598 1.00 35.98 164 PRO C O 1
ATOM 5664 N N . THR C 1 138 ? -31.207 39.058 -29.574 1.00 28.65 165 THR C N 1
ATOM 5665 C CA . THR C 1 138 ? -30.285 38.261 -30.376 1.00 29.40 165 THR C CA 1
ATOM 5666 C C . THR C 1 138 ? -31.129 37.216 -31.107 1.00 33.39 165 THR C C 1
ATOM 5667 O O . THR C 1 138 ? -32.099 36.695 -30.549 1.00 34.19 165 THR C O 1
ATOM 5671 N N . ILE C 1 139 ? -30.766 36.907 -32.350 1.00 24.25 166 ILE C N 1
ATOM 5672 C CA . ILE C 1 139 ? -31.629 36.093 -33.195 1.00 22.61 166 ILE C CA 1
ATOM 5673 C C . ILE C 1 139 ? -30.818 35.078 -33.977 1.00 26.54 166 ILE C C 1
ATOM 5674 O O . ILE C 1 139 ? -29.877 35.429 -34.696 1.00 24.42 166 ILE C O 1
ATOM 5679 N N . ILE C 1 140 ? -31.192 33.814 -33.822 1.00 25.39 167 ILE C N 1
ATOM 5680 C CA . ILE C 1 140 ? -30.593 32.732 -34.580 1.00 22.52 167 ILE C CA 1
ATOM 5681 C C . ILE C 1 140 ? -31.622 32.196 -35.563 1.00 28.37 167 ILE C C 1
ATOM 5682 O O . ILE C 1 140 ? -32.648 31.659 -35.151 1.00 27.16 167 ILE C O 1
ATOM 5687 N N . ILE C 1 141 ? -31.359 32.366 -36.854 1.00 26.56 168 ILE C N 1
ATOM 5688 C CA . ILE C 1 141 ? -32.218 31.807 -37.890 1.00 21.89 168 ILE C CA 1
ATOM 5689 C C . ILE C 1 141 ? -31.629 30.505 -38.426 1.00 24.34 168 ILE C C 1
ATOM 5690 O O . ILE C 1 141 ? -30.507 30.493 -38.942 1.00 23.04 168 ILE C O 1
ATOM 5695 N N . THR C 1 142 ? -32.366 29.403 -38.289 1.00 18.93 169 THR C N 1
ATOM 5696 C CA . THR C 1 142 ? -31.892 28.138 -38.825 1.00 16.13 169 THR C CA 1
ATOM 5697 C C . THR C 1 142 ? -32.495 27.892 -40.192 1.00 21.12 169 THR C C 1
ATOM 5698 O O . THR C 1 142 ? -33.717 27.813 -40.350 1.00 23.49 169 THR C O 1
ATOM 5702 N N . GLU C 1 143 ? -31.617 27.779 -41.174 1.00 19.29 170 GLU C N 1
ATOM 5703 C CA . GLU C 1 143 ? -31.981 27.495 -42.547 1.00 15.88 170 GLU C CA 1
ATOM 5704 C C . GLU C 1 143 ? -31.819 25.987 -42.796 1.00 17.30 170 GLU C C 1
ATOM 5705 O O . GLU C 1 143 ? -30.698 25.486 -42.847 1.00 18.96 170 GLU C O 1
ATOM 5711 N N . PRO C 1 144 ? -32.938 25.249 -42.914 1.00 21.30 171 PRO C N 1
ATOM 5712 C CA . PRO C 1 144 ? -32.837 23.791 -43.096 1.00 19.56 171 PRO C CA 1
ATOM 5713 C C . PRO C 1 144 ? -32.272 23.394 -44.457 1.00 19.43 171 PRO C C 1
ATOM 5714 O O . PRO C 1 144 ? -31.809 22.272 -44.632 1.00 20.11 171 PRO C O 1
ATOM 5718 N N . ALA C 1 145 ? -32.357 24.290 -45.430 1.00 17.57 172 ALA C N 1
ATOM 5719 C CA . ALA C 1 145 ? -31.830 23.991 -46.756 1.00 15.57 172 ALA C CA 1
ATOM 5720 C C . ALA C 1 145 ? -30.535 24.771 -46.988 1.00 22.81 172 ALA C C 1
ATOM 5721 O O . ALA C 1 145 ? -29.538 24.513 -46.316 1.00 21.39 172 ALA C O 1
ATOM 5723 N N . VAL C 1 146 ? -30.554 25.740 -47.905 1.00 19.48 173 VAL C N 1
ATOM 5724 C CA . VAL C 1 146 ? -29.360 26.541 -48.183 1.00 20.49 173 VAL C CA 1
ATOM 5725 C C . VAL C 1 146 ? -29.657 28.040 -48.154 1.00 20.66 173 VAL C C 1
ATOM 5726 O O . VAL C 1 146 ? -30.759 28.481 -48.494 1.00 19.55 173 VAL C O 1
ATOM 5730 N N . ILE C 1 147 ? -28.669 28.828 -47.748 1.00 18.09 174 ILE C N 1
ATOM 5731 C CA . ILE C 1 147 ? -28.850 30.269 -47.656 1.00 22.42 174 ILE C CA 1
ATOM 5732 C C . ILE C 1 147 ? -29.032 30.905 -49.032 1.00 25.88 174 ILE C C 1
ATOM 5733 O O . ILE C 1 147 ? -29.902 31.758 -49.220 1.00 24.02 174 ILE C O 1
ATOM 5738 N N . VAL C 1 148 ? -28.243 30.471 -50.006 1.00 22.40 175 VAL C N 1
ATOM 5739 C CA . VAL C 1 148 ? -28.193 31.186 -51.275 1.00 26.25 175 VAL C CA 1
ATOM 5740 C C . VAL C 1 148 ? -29.282 30.739 -52.250 1.00 27.93 175 VAL C C 1
ATOM 5741 O O . VAL C 1 148 ? -30.090 31.555 -52.701 1.00 27.71 175 VAL C O 1
ATOM 5745 N N . GLY C 1 149 ? -29.323 29.449 -52.568 1.00 24.61 176 GLY C N 1
ATOM 5746 C CA . GLY C 1 149 ? -30.318 28.944 -53.498 1.00 27.04 176 GLY C CA 1
ATOM 5747 C C . GLY C 1 149 ? -29.759 28.950 -54.911 1.00 34.49 176 GLY C C 1
ATOM 5748 O O . GLY C 1 149 ? -29.007 29.859 -55.277 1.00 27.48 176 GLY C O 1
ATOM 5749 N N . ALA C 1 150 ? -30.145 27.953 -55.707 1.00 42.48 177 ALA C N 1
ATOM 5750 C CA . ALA C 1 150 ? -29.554 27.729 -57.033 1.00 48.66 177 ALA C CA 1
ATOM 5751 C C . ALA C 1 150 ? -29.694 28.926 -57.980 1.00 50.68 177 ALA C C 1
ATOM 5752 O O . ALA C 1 150 ? -28.880 29.103 -58.896 1.00 54.16 177 ALA C O 1
ATOM 5754 N N . ARG C 1 151 ? -30.720 29.740 -57.755 1.00 33.95 178 ARG C N 1
ATOM 5755 C CA . ARG C 1 151 ? -30.925 30.954 -58.535 1.00 36.99 178 ARG C CA 1
ATOM 5756 C C . ARG C 1 151 ? -30.844 32.214 -57.662 1.00 37.44 178 ARG C C 1
ATOM 5757 O O . ARG C 1 151 ? -31.402 33.261 -58.003 1.00 31.00 178 ARG C O 1
ATOM 5765 N N . TYR C 1 152 ? -30.119 32.093 -56.549 1.00 31.22 179 TYR C N 1
ATOM 5766 C CA . TYR C 1 152 ? -29.866 33.196 -55.612 1.00 24.27 179 TYR C CA 1
ATOM 5767 C C . TYR C 1 152 ? -31.137 33.805 -55.022 1.00 24.05 179 TYR C C 1
ATOM 5768 O O . TYR C 1 152 ? -31.091 34.891 -54.443 1.00 29.21 179 TYR C O 1
ATOM 5777 N N . GLN C 1 153 ? -32.260 33.094 -55.118 1.00 27.08 180 GLN C N 1
ATOM 5778 C CA . GLN C 1 153 ? -33.527 33.620 -54.603 1.00 26.61 180 GLN C CA 1
ATOM 5779 C C . GLN C 1 153 ? -33.588 33.630 -53.076 1.00 27.39 180 GLN C C 1
ATOM 5780 O O . GLN C 1 153 ? -33.989 34.637 -52.484 1.00 27.99 180 GLN C O 1
ATOM 5786 N N . GLN C 1 154 ? -33.190 32.528 -52.441 1.00 22.79 181 GLN C N 1
ATOM 5787 C CA . GLN C 1 154 ? -33.210 32.468 -50.978 1.00 22.74 181 GLN C CA 1
ATOM 5788 C C . GLN C 1 154 ? -32.333 33.560 -50.385 1.00 21.87 181 GLN C C 1
ATOM 5789 O O . GLN C 1 154 ? -32.689 34.151 -49.360 1.00 23.90 181 GLN C O 1
ATOM 5795 N N . LEU C 1 155 ? -31.193 33.835 -51.021 1.00 22.65 182 LEU C N 1
ATOM 5796 C CA . LEU C 1 155 ? -30.287 34.870 -50.525 1.00 24.65 182 LEU C CA 1
ATOM 5797 C C . LEU C 1 155 ? -30.974 36.230 -50.501 1.00 23.41 182 LEU C C 1
ATOM 5798 O O . LEU C 1 155 ? -30.926 36.933 -49.492 1.00 24.11 182 LEU C O 1
ATOM 5803 N N . GLN C 1 156 ? -31.644 36.587 -51.592 1.00 21.85 183 GLN C N 1
ATOM 5804 C CA . GLN C 1 156 ? -32.359 37.866 -51.622 1.00 29.05 183 GLN C CA 1
ATOM 5805 C C . GLN C 1 156 ? -33.488 37.889 -50.569 1.00 24.24 183 GLN C C 1
ATOM 5806 O O . GLN C 1 156 ? -33.781 38.935 -49.983 1.00 24.39 183 GLN C O 1
ATOM 5812 N N . ARG C 1 157 ? -34.116 36.743 -50.323 1.00 22.40 184 ARG C N 1
ATOM 5813 C CA . ARG C 1 157 ? -35.170 36.679 -49.313 1.00 24.39 184 ARG C CA 1
ATOM 5814 C C . ARG C 1 157 ? -34.586 36.845 -47.900 1.00 22.11 184 ARG C C 1
ATOM 5815 O O . ARG C 1 157 ? -35.145 37.579 -47.073 1.00 21.58 184 ARG C O 1
ATOM 5823 N N . HIS C 1 158 ? -33.459 36.184 -47.630 1.00 24.61 185 HIS C N 1
ATOM 5824 C CA . HIS C 1 158 ? -32.763 36.337 -46.344 1.00 24.12 185 HIS C CA 1
ATOM 5825 C C . HIS C 1 158 ? -32.289 37.771 -46.135 1.00 26.82 185 HIS C C 1
ATOM 5826 O O . HIS C 1 158 ? -32.416 38.310 -45.035 1.00 23.93 185 HIS C O 1
ATOM 5833 N N . ASN C 1 159 ? -31.764 38.393 -47.190 1.00 20.32 186 ASN C N 1
ATOM 5834 C CA . ASN C 1 159 ? -31.346 39.784 -47.109 1.00 28.19 186 ASN C CA 1
ATOM 5835 C C . ASN C 1 159 ? -32.495 40.719 -46.769 1.00 28.48 186 ASN C C 1
ATOM 5836 O O . ASN C 1 159 ? -32.316 41.668 -46.009 1.00 28.09 186 ASN C O 1
ATOM 5841 N N . LEU C 1 160 ? -33.674 40.442 -47.317 1.00 29.76 187 LEU C N 1
ATOM 5842 C CA . LEU C 1 160 ? -34.851 41.224 -46.967 1.00 25.07 187 LEU C CA 1
ATOM 5843 C C . LEU C 1 160 ? -35.134 41.136 -45.477 1.00 21.21 187 LEU C C 1
ATOM 5844 O O . LEU C 1 160 ? -35.362 42.150 -44.828 1.00 23.12 187 LEU C O 1
ATOM 5849 N N . THR C 1 161 ? -35.109 39.924 -44.935 1.00 20.98 188 THR C N 1
ATOM 5850 C CA . THR C 1 161 ? -35.325 39.751 -43.507 1.00 21.92 188 THR C CA 1
ATOM 5851 C C . THR C 1 161 ? -34.311 40.574 -42.723 1.00 23.08 188 THR C C 1
ATOM 5852 O O . THR C 1 161 ? -34.669 41.305 -41.788 1.00 26.45 188 THR C O 1
ATOM 5856 N N . LEU C 1 162 ? -33.043 40.463 -43.108 1.00 21.21 189 LEU C N 1
ATOM 5857 C CA . LEU C 1 162 ? -31.990 41.187 -42.406 1.00 22.38 189 LEU C CA 1
ATOM 5858 C C . LEU C 1 162 ? -32.209 42.688 -42.509 1.00 27.49 189 LEU C C 1
ATOM 5859 O O . LEU C 1 162 ? -32.034 43.416 -41.525 1.00 29.46 189 LEU C O 1
ATOM 5864 N N . GLU C 1 163 ? -32.585 43.151 -43.700 1.00 27.14 190 GLU C N 1
ATOM 5865 C CA . GLU C 1 163 ? -32.802 44.579 -43.922 1.00 30.00 190 GLU C CA 1
ATOM 5866 C C . GLU C 1 163 ? -33.905 45.092 -43.001 1.00 34.22 190 GLU C C 1
ATOM 5867 O O . GLU C 1 163 ? -33.750 46.128 -42.352 1.00 33.80 190 GLU C O 1
ATOM 5869 N N . ASP C 1 164 ? -35.008 44.348 -42.927 1.00 29.70 191 ASP C N 1
ATOM 5870 C CA . ASP C 1 164 ? -36.121 44.745 -42.073 1.00 29.74 191 ASP C CA 1
ATOM 5871 C C . ASP C 1 164 ? -35.733 44.691 -40.580 1.00 30.20 191 ASP C C 1
ATOM 5872 O O . ASP C 1 164 ? -36.096 45.577 -39.809 1.00 31.95 191 ASP C O 1
ATOM 5877 N N . LEU C 1 165 ? -34.992 43.663 -40.177 1.00 26.77 192 LEU C N 1
ATOM 5878 C CA . LEU C 1 165 ? -34.491 43.584 -38.805 1.00 30.08 192 LEU C CA 1
ATOM 5879 C C . LEU C 1 165 ? -33.637 44.806 -38.473 1.00 34.19 192 LEU C C 1
ATOM 5880 O O . LEU C 1 165 ? -33.800 45.420 -37.423 1.00 33.97 192 LEU C O 1
ATOM 5885 N N . SER C 1 166 ? -32.726 45.146 -39.381 1.00 36.93 193 SER C N 1
ATOM 5886 C CA . SER C 1 166 ? -31.834 46.280 -39.190 1.00 41.85 193 SER C CA 1
ATOM 5887 C C . SER C 1 166 ? -32.606 47.593 -39.058 1.00 44.70 193 SER C C 1
ATOM 5888 O O . SER C 1 166 ? -32.385 48.369 -38.117 1.00 40.89 193 SER C O 1
ATOM 5891 N N . GLU C 1 167 ? -33.515 47.836 -39.998 1.00 39.11 194 GLU C N 1
ATOM 5892 C CA . GLU C 1 167 ? -34.300 49.065 -39.987 1.00 41.02 194 GLU C CA 1
ATOM 5893 C C . GLU C 1 167 ? -35.171 49.184 -38.738 1.00 42.41 194 GLU C C 1
ATOM 5894 O O . GLU C 1 167 ? -35.511 50.294 -38.319 1.00 46.13 194 GLU C O 1
ATOM 5900 N N . SER C 1 168 ? -35.516 48.051 -38.132 1.00 38.96 195 SER C N 1
ATOM 5901 C CA . SER C 1 168 ? -36.321 48.066 -36.912 1.00 39.23 195 SER C CA 1
ATOM 5902 C C . SER C 1 168 ? -35.454 48.291 -35.687 1.00 40.89 195 SER C C 1
ATOM 5903 O O . SER C 1 168 ? -35.969 48.422 -34.577 1.00 39.52 195 SER C O 1
ATOM 5906 N N . GLY C 1 169 ? -34.139 48.333 -35.892 1.00 37.75 196 GLY C N 1
ATOM 5907 C CA . GLY C 1 169 ? -33.220 48.593 -34.801 1.00 41.87 196 GLY C CA 1
ATOM 5908 C C . GLY C 1 169 ? -32.474 47.393 -34.242 1.00 40.24 196 GLY C C 1
ATOM 5909 O O . GLY C 1 169 ? -31.829 47.498 -33.204 1.00 48.04 196 GLY C O 1
ATOM 5910 N N . VAL C 1 170 ? -32.548 46.250 -34.912 1.00 38.04 197 VAL C N 1
ATOM 5911 C CA . VAL C 1 170 ? -31.746 45.104 -34.493 1.00 36.89 197 VAL C CA 1
ATOM 5912 C C . VAL C 1 170 ? -30.391 45.172 -35.189 1.00 39.90 197 VAL C C 1
ATOM 5913 O O . VAL C 1 170 ? -30.332 45.100 -36.416 1.00 35.48 197 VAL C O 1
ATOM 5917 N N . PRO C 1 171 ? -29.300 45.309 -34.411 1.00 42.91 198 PRO C N 1
ATOM 5918 C CA . PRO C 1 171 ? -27.955 45.299 -34.999 1.00 44.13 198 PRO C CA 1
ATOM 5919 C C . PRO C 1 171 ? -27.674 43.943 -35.629 1.00 39.01 198 PRO C C 1
ATOM 5920 O O . PRO C 1 171 ? -27.884 42.920 -34.967 1.00 33.36 198 PRO C O 1
ATOM 5924 N N . LEU C 1 172 ? -27.235 43.921 -36.886 1.00 38.28 199 LEU C N 1
ATOM 5925 C CA . LEU C 1 172 ? -27.059 42.645 -37.584 1.00 37.34 199 LEU C CA 1
ATOM 5926 C C . LEU C 1 172 ? -25.928 41.796 -37.006 1.00 35.81 199 LEU C C 1
ATOM 5927 O O . LEU C 1 172 ? -25.866 40.596 -37.255 1.00 39.24 199 LEU C O 1
ATOM 5932 N N . SER C 1 173 ? -25.053 42.408 -36.214 1.00 34.86 200 SER C N 1
ATOM 5933 C CA . SER C 1 173 ? -23.984 41.662 -35.549 1.00 37.26 200 SER C CA 1
ATOM 5934 C C . SER C 1 173 ? -24.552 40.773 -34.434 1.00 35.15 200 SER C C 1
ATOM 5935 O O . SER C 1 173 ? -23.829 39.976 -33.832 1.00 30.93 200 SER C O 1
ATOM 5938 N N . GLN C 1 174 ? -25.841 40.930 -34.149 1.00 31.22 201 GLN C N 1
ATOM 5939 C CA . GLN C 1 174 ? -26.511 40.095 -33.158 1.00 32.22 201 GLN C CA 1
ATOM 5940 C C . GLN C 1 174 ? -27.432 39.080 -33.839 1.00 31.08 201 GLN C C 1
ATOM 5941 O O . GLN C 1 174 ? -28.266 38.436 -33.196 1.00 32.13 201 GLN C O 1
ATOM 5947 N N . VAL C 1 175 ? -27.256 38.920 -35.143 1.00 27.27 202 VAL C N 1
ATOM 5948 C CA . VAL C 1 175 ? -28.071 37.981 -35.910 1.00 31.37 202 VAL C CA 1
ATOM 5949 C C . VAL C 1 175 ? -27.180 36.930 -36.559 1.00 28.36 202 VAL C C 1
ATOM 5950 O O . VAL C 1 175 ? -26.099 37.241 -37.053 1.00 26.15 202 VAL C O 1
ATOM 5954 N N . ALA C 1 176 ? -27.619 35.676 -36.516 1.00 29.57 203 ALA C N 1
ATOM 5955 C CA . ALA C 1 176 ? -26.904 34.589 -37.169 1.00 24.47 203 ALA C CA 1
ATOM 5956 C C . ALA C 1 176 ? -27.851 33.770 -38.041 1.00 24.65 203 ALA C C 1
ATOM 5957 O O . ALA C 1 176 ? -28.978 33.494 -37.648 1.00 24.25 203 ALA C O 1
ATOM 5959 N N . ILE C 1 177 ? -27.398 33.396 -39.230 1.00 22.40 204 ILE C N 1
ATOM 5960 C CA . ILE C 1 177 ? -28.169 32.480 -40.065 1.00 22.34 204 ILE C CA 1
ATOM 5961 C C . ILE C 1 177 ? -27.364 31.198 -40.182 1.00 24.64 204 ILE C C 1
ATOM 5962 O O . ILE C 1 177 ? -26.225 31.211 -40.661 1.00 23.50 204 ILE C O 1
ATOM 5967 N N . ILE C 1 178 ? -27.933 30.108 -39.689 1.00 20.32 205 ILE C N 1
ATOM 5968 C CA . ILE C 1 178 ? -27.235 28.833 -39.679 1.00 20.61 205 ILE C CA 1
ATOM 5969 C C . ILE C 1 178 ? -27.811 27.903 -40.741 1.00 28.42 205 ILE C C 1
ATOM 5970 O O . ILE C 1 178 ? -29.001 27.544 -40.716 1.00 26.64 205 ILE C O 1
ATOM 5975 N N . GLU C 1 179 ? -26.961 27.545 -41.689 1.00 28.01 206 GLU C N 1
ATOM 5976 C CA . GLU C 1 179 ? -27.343 26.701 -42.818 1.00 28.47 206 GLU C CA 1
ATOM 5977 C C . GLU C 1 179 ? -27.069 25.239 -42.499 1.00 21.45 206 GLU C C 1
ATOM 5978 O O . GLU C 1 179 ? -25.916 24.860 -42.297 1.00 22.09 206 GLU C O 1
ATOM 5984 N N . THR C 1 180 ? -28.103 24.406 -42.440 1.00 17.91 207 THR C N 1
ATOM 5985 C CA . THR C 1 180 ? -27.841 23.013 -42.077 1.00 16.31 207 THR C CA 1
ATOM 5986 C C . THR C 1 180 ? -27.707 22.095 -43.294 1.00 16.23 207 THR C C 1
ATOM 5987 O O . THR C 1 180 ? -27.063 21.062 -43.201 1.00 18.24 207 THR C O 1
ATOM 5991 N N . GLN C 1 181 ? -28.318 22.470 -44.415 1.00 17.52 208 GLN C N 1
ATOM 5992 C CA . GLN C 1 181 ? -28.382 21.619 -45.606 1.00 21.60 208 GLN C CA 1
ATOM 5993 C C . GLN C 1 181 ? -29.012 20.260 -45.313 1.00 23.25 208 GLN C C 1
ATOM 5994 O O . GLN C 1 181 ? -28.809 19.304 -46.062 1.00 18.68 208 GLN C O 1
ATOM 6000 N N . ALA C 1 182 ? -29.819 20.167 -44.263 1.00 16.83 209 ALA C N 1
ATOM 6001 C CA . ALA C 1 182 ? -30.433 18.884 -43.973 1.00 19.89 209 ALA C CA 1
ATOM 6002 C C . ALA C 1 182 ? -31.528 18.550 -44.994 1.00 20.37 209 ALA C C 1
ATOM 6003 O O . ALA C 1 182 ? -31.700 17.390 -45.370 1.00 20.53 209 ALA C O 1
ATOM 6005 N N . ALA C 1 183 ? -32.249 19.567 -45.455 1.00 18.88 210 ALA C N 1
ATOM 6006 C CA . ALA C 1 183 ? -33.382 19.356 -46.359 1.00 22.44 210 ALA C CA 1
ATOM 6007 C C . ALA C 1 183 ? -32.928 19.220 -47.810 1.00 28.67 210 ALA C C 1
ATOM 6008 O O . ALA C 1 183 ? -32.194 20.070 -48.320 1.00 28.10 210 ALA C O 1
ATOM 6010 N N . ALA C 1 184 ? -33.400 18.181 -48.487 1.00 27.96 211 ALA C N 1
ATOM 6011 C CA . ALA C 1 184 ? -33.023 17.961 -49.882 1.00 33.78 211 ALA C CA 1
ATOM 6012 C C . ALA C 1 184 ? -33.863 18.810 -50.841 1.00 35.40 211 ALA C C 1
ATOM 6013 O O . ALA C 1 184 ? -33.444 19.091 -51.960 1.00 38.22 211 ALA C O 1
ATOM 6015 N N . THR C 1 185 ? -35.058 19.199 -50.410 1.00 34.56 212 THR C N 1
ATOM 6016 C CA . THR C 1 185 ? -35.917 20.066 -51.216 1.00 35.68 212 THR C CA 1
ATOM 6017 C C . THR C 1 185 ? -36.520 21.165 -50.349 1.00 37.07 212 THR C C 1
ATOM 6018 O O . THR C 1 185 ? -36.270 21.220 -49.150 1.00 37.06 212 THR C O 1
ATOM 6022 N N . SER C 1 186 ? -37.321 22.042 -50.937 1.00 30.05 213 SER C N 1
ATOM 6023 C CA . SER C 1 186 ? -37.973 23.043 -50.113 1.00 28.21 213 SER C CA 1
ATOM 6024 C C . SER C 1 186 ? -39.431 22.688 -49.831 1.00 25.73 213 SER C C 1
ATOM 6025 O O . SER C 1 186 ? -40.117 23.423 -49.139 1.00 28.27 213 SER C O 1
ATOM 6028 N N . ASP C 1 187 ? -39.894 21.534 -50.301 1.00 19.94 214 ASP C N 1
ATOM 6029 C CA . ASP C 1 187 ? -41.292 21.180 -50.059 1.00 26.95 214 ASP C CA 1
ATOM 6030 C C . ASP C 1 187 ? -41.592 20.746 -48.613 1.00 26.09 214 ASP C C 1
ATOM 6031 O O . ASP C 1 187 ? -42.759 20.751 -48.204 1.00 21.19 214 ASP C O 1
ATOM 6036 N N . ASP C 1 188 ? -40.564 20.362 -47.854 1.00 17.97 215 ASP C N 1
ATOM 6037 C CA . ASP C 1 188 ? -40.783 19.923 -46.476 1.00 23.36 215 ASP C CA 1
ATOM 6038 C C . ASP C 1 188 ? -40.275 20.928 -45.444 1.00 19.38 215 ASP C C 1
ATOM 6039 O O . ASP C 1 188 ? -40.163 20.603 -44.265 1.00 19.15 215 ASP C O 1
ATOM 6044 N N . CYS C 1 189 ? -39.993 22.152 -45.874 1.00 15.96 216 CYS C N 1
ATOM 6045 C CA . CYS C 1 189 ? -39.312 23.098 -44.993 1.00 13.48 216 CYS C CA 1
ATOM 6046 C C . CYS C 1 189 ? -40.164 23.485 -43.772 1.00 19.90 216 CYS C C 1
ATOM 6047 O O . CYS C 1 189 ? -39.624 23.843 -42.723 1.00 16.48 216 CYS C O 1
ATOM 6050 N N . VAL C 1 190 ? -41.492 23.401 -43.885 1.00 16.09 217 VAL C N 1
ATOM 6051 C CA . VAL C 1 190 ? -42.324 23.654 -42.708 1.00 16.62 217 VAL C CA 1
ATOM 6052 C C . VAL C 1 190 ? -42.084 22.594 -41.631 1.00 14.24 217 VAL C C 1
ATOM 6053 O O . VAL C 1 190 ? -42.011 22.919 -40.452 1.00 13.14 217 VAL C O 1
ATOM 6065 N N . TYR C 1 192 ? -39.309 20.706 -41.296 1.00 14.45 219 TYR C N 1
ATOM 6066 C CA . TYR C 1 192 ? -37.967 20.928 -40.743 1.00 20.19 219 TYR C CA 1
ATOM 6067 C C . TYR C 1 192 ? -37.977 22.086 -39.738 1.00 20.41 219 TYR C C 1
ATOM 6068 O O . TYR C 1 192 ? -37.394 21.986 -38.657 1.00 19.43 219 TYR C O 1
ATOM 6077 N N . SER C 1 193 ? -38.662 23.176 -40.079 1.00 14.93 220 SER C N 1
ATOM 6078 C CA . SER C 1 193 ? -38.695 24.340 -39.194 1.00 14.36 220 SER C CA 1
ATOM 6079 C C . SER C 1 193 ? -39.397 24.019 -37.876 1.00 16.42 220 SER C C 1
ATOM 6080 O O . SER C 1 193 ? -38.934 24.420 -36.809 1.00 18.48 220 SER C O 1
ATOM 6083 N N . LEU C 1 194 ? -40.500 23.279 -37.954 1.00 17.11 221 LEU C N 1
ATOM 6084 C CA . LEU C 1 194 ? -41.208 22.852 -36.755 1.00 19.14 221 LEU C CA 1
ATOM 6085 C C . LEU C 1 194 ? -40.339 21.936 -35.892 1.00 18.41 221 LEU C C 1
ATOM 6086 O O . LEU C 1 194 ? -40.241 22.111 -34.673 1.00 15.98 221 LEU C O 1
ATOM 6091 N N . ASN C 1 195 ? -39.723 20.940 -36.521 1.00 20.81 222 ASN C N 1
ATOM 6092 C CA . ASN C 1 195 ? -38.849 20.040 -35.780 1.00 17.91 222 ASN C CA 1
ATOM 6093 C C . ASN C 1 195 ? -37.681 20.805 -35.159 1.00 22.29 222 ASN C C 1
ATOM 6094 O O . ASN C 1 195 ? -37.277 20.546 -34.019 1.00 25.02 222 ASN C O 1
ATOM 6099 N N . TYR C 1 196 ? -37.136 21.746 -35.923 1.00 14.57 223 TYR C N 1
ATOM 6100 C CA . TYR C 1 196 ? -35.993 22.525 -35.460 1.00 17.11 223 TYR C CA 1
ATOM 6101 C C . TYR C 1 196 ? -36.367 23.386 -34.264 1.00 16.21 223 TYR C C 1
ATOM 6102 O O . TYR C 1 196 ? -35.564 23.566 -33.354 1.00 20.02 223 TYR C O 1
ATOM 6111 N N . ALA C 1 197 ? -37.581 23.926 -34.270 1.00 17.03 224 ALA C N 1
ATOM 6112 C CA . ALA C 1 197 ? -38.049 24.716 -33.136 1.00 18.13 224 ALA C CA 1
ATOM 6113 C C . ALA C 1 197 ? -38.061 23.834 -31.887 1.00 19.82 224 ALA C C 1
ATOM 6114 O O . ALA C 1 197 ? -37.603 24.245 -30.811 1.00 20.33 224 ALA C O 1
ATOM 6116 N N . ILE C 1 198 ? -38.585 22.620 -32.032 1.00 18.54 225 ILE C N 1
ATOM 6117 C CA . ILE C 1 198 ? -38.614 21.680 -30.910 1.00 22.89 225 ILE C CA 1
ATOM 6118 C C . ILE C 1 198 ? -37.194 21.359 -30.418 1.00 21.22 225 ILE C C 1
ATOM 6119 O O . ILE C 1 198 ? -36.926 21.353 -29.216 1.00 21.62 225 ILE C O 1
ATOM 6124 N N . LYS C 1 199 ? -36.288 21.096 -31.350 1.00 19.59 226 LYS C N 1
ATOM 6125 C CA . LYS C 1 199 ? -34.914 20.758 -30.979 1.00 23.23 226 LYS C CA 1
ATOM 6126 C C . LYS C 1 199 ? -34.178 21.950 -30.353 1.00 24.30 226 LYS C C 1
ATOM 6127 O O . LYS C 1 199 ? -33.295 21.773 -29.512 1.00 25.02 226 LYS C O 1
ATOM 6133 N N . ALA C 1 200 ? -34.523 23.158 -30.788 1.00 19.82 227 ALA C N 1
ATOM 6134 C CA . ALA C 1 200 ? -33.877 24.355 -30.262 1.00 21.39 227 ALA C CA 1
ATOM 6135 C C . ALA C 1 200 ? -34.223 24.499 -28.788 1.00 25.00 227 ALA C C 1
ATOM 6136 O O . ALA C 1 200 ? -33.384 24.871 -27.963 1.00 25.24 227 ALA C O 1
ATOM 6138 N N . HIS C 1 201 ? -35.468 24.172 -28.473 1.00 26.85 228 HIS C N 1
ATOM 6139 C CA . HIS C 1 201 ? -35.939 24.140 -27.102 1.00 27.12 228 HIS C CA 1
ATOM 6140 C C . HIS C 1 201 ? -35.287 23.028 -26.295 1.00 26.25 228 HIS C C 1
ATOM 6141 O O . HIS C 1 201 ? -34.816 23.258 -25.183 1.00 28.78 228 HIS C O 1
ATOM 6148 N N . LYS C 1 202 ? -35.272 21.820 -26.853 1.00 24.13 229 LYS C N 1
ATOM 6149 C CA . LYS C 1 202 ? -34.693 20.668 -26.162 1.00 28.78 229 LYS C CA 1
ATOM 6150 C C . LYS C 1 202 ? -33.199 20.902 -25.938 1.00 31.83 229 LYS C C 1
ATOM 6151 O O . LYS C 1 202 ? -32.623 20.367 -25.004 1.00 36.34 229 LYS C O 1
ATOM 6157 N N . ASN C 1 203 ? -32.573 21.684 -26.816 1.00 30.69 230 ASN C N 1
ATOM 6158 C CA . ASN C 1 203 ? -31.151 22.007 -26.690 1.00 33.32 230 ASN C CA 1
ATOM 6159 C C . ASN C 1 203 ? -30.898 23.476 -26.336 1.00 28.04 230 ASN C C 1
ATOM 6160 O O . ASN C 1 203 ? -29.962 24.092 -26.847 1.00 26.73 230 ASN C O 1
ATOM 6165 N N . ALA C 1 204 ? -31.724 24.026 -25.456 1.00 24.20 231 ALA C N 1
ATOM 6166 C CA . ALA C 1 204 ? -31.687 25.454 -25.141 1.00 30.87 231 ALA C CA 1
ATOM 6167 C C . ALA C 1 204 ? -30.326 25.968 -24.650 1.00 37.66 231 ALA C C 1
ATOM 6168 O O . ALA C 1 204 ? -29.973 27.123 -24.896 1.00 34.53 231 ALA C O 1
ATOM 6170 N N . ALA C 1 205 ? -29.558 25.125 -23.964 1.00 39.00 232 ALA C N 1
ATOM 6171 C CA . ALA C 1 205 ? -28.291 25.588 -23.396 1.00 38.14 232 ALA C CA 1
ATOM 6172 C C . ALA C 1 205 ? -27.309 25.977 -24.493 1.00 38.30 232 ALA C C 1
ATOM 6173 O O . ALA C 1 205 ? -26.663 27.022 -24.418 1.00 45.29 232 ALA C O 1
ATOM 6175 N N . GLN C 1 206 ? -27.223 25.154 -25.528 1.00 33.83 233 GLN C N 1
ATOM 6176 C CA . GLN C 1 206 ? -26.304 25.433 -26.619 1.00 35.82 233 GLN C CA 1
ATOM 6177 C C . GLN C 1 206 ? -26.762 26.649 -27.401 1.00 35.75 233 GLN C C 1
ATOM 6178 O O . GLN C 1 206 ? -25.941 27.424 -27.889 1.00 35.57 233 GLN C O 1
ATOM 6184 N N . PHE C 1 207 ? -28.075 26.822 -27.521 1.00 28.55 234 PHE C N 1
ATOM 6185 C CA . PHE C 1 207 ? -28.589 28.010 -28.170 1.00 24.00 234 PHE C CA 1
ATOM 6186 C C . PHE C 1 207 ? -28.300 29.222 -27.275 1.00 29.50 234 PHE C C 1
ATOM 6187 O O . PHE C 1 207 ? -27.926 30.291 -27.764 1.00 33.08 234 PHE C O 1
ATOM 6195 N N . ASP C 1 208 ? -28.455 29.049 -25.964 1.00 29.06 235 ASP C N 1
ATOM 6196 C CA . ASP C 1 208 ? -28.105 30.107 -25.021 1.00 32.07 235 ASP C CA 1
ATOM 6197 C C . ASP C 1 208 ? -26.662 30.550 -25.207 1.00 37.19 235 ASP C C 1
ATOM 6198 O O . ASP C 1 208 ? -26.356 31.742 -25.126 1.00 40.34 235 ASP C O 1
ATOM 6203 N N . ASP C 1 209 ? -25.775 29.589 -25.440 1.00 32.53 236 ASP C N 1
ATOM 6204 C CA . ASP C 1 209 ? -24.366 29.907 -25.598 1.00 36.97 236 ASP C CA 1
ATOM 6205 C C . ASP C 1 209 ? -24.151 30.724 -26.868 1.00 39.91 236 ASP C C 1
ATOM 6206 O O . ASP C 1 209 ? -23.395 31.695 -26.872 1.00 37.19 236 ASP C O 1
ATOM 6211 N N . ILE C 1 210 ? -24.845 30.358 -27.937 1.00 32.99 237 ILE C N 1
ATOM 6212 C CA . ILE C 1 210 ? -24.730 31.108 -29.171 1.00 31.51 237 ILE C CA 1
ATOM 6213 C C . ILE C 1 210 ? -25.326 32.511 -28.995 1.00 32.42 237 ILE C C 1
ATOM 6214 O O . ILE C 1 210 ? -24.765 33.498 -29.480 1.00 38.95 237 ILE C O 1
ATOM 6219 N N . HIS C 1 211 ? -26.450 32.600 -28.291 1.00 33.43 238 HIS C N 1
ATOM 6220 C CA . HIS C 1 211 ? -27.068 33.891 -28.010 1.00 39.62 238 HIS C CA 1
ATOM 6221 C C . HIS C 1 211 ? -26.131 34.776 -27.183 1.00 37.73 238 HIS C C 1
ATOM 6222 O O . HIS C 1 211 ? -25.990 35.969 -27.462 1.00 37.68 238 HIS C O 1
ATOM 6229 N N . HIS C 1 212 ? -25.483 34.182 -26.183 1.00 34.76 239 HIS C N 1
ATOM 6230 C CA . HIS C 1 212 ? -24.505 34.905 -25.363 1.00 43.33 239 HIS C CA 1
ATOM 6231 C C . HIS C 1 212 ? -23.405 35.516 -26.227 1.00 40.88 239 HIS C C 1
ATOM 6232 O O . HIS C 1 212 ? -23.050 36.678 -26.064 1.00 46.31 239 HIS C O 1
ATOM 6239 N N . GLY C 1 213 ? -22.891 34.735 -27.169 1.00 38.88 240 GLY C N 1
ATOM 6240 C CA . GLY C 1 213 ? -21.900 35.232 -28.107 1.00 38.23 240 GLY C CA 1
ATOM 6241 C C . GLY C 1 213 ? -22.433 36.356 -28.979 1.00 40.42 240 GLY C C 1
ATOM 6242 O O . GLY C 1 213 ? -21.740 37.354 -29.200 1.00 39.32 240 GLY C O 1
ATOM 6243 N N . LEU C 1 214 ? -23.664 36.201 -29.470 1.00 30.93 241 LEU C N 1
ATOM 6244 C CA . LEU C 1 214 ? -24.284 37.219 -30.317 1.00 34.68 241 LEU C CA 1
ATOM 6245 C C . LEU C 1 214 ? -24.483 38.555 -29.609 1.00 40.47 241 LEU C C 1
ATOM 6246 O O . LEU C 1 214 ? -24.454 39.611 -30.246 1.00 42.75 241 LEU C O 1
ATOM 6251 N N . GLN C 1 215 ? -24.691 38.512 -28.298 1.00 38.41 242 GLN C N 1
ATOM 6252 C CA . GLN C 1 215 ? -24.758 39.740 -27.509 1.00 47.13 242 GLN C CA 1
ATOM 6253 C C . GLN C 1 215 ? -23.458 40.537 -27.603 1.00 47.31 242 GLN C C 1
ATOM 6254 O O . GLN C 1 215 ? -23.456 41.757 -27.456 1.00 47.33 242 GLN C O 1
ATOM 6260 N N . HIS C 1 216 ? -22.360 39.843 -27.873 1.00 45.12 243 HIS C N 1
ATOM 6261 C CA . HIS C 1 216 ? -21.069 40.500 -28.006 1.00 52.81 243 HIS C CA 1
ATOM 6262 C C . HIS C 1 216 ? -20.696 40.562 -29.476 1.00 51.19 243 HIS C C 1
ATOM 6263 O O . HIS C 1 216 ? -19.544 40.792 -29.832 1.00 52.88 243 HIS C O 1
ATOM 6270 N N . GLY C 1 217 ? -21.694 40.342 -30.325 1.00 47.47 244 GLY C N 1
ATOM 6271 C CA . GLY C 1 217 ? -21.534 40.500 -31.755 1.00 45.35 244 GLY C CA 1
ATOM 6272 C C . GLY C 1 217 ? -20.640 39.484 -32.438 1.00 43.09 244 GLY C C 1
ATOM 6273 O O . GLY C 1 217 ? -20.087 39.781 -33.494 1.00 46.30 244 GLY C O 1
ATOM 6274 N N . THR C 1 218 ? -20.501 38.290 -31.862 1.00 38.44 245 THR C N 1
ATOM 6275 C CA . THR C 1 218 ? -19.615 37.269 -32.437 1.00 37.56 245 THR C CA 1
ATOM 6276 C C . THR C 1 218 ? -20.249 35.879 -32.493 1.00 40.57 245 THR C C 1
ATOM 6277 O O . THR C 1 218 ? -21.126 35.544 -31.694 1.00 40.20 245 THR C O 1
ATOM 6281 N N . LEU C 1 219 ? -19.815 35.085 -33.466 1.00 40.20 246 LEU C N 1
ATOM 6282 C CA . LEU C 1 219 ? -20.258 33.702 -33.583 1.00 40.38 246 LEU C CA 1
ATOM 6283 C C . LEU C 1 219 ? -19.052 32.776 -33.673 1.00 42.62 246 LEU C C 1
ATOM 6284 O O . LEU C 1 219 ? -18.259 32.887 -34.602 1.00 42.11 246 LEU C O 1
ATOM 6289 N N . SER C 1 220 ? -18.934 31.856 -32.720 1.00 41.98 247 SER C N 1
ATOM 6290 C CA . SER C 1 220 ? -17.800 30.940 -32.663 1.00 48.25 247 SER C CA 1
ATOM 6291 C C . SER C 1 220 ? -17.721 30.067 -33.907 1.00 45.81 247 SER C C 1
ATOM 6292 O O . SER C 1 220 ? -18.743 29.610 -34.408 1.00 51.24 247 SER C O 1
ATOM 6295 N N . THR C 1 221 ? -16.490 29.833 -34.362 1.00 46.25 248 THR C N 1
ATOM 6296 C CA . THR C 1 221 ? -16.147 29.009 -35.528 1.00 41.33 248 THR C CA 1
ATOM 6297 C C . THR C 1 221 ? -16.487 29.666 -36.860 1.00 39.94 248 THR C C 1
ATOM 6298 O O . THR C 1 221 ? -16.213 29.085 -37.914 1.00 37.49 248 THR C O 1
ATOM 6302 N N . GLU C 1 222 ? -17.077 30.860 -36.823 1.00 38.20 249 GLU C N 1
ATOM 6303 C CA . GLU C 1 222 ? -17.559 31.482 -38.050 1.00 39.94 249 GLU C CA 1
ATOM 6304 C C . GLU C 1 222 ? -16.416 31.672 -39.030 1.00 46.08 249 GLU C C 1
ATOM 6305 O O . GLU C 1 222 ? -16.581 31.452 -40.229 1.00 45.52 249 GLU C O 1
ATOM 6311 N N . SER C 1 223 ? -15.253 32.052 -38.501 1.00 50.48 250 SER C N 1
ATOM 6312 C CA . SER C 1 223 ? -14.052 32.272 -39.301 1.00 55.39 250 SER C CA 1
ATOM 6313 C C . SER C 1 223 ? -13.683 31.022 -40.097 1.00 57.51 250 SER C C 1
ATOM 6314 O O . SER C 1 223 ? -12.994 31.110 -41.112 1.00 61.27 250 SER C O 1
ATOM 6317 N N . GLU C 1 224 ? -14.113 29.861 -39.610 1.00 54.13 251 GLU C N 1
ATOM 6318 C CA . GLU C 1 224 ? -13.930 28.612 -40.344 1.00 50.93 251 GLU C CA 1
ATOM 6319 C C . GLU C 1 224 ? -15.244 28.113 -40.954 1.00 43.17 251 GLU C C 1
ATOM 6320 O O . GLU C 1 224 ? -15.268 27.638 -42.089 1.00 36.14 251 GLU C O 1
ATOM 6326 N N . SER C 1 225 ? -16.339 28.255 -40.211 1.00 34.05 252 SER C N 1
ATOM 6327 C CA . SER C 1 225 ? -17.593 27.612 -40.589 1.00 34.99 252 SER C CA 1
ATOM 6328 C C . SER C 1 225 ? -18.324 28.310 -41.727 1.00 38.80 252 SER C C 1
ATOM 6329 O O . SER C 1 225 ? -18.966 27.657 -42.545 1.00 36.37 252 SER C O 1
ATOM 6332 N N . ARG C 1 226 ? -18.242 29.635 -41.764 1.00 37.05 253 ARG C N 1
ATOM 6333 C CA . ARG C 1 226 ? -18.966 30.412 -42.763 1.00 36.01 253 ARG C CA 1
ATOM 6334 C C . ARG C 1 226 ? -18.583 30.004 -44.181 1.00 33.98 253 ARG C C 1
ATOM 6335 O O . ARG C 1 226 ? -19.431 29.963 -45.068 1.00 30.21 253 ARG C O 1
ATOM 6343 N N . ALA C 1 227 ? -17.305 29.697 -44.384 1.00 28.78 254 ALA C N 1
ATOM 6344 C CA . ALA C 1 227 ? -16.802 29.308 -45.694 1.00 32.55 254 ALA C CA 1
ATOM 6345 C C . ALA C 1 227 ? -17.382 27.969 -46.166 1.00 34.40 254 ALA C C 1
ATOM 6346 O O . ALA C 1 227 ? -17.367 27.665 -47.364 1.00 35.17 254 ALA C O 1
ATOM 6348 N N . ARG C 1 228 ? -17.894 27.173 -45.232 1.00 34.06 255 ARG C N 1
ATOM 6349 C CA . ARG C 1 228 ? -18.464 25.865 -45.567 1.00 32.86 255 ARG C CA 1
ATOM 6350 C C . ARG C 1 228 ? -19.930 25.942 -46.018 1.00 31.24 255 ARG C C 1
ATOM 6351 O O . ARG C 1 228 ? -20.543 24.934 -46.373 1.00 27.28 255 ARG C O 1
ATOM 6359 N N . THR C 1 229 ? -20.502 27.134 -45.974 1.00 28.43 256 THR C N 1
ATOM 6360 C CA . THR C 1 229 ? -21.896 27.304 -46.358 1.00 25.47 256 THR C CA 1
ATOM 6361 C C . THR C 1 229 ? -21.963 27.742 -47.821 1.00 32.79 256 THR C C 1
ATOM 6362 O O . THR C 1 229 ? -20.944 28.140 -48.387 1.00 30.74 256 THR C O 1
ATOM 6366 N N . THR C 1 230 ? -23.142 27.656 -48.437 1.00 27.40 257 THR C N 1
ATOM 6367 C CA . THR C 1 230 ? -23.314 28.163 -49.797 1.00 25.48 257 THR C CA 1
ATOM 6368 C C . THR C 1 230 ? -23.017 29.670 -49.844 1.00 30.80 257 THR C C 1
ATOM 6369 O O . THR C 1 230 ? -22.577 30.189 -50.863 1.00 32.46 257 THR C O 1
ATOM 6373 N N . LEU C 1 231 ? -23.294 30.363 -48.745 1.00 29.59 258 LEU C N 1
ATOM 6374 C CA . LEU C 1 231 ? -22.956 31.775 -48.618 1.00 25.08 258 LEU C CA 1
ATOM 6375 C C . LEU C 1 231 ? -21.441 31.954 -48.651 1.00 32.28 258 LEU C C 1
ATOM 6376 O O . LEU C 1 231 ? -20.921 32.819 -49.359 1.00 31.98 258 LEU C O 1
ATOM 6381 N N . GLY C 1 232 ? -20.733 31.133 -47.881 1.00 34.73 259 GLY C N 1
ATOM 6382 C CA . GLY C 1 232 ? -19.277 31.195 -47.841 1.00 30.61 259 GLY C CA 1
ATOM 6383 C C . GLY C 1 232 ? -18.646 30.915 -49.190 1.00 34.99 259 GLY C C 1
ATOM 6384 O O . GLY C 1 232 ? -17.698 31.591 -49.596 1.00 40.20 259 GLY C O 1
ATOM 6385 N N . ALA C 1 233 ? -19.178 29.921 -49.896 1.00 36.02 260 ALA C N 1
ATOM 6386 C CA . ALA C 1 233 ? -18.685 29.599 -51.230 1.00 36.05 260 ALA C CA 1
ATOM 6387 C C . ALA C 1 233 ? -18.876 30.787 -52.176 1.00 35.57 260 ALA C C 1
ATOM 6388 O O . ALA C 1 233 ? -17.971 31.134 -52.926 1.00 37.65 260 ALA C O 1
ATOM 6390 N N . LEU C 1 234 ? -20.052 31.408 -52.139 1.00 32.87 261 LEU C N 1
ATOM 6391 C CA . LEU C 1 234 ? -20.324 32.545 -53.017 1.00 29.86 261 LEU C CA 1
ATOM 6392 C C . LEU C 1 234 ? -19.429 33.747 -52.672 1.00 37.34 261 LEU C C 1
ATOM 6393 O O . LEU C 1 234 ? -18.876 34.408 -53.557 1.00 39.21 261 LEU C O 1
ATOM 6398 N N . GLU C 1 235 ? -19.263 34.009 -51.383 1.00 33.24 262 GLU C N 1
ATOM 6399 C CA . GLU C 1 235 ? -18.380 35.080 -50.938 1.00 40.02 262 GLU C CA 1
ATOM 6400 C C . GLU C 1 235 ? -16.933 34.820 -51.371 1.00 45.53 262 GLU C C 1
ATOM 6401 O O . GLU C 1 235 ? -16.226 35.734 -51.784 1.00 43.87 262 GLU C O 1
ATOM 6407 N N . ALA C 1 236 ? -16.485 33.573 -51.270 1.00 49.31 263 ALA C N 1
ATOM 6408 C CA . ALA C 1 236 ? -15.116 33.249 -51.662 1.00 47.42 263 ALA C CA 1
ATOM 6409 C C . ALA C 1 236 ? -14.942 33.340 -53.173 1.00 54.60 263 ALA C C 1
ATOM 6410 O O . ALA C 1 236 ? -13.928 33.836 -53.658 1.00 58.47 263 ALA C O 1
ATOM 6412 N N . SER C 1 237 ? -15.936 32.863 -53.914 1.00 57.42 264 SER C N 1
ATOM 6413 C CA . SER C 1 237 ? -15.877 32.893 -55.370 1.00 56.08 264 SER C CA 1
ATOM 6414 C C . SER C 1 237 ? -15.848 34.322 -55.903 1.00 52.62 264 SER C C 1
ATOM 6415 O O . SER C 1 237 ? -15.105 34.622 -56.832 1.00 59.81 264 SER C O 1
ATOM 6418 N N . SER C 1 238 ? -16.661 35.198 -55.324 1.00 46.22 265 SER C N 1
ATOM 6419 C CA . SER C 1 238 ? -16.822 36.547 -55.860 1.00 49.72 265 SER C CA 1
ATOM 6420 C C . SER C 1 238 ? -16.025 37.609 -55.100 1.00 54.63 265 SER C C 1
ATOM 6421 O O . SER C 1 238 ? -15.830 38.707 -55.611 1.00 55.21 265 SER C O 1
ATOM 6424 N N . SER C 1 239 ? -15.590 37.282 -53.881 1.00 58.79 266 SER C N 1
ATOM 6425 C CA . SER C 1 239 ? -14.910 38.231 -52.986 1.00 60.19 266 SER C CA 1
ATOM 6426 C C . SER C 1 239 ? -15.768 39.460 -52.686 1.00 61.02 266 SER C C 1
ATOM 6427 O O . SER C 1 239 ? -15.255 40.516 -52.304 1.00 64.20 266 SER C O 1
ATOM 6430 N N . TYR C 1 240 ? -17.078 39.305 -52.845 1.00 59.46 267 TYR C N 1
ATOM 6431 C CA . TYR C 1 240 ? -18.038 40.364 -52.558 1.00 55.62 267 TYR C CA 1
ATOM 6432 C C . TYR C 1 240 ? -18.821 40.094 -51.292 1.00 56.15 267 TYR C C 1
ATOM 6433 O O . TYR C 1 240 ? -19.007 38.945 -50.895 1.00 56.96 267 TYR C O 1
ATOM 6442 N N . SER C 1 241 ? -19.260 41.168 -50.650 1.00 58.92 268 SER C N 1
ATOM 6443 C CA . SER C 1 241 ? -20.276 41.069 -49.616 1.00 57.21 268 SER C CA 1
ATOM 6444 C C . SER C 1 241 ? -21.624 40.858 -50.317 1.00 48.34 268 SER C C 1
ATOM 6445 O O . SER C 1 241 ? -22.096 41.733 -51.043 1.00 48.89 268 SER C O 1
ATOM 6448 N N . VAL C 1 242 ? -22.230 39.693 -50.127 1.00 38.11 269 VAL C N 1
ATOM 6449 C CA . VAL C 1 242 ? -23.469 39.374 -50.837 1.00 37.46 269 VAL C CA 1
ATOM 6450 C C . VAL C 1 242 ? -24.643 39.244 -49.873 1.00 39.10 269 VAL C C 1
ATOM 6451 O O . VAL C 1 242 ? -25.800 39.242 -50.287 1.00 41.36 269 VAL C O 1
ATOM 6463 N N . HIS C 1 244 ? -26.084 41.109 -46.214 1.00 38.77 271 HIS C N 1
ATOM 6464 C CA . HIS C 1 244 ? -25.929 42.368 -45.497 1.00 36.76 271 HIS C CA 1
ATOM 6465 C C . HIS C 1 244 ? -24.859 42.210 -44.437 1.00 37.97 271 HIS C C 1
ATOM 6466 O O . HIS C 1 244 ? -24.824 41.220 -43.713 1.00 35.68 271 HIS C O 1
ATOM 6473 N N . GLU C 1 245 ? -23.967 43.184 -44.372 1.00 37.64 272 GLU C N 1
ATOM 6474 C CA . GLU C 1 245 ? -22.799 43.071 -43.519 1.00 46.37 272 GLU C CA 1
ATOM 6475 C C . GLU C 1 245 ? -23.186 43.159 -42.046 1.00 38.20 272 GLU C C 1
ATOM 6476 O O . GLU C 1 245 ? -24.132 43.844 -41.680 1.00 38.24 272 GLU C O 1
ATOM 6482 N N . GLY C 1 246 ? -22.437 42.448 -41.213 1.00 38.53 273 GLY C N 1
ATOM 6483 C CA . GLY C 1 246 ? -22.699 42.388 -39.790 1.00 35.23 273 GLY C CA 1
ATOM 6484 C C . GLY C 1 246 ? -23.343 41.064 -39.429 1.00 34.11 273 GLY C C 1
ATOM 6485 O O . GLY C 1 246 ? -23.002 40.472 -38.408 1.00 35.46 273 GLY C O 1
ATOM 6486 N N . ALA C 1 247 ? -24.251 40.585 -40.275 1.00 30.77 274 ALA C N 1
ATOM 6487 C CA . ALA C 1 247 ? -24.929 39.317 -40.012 1.00 28.66 274 ALA C CA 1
ATOM 6488 C C . ALA C 1 247 ? -23.931 38.176 -40.066 1.00 31.33 274 ALA C C 1
ATOM 6489 O O . ALA C 1 247 ? -23.038 38.166 -40.915 1.00 33.17 274 ALA C O 1
ATOM 6491 N N . HIS C 1 248 ? -24.075 37.227 -39.152 1.00 25.38 275 HIS C N 1
ATOM 6492 C CA . HIS C 1 248 ? -23.203 36.062 -39.123 1.00 32.04 275 HIS C CA 1
ATOM 6493 C C . HIS C 1 248 ? -23.839 34.873 -39.844 1.00 27.91 275 HIS C C 1
ATOM 6494 O O . HIS C 1 248 ? -25.061 34.816 -40.020 1.00 29.66 275 HIS C O 1
ATOM 6501 N N . ALA C 1 249 ? -23.005 33.917 -40.239 1.00 30.57 276 ALA C N 1
ATOM 6502 C CA . ALA C 1 249 ? -23.497 32.671 -40.813 1.00 30.65 276 ALA C CA 1
ATOM 6503 C C . ALA C 1 249 ? -22.516 31.534 -40.537 1.00 29.25 276 ALA C C 1
ATOM 6504 O O . ALA C 1 249 ? -21.304 31.752 -40.452 1.00 29.36 276 ALA C O 1
ATOM 6506 N N . ALA C 1 250 ? -23.044 30.327 -40.390 1.00 22.38 277 ALA C N 1
ATOM 6507 C CA . ALA C 1 250 ? -22.215 29.151 -40.164 1.00 25.89 277 ALA C CA 1
ATOM 6508 C C . ALA C 1 250 ? -22.945 27.884 -40.607 1.00 24.82 277 ALA C C 1
ATOM 6509 O O . ALA C 1 250 ? -24.168 27.890 -40.778 1.00 22.46 277 ALA C O 1
ATOM 6511 N N . PHE C 1 251 ? -22.190 26.799 -40.775 1.00 23.11 278 PHE C N 1
ATOM 6512 C CA . PHE C 1 251 ? -22.764 25.509 -41.141 1.00 26.90 278 PHE C CA 1
ATOM 6513 C C . PHE C 1 251 ? -23.308 24.792 -39.902 1.00 28.12 278 PHE C C 1
ATOM 6514 O O . PHE C 1 251 ? -22.691 24.825 -38.839 1.00 29.02 278 PHE C O 1
ATOM 6522 N N . GLY C 1 252 ? -24.472 24.165 -40.048 1.00 23.17 279 GLY C N 1
ATOM 6523 C CA . GLY C 1 252 ? -25.174 23.558 -38.935 1.00 19.13 279 GLY C CA 1
ATOM 6524 C C . GLY C 1 252 ? -24.381 22.601 -38.066 1.00 29.81 279 GLY C C 1
ATOM 6525 O O . GLY C 1 252 ? -24.388 22.722 -36.836 1.00 29.42 279 GLY C O 1
ATOM 6526 N N . ALA C 1 253 ? -23.697 21.646 -38.689 1.00 25.50 280 ALA C N 1
ATOM 6527 C CA . ALA C 1 253 ? -22.976 20.640 -37.915 1.00 25.16 280 ALA C CA 1
ATOM 6528 C C . ALA C 1 253 ? -21.866 21.257 -37.064 1.00 25.58 280 ALA C C 1
ATOM 6529 O O . ALA C 1 253 ? -21.454 20.667 -36.073 1.00 29.90 280 ALA C O 1
ATOM 6531 N N . ASP C 1 254 ? -21.374 22.429 -37.454 1.00 23.31 281 ASP C N 1
ATOM 6532 C CA . ASP C 1 254 ? -20.283 23.070 -36.706 1.00 28.78 281 ASP C CA 1
ATOM 6533 C C . ASP C 1 254 ? -20.743 23.715 -35.399 1.00 32.83 281 ASP C C 1
ATOM 6534 O O . ASP C 1 254 ? -19.955 23.833 -34.465 1.00 29.94 281 ASP C O 1
ATOM 6539 N N . VAL C 1 255 ? -22.007 24.136 -35.330 1.00 26.17 282 VAL C N 1
ATOM 6540 C CA . VAL C 1 255 ? -22.468 24.921 -34.179 1.00 32.15 282 VAL C CA 1
ATOM 6541 C C . VAL C 1 255 ? -23.747 24.399 -33.520 1.00 31.47 282 VAL C C 1
ATOM 6542 O O . VAL C 1 255 ? -24.150 24.899 -32.472 1.00 33.26 282 VAL C O 1
ATOM 6546 N N . LEU C 1 256 ? -24.400 23.425 -34.148 1.00 32.30 283 LEU C N 1
ATOM 6547 C CA . LEU C 1 256 ? -25.645 22.868 -33.625 1.00 25.94 283 LEU C CA 1
ATOM 6548 C C . LEU C 1 256 ? -25.451 21.397 -33.252 1.00 29.23 283 LEU C C 1
ATOM 6549 O O . LEU C 1 256 ? -24.576 20.732 -33.804 1.00 28.73 283 LEU C O 1
ATOM 6554 N N . PRO C 1 257 ? -26.257 20.882 -32.309 1.00 25.07 284 PRO C N 1
ATOM 6555 C CA . PRO C 1 257 ? -26.146 19.462 -31.946 1.00 26.86 284 PRO C CA 1
ATOM 6556 C C . PRO C 1 257 ? -26.670 18.521 -33.037 1.00 30.11 284 PRO C C 1
ATOM 6557 O O . PRO C 1 257 ? -27.383 18.949 -33.956 1.00 24.96 284 PRO C O 1
ATOM 6561 N N . VAL C 1 258 ? -26.312 17.245 -32.926 1.00 23.46 285 VAL C N 1
ATOM 6562 C CA . VAL C 1 258 ? -26.635 16.249 -33.943 1.00 22.98 285 VAL C CA 1
ATOM 6563 C C . VAL C 1 258 ? -28.144 16.107 -34.205 1.00 21.44 285 VAL C C 1
ATOM 6564 O O . VAL C 1 258 ? -28.551 15.666 -35.289 1.00 23.73 285 VAL C O 1
ATOM 6568 N N . ASP C 1 259 ? -28.954 16.513 -33.227 1.00 20.57 286 ASP C N 1
ATOM 6569 C CA . ASP C 1 259 ? -30.421 16.540 -33.336 1.00 32.36 286 ASP C CA 1
ATOM 6570 C C . ASP C 1 259 ? -30.903 17.104 -34.663 1.00 24.02 286 ASP C C 1
ATOM 6571 O O . ASP C 1 259 ? -31.894 16.648 -35.219 1.00 23.95 286 ASP C O 1
ATOM 6576 N N . PHE C 1 260 ? -30.197 18.117 -35.149 1.00 22.44 287 PHE C N 1
ATOM 6577 C CA . PHE C 1 260 ? -30.637 18.859 -36.315 1.00 19.88 287 PHE C CA 1
ATOM 6578 C C . PHE C 1 260 ? -30.368 18.142 -37.627 1.00 20.64 287 PHE C C 1
ATOM 6579 O O . PHE C 1 260 ? -30.702 18.661 -38.690 1.00 18.91 287 PHE C O 1
ATOM 6587 N N . TYR C 1 261 ? -29.799 16.940 -37.553 1.00 20.53 288 TYR C N 1
ATOM 6588 C CA . TYR C 1 261 ? -29.530 16.164 -38.761 1.00 20.90 288 TYR C CA 1
ATOM 6589 C C . TYR C 1 261 ? -30.282 14.837 -38.791 1.00 18.05 288 TYR C C 1
ATOM 6590 O O . TYR C 1 261 ? -30.193 14.085 -39.764 1.00 17.71 288 TYR C O 1
ATOM 6599 N N . LYS C 1 262 ? -31.058 14.574 -37.749 1.00 18.52 289 LYS C N 1
ATOM 6600 C CA . LYS C 1 262 ? -31.814 13.331 -37.659 1.00 18.58 289 LYS C CA 1
ATOM 6601 C C . LYS C 1 262 ? -32.772 13.124 -38.838 1.00 21.73 289 LYS C C 1
ATOM 6602 O O . LYS C 1 262 ? -33.076 11.988 -39.205 1.00 20.76 289 LYS C O 1
ATOM 6608 N N . HIS C 1 263 ? -33.279 14.210 -39.412 1.00 18.33 290 HIS C N 1
ATOM 6609 C CA . HIS C 1 263 ? -34.206 14.068 -40.536 1.00 16.04 290 HIS C CA 1
ATOM 6610 C C . HIS C 1 263 ? -33.555 14.426 -41.859 1.00 15.78 290 HIS C C 1
ATOM 6611 O O . HIS C 1 263 ? -34.235 14.631 -42.863 1.00 19.35 290 HIS C O 1
ATOM 6618 N N . GLY C 1 264 ? -32.228 14.494 -41.864 1.00 19.20 291 GLY C N 1
ATOM 6619 C CA . GLY C 1 264 ? -31.503 14.771 -43.094 1.00 22.22 291 GLY C CA 1
ATOM 6620 C C . GLY C 1 264 ? -31.844 13.745 -44.161 1.00 18.91 291 GLY C C 1
ATOM 6621 O O . GLY C 1 264 ? -31.917 12.550 -43.882 1.00 20.51 291 GLY C O 1
ATOM 6622 N N . ALA C 1 265 ? -32.093 14.209 -45.379 1.00 20.23 292 ALA C N 1
ATOM 6623 C CA . ALA C 1 265 ? -32.447 13.290 -46.465 1.00 23.02 292 ALA C CA 1
ATOM 6624 C C . ALA C 1 265 ? -31.250 12.464 -46.926 1.00 19.33 292 ALA C C 1
ATOM 6625 O O . ALA C 1 265 ? -31.384 11.283 -47.259 1.00 20.52 292 ALA C O 1
ATOM 6627 N N . SER C 1 266 ? -30.070 13.082 -46.930 1.00 18.92 293 SER C N 1
ATOM 6628 C CA . SER C 1 266 ? -28.926 12.478 -47.606 1.00 22.98 293 SER C CA 1
ATOM 6629 C C . SER C 1 266 ? -28.168 11.437 -46.780 1.00 20.98 293 SER C C 1
ATOM 6630 O O . SER C 1 266 ? -27.651 11.735 -45.711 1.00 20.60 293 SER C O 1
ATOM 6633 N N . LEU C 1 267 ? -28.090 10.222 -47.305 1.00 21.78 294 LEU C N 1
ATOM 6634 C CA . LEU C 1 267 ? -27.268 9.155 -46.716 1.00 30.53 294 LEU C CA 1
ATOM 6635 C C . LEU C 1 267 ? -25.762 9.509 -46.720 1.00 27.00 294 LEU C C 1
ATOM 6636 O O . LEU C 1 267 ? -25.034 9.241 -45.760 1.00 22.92 294 LEU C O 1
ATOM 6641 N N . THR C 1 268 ? -25.286 10.114 -47.799 1.00 21.86 295 THR C N 1
ATOM 6642 C CA . THR C 1 268 ? -23.865 10.408 -47.872 1.00 23.33 295 THR C CA 1
ATOM 6643 C C . THR C 1 268 ? -23.530 11.523 -46.877 1.00 23.68 295 THR C C 1
ATOM 6644 O O . THR C 1 268 ? -22.493 11.482 -46.214 1.00 23.12 295 THR C O 1
ATOM 6648 N N . GLN C 1 269 ? -24.423 12.496 -46.742 1.00 24.33 296 GLN C N 1
ATOM 6649 C CA . GLN C 1 269 ? -24.232 13.556 -45.744 1.00 22.22 296 GLN C CA 1
ATOM 6650 C C . GLN C 1 269 ? -24.062 12.974 -44.344 1.00 24.03 296 GLN C C 1
ATOM 6651 O O . GLN C 1 269 ? -23.144 13.347 -43.616 1.00 23.53 296 GLN C O 1
ATOM 6657 N N . ALA C 1 270 ? -24.967 12.069 -43.977 1.00 23.70 297 ALA C N 1
ATOM 6658 C CA . ALA C 1 270 ? -24.896 11.383 -42.694 1.00 24.84 297 ALA C CA 1
ATOM 6659 C C . ALA C 1 270 ? -23.549 10.689 -42.523 1.00 26.20 297 ALA C C 1
ATOM 6660 O O . ALA C 1 270 ? -22.947 10.755 -41.447 1.00 25.35 297 ALA C O 1
ATOM 6662 N N . TYR C 1 271 ? -23.093 10.012 -43.580 1.00 23.78 298 TYR C N 1
ATOM 6663 C CA . TYR C 1 271 ? -21.809 9.314 -43.546 1.00 27.18 298 TYR C CA 1
ATOM 6664 C C . TYR C 1 271 ? -20.655 10.274 -43.265 1.00 36.78 298 TYR C C 1
ATOM 6665 O O . TYR C 1 271 ? -19.856 10.033 -42.364 1.00 27.05 298 TYR C O 1
ATOM 6674 N N . TYR C 1 272 ? -20.576 11.364 -44.024 1.00 25.16 299 TYR C N 1
ATOM 6675 C CA . TYR C 1 272 ? -19.480 12.316 -43.849 1.00 30.03 299 TYR C CA 1
ATOM 6676 C C . TYR C 1 272 ? -19.556 13.082 -42.519 1.00 28.17 299 TYR C C 1
ATOM 6677 O O . TYR C 1 272 ? -18.522 13.393 -41.924 1.00 26.77 299 TYR C O 1
ATOM 6686 N N . LEU C 1 273 ? -20.765 13.370 -42.043 1.00 24.37 300 LEU C N 1
ATOM 6687 C CA . LEU C 1 273 ? -20.917 14.052 -40.755 1.00 24.30 300 LEU C CA 1
ATOM 6688 C C . LEU C 1 273 ? -20.346 13.196 -39.626 1.00 25.85 300 LEU C C 1
ATOM 6689 O O . LEU C 1 273 ? -19.672 13.703 -38.736 1.00 29.12 300 LEU C O 1
ATOM 6702 N N . LYS C 1 275 ? -17.905 11.132 -39.893 1.00 33.70 302 LYS C N 1
ATOM 6703 C CA . LYS C 1 275 ? -16.447 11.097 -40.013 1.00 37.21 302 LYS C CA 1
ATOM 6704 C C . LYS C 1 275 ? -15.736 12.294 -39.385 1.00 40.23 302 LYS C C 1
ATOM 6705 O O . LYS C 1 275 ? -14.515 12.270 -39.238 1.00 38.86 302 LYS C O 1
ATOM 6711 N N . ARG C 1 276 ? -16.481 13.332 -39.010 1.00 41.70 303 ARG C N 1
ATOM 6712 C CA . ARG C 1 276 ? -15.858 14.540 -38.465 1.00 42.76 303 ARG C CA 1
ATOM 6713 C C . ARG C 1 276 ? -15.048 14.198 -37.209 1.00 49.29 303 ARG C C 1
ATOM 6714 O O . ARG C 1 276 ? -15.552 13.534 -36.300 1.00 52.77 303 ARG C O 1
ATOM 6722 N N . PRO C 1 277 ? -13.781 14.649 -37.166 1.00 43.41 304 PRO C N 1
ATOM 6723 C CA . PRO C 1 277 ? -12.828 14.366 -36.087 1.00 48.74 304 PRO C CA 1
ATOM 6724 C C . PRO C 1 277 ? -13.346 14.688 -34.692 1.00 52.12 304 PRO C C 1
ATOM 6725 O O . PRO C 1 277 ? -13.048 13.939 -33.763 1.00 49.99 304 PRO C O 1
ATOM 6729 N N . ASP C 1 278 ? -14.114 15.769 -34.542 1.00 55.41 305 ASP C N 1
ATOM 6730 C CA . ASP C 1 278 ? -14.578 16.173 -33.217 1.00 52.31 305 ASP C CA 1
ATOM 6731 C C . ASP C 1 278 ? -15.631 15.200 -32.696 1.00 51.00 305 ASP C C 1
ATOM 6732 O O . ASP C 1 278 ? -16.055 15.280 -31.543 1.00 51.80 305 ASP C O 1
ATOM 6737 N N . GLY C 1 279 ? -16.061 14.295 -33.568 1.00 46.11 306 GLY C N 1
ATOM 6738 C CA . GLY C 1 279 ? -17.003 13.255 -33.204 1.00 37.96 306 GLY C CA 1
ATOM 6739 C C . GLY C 1 279 ? -18.386 13.726 -32.796 1.00 35.83 306 GLY C C 1
ATOM 6740 O O . GLY C 1 279 ? -19.195 12.919 -32.355 1.00 39.82 306 GLY C O 1
ATOM 6741 N N . ARG C 1 280 ? -18.674 15.014 -32.946 1.00 34.04 307 ARG C N 1
ATOM 6742 C CA . ARG C 1 280 ? -19.929 15.554 -32.421 1.00 39.00 307 ARG C CA 1
ATOM 6743 C C . ARG C 1 280 ? -21.169 15.061 -33.172 1.00 41.35 307 ARG C C 1
ATOM 6744 O O . ARG C 1 280 ? -22.267 15.051 -32.616 1.00 44.24 307 ARG C O 1
ATOM 6760 N N . ALA C 1 282 ? -21.273 11.942 -34.355 1.00 35.13 309 ALA C N 1
ATOM 6761 C CA . ALA C 1 282 ? -21.087 10.493 -34.470 1.00 34.12 309 ALA C CA 1
ATOM 6762 C C . ALA C 1 282 ? -21.712 9.682 -33.347 1.00 38.08 309 ALA C C 1
ATOM 6763 O O . ALA C 1 282 ? -21.624 8.454 -33.349 1.00 40.78 309 ALA C O 1
ATOM 6765 N N . GLY C 1 283 ? -22.353 10.346 -32.394 1.00 36.84 310 GLY C N 1
ATOM 6766 C CA . GLY C 1 283 ? -22.925 9.623 -31.273 1.00 40.30 310 GLY C CA 1
ATOM 6767 C C . GLY C 1 283 ? -24.347 9.134 -31.482 1.00 42.06 310 GLY C C 1
ATOM 6768 O O . GLY C 1 283 ? -24.880 9.155 -32.593 1.00 31.38 310 GLY C O 1
ATOM 6769 N N . ARG C 1 284 ? -24.964 8.711 -30.384 1.00 43.83 311 ARG C N 1
ATOM 6770 C CA . ARG C 1 284 ? -26.335 8.214 -30.373 1.00 42.28 311 ARG C CA 1
ATOM 6771 C C . ARG C 1 284 ? -27.344 9.311 -30.694 1.00 32.56 311 ARG C C 1
ATOM 6772 O O . ARG C 1 284 ? -27.232 10.418 -30.164 1.00 32.76 311 ARG C O 1
ATOM 6780 N N . VAL C 1 285 ? -28.335 9.016 -31.539 1.00 28.99 312 VAL C N 1
ATOM 6781 C CA . VAL C 1 285 ? -29.350 10.025 -31.852 1.00 32.16 312 VAL C CA 1
ATOM 6782 C C . VAL C 1 285 ? -30.760 9.656 -31.387 1.00 24.68 312 VAL C C 1
ATOM 6783 O O . VAL C 1 285 ? -31.650 10.486 -31.443 1.00 25.52 312 VAL C O 1
ATOM 6787 N N . ASN C 1 286 ? -30.969 8.430 -30.914 1.00 30.07 313 ASN C N 1
ATOM 6788 C CA . ASN C 1 286 ? -32.265 8.083 -30.318 1.00 28.27 313 ASN C CA 1
ATOM 6789 C C . ASN C 1 286 ? -32.140 8.139 -28.804 1.00 32.88 313 ASN C C 1
ATOM 6790 O O . ASN C 1 286 ? -31.035 8.126 -28.273 1.00 34.66 313 ASN C O 1
ATOM 6795 N N . SER C 1 287 ? -33.261 8.235 -28.103 1.00 30.74 314 SER C N 1
ATOM 6796 C CA . SER C 1 287 ? -33.204 8.487 -26.666 1.00 34.27 314 SER C CA 1
ATOM 6797 C C . SER C 1 287 ? -32.569 7.330 -25.905 1.00 40.86 314 SER C C 1
ATOM 6798 O O . SER C 1 287 ? -32.570 6.187 -26.370 1.00 34.37 314 SER C O 1
ATOM 6801 N N . GLU C 1 288 ? -32.059 7.639 -24.717 1.00 42.33 315 GLU C N 1
ATOM 6802 C CA . GLU C 1 288 ? -31.211 6.713 -23.979 1.00 54.47 315 GLU C CA 1
ATOM 6803 C C . GLU C 1 288 ? -31.981 5.489 -23.497 1.00 57.68 315 GLU C C 1
ATOM 6804 O O . GLU C 1 288 ? -31.391 4.439 -23.247 1.00 65.77 315 GLU C O 1
ATOM 6810 N N . GLY C 1 289 ? -33.300 5.623 -23.393 1.00 55.61 316 GLY C N 1
ATOM 6811 C CA . GLY C 1 289 ? -34.156 4.529 -22.968 1.00 55.86 316 GLY C CA 1
ATOM 6812 C C . GLY C 1 289 ? -34.155 3.298 -23.857 1.00 52.34 316 GLY C C 1
ATOM 6813 O O . GLY C 1 289 ? -34.321 2.174 -23.378 1.00 50.01 316 GLY C O 1
ATOM 6814 N N . HIS C 1 290 ? -33.912 3.507 -25.148 1.00 49.29 317 HIS C N 1
ATOM 6815 C CA . HIS C 1 290 ? -33.968 2.427 -26.134 1.00 50.00 317 HIS C CA 1
ATOM 6816 C C . HIS C 1 290 ? -32.948 1.325 -25.936 1.00 53.29 317 HIS C C 1
ATOM 6817 O O . HIS C 1 290 ? -31.827 1.550 -25.473 1.00 54.57 317 HIS C O 1
ATOM 6824 N N . SER C 1 291 ? -33.379 0.123 -26.294 1.00 53.68 318 SER C N 1
ATOM 6825 C CA . SER C 1 291 ? -32.543 -1.063 -26.221 1.00 60.60 318 SER C CA 1
ATOM 6826 C C . SER C 1 291 ? -31.313 -0.905 -27.082 1.00 60.80 318 SER C C 1
ATOM 6827 O O . SER C 1 291 ? -30.198 -0.857 -26.573 1.00 64.45 318 SER C O 1
ATOM 6830 N N . GLU C 1 292 ? -31.527 -0.793 -28.388 1.00 51.14 319 GLU C N 1
ATOM 6831 C CA . GLU C 1 292 ? -30.428 -0.625 -29.319 1.00 46.03 319 GLU C CA 1
ATOM 6832 C C . GLU C 1 292 ? -30.220 0.849 -29.625 1.00 41.96 319 GLU C C 1
ATOM 6833 O O . GLU C 1 292 ? -31.164 1.552 -29.999 1.00 37.44 319 GLU C O 1
ATOM 6835 N N . ALA C 1 293 ? -28.984 1.307 -29.455 1.00 39.58 320 ALA C N 1
ATOM 6836 C CA . ALA C 1 293 ? -28.609 2.663 -29.820 1.00 42.52 320 ALA C CA 1
ATOM 6837 C C . ALA C 1 293 ? -28.700 2.813 -31.329 1.00 38.73 320 ALA C C 1
ATOM 6838 O O . ALA C 1 293 ? -28.572 1.840 -32.070 1.00 36.14 320 ALA C O 1
ATOM 6840 N N . GLU C 1 294 ? -28.880 4.043 -31.784 1.00 34.45 321 GLU C N 1
ATOM 6841 C CA . GLU C 1 294 ? -29.039 4.300 -33.196 1.00 30.10 321 GLU C CA 1
ATOM 6842 C C . GLU C 1 294 ? -28.253 5.554 -33.513 1.00 35.47 321 GLU C C 1
ATOM 6843 O O . GLU C 1 294 ? -28.459 6.581 -32.874 1.00 34.60 321 GLU C O 1
ATOM 6849 N N . ASN C 1 295 ? -27.349 5.484 -34.485 1.00 33.82 322 ASN C N 1
ATOM 6850 C CA . ASN C 1 295 ? -26.624 6.681 -34.877 1.00 28.90 322 ASN C CA 1
ATOM 6851 C C . ASN C 1 295 ? -27.235 7.246 -36.151 1.00 28.32 322 ASN C C 1
ATOM 6852 O O . ASN C 1 295 ? -28.193 6.699 -36.695 1.00 28.05 322 ASN C O 1
ATOM 6857 N N . LEU C 1 296 ? -26.682 8.352 -36.611 1.00 25.96 323 LEU C N 1
ATOM 6858 C CA . LEU C 1 296 ? -27.211 9.065 -37.760 1.00 23.23 323 LEU C CA 1
ATOM 6859 C C . LEU C 1 296 ? -27.268 8.194 -39.031 1.00 27.14 323 LEU C C 1
ATOM 6860 O O . LEU C 1 296 ? -28.248 8.215 -39.761 1.00 23.37 323 LEU C O 1
ATOM 6865 N N . VAL C 1 297 ? -26.211 7.438 -39.318 1.00 27.27 324 VAL C N 1
ATOM 6866 C CA . VAL C 1 297 ? -26.236 6.608 -40.524 1.00 31.41 324 VAL C CA 1
ATOM 6867 C C . VAL C 1 297 ? -27.261 5.471 -40.392 1.00 32.45 324 VAL C C 1
ATOM 6868 O O . VAL C 1 297 ? -27.979 5.149 -41.342 1.00 32.87 324 VAL C O 1
ATOM 6872 N N . GLN C 1 298 ? -27.333 4.869 -39.211 1.00 28.91 325 GLN C N 1
ATOM 6873 C CA . GLN C 1 298 ? -28.276 3.785 -38.984 1.00 32.46 325 GLN C CA 1
ATOM 6874 C C . GLN C 1 298 ? -29.724 4.297 -39.067 1.00 37.08 325 GLN C C 1
ATOM 6875 O O . GLN C 1 298 ? -30.602 3.609 -39.607 1.00 31.62 325 GLN C O 1
ATOM 6881 N N . ARG C 1 299 ? -29.970 5.494 -38.528 1.00 24.35 326 ARG C N 1
ATOM 6882 C CA . ARG C 1 299 ? -31.307 6.094 -38.607 1.00 32.42 326 ARG C CA 1
ATOM 6883 C C . ARG C 1 299 ? -31.659 6.360 -40.069 1.00 29.49 326 ARG C C 1
ATOM 6884 O O . ARG C 1 299 ? -32.759 6.031 -40.532 1.00 24.27 326 ARG C O 1
ATOM 6892 N N . ASN C 1 300 ? -30.715 6.947 -40.796 1.00 25.11 327 ASN C N 1
ATOM 6893 C CA . ASN C 1 300 ? -30.936 7.233 -42.213 1.00 28.85 327 ASN C CA 1
ATOM 6894 C C . ASN C 1 300 ? -31.309 5.973 -42.990 1.00 30.29 327 ASN C C 1
ATOM 6895 O O . ASN C 1 300 ? -32.237 5.991 -43.796 1.00 28.53 327 ASN C O 1
ATOM 6900 N N . GLN C 1 301 ? -30.606 4.872 -42.739 1.00 25.53 328 GLN C N 1
ATOM 6901 C CA . GLN C 1 301 ? -30.932 3.619 -43.413 1.00 32.66 328 GLN C CA 1
ATOM 6902 C C . GLN C 1 301 ? -32.321 3.081 -43.021 1.00 35.76 328 GLN C C 1
ATOM 6903 O O . GLN C 1 301 ? -33.019 2.500 -43.850 1.00 32.72 328 GLN C O 1
ATOM 6905 N N . ALA C 1 302 ? -32.727 3.299 -41.772 1.00 27.99 329 ALA C N 1
ATOM 6906 C CA . ALA C 1 302 ? -34.025 2.811 -41.303 1.00 28.74 329 ALA C CA 1
ATOM 6907 C C . ALA C 1 302 ? -35.185 3.508 -42.020 1.00 32.32 329 ALA C C 1
ATOM 6908 O O . ALA C 1 302 ? -36.254 2.926 -42.184 1.00 32.61 329 ALA C O 1
ATOM 6910 N N . PHE C 1 303 ? -34.967 4.746 -42.454 1.00 22.31 330 PHE C N 1
ATOM 6911 C CA . PHE C 1 303 ? -35.996 5.500 -43.164 1.00 27.25 330 PHE C CA 1
ATOM 6912 C C . PHE C 1 303 ? -35.678 5.630 -44.647 1.00 32.25 330 PHE C C 1
ATOM 6913 O O . PHE C 1 303 ? -36.266 6.446 -45.351 1.00 33.28 330 PHE C O 1
ATOM 6921 N N . ARG C 1 304 ? -34.744 4.812 -45.115 1.00 32.82 331 ARG C N 1
ATOM 6922 C CA . ARG C 1 304 ? -34.309 4.862 -46.500 1.00 36.10 331 ARG C CA 1
ATOM 6923 C C . ARG C 1 304 ? -35.440 4.428 -47.430 1.00 31.45 331 ARG C C 1
ATOM 6924 O O . ARG C 1 304 ? -36.079 3.397 -47.210 1.00 34.34 331 ARG C O 1
ATOM 6932 N N . VAL C 1 305 ? -35.694 5.229 -48.457 1.00 27.99 332 VAL C N 1
ATOM 6933 C CA . VAL C 1 305 ? -36.644 4.876 -49.503 1.00 37.35 332 VAL C CA 1
ATOM 6934 C C . VAL C 1 305 ? -36.058 5.317 -50.842 1.00 39.68 332 VAL C C 1
ATOM 6935 O O . VAL C 1 305 ? -35.160 6.158 -50.891 1.00 37.24 332 VAL C O 1
ATOM 6939 N N . LYS C 1 306 ? -36.567 4.745 -51.922 1.00 44.38 333 LYS C N 1
ATOM 6940 C CA . LYS C 1 306 ? -36.089 5.063 -53.265 1.00 49.77 333 LYS C CA 1
ATOM 6941 C C . LYS C 1 306 ? -37.225 5.565 -54.140 1.00 54.26 333 LYS C C 1
ATOM 6942 O O . LYS C 1 306 ? -38.371 5.151 -53.965 1.00 40.76 333 LYS C O 1
ATOM 6944 N N . ARG C 1 307 ? -36.917 6.455 -55.079 1.00 65.05 334 ARG C N 1
ATOM 6945 C CA . ARG C 1 307 ? -37.937 6.898 -56.017 1.00 71.73 334 ARG C CA 1
ATOM 6946 C C . ARG C 1 307 ? -38.267 5.675 -56.854 1.00 74.15 334 ARG C C 1
ATOM 6947 O O . ARG C 1 307 ? -37.373 4.966 -57.319 1.00 76.88 334 ARG C O 1
ATOM 6955 N N . ARG C 1 308 ? -39.556 5.410 -57.012 1.00 72.94 335 ARG C N 1
ATOM 6956 C CA . ARG C 1 308 ? -40.001 4.117 -57.504 1.00 72.42 335 ARG C CA 1
ATOM 6957 C C . ARG C 1 308 ? -40.636 4.210 -58.896 1.00 74.84 335 ARG C C 1
ATOM 6958 O O . ARG C 1 308 ? -40.678 3.220 -59.620 1.00 80.22 335 ARG C O 1
ATOM 6966 N N . GLU C 1 309 ? -41.057 5.407 -59.299 1.00 71.90 336 GLU C N 1
ATOM 6967 C CA . GLU C 1 309 ? -41.965 5.543 -60.443 1.00 70.78 336 GLU C CA 1
ATOM 6968 C C . GLU C 1 309 ? -41.329 5.566 -61.839 1.00 62.83 336 GLU C C 1
ATOM 6969 O O . GLU C 1 309 ? -42.019 5.303 -62.819 1.00 60.36 336 GLU C O 1
ATOM 6975 N N . LEU C 1 310 ? -40.041 5.880 -61.944 1.00 65.47 337 LEU C N 1
ATOM 6976 C CA . LEU C 1 310 ? -39.351 5.792 -63.238 1.00 71.58 337 LEU C CA 1
ATOM 6977 C C . LEU C 1 310 ? -38.389 4.608 -63.286 1.00 76.32 337 LEU C C 1
ATOM 6978 O O . LEU C 1 310 ? -38.766 3.474 -62.986 1.00 80.86 337 LEU C O 1
ATOM 6983 N N . THR C 1 319 ? -30.526 6.402 -56.159 1.00 64.92 346 THR C N 1
ATOM 6984 C CA . THR C 1 319 ? -31.018 7.686 -55.661 1.00 65.02 346 THR C CA 1
ATOM 6985 C C . THR C 1 319 ? -31.846 7.543 -54.375 1.00 67.02 346 THR C C 1
ATOM 6986 O O . THR C 1 319 ? -32.906 8.160 -54.236 1.00 65.09 346 THR C O 1
ATOM 6988 N N . GLN C 1 320 ? -31.359 6.745 -53.429 1.00 64.67 347 GLN C N 1
ATOM 6989 C CA . GLN C 1 320 ? -32.102 6.522 -52.194 1.00 59.33 347 GLN C CA 1
ATOM 6990 C C . GLN C 1 320 ? -31.849 7.643 -51.189 1.00 54.14 347 GLN C C 1
ATOM 6991 O O . GLN C 1 320 ? -30.775 8.247 -51.149 1.00 54.60 347 GLN C O 1
ATOM 6997 N N . PHE C 1 321 ? -32.866 7.910 -50.380 1.00 42.80 348 PHE C N 1
ATOM 6998 C CA . PHE C 1 321 ? -32.834 8.987 -49.402 1.00 40.80 348 PHE C CA 1
ATOM 6999 C C . PHE C 1 321 ? -33.716 8.651 -48.201 1.00 36.47 348 PHE C C 1
ATOM 7000 O O . PHE C 1 321 ? -34.576 7.779 -48.278 1.00 33.48 348 PHE C O 1
ATOM 7008 N N . SER C 1 322 ? -33.483 9.333 -47.088 1.00 28.22 349 SER C N 1
ATOM 7009 C CA . SER C 1 322 ? -34.285 9.137 -45.893 1.00 26.69 349 SER C CA 1
ATOM 7010 C C . SER C 1 322 ? -35.586 9.935 -45.938 1.00 28.13 349 SER C C 1
ATOM 7011 O O . SER C 1 322 ? -35.565 11.156 -46.159 1.00 21.96 349 SER C O 1
ATOM 7014 N N . ALA C 1 323 ? -36.706 9.241 -45.736 1.00 22.59 350 ALA C N 1
ATOM 7015 C CA . ALA C 1 323 ? -38.016 9.878 -45.628 1.00 29.57 350 ALA C CA 1
ATOM 7016 C C . ALA C 1 323 ? -38.373 10.100 -44.150 1.00 26.60 350 ALA C C 1
ATOM 7017 O O . ALA C 1 323 ? -39.546 10.174 -43.772 1.00 21.86 350 ALA C O 1
ATOM 7019 N N . SER C 1 324 ? -37.345 10.188 -43.318 1.00 21.06 351 SER C N 1
ATOM 7020 C CA . SER C 1 324 ? -37.531 10.453 -41.902 1.00 23.43 351 SER C CA 1
ATOM 7021 C C . SER C 1 324 ? -38.413 11.693 -41.638 1.00 19.54 351 SER C C 1
ATOM 7022 O O . SER C 1 324 ? -39.218 11.689 -40.717 1.00 20.40 351 SER C O 1
ATOM 7025 N N . ILE C 1 325 ? -38.257 12.748 -42.433 1.00 18.45 352 ILE C N 1
ATOM 7026 C CA . ILE C 1 325 ? -39.042 13.975 -42.214 1.00 18.00 352 ILE C CA 1
ATOM 7027 C C . ILE C 1 325 ? -40.527 13.701 -42.472 1.00 23.74 352 ILE C C 1
ATOM 7028 O O . ILE C 1 325 ? -41.396 14.313 -41.855 1.00 20.51 352 ILE C O 1
ATOM 7033 N N . ASP C 1 326 ? -40.826 12.757 -43.358 1.00 21.00 353 ASP C N 1
ATOM 7034 C CA . ASP C 1 326 ? -42.221 12.405 -43.605 1.00 20.24 353 ASP C CA 1
ATOM 7035 C C . ASP C 1 326 ? -42.817 11.643 -42.418 1.00 24.14 353 ASP C C 1
ATOM 7036 O O . ASP C 1 326 ? -44.024 11.739 -42.142 1.00 22.87 353 ASP C O 1
ATOM 7041 N N . GLY C 1 327 ? -41.957 10.907 -41.708 1.00 19.04 354 GLY C N 1
ATOM 7042 C CA . GLY C 1 327 ? -42.336 10.258 -40.473 1.00 21.56 354 GLY C CA 1
ATOM 7043 C C . GLY C 1 327 ? -42.635 11.285 -39.403 1.00 21.22 354 GLY C C 1
ATOM 7044 O O . GLY C 1 327 ? -43.598 11.140 -38.636 1.00 21.49 354 GLY C O 1
ATOM 7045 N N . PHE C 1 328 ? -41.815 12.330 -39.349 1.00 19.00 355 PHE C N 1
ATOM 7046 C CA . PHE C 1 328 ? -42.058 13.393 -38.391 1.00 17.72 355 PHE C CA 1
ATOM 7047 C C . PHE C 1 328 ? -43.437 14.007 -38.663 1.00 18.31 355 PHE C C 1
ATOM 7048 O O . PHE C 1 328 ? -44.161 14.322 -37.724 1.00 16.29 355 PHE C O 1
ATOM 7056 N N . ARG C 1 329 ? -43.807 14.152 -39.939 1.00 18.68 356 ARG C N 1
ATOM 7057 C CA . ARG C 1 329 ? -45.125 14.703 -40.272 1.00 19.51 356 ARG C CA 1
ATOM 7058 C C . ARG C 1 329 ? -46.257 13.844 -39.719 1.00 21.34 356 ARG C C 1
ATOM 7059 O O . ARG C 1 329 ? -47.226 14.359 -39.141 1.00 19.76 356 ARG C O 1
ATOM 7067 N N . LEU C 1 330 ? -46.132 12.536 -39.892 1.00 24.00 357 LEU C N 1
ATOM 7068 C CA . LEU C 1 330 ? -47.126 11.605 -39.374 1.00 25.95 357 LEU C CA 1
ATOM 7069 C C . LEU C 1 330 ? -47.234 11.740 -37.861 1.00 24.09 357 LEU C C 1
ATOM 7070 O O . LEU C 1 330 ? -48.329 11.751 -37.298 1.00 23.73 357 LEU C O 1
ATOM 7075 N N . GLN C 1 331 ? -46.091 11.863 -37.205 1.00 18.34 358 GLN C N 1
ATOM 7076 C CA . GLN C 1 331 ? -46.076 12.013 -35.747 1.00 22.22 358 GLN C CA 1
ATOM 7077 C C . GLN C 1 331 ? -46.837 13.274 -35.309 1.00 22.29 358 GLN C C 1
ATOM 7078 O O . GLN C 1 331 ? -47.626 13.239 -34.351 1.00 22.31 358 GLN C O 1
ATOM 7084 N N . GLU C 1 332 ? -46.616 14.380 -36.015 1.00 16.66 359 GLU C N 1
ATOM 7085 C CA . GLU C 1 332 ? -47.259 15.627 -35.629 1.00 18.39 359 GLU C CA 1
ATOM 7086 C C . GLU C 1 332 ? -48.767 15.584 -35.860 1.00 24.70 359 GLU C C 1
ATOM 7087 O O . GLU C 1 332 ? -49.553 16.065 -35.033 1.00 17.47 359 GLU C O 1
ATOM 7093 N N . ILE C 1 333 ? -49.173 15.020 -36.987 1.00 17.90 360 ILE C N 1
ATOM 7094 C CA . ILE C 1 333 ? -50.593 14.936 -37.259 1.00 17.27 360 ILE C CA 1
ATOM 7095 C C . ILE C 1 333 ? -51.244 14.030 -36.208 1.00 22.37 360 ILE C C 1
ATOM 7096 O O . ILE C 1 333 ? -52.329 14.332 -35.703 1.00 26.27 360 ILE C O 1
ATOM 7101 N N . LYS C 1 334 ? -50.581 12.925 -35.869 1.00 21.90 361 LYS C N 1
ATOM 7102 C CA . LYS C 1 334 ? -51.100 12.041 -34.838 1.00 23.41 361 LYS C CA 1
ATOM 7103 C C . LYS C 1 334 ? -51.256 12.773 -33.498 1.00 22.06 361 LYS C C 1
ATOM 7104 O O . LYS C 1 334 ? -52.305 12.677 -32.864 1.00 26.17 361 LYS C O 1
ATOM 7110 N N . ARG C 1 335 ? -50.239 13.535 -33.097 1.00 17.42 362 ARG C N 1
ATOM 7111 C CA . ARG C 1 335 ? -50.304 14.302 -31.850 1.00 21.27 362 ARG C CA 1
ATOM 7112 C C . ARG C 1 335 ? -51.481 15.291 -31.852 1.00 23.43 362 ARG C C 1
ATOM 7113 O O . ARG C 1 335 ? -52.172 15.433 -30.853 1.00 24.15 362 ARG C O 1
ATOM 7121 N N . VAL C 1 336 ? -51.719 15.955 -32.977 1.00 20.70 363 VAL C N 1
ATOM 7122 C CA . VAL C 1 336 ? -52.851 16.872 -33.090 1.00 20.17 363 VAL C CA 1
ATOM 7123 C C . VAL C 1 336 ? -54.185 16.125 -32.982 1.00 28.27 363 VAL C C 1
ATOM 7124 O O . VAL C 1 336 ? -55.078 16.512 -32.213 1.00 29.59 363 VAL C O 1
ATOM 7128 N N . LEU C 1 337 ? -54.321 15.043 -33.743 1.00 24.81 364 LEU C N 1
ATOM 7129 C CA . LEU C 1 337 ? -55.582 14.314 -33.767 1.00 24.51 364 LEU C CA 1
ATOM 7130 C C . LEU C 1 337 ? -55.845 13.606 -32.433 1.00 26.99 364 LEU C C 1
ATOM 7131 O O . LEU C 1 337 ? -56.996 13.509 -31.996 1.00 27.16 364 LEU C O 1
ATOM 7136 N N . ALA C 1 338 ? -54.780 13.141 -31.781 1.00 24.36 365 ALA C N 1
ATOM 7137 C CA .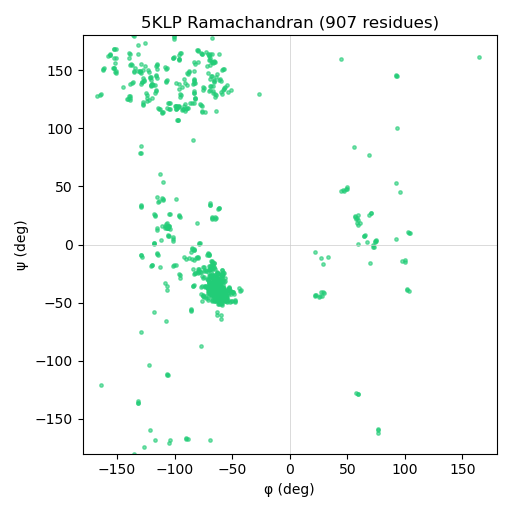 ALA C 1 338 ? -54.915 12.468 -30.490 1.00 28.70 365 ALA C CA 1
ATOM 7138 C C . ALA C 1 338 ? -55.447 13.436 -29.447 1.00 33.34 365 ALA C C 1
ATOM 7139 O O . ALA C 1 338 ? -56.302 13.081 -28.642 1.00 42.52 365 ALA C O 1
ATOM 7141 N N . ALA C 1 339 ? -54.938 14.665 -29.478 1.00 27.17 366 ALA C N 1
ATOM 7142 C CA . ALA C 1 339 ? -55.393 15.728 -28.584 1.00 29.32 366 ALA C CA 1
ATOM 7143 C C . ALA C 1 339 ? -56.849 16.107 -28.833 1.00 34.52 366 ALA C C 1
ATOM 7144 O O . ALA C 1 339 ? -57.572 16.452 -27.905 1.00 42.36 366 ALA C O 1
ATOM 7146 N N . ALA C 1 340 ? -57.272 16.047 -30.092 1.00 31.64 367 ALA C N 1
ATOM 7147 C CA . ALA C 1 340 ? -58.610 16.483 -30.491 1.00 38.20 367 ALA C CA 1
ATOM 7148 C C . ALA C 1 340 ? -59.676 15.568 -29.915 1.00 44.32 367 ALA C C 1
ATOM 7149 O O . ALA C 1 340 ? -60.863 15.893 -29.943 1.00 44.43 367 ALA C O 1
ATOM 7151 N N . GLN C 1 341 ? -59.248 14.412 -29.419 1.00 53.09 368 GLN C N 1
ATOM 7152 C CA . GLN C 1 341 ? -60.160 13.407 -28.890 1.00 60.24 368 GLN C CA 1
ATOM 7153 C C . GLN C 1 341 ? -60.020 13.302 -27.374 1.00 59.58 368 GLN C C 1
ATOM 7154 O O . GLN C 1 341 ? -58.925 13.454 -26.825 1.00 53.83 368 GLN C O 1
#

Nearest PDB structures (foldseek):
  5klp-assembly1_A  TM=1.003E+00  e=5.324E-53  Pseudomonas syringae pv. syringae
  5klp-assembly2_B  TM=9.970E-01  e=2.978E-51  Pseudomonas syringae pv. syringae
  5klp-assembly3_C  TM=9.861E-01  e=9.202E-49  Pseudomonas syringae pv. syringae
  5klq-assembly3_B  TM=9.899E-01  e=3.500E-47  Pseudomonas syringae pv. syringae
  5klq-assembly2_A  TM=9.839E-01  e=8.934E-47  Pseudomonas syringae pv. syringae

Sequence (913 aa):
TQSRLQQKINDLKPYVRHARGPIKAYGQAALDRASGAVSFAELDATHLDAVYIENQRNPGLNLKHFRDHYYLIQALQSDGPSAFRAIFPQTCPETGQTLKHHVADVRLHQGAPTIIITEPAVIVGARYQQLQRHNLTLEDLSESGVPLSQVAIIETQAAATSDDCVYSLNYAIKAHKNAAQFDDIHHGLQHGTLSTESESRARTTLGALEASSSYSVHEGAHAAFGADVLPVDFYKHGASLTQAYYLKRPDGRAGRVNSEGHSEAENLVQRNQAFRVKTQFSASIDGFRLQEIKRVLAAAQRQSRLQQKINDLKPYVRHARGPIKAYGQAALDRASGAVSFAELDATHLDAVYIENQRNPGLNLKHFRDHYYLIQALQSDGPSAFRAIFPQTCPETGQTLKHHVADVRLHQGGAPTIIITEPAVIVGARYQQLQRHNLTLEDLSESGVPLSQVAIIETQAAATSDDCVYSLNYAIKAHKNAAQFDDIHHGLQHGTLSTESESRARTTLGALEASSSYSVHEGAHAAFGADVLPVDFYKHGASLTQAYYLKRPDGRAGRVNSEGHSEAENLVQRNQAFRVKRTQFSASIDGFRLQEIKRVLAAAQRERTQSRLQQKINDLKPYVRHARGPIKAYGQAALDRASGAATSVSFAELDATHLDAVYIENQRNPGLNLKHFRDHYYLIQALQSDGPSAFRAIFPQTCPETGQTLKHHVADVRLHAPTIIITEPAVIVGARYQQLQRHNLTLEDLSESGVPLSQVAIIETQAAATSDDCVYSLNYAIKAHKNAAQFDDIHHGLQHGTLSTESESRARTTLGALEASSSYSVHEGAHAAFGADVLPVDFYKHGASLTQAYYLKRPDGRAGRVNSEGHSEAENLVQRNQAFRVKRRELTQFSASIDGFRLQEIKRVLAAAQ

GO terms:
  GO:0016407 acetyltransferase activity (F, TAS)
  GO:0090729 toxin activity (F, IDA)
  GO:0042025 host cell nucleus (C, IDA)
  GO:0000822 inositol hexakisphosphate binding (F, IDA)
  GO:0020002 host cell plasma membrane (C, IDA)
  GO:0016413 O-acetyltransferase activity (F, IDA)
  GO:0061733 protein-lysine-acetyltransferase activity (F, EXP)
  GO:0005515 protein binding (F, IPI)

Foldseek 3Di:
DQFL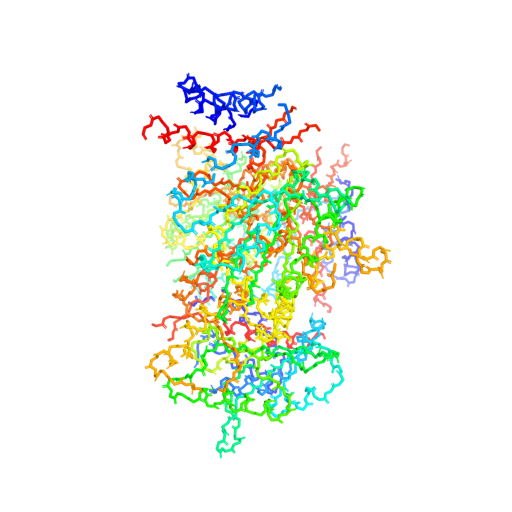LVVLLVLLVVLLVPDDDLLNVLLVVLSCVSVPHDQQLVVCLVCVVLLVLVCVVDPVLQEEEDAECVVVLVVLVDDDDQWYHYKYFFADPVPRDGDRQIWWTWGCDVVQIAIEIERAAACQDPVRRNVVRVVVSLVVCVVSPHQQLRAEYEYANLDPDSSLNNLRVLVSVLCSVPVVLVVVQNVQSVVSDGPPQVPFVCVGPNVVVCVVPVDDSDPSHTYGYCLVRHQCSSNQNRWDLVVQVVNVDPVPSVAFRDDPVDPDTATSNRSFVNQWDVVITGRVSSSVVSVVSSSSSVVVVD/DFLLVVLLVLQVVLLVPDDDLLSVLLVVLSCVSVFDPQLLVSCLVCVVLCVLVCVVAPPLQEDEDAECVVVLVVQVDDDDQWYYYKYFFADPVPRDGDRQIWWTWGDDDPDRIAIEIERAAACQDPVRRNVVRVVVSLVVCVVSPHQQLRYEYEYANLDPDSRLNNLRVLVSSLCSVVVVLVVVQNVQSRVSDGPPQVPFVCVGPNNVCCVVPVDDSDPSHTYGYCLVRHQCSSNLNRWDLVVQVVNVDPVCSVAFRDDPPDPDTATSNRSFVNQWDDNVITGPVSSSVVSVVSSSSSVVVPD/DKDAFLLVVLLVLQVVLLVVDDDLLNVLLVQLSCVRGLHDHDDQLLVSCLVCVVLVVLVCVVDPPLQEDEDAECVVVLVVLVDDDAQWYYYKYFFADPVPRDGDRQIWWIWGHPLIAIEIERAAACQDPVRRNVNRVVVSLVVCVVSPNQQLRYEYEYANLDPDSRLRNLRVQVSSLCRVVVVLVVVQNVQSVVSDGPCQVPFVCVGPNNVVCVVVVDDSPPSHTYGYDLVRHQPSSNLQRWDLVVQVVNVDPVPSVAFRDDPPDDDTAGSNRSFVRQWMDNDVVHITGPVSSSVVSVVSSSSSVVVD

Radius of gyration: 34.07 Å; Cα contacts (8 Å, |Δi|>4): 1654; chains: 3; bounding box: 96×79×90 Å